Protein AF-0000000083318950 (afdb_homodimer)

Structure (mmCIF, N/CA/C/O backbone):
data_AF-0000000083318950-model_v1
#
loop_
_entity.id
_entity.type
_entity.pdbx_description
1 polymer 'DNA-binding protein'
#
loop_
_atom_site.group_PDB
_atom_site.id
_atom_site.type_symbol
_atom_site.label_atom_id
_atom_site.label_alt_id
_atom_site.label_comp_id
_atom_site.label_asym_id
_atom_site.label_entity_id
_atom_site.label_seq_id
_atom_site.pdbx_PDB_ins_code
_atom_site.Cartn_x
_atom_site.Cartn_y
_atom_site.Cartn_z
_atom_site.occupancy
_atom_site.B_iso_or_equiv
_atom_site.auth_seq_id
_atom_site.auth_comp_id
_atom_site.auth_asym_id
_atom_site.auth_atom_id
_atom_site.pdbx_PDB_model_num
ATOM 1 N N . MET A 1 1 ? -11.609 39.156 -32.312 1 37.75 1 MET A N 1
ATOM 2 C CA . MET A 1 1 ? -12.172 39.562 -31.031 1 37.75 1 MET A CA 1
ATOM 3 C C . MET A 1 1 ? -12.227 38.375 -30.078 1 37.75 1 MET A C 1
ATOM 5 O O . MET A 1 1 ? -12.562 37.25 -30.484 1 37.75 1 MET A O 1
ATOM 9 N N . GLU A 1 2 ? -11.586 38.406 -29.016 1 54.91 2 GLU A N 1
ATOM 10 C CA . GLU A 1 2 ? -11.539 37.312 -28.062 1 54.91 2 GLU A CA 1
ATOM 11 C C . GLU A 1 2 ? -12.945 36.875 -27.641 1 54.91 2 GLU A C 1
ATOM 13 O O . GLU A 1 2 ? -13.797 37.719 -27.344 1 54.91 2 GLU A O 1
ATOM 18 N N . MET A 1 3 ? -13.398 35.75 -28.016 1 68.88 3 MET A N 1
ATOM 19 C CA . MET A 1 3 ? -14.734 35.219 -27.75 1 68.88 3 MET A CA 1
ATOM 20 C C . MET A 1 3 ? -15.102 35.375 -26.281 1 68.88 3 MET A C 1
ATOM 22 O O . MET A 1 3 ? -14.391 34.875 -25.406 1 68.88 3 MET A O 1
ATOM 26 N N . THR A 1 4 ? -15.961 36.375 -26 1 83.81 4 THR A N 1
ATOM 27 C CA . THR A 1 4 ? -16.484 36.531 -24.641 1 83.81 4 THR A CA 1
ATOM 28 C C . THR A 1 4 ? -17.891 35.969 -24.531 1 83.81 4 THR A C 1
ATOM 30 O O . THR A 1 4 ? -18.547 35.719 -25.547 1 83.81 4 THR A O 1
ATOM 33 N N . LEU A 1 5 ? -18.25 35.562 -23.359 1 89.94 5 LEU A N 1
ATOM 34 C CA . LEU A 1 5 ? -19.562 35 -23.062 1 89.94 5 LEU A CA 1
ATOM 35 C C . LEU A 1 5 ? -20.672 35.938 -23.562 1 89.94 5 LEU A C 1
ATOM 37 O O . LEU A 1 5 ? -21.625 35.5 -24.188 1 89.94 5 LEU A O 1
ATOM 41 N N . ARG A 1 6 ? -20.531 37.219 -23.422 1 89.56 6 ARG A N 1
ATOM 42 C CA . ARG A 1 6 ? -21.547 38.188 -23.797 1 89.56 6 ARG A CA 1
ATOM 43 C C . ARG A 1 6 ? -21.656 38.344 -25.312 1 89.56 6 ARG A C 1
ATOM 45 O O . ARG A 1 6 ? -22.75 38.469 -25.844 1 89.56 6 ARG A O 1
ATOM 52 N N . SER A 1 7 ? -20.484 38.25 -25.938 1 88.94 7 SER A N 1
ATOM 53 C CA . SER A 1 7 ? -20.5 38.344 -27.391 1 88.94 7 SER A CA 1
ATOM 54 C C . SER A 1 7 ? -21.219 37.156 -28.016 1 88.94 7 SER A C 1
ATOM 56 O O . SER A 1 7 ? -21.938 37.312 -29 1 88.94 7 SER A O 1
ATOM 58 N N . GLU A 1 8 ? -21.078 36.062 -27.422 1 91.56 8 GLU A N 1
ATOM 59 C CA . GLU A 1 8 ? -21.719 34.844 -27.938 1 91.56 8 GLU A CA 1
ATOM 60 C C . GLU A 1 8 ? -23.219 34.875 -27.703 1 91.56 8 GLU A C 1
ATOM 62 O O . GLU A 1 8 ? -24 34.375 -28.516 1 91.56 8 GLU A O 1
ATOM 67 N N . ILE A 1 9 ? -23.578 35.406 -26.578 1 90.88 9 ILE A N 1
ATOM 68 C CA . ILE A 1 9 ? -25 35.562 -26.266 1 90.88 9 ILE A CA 1
ATOM 69 C C . ILE A 1 9 ? -25.656 36.531 -27.281 1 90.88 9 ILE A C 1
ATOM 71 O O . ILE A 1 9 ? -26.703 36.219 -27.828 1 90.88 9 ILE A O 1
ATOM 75 N N . GLU A 1 10 ? -24.984 37.625 -27.547 1 89.06 10 GLU A N 1
ATOM 76 C CA . GLU A 1 10 ? -25.5 38.625 -28.484 1 89.06 10 GLU A CA 1
ATOM 77 C C . GLU A 1 10 ? -25.609 38.031 -29.906 1 89.06 10 GLU A C 1
ATOM 79 O O . GLU A 1 10 ? -26.609 38.25 -30.594 1 89.06 10 GLU A O 1
ATOM 84 N N . LYS A 1 11 ? -24.594 37.344 -30.25 1 91.19 11 LYS A N 1
ATOM 85 C CA . LYS A 1 11 ? -24.609 36.688 -31.562 1 91.19 11 LYS A CA 1
ATOM 86 C C . LYS A 1 11 ? -25.75 35.688 -31.672 1 91.19 11 LYS A C 1
ATOM 88 O O . LYS A 1 11 ? -26.391 35.594 -32.719 1 91.19 11 LYS A O 1
ATOM 93 N N . GLY A 1 12 ? -25.969 34.969 -30.641 1 91.5 12 GLY A N 1
ATOM 94 C CA . GLY A 1 12 ? -27.062 34 -30.625 1 91.5 12 GLY A CA 1
ATOM 95 C C . GLY A 1 12 ? -28.422 34.625 -30.75 1 91.5 12 GLY A C 1
ATOM 96 O O . GLY A 1 12 ? -29.266 34.156 -31.516 1 91.5 12 GLY A O 1
ATOM 97 N N . ILE A 1 13 ? -28.656 35.656 -30.031 1 89.44 13 ILE A N 1
ATOM 98 C CA . ILE A 1 13 ? -29.922 36.375 -30.062 1 89.44 13 ILE A CA 1
ATOM 99 C C . ILE A 1 13 ? -30.172 36.938 -31.453 1 89.44 13 ILE A C 1
ATOM 101 O O . ILE A 1 13 ? -31.266 36.812 -32 1 89.44 13 ILE A O 1
ATOM 105 N N . ALA A 1 14 ? -29.078 37.5 -31.969 1 90.5 14 ALA A N 1
ATOM 106 C CA . ALA A 1 14 ? -29.172 38.062 -33.312 1 90.5 14 ALA A CA 1
ATOM 107 C C . ALA A 1 14 ? -29.516 36.969 -34.344 1 90.5 14 ALA A C 1
ATOM 109 O O . ALA A 1 14 ? -30.266 37.219 -35.281 1 90.5 14 ALA A O 1
ATOM 110 N N . GLY A 1 15 ? -28.984 35.875 -34.188 1 92.75 15 GLY A N 1
ATOM 111 C CA . GLY A 1 15 ? -29.234 34.75 -35.094 1 92.75 15 GLY A CA 1
ATOM 112 C C . GLY A 1 15 ? -30.656 34.25 -35.031 1 92.75 15 GLY A C 1
ATOM 113 O O . GLY A 1 15 ? -31.172 33.75 -36.031 1 92.75 15 GLY A O 1
ATOM 114 N N . MET A 1 16 ? -31.297 34.438 -33.906 1 92.75 16 MET A N 1
ATOM 115 C CA . MET A 1 16 ? -32.688 34.031 -33.75 1 92.75 16 MET A CA 1
ATOM 116 C C . MET A 1 16 ? -33.656 35.094 -34.281 1 92.75 16 MET A C 1
ATOM 118 O O . MET A 1 16 ? -34.844 34.875 -34.344 1 92.75 16 MET A O 1
ATOM 122 N N . GLY A 1 17 ? -33.156 36.219 -34.531 1 90.5 17 GLY A N 1
ATOM 123 C CA . GLY A 1 17 ? -33.969 37.344 -35 1 90.5 17 GLY A CA 1
ATOM 124 C C . GLY A 1 17 ? -34.781 38 -33.906 1 90.5 17 GLY A C 1
ATOM 125 O O . GLY A 1 17 ? -35.812 38.594 -34.156 1 90.5 17 GLY A O 1
ATOM 126 N N . MET A 1 18 ? -34.375 37.844 -32.719 1 89.12 18 MET A N 1
ATOM 127 C CA . MET A 1 18 ? -35.094 38.375 -31.578 1 89.12 18 MET A CA 1
ATOM 128 C C . MET A 1 18 ? -34.375 39.594 -31.016 1 89.12 18 MET A C 1
ATOM 130 O O . MET A 1 18 ? -33.156 39.75 -31.156 1 89.12 18 MET A O 1
ATOM 134 N N . ASN A 1 19 ? -35.188 40.562 -30.516 1 85.44 19 ASN A N 1
ATOM 135 C CA . ASN A 1 19 ? -34.594 41.625 -29.719 1 85.44 19 ASN A CA 1
ATOM 136 C C . ASN A 1 19 ? -34.438 41.219 -28.25 1 85.44 19 ASN A C 1
ATOM 138 O O . ASN A 1 19 ? -34.844 40.125 -27.859 1 85.44 19 ASN A O 1
ATOM 142 N N . PHE A 1 20 ? -33.812 42.031 -27.422 1 83.38 20 PHE A N 1
ATOM 143 C CA . PHE A 1 20 ? -33.469 41.688 -26.031 1 83.38 20 PHE A CA 1
ATOM 144 C C . PHE A 1 20 ? -34.719 41.469 -25.203 1 83.38 20 PHE A C 1
ATOM 146 O O . PHE A 1 20 ? -34.75 40.562 -24.359 1 83.38 20 PHE A O 1
ATOM 153 N N . SER A 1 21 ? -35.688 42.281 -25.469 1 84.44 21 SER A N 1
ATOM 154 C CA . SER A 1 21 ? -36.938 42.156 -24.734 1 84.44 21 SER A CA 1
ATOM 155 C C . SER A 1 21 ? -37.625 40.844 -25.062 1 84.44 21 SER A C 1
ATOM 157 O O . SER A 1 21 ? -38.125 40.156 -24.172 1 84.44 21 SER A O 1
ATOM 159 N N . GLU A 1 22 ? -37.688 40.531 -26.312 1 88.56 22 GLU A N 1
ATOM 160 C CA . GLU A 1 22 ? -38.281 39.281 -26.766 1 88.56 22 GLU A CA 1
ATOM 161 C C . GLU A 1 22 ? -37.531 38.062 -26.219 1 88.56 22 GLU A C 1
ATOM 163 O O . GLU A 1 22 ? -38.125 37.094 -25.781 1 88.56 22 GLU A O 1
ATOM 168 N N . PHE A 1 23 ? -36.281 38.156 -26.234 1 90.31 23 PHE A N 1
ATOM 169 C CA . PHE A 1 23 ? -35.438 37.031 -25.781 1 90.31 23 PHE A CA 1
ATOM 170 C C . PHE A 1 23 ? -35.562 36.875 -24.266 1 90.31 23 PHE A C 1
ATOM 172 O O . PHE A 1 23 ? -35.531 35.75 -23.766 1 90.31 23 PHE A O 1
ATOM 179 N N . GLY A 1 24 ? -35.562 37.969 -23.531 1 88.25 24 GLY A N 1
ATOM 180 C CA . GLY A 1 24 ? -35.812 37.875 -22.109 1 88.25 24 GLY A CA 1
ATOM 181 C C . GLY A 1 24 ? -37.062 37.094 -21.75 1 88.25 24 GLY A C 1
ATOM 182 O O . GLY A 1 24 ? -37.031 36.25 -20.859 1 88.25 24 GLY A O 1
ATOM 183 N N . GLU A 1 25 ? -38.062 37.406 -22.438 1 87.12 25 GLU A N 1
ATOM 184 C CA . GLU A 1 25 ? -39.312 36.688 -22.25 1 87.12 25 GLU A CA 1
ATOM 185 C C . GLU A 1 25 ? -39.156 35.219 -22.656 1 87.12 25 GLU A C 1
ATOM 187 O O . GLU A 1 25 ? -39.656 34.312 -21.969 1 87.12 25 GLU A O 1
ATOM 192 N N . TRP A 1 26 ? -38.438 35.031 -23.688 1 89.56 26 TRP A N 1
ATOM 193 C CA . TRP A 1 26 ? -38.25 33.688 -24.234 1 89.56 26 TRP A CA 1
ATOM 194 C C . TRP A 1 26 ? -37.406 32.844 -23.281 1 89.56 26 TRP A C 1
ATOM 196 O O . TRP A 1 26 ? -37.656 31.641 -23.094 1 89.56 26 TRP A O 1
ATOM 206 N N . SER A 1 27 ? -36.375 33.344 -22.719 1 91.06 27 SER A N 1
ATOM 207 C CA . SER A 1 27 ? -35.438 32.625 -21.859 1 91.06 27 SER A CA 1
ATOM 208 C C . SER A 1 27 ? -35.969 32.562 -20.422 1 91.06 27 SER A C 1
ATOM 210 O O . SER A 1 27 ? -35.438 31.766 -19.609 1 91.06 27 SER A O 1
ATOM 212 N N . GLY A 1 28 ? -36.938 33.438 -20.109 1 89.75 28 GLY A N 1
ATOM 213 C CA . GLY A 1 28 ? -37.469 33.469 -18.766 1 89.75 28 GLY A CA 1
ATOM 214 C C . GLY A 1 28 ? -36.625 34.312 -17.812 1 89.75 28 GLY A C 1
ATOM 215 O O . GLY A 1 28 ? -36.719 34.156 -16.594 1 89.75 28 GLY A O 1
ATOM 216 N N . ILE A 1 29 ? -35.719 35.094 -18.328 1 89.94 29 ILE A N 1
ATOM 217 C CA . ILE A 1 29 ? -34.906 36 -17.516 1 89.94 29 ILE A CA 1
ATOM 218 C C . ILE A 1 29 ? -35.5 37.406 -17.562 1 89.94 29 ILE A C 1
ATOM 220 O O . ILE A 1 29 ? -35.906 37.875 -18.625 1 89.94 29 ILE A O 1
ATOM 224 N N . ASN A 1 30 ? -35.594 37.938 -16.391 1 87.31 30 ASN A N 1
ATOM 225 C CA . ASN A 1 30 ? -36.156 39.312 -16.312 1 87.31 30 ASN A CA 1
ATOM 226 C C . ASN A 1 30 ? -35.406 40.281 -17.219 1 87.31 30 ASN A C 1
ATOM 228 O O . ASN A 1 30 ? -34.156 40.25 -17.281 1 87.31 30 ASN A O 1
ATOM 232 N N . ARG A 1 31 ? -36.188 41.219 -17.844 1 83.12 31 ARG A N 1
ATOM 233 C CA . ARG A 1 31 ? -35.656 42.156 -18.797 1 83.12 31 ARG A CA 1
ATOM 234 C C . ARG A 1 31 ? -34.594 43.031 -18.156 1 83.12 31 ARG A C 1
ATOM 236 O O . ARG A 1 31 ? -33.562 43.312 -18.766 1 83.12 31 ARG A O 1
ATOM 243 N N . GLY A 1 32 ? -34.812 43.469 -16.969 1 84.31 32 GLY A N 1
ATOM 244 C CA . GLY A 1 32 ? -33.844 44.312 -16.266 1 84.31 32 GLY A CA 1
ATOM 245 C C . GLY A 1 32 ? -32.531 43.625 -16.016 1 84.31 32 GLY A C 1
ATOM 246 O O . GLY A 1 32 ? -31.469 44.188 -16.234 1 84.31 32 GLY A O 1
ATOM 247 N N . ILE A 1 33 ? -32.625 42.406 -15.609 1 87.25 33 ILE A N 1
ATOM 248 C CA . ILE A 1 33 ? -31.453 41.625 -15.312 1 87.25 33 ILE A CA 1
ATOM 249 C C . ILE A 1 33 ? -30.672 41.344 -16.594 1 87.25 33 ILE A C 1
ATOM 251 O O . ILE A 1 33 ? -29.453 41.469 -16.625 1 87.25 33 ILE A O 1
ATOM 255 N N . PHE A 1 34 ? -31.406 41 -17.594 1 85.75 34 PHE A N 1
ATOM 256 C CA . PHE A 1 34 ? -30.797 40.688 -18.875 1 85.75 34 PHE A CA 1
ATOM 257 C C . PHE A 1 34 ? -30.078 41.875 -19.453 1 85.75 34 PHE A C 1
ATOM 259 O O . PHE A 1 34 ? -28.953 41.75 -19.969 1 85.75 34 PHE A O 1
ATOM 266 N N . SER A 1 35 ? -30.672 43.094 -19.375 1 82.81 35 SER A N 1
ATOM 267 C CA . SER A 1 35 ? -30.062 44.312 -19.828 1 82.81 35 SER A CA 1
ATOM 268 C C . SER A 1 35 ? -28.797 44.625 -19.047 1 82.81 35 SER A C 1
ATOM 270 O O . SER A 1 35 ? -27.797 45.094 -19.609 1 82.81 35 SER A O 1
ATOM 272 N N . ALA A 1 36 ? -28.875 44.344 -17.812 1 87.88 36 ALA A N 1
ATOM 273 C CA . ALA A 1 36 ? -27.734 44.594 -16.938 1 87.88 36 ALA A CA 1
ATOM 274 C C . ALA A 1 36 ? -26.547 43.688 -17.297 1 87.88 36 ALA A C 1
ATOM 276 O O . ALA A 1 36 ? -25.391 44.125 -17.25 1 87.88 36 ALA A O 1
ATOM 277 N N . ILE A 1 37 ? -26.797 42.438 -17.609 1 86.81 37 ILE A N 1
ATOM 278 C CA . ILE A 1 37 ? -25.797 41.469 -17.969 1 86.81 37 ILE A CA 1
ATOM 279 C C . ILE A 1 37 ? -25.078 41.906 -19.25 1 86.81 37 ILE A C 1
ATOM 281 O O . ILE A 1 37 ? -23.859 41.75 -19.375 1 86.81 37 ILE A O 1
ATOM 285 N N . LEU A 1 38 ? -25.781 42.469 -20.109 1 83 38 LEU A N 1
ATOM 286 C CA . LEU A 1 38 ? -25.25 42.719 -21.453 1 83 38 LEU A CA 1
ATOM 287 C C . LEU A 1 38 ? -24.75 44.156 -21.578 1 83 38 LEU A C 1
ATOM 289 O O . LEU A 1 38 ? -23.781 44.406 -22.297 1 83 38 LEU A O 1
ATOM 293 N N . ASN A 1 39 ? -25.375 45.125 -20.812 1 82.31 39 ASN A N 1
ATOM 294 C CA . ASN A 1 39 ? -25.125 46.5 -21.172 1 82.31 39 ASN A CA 1
ATOM 295 C C . ASN A 1 39 ? -24.562 47.312 -20 1 82.31 39 ASN A C 1
ATOM 297 O O . ASN A 1 39 ? -24.109 48.438 -20.156 1 82.31 39 ASN A O 1
ATOM 301 N N . SER A 1 40 ? -24.625 46.719 -18.875 1 83.31 40 SER A N 1
ATOM 302 C CA . SER A 1 40 ? -24.109 47.469 -17.75 1 83.31 40 SER A CA 1
ATOM 303 C C . SER A 1 40 ? -22.594 47.625 -17.844 1 83.31 40 SER A C 1
ATOM 305 O O . SER A 1 40 ? -21.922 46.844 -18.547 1 83.31 40 SER A O 1
ATOM 307 N N . ASN A 1 41 ? -22 48.688 -17.141 1 82.94 41 ASN A N 1
ATOM 308 C CA . ASN A 1 41 ? -20.578 48.938 -17.031 1 82.94 41 ASN A CA 1
ATOM 309 C C . ASN A 1 41 ? -20.156 49.156 -15.578 1 82.94 41 ASN A C 1
ATOM 311 O O . ASN A 1 41 ? -20.484 50.188 -14.984 1 82.94 41 ASN A O 1
ATOM 315 N N . PRO A 1 42 ? -19.484 48.281 -14.984 1 82.81 42 PRO A N 1
ATOM 316 C CA . PRO A 1 42 ? -19.078 46.969 -15.531 1 82.81 42 PRO A CA 1
ATOM 317 C C . PRO A 1 42 ? -20.266 46.031 -15.695 1 82.81 42 PRO A C 1
ATOM 319 O O . PRO A 1 42 ? -21.297 46.188 -15.062 1 82.81 42 PRO A O 1
ATOM 322 N N . PRO A 1 43 ? -20.047 45.062 -16.562 1 84.12 43 PRO A N 1
ATOM 323 C CA . PRO A 1 43 ? -21.156 44.156 -16.781 1 84.12 43 PRO A CA 1
ATOM 324 C C . PRO A 1 43 ? -21.484 43.312 -15.539 1 84.12 43 PRO A C 1
ATOM 326 O O . PRO A 1 43 ? -20.578 42.938 -14.797 1 84.12 43 PRO A O 1
ATOM 329 N N . LYS A 1 44 ? -22.812 43.156 -15.367 1 88 44 LYS A N 1
ATOM 330 C CA . LYS A 1 44 ? -23.234 42.312 -14.273 1 88 44 LYS A CA 1
ATOM 331 C C . LYS A 1 44 ? -22.812 40.844 -14.523 1 88 44 LYS A C 1
ATOM 333 O O . LYS A 1 44 ? -23 40.344 -15.625 1 88 44 LYS A O 1
ATOM 338 N N . PRO A 1 45 ? -22.219 40.219 -13.508 1 88.81 45 PRO A N 1
ATOM 339 C CA . PRO A 1 45 ? -21.844 38.812 -13.688 1 88.81 45 PRO A CA 1
ATOM 340 C C . PRO A 1 45 ? -23.047 37.906 -13.883 1 88.81 45 PRO A C 1
ATOM 342 O O . PRO A 1 45 ? -24.109 38.156 -13.297 1 88.81 45 PRO A O 1
ATOM 345 N N . ILE A 1 46 ? -22.797 36.906 -14.633 1 91.12 46 ILE A N 1
ATOM 346 C CA . ILE A 1 46 ? -23.844 35.938 -14.992 1 91.12 46 ILE A CA 1
ATOM 347 C C . ILE A 1 46 ? -23.797 34.75 -14.039 1 91.12 46 ILE A C 1
ATOM 349 O O . ILE A 1 46 ? -22.734 34.188 -13.781 1 91.12 46 ILE A O 1
ATOM 353 N N . SER A 1 47 ? -24.938 34.406 -13.438 1 92.5 47 SER A N 1
ATOM 354 C CA . SER A 1 47 ? -25 33.188 -12.625 1 92.5 47 SER A CA 1
ATOM 355 C C . SER A 1 47 ? -25.078 31.938 -13.492 1 92.5 47 SER A C 1
ATOM 357 O O . SER A 1 47 ? -25.375 32.031 -14.688 1 92.5 47 SER A O 1
ATOM 359 N N . LEU A 1 48 ? -24.812 30.781 -12.875 1 94.88 48 LEU A N 1
ATOM 360 C CA . LEU A 1 48 ? -24.844 29.531 -13.617 1 94.88 48 LEU A CA 1
ATOM 361 C C . LEU A 1 48 ? -26.25 29.25 -14.148 1 94.88 48 LEU A C 1
ATOM 363 O O . LEU A 1 48 ? -26.422 28.812 -15.281 1 94.88 48 LEU A O 1
ATOM 367 N N . ASN A 1 49 ? -27.219 29.5 -13.297 1 93.56 49 ASN A N 1
ATOM 368 C CA . ASN A 1 49 ? -28.609 29.312 -13.711 1 93.56 49 ASN A CA 1
ATOM 369 C C . ASN A 1 49 ? -28.953 30.172 -14.914 1 93.56 49 ASN A C 1
ATOM 371 O O . ASN A 1 49 ? -29.641 29.703 -15.836 1 93.56 49 ASN A O 1
ATOM 375 N N . GLN A 1 50 ? -28.578 31.375 -14.883 1 92.5 50 GLN A N 1
ATOM 376 C CA . GLN A 1 50 ? -28.812 32.281 -16 1 92.5 50 GLN A CA 1
ATOM 377 C C . GLN A 1 50 ? -28.141 31.781 -17.266 1 92.5 50 GLN A C 1
ATOM 379 O O . GLN A 1 50 ? -28.734 31.797 -18.344 1 92.5 50 GLN A O 1
ATOM 384 N N . LEU A 1 51 ? -26.891 31.328 -17.141 1 94.44 51 LEU A N 1
ATOM 385 C CA . LEU A 1 51 ? -26.172 30.812 -18.281 1 94.44 51 LEU A CA 1
ATOM 386 C C . LEU A 1 51 ? -26.906 29.625 -18.906 1 94.44 51 LEU A C 1
ATOM 388 O O . LEU A 1 51 ? -27.047 29.547 -20.125 1 94.44 51 LEU A O 1
ATOM 392 N N . GLU A 1 52 ? -27.375 28.734 -18.078 1 95 52 GLU A N 1
ATOM 393 C CA . GLU A 1 52 ? -28.062 27.531 -18.547 1 95 52 GLU A CA 1
ATOM 394 C C . GLU A 1 52 ? -29.391 27.891 -19.219 1 95 52 GLU A C 1
ATOM 396 O O . GLU A 1 52 ? -29.75 27.281 -20.234 1 95 52 GLU A O 1
ATOM 401 N N . ARG A 1 53 ? -30.109 28.844 -18.656 1 93.19 53 ARG A N 1
ATOM 402 C CA . ARG A 1 53 ? -31.359 29.297 -19.25 1 93.19 53 ARG A CA 1
ATOM 403 C C . ARG A 1 53 ? -31.109 29.938 -20.609 1 93.19 53 ARG A C 1
ATOM 405 O O . ARG A 1 53 ? -31.859 29.688 -21.562 1 93.19 53 ARG A O 1
ATOM 412 N N . ILE A 1 54 ? -30.094 30.766 -20.641 1 93.19 54 ILE A N 1
ATOM 413 C CA . ILE A 1 54 ? -29.719 31.406 -21.906 1 93.19 54 ILE A CA 1
ATOM 414 C C . ILE A 1 54 ? -29.344 30.344 -22.938 1 93.19 54 ILE A C 1
ATOM 416 O O . IL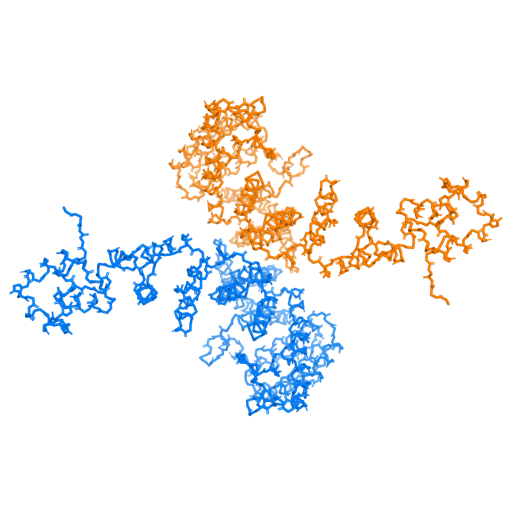E A 1 54 ? -29.812 30.391 -24.078 1 93.19 54 ILE A O 1
ATOM 420 N N . GLY A 1 55 ? -28.516 29.375 -22.531 1 94.12 55 GLY A N 1
ATOM 421 C CA . GLY A 1 55 ? -28.125 28.297 -23.422 1 94.12 55 GLY A CA 1
ATOM 422 C C . GLY A 1 55 ? -29.297 27.5 -23.969 1 94.12 55 GLY A C 1
ATOM 423 O O . GLY A 1 55 ? -29.359 27.234 -25.172 1 94.12 55 GLY A O 1
ATOM 424 N N . ARG A 1 56 ? -30.219 27.188 -23.078 1 94.19 56 ARG A N 1
ATOM 425 C CA . ARG A 1 56 ? -31.406 26.453 -23.484 1 94.19 56 ARG A CA 1
ATOM 426 C C . ARG A 1 56 ? -32.25 27.25 -24.484 1 94.19 56 ARG A C 1
ATOM 428 O O . ARG A 1 56 ? -32.75 26.703 -25.453 1 94.19 56 ARG A O 1
ATOM 435 N N . ALA A 1 57 ? -32.375 28.484 -24.172 1 92.69 57 ALA A N 1
ATOM 436 C CA . ALA A 1 57 ? -33.156 29.359 -25.047 1 92.69 57 ALA A CA 1
ATOM 437 C C . ALA A 1 57 ? -32.5 29.469 -26.438 1 92.69 57 ALA A C 1
ATOM 439 O O . ALA A 1 57 ? -33.219 29.609 -27.438 1 92.69 57 ALA A O 1
ATOM 440 N N . LEU A 1 58 ? -31.266 29.422 -26.484 1 94.31 58 LEU A N 1
ATOM 441 C CA . LEU A 1 58 ? -30.516 29.516 -27.734 1 94.31 58 LEU A CA 1
ATOM 442 C C . LEU A 1 58 ? -30.438 28.156 -28.422 1 94.31 58 LEU A C 1
ATOM 444 O O . LEU A 1 58 ? -29.875 28.047 -29.516 1 94.31 58 LEU A O 1
ATOM 448 N N . GLY A 1 59 ? -30.922 27.047 -27.766 1 93.38 59 GLY A N 1
ATOM 449 C CA . GLY A 1 59 ? -30.922 25.703 -28.328 1 93.38 59 GLY A CA 1
ATOM 450 C C . GLY A 1 59 ? -29.578 25 -28.203 1 93.38 59 GLY A C 1
ATOM 451 O O . GLY A 1 59 ? -29.203 24.188 -29.047 1 93.38 59 GLY A O 1
ATOM 452 N N . ARG A 1 60 ? -28.844 25.406 -27.266 1 94.75 60 ARG A N 1
ATOM 453 C CA . ARG A 1 60 ? -27.516 24.828 -27.047 1 94.75 60 ARG A CA 1
ATOM 454 C C . ARG A 1 60 ? -27.594 23.656 -26.062 1 94.75 60 ARG A C 1
ATOM 456 O O . ARG A 1 60 ? -28.578 23.5 -25.344 1 94.75 60 ARG A O 1
ATOM 463 N N . GLU A 1 61 ? -26.625 22.844 -26.125 1 94.19 61 GLU A N 1
ATOM 464 C CA . GLU A 1 61 ? -26.578 21.688 -25.234 1 94.19 61 GLU A CA 1
ATOM 465 C C . GLU A 1 61 ? -26.094 22.078 -23.844 1 94.19 61 GLU A C 1
ATOM 467 O O . GLU A 1 61 ? -25.531 23.156 -23.656 1 94.19 61 GLU A O 1
ATOM 472 N N . ASP A 1 62 ? -26.297 21.188 -22.953 1 93.38 62 ASP A N 1
ATOM 473 C CA . ASP A 1 62 ? -25.797 21.375 -21.594 1 93.38 62 ASP A CA 1
ATOM 474 C C . ASP A 1 62 ? -24.281 21.547 -21.594 1 93.38 62 ASP A C 1
ATOM 476 O O . ASP A 1 62 ? -23.578 20.859 -22.344 1 93.38 62 ASP A O 1
ATOM 480 N N . GLY A 1 63 ? -23.844 22.453 -20.781 1 93.75 63 GLY A N 1
ATOM 481 C CA . GLY A 1 63 ? -22.406 22.688 -20.688 1 93.75 63 GLY A CA 1
ATOM 482 C C . GLY A 1 63 ? -21.906 23.734 -21.672 1 93.75 63 GLY A C 1
ATOM 483 O O . GLY A 1 63 ? -20.703 23.969 -21.766 1 93.75 63 GLY A O 1
ATOM 484 N N . TRP A 1 64 ? -22.859 24.312 -22.391 1 93.62 64 TRP A N 1
ATOM 485 C CA . TRP A 1 64 ? -22.531 25.344 -23.359 1 93.62 64 TRP A CA 1
ATOM 486 C C . TRP A 1 64 ? -21.781 26.5 -22.703 1 93.62 64 TRP A C 1
ATOM 488 O O . TRP A 1 64 ? -22.203 27.016 -21.656 1 93.62 64 TRP A O 1
ATOM 498 N N . MET A 1 65 ? -20.578 26.906 -23.234 1 94 65 MET A N 1
ATOM 499 C CA . MET A 1 65 ? -19.734 28.047 -22.875 1 94 65 MET A CA 1
ATOM 500 C C . MET A 1 65 ? -19.141 27.875 -21.484 1 94 65 MET A C 1
ATOM 502 O O . MET A 1 65 ? -18.734 28.844 -20.844 1 94 65 MET A O 1
ATOM 506 N N . PHE A 1 66 ? -19.078 26.641 -20.984 1 95.56 66 PHE A N 1
ATOM 507 C CA . PHE A 1 66 ? -18.547 26.375 -19.641 1 95.56 66 PHE A CA 1
ATOM 508 C C . PHE A 1 66 ? -17.094 26.828 -19.547 1 95.56 66 PHE A C 1
ATOM 510 O O . PHE A 1 66 ? -16.688 27.391 -18.516 1 95.56 66 PHE A O 1
ATOM 517 N N . GLU A 1 67 ? -16.328 26.688 -20.578 1 94.31 67 GLU A N 1
ATOM 518 C CA . GLU A 1 67 ? -14.906 27.062 -20.562 1 94.31 67 GLU A CA 1
ATOM 519 C C . GLU A 1 67 ? -14.734 28.562 -20.375 1 94.31 67 GLU A C 1
ATOM 521 O O . GLU A 1 67 ? -13.797 29 -19.703 1 94.31 67 GLU A O 1
ATOM 526 N N . VAL A 1 68 ? -15.617 29.234 -20.953 1 93.38 68 VAL A N 1
ATOM 527 C CA . VAL A 1 68 ? -15.555 30.688 -20.875 1 93.38 68 VAL A CA 1
ATOM 528 C C . VAL A 1 68 ? -16.172 31.172 -19.562 1 93.38 68 VAL A C 1
ATOM 530 O O . VAL A 1 68 ? -15.727 32.156 -18.984 1 93.38 68 VAL A O 1
ATOM 533 N N . TYR A 1 69 ? -17.141 30.469 -19.141 1 94.94 69 TYR A N 1
ATOM 534 C CA . TYR A 1 69 ? -17.859 30.828 -17.922 1 94.94 69 TYR A CA 1
ATOM 535 C C . TYR A 1 69 ? -16.938 30.812 -16.719 1 94.94 69 TYR A C 1
ATOM 537 O O . TYR A 1 69 ? -17.219 31.453 -15.695 1 94.94 69 TYR A O 1
ATOM 545 N N . ILE A 1 70 ? -15.852 30.094 -16.719 1 94.25 70 ILE A N 1
ATOM 546 C CA . ILE A 1 70 ? -14.875 30.016 -15.633 1 94.25 70 ILE A CA 1
ATOM 547 C C . ILE A 1 70 ? -14.445 31.422 -15.234 1 94.25 70 ILE A C 1
ATOM 549 O O . ILE A 1 70 ? -14.273 31.719 -14.047 1 94.25 70 ILE A O 1
ATOM 553 N N . ASN A 1 71 ? -14.375 32.281 -16.172 1 90.88 71 ASN A N 1
ATOM 554 C CA . ASN A 1 71 ? -13.961 33.656 -15.914 1 90.88 71 ASN A CA 1
ATOM 555 C C . ASN A 1 71 ? -14.984 34.406 -15.055 1 90.88 71 ASN A C 1
ATOM 557 O O . ASN A 1 71 ? -14.625 35.281 -14.281 1 90.88 71 ASN A O 1
ATOM 561 N N . GLU A 1 72 ? -16.25 34.062 -15.219 1 91.44 72 GLU A N 1
ATOM 562 C CA . GLU A 1 72 ? -17.312 34.656 -14.414 1 91.44 72 GLU A CA 1
ATOM 563 C C . GLU A 1 72 ? -17.188 34.281 -12.945 1 91.44 72 GLU A C 1
ATOM 565 O O . GLU A 1 72 ? -17.578 35.031 -12.062 1 91.44 72 GLU A O 1
ATOM 570 N N . CYS A 1 73 ? -16.609 33.156 -12.734 1 92.5 73 CYS A N 1
ATOM 571 C CA . CYS A 1 73 ? -16.438 32.656 -11.367 1 92.5 73 CYS A CA 1
ATOM 572 C C . CYS A 1 73 ? -15.352 33.438 -10.641 1 92.5 73 CYS A C 1
ATOM 574 O O . CYS A 1 73 ? -15.32 33.469 -9.406 1 92.5 73 CYS A O 1
ATOM 576 N N . PHE A 1 74 ? -14.492 34 -11.383 1 91.19 74 PHE A N 1
ATOM 577 C CA . PHE A 1 74 ? -13.375 34.75 -10.82 1 91.19 74 PHE A CA 1
ATOM 578 C C . PHE A 1 74 ? -13.406 36.219 -11.289 1 91.19 74 PHE A C 1
ATOM 580 O O . PHE A 1 74 ? -12.367 36.812 -11.578 1 91.19 74 PHE A O 1
ATOM 587 N N . TYR A 1 75 ? -14.531 36.75 -11.391 1 81.88 75 TYR A N 1
ATOM 588 C CA . TYR A 1 75 ? -14.805 38.031 -12.047 1 81.88 75 TYR A CA 1
ATOM 589 C C . TYR A 1 75 ? -13.945 39.125 -11.453 1 81.88 75 TYR A C 1
ATOM 591 O O . TYR A 1 75 ? -13.391 39.969 -12.188 1 81.88 75 TYR A O 1
ATOM 599 N N . ASP A 1 76 ? -13.734 39.312 -10.164 1 80.88 76 ASP A N 1
ATOM 600 C CA . ASP A 1 76 ? -12.938 40.375 -9.547 1 80.88 76 ASP A CA 1
ATOM 601 C C . ASP A 1 76 ? -11.57 39.844 -9.109 1 80.88 76 ASP A C 1
ATOM 603 O O . ASP A 1 76 ? -10.93 40.406 -8.219 1 80.88 76 ASP A O 1
ATOM 607 N N . GLY A 1 77 ? -11.203 38.75 -9.695 1 82.31 77 GLY A N 1
ATOM 608 C CA . GLY A 1 77 ? -9.922 38.188 -9.328 1 82.31 77 GLY A CA 1
ATOM 609 C C . GLY A 1 77 ? -10.008 37.219 -8.172 1 82.31 77 GLY A C 1
ATOM 610 O O . GLY A 1 77 ? -9.047 36.5 -7.879 1 82.31 77 GLY A O 1
ATOM 611 N N . ARG A 1 78 ? -11.086 37.312 -7.551 1 87.19 78 ARG A N 1
ATOM 612 C CA . ARG A 1 78 ? -11.312 36.406 -6.445 1 87.19 78 ARG A CA 1
ATOM 613 C C . ARG A 1 78 ? -12.453 35.438 -6.766 1 87.19 78 ARG A C 1
ATOM 615 O O . ARG A 1 78 ? -13.375 35.781 -7.508 1 87.19 78 ARG A O 1
ATOM 622 N N . PRO A 1 79 ? -12.289 34.25 -6.238 1 90.44 79 PRO A N 1
ATOM 623 C CA . PRO A 1 79 ? -13.367 33.312 -6.488 1 90.44 79 PRO A CA 1
ATOM 624 C C . PRO A 1 79 ? -14.664 33.688 -5.766 1 90.44 79 PRO A C 1
ATOM 626 O O . PRO A 1 79 ? -14.625 34.125 -4.613 1 90.44 79 PRO A O 1
ATOM 629 N N . ASN A 1 80 ? -15.734 33.656 -6.492 1 89.94 80 ASN A N 1
ATOM 630 C CA . ASN A 1 80 ? -17.062 33.812 -5.91 1 89.94 80 ASN A CA 1
ATOM 631 C C . ASN A 1 80 ? -17.703 32.469 -5.586 1 89.94 80 ASN A C 1
ATOM 633 O O . ASN A 1 80 ? -18.094 31.719 -6.492 1 89.94 80 ASN A O 1
ATOM 637 N N . ARG A 1 81 ? -17.891 32.219 -4.324 1 88 81 ARG A N 1
ATOM 638 C CA . ARG A 1 81 ? -18.344 30.906 -3.852 1 88 81 ARG A CA 1
ATOM 639 C C . ARG A 1 81 ? -19.703 30.562 -4.43 1 88 81 ARG A C 1
ATOM 641 O O . ARG A 1 81 ? -19.969 29.406 -4.77 1 88 81 ARG A O 1
ATOM 648 N N . ARG A 1 82 ? -20.547 31.531 -4.578 1 89.38 82 ARG A N 1
ATOM 649 C CA . ARG A 1 82 ? -21.906 31.328 -5.039 1 89.38 82 ARG A CA 1
ATOM 650 C C . ARG A 1 82 ? -21.938 30.906 -6.5 1 89.38 82 ARG A C 1
ATOM 652 O O . ARG A 1 82 ? -22.938 30.344 -6.969 1 89.38 82 ARG A O 1
ATOM 659 N N . ARG A 1 83 ? -20.891 31.156 -7.191 1 92.38 83 ARG A N 1
ATOM 660 C CA . ARG A 1 83 ? -20.797 30.766 -8.594 1 92.38 83 ARG A CA 1
ATOM 661 C C . ARG A 1 83 ? -19.922 29.547 -8.766 1 92.38 83 ARG A C 1
ATOM 663 O O . ARG A 1 83 ? -20.266 28.625 -9.516 1 92.38 83 ARG A O 1
ATOM 670 N N . VAL A 1 84 ? -18.828 29.516 -8 1 92.75 84 VAL A N 1
ATOM 671 C CA . VAL A 1 84 ? -17.828 28.453 -8.133 1 92.75 84 VAL A CA 1
ATOM 672 C C . VAL A 1 84 ? -18.438 27.125 -7.711 1 92.75 84 VAL A C 1
ATOM 674 O O . VAL A 1 84 ? -18.328 26.125 -8.43 1 92.75 84 VAL A O 1
ATOM 677 N N . GLU A 1 85 ? -19.156 27.109 -6.656 1 91.19 85 GLU A N 1
ATOM 678 C CA . GLU A 1 85 ? -19.672 25.859 -6.09 1 91.19 85 GLU A CA 1
ATOM 679 C C . GLU A 1 85 ? -20.719 25.219 -7.016 1 91.19 85 GLU A C 1
ATOM 681 O O . GLU A 1 85 ? -20.562 24.062 -7.426 1 91.19 85 GLU A O 1
ATOM 686 N N . PRO A 1 86 ? -21.703 25.969 -7.426 1 92.94 86 PRO A N 1
ATOM 687 C CA . PRO A 1 86 ? -22.656 25.344 -8.344 1 92.94 86 PRO A CA 1
ATOM 688 C C . PRO A 1 86 ? -22.031 24.969 -9.688 1 92.94 86 PRO A C 1
ATOM 690 O O . PRO A 1 86 ? -22.406 23.969 -10.289 1 92.94 86 PRO A O 1
ATOM 693 N N . PHE A 1 87 ? -21.125 25.734 -10.133 1 95.12 87 PHE A N 1
ATOM 694 C CA . PHE A 1 87 ? -20.469 25.469 -11.406 1 95.12 87 PHE A CA 1
ATOM 695 C C . PHE A 1 87 ? -19.688 24.172 -11.352 1 95.12 87 PHE A C 1
ATOM 697 O O . PHE A 1 87 ? -19.797 23.328 -12.25 1 95.12 87 PHE A O 1
ATOM 704 N N . LEU A 1 88 ? -18.938 23.984 -10.289 1 93.75 88 LEU A N 1
ATOM 705 C CA . LEU A 1 88 ? -18.156 22.766 -10.141 1 93.75 88 LEU A CA 1
ATOM 706 C C . LEU A 1 88 ? -19.047 21.547 -9.992 1 93.75 88 LEU A C 1
ATOM 708 O O . LEU A 1 88 ? -18.766 20.484 -10.555 1 93.75 88 LEU A O 1
ATOM 712 N N . LEU A 1 89 ? -20.109 21.688 -9.273 1 93.19 89 LEU A N 1
ATOM 713 C CA . LEU A 1 89 ? -21.062 20.594 -9.133 1 93.19 89 LEU A CA 1
ATOM 714 C C . LEU A 1 89 ? -21.688 20.234 -10.477 1 93.19 89 LEU A C 1
ATOM 716 O O . LEU A 1 89 ? -21.844 19.062 -10.797 1 93.19 89 LEU A O 1
ATOM 720 N N . ARG A 1 90 ? -21.969 21.25 -11.219 1 93.38 90 ARG A N 1
ATOM 721 C CA . ARG A 1 90 ? -22.562 21.047 -12.531 1 93.38 90 ARG A CA 1
ATOM 722 C C . ARG A 1 90 ? -21.562 20.422 -13.492 1 93.38 90 ARG A C 1
ATOM 724 O O . ARG A 1 90 ? -21.906 19.531 -14.281 1 93.38 90 ARG A O 1
ATOM 731 N N . CYS A 1 91 ? -20.328 20.844 -13.438 1 94.38 91 CYS A N 1
ATOM 732 C CA . CYS A 1 91 ? -19.266 20.266 -14.25 1 94.38 91 CYS A CA 1
ATOM 733 C C . CYS A 1 91 ? -19.094 18.781 -13.93 1 94.38 91 CYS A C 1
ATOM 735 O O . CYS A 1 91 ? -18.922 17.969 -14.836 1 94.38 91 CYS A O 1
ATOM 737 N N . ALA A 1 92 ? -19.125 18.453 -12.664 1 91.06 92 ALA A N 1
ATOM 738 C CA . ALA A 1 92 ? -19 17.062 -12.242 1 91.06 92 ALA A CA 1
ATOM 739 C C . ALA A 1 92 ? -20.141 16.219 -12.781 1 91.06 92 ALA A C 1
ATOM 741 O O . ALA A 1 92 ? -19.938 15.102 -13.266 1 91.06 92 ALA A O 1
ATOM 742 N N . ALA A 1 93 ? -21.328 16.75 -12.766 1 89.62 93 ALA A N 1
ATOM 743 C CA . ALA A 1 93 ? -22.516 16.047 -13.242 1 89.62 93 ALA A CA 1
ATOM 744 C C . ALA A 1 93 ? -22.422 15.781 -14.742 1 89.62 93 ALA A C 1
ATOM 746 O O . ALA A 1 93 ? -22.906 14.75 -15.227 1 89.62 93 ALA A O 1
ATOM 747 N N . LEU A 1 94 ? -21.75 16.703 -15.469 1 93.06 94 LEU A N 1
ATOM 748 C CA . LEU A 1 94 ? -21.703 16.609 -16.922 1 93.06 94 LEU A CA 1
ATOM 749 C C . LEU A 1 94 ? -20.406 15.961 -17.375 1 93.06 94 LEU A C 1
ATOM 751 O O . LEU A 1 94 ? -20.188 15.75 -18.578 1 93.06 94 LEU A O 1
ATOM 755 N N . GLY A 1 95 ? -19.531 15.695 -16.453 1 90.25 95 GLY A N 1
ATOM 756 C CA . GLY A 1 95 ? -18.25 15.062 -16.766 1 90.25 95 GLY A CA 1
ATOM 757 C C . GLY A 1 95 ? -17.281 16 -17.438 1 90.25 95 GLY A C 1
ATOM 758 O O . GLY A 1 95 ? -16.5 15.586 -18.297 1 90.25 95 GLY A O 1
ATOM 759 N N . ARG A 1 96 ? -17.422 17.297 -17.125 1 93.38 96 ARG A N 1
ATOM 760 C CA . ARG A 1 96 ? -16.516 18.297 -17.688 1 93.38 96 ARG A CA 1
ATOM 761 C C . ARG A 1 96 ? -15.266 18.438 -16.812 1 93.38 96 ARG A C 1
ATOM 763 O O . ARG A 1 96 ? -15.047 19.484 -16.188 1 93.38 96 ARG A O 1
ATOM 770 N N . ASN A 1 97 ? -14.383 17.5 -16.891 1 90.44 97 ASN A N 1
ATOM 771 C CA . ASN A 1 97 ? -13.203 17.406 -16.031 1 90.44 97 ASN A CA 1
ATOM 772 C C . ASN A 1 97 ? -12.203 18.516 -16.328 1 90.44 97 ASN A C 1
ATOM 774 O O . ASN A 1 97 ? -11.508 18.984 -15.422 1 90.44 97 ASN A O 1
ATOM 778 N N . GLU A 1 98 ? -12.148 18.859 -17.562 1 92.31 98 GLU A N 1
ATOM 779 C CA . GLU A 1 98 ? -11.219 19.922 -17.922 1 92.31 98 GLU A CA 1
ATOM 780 C C . GLU A 1 98 ? -11.562 21.234 -17.219 1 92.31 98 GLU A C 1
ATOM 782 O O . GLU A 1 98 ? -10.672 21.953 -16.75 1 92.31 98 GLU A O 1
ATOM 787 N N . CYS A 1 99 ? -12.828 21.531 -17.156 1 94.06 99 CYS A N 1
ATOM 788 C CA . CYS A 1 99 ? -13.273 22.734 -16.469 1 94.06 99 CYS A CA 1
ATOM 789 C C . CYS A 1 99 ? -12.984 22.641 -14.969 1 94.06 99 CYS A C 1
ATOM 791 O O . CYS A 1 99 ? -12.547 23.625 -14.359 1 94.06 99 CYS A O 1
ATOM 793 N N . ILE A 1 100 ? -13.227 21.453 -14.453 1 93.12 100 ILE A N 1
ATOM 794 C CA . ILE A 1 100 ? -12.977 21.234 -13.031 1 93.12 100 ILE A CA 1
ATOM 795 C C . ILE A 1 100 ? -11.508 21.484 -12.719 1 93.12 100 ILE A C 1
ATOM 797 O O . ILE A 1 100 ? -11.18 22.234 -11.789 1 93.12 100 ILE A O 1
ATOM 801 N N . GLU A 1 101 ? -10.656 20.953 -13.523 1 90.75 101 GLU A N 1
ATOM 802 C CA . GLU A 1 101 ? -9.219 21.078 -13.305 1 90.75 101 GLU A CA 1
ATOM 803 C C . GLU A 1 101 ? -8.773 22.531 -13.391 1 90.75 101 GLU A C 1
ATOM 805 O O . GLU A 1 101 ? -7.941 22.984 -12.594 1 90.75 101 GLU A O 1
ATOM 810 N N . GLU A 1 102 ? -9.289 23.234 -14.312 1 92.19 102 GLU A N 1
ATOM 811 C CA . GLU A 1 102 ? -8.938 24.641 -14.477 1 92.19 102 GLU A CA 1
ATOM 812 C C . GLU A 1 102 ? -9.383 25.469 -13.273 1 92.19 102 GLU A C 1
ATOM 814 O O . GLU A 1 102 ? -8.617 26.297 -12.773 1 92.19 102 GLU A O 1
ATOM 819 N N . VAL A 1 103 ? -10.578 25.281 -12.883 1 93.38 103 VAL A N 1
ATOM 820 C CA . VAL A 1 103 ? -11.102 26.031 -11.742 1 93.38 103 VAL A CA 1
ATOM 821 C C . VAL A 1 103 ? -10.289 25.688 -10.492 1 93.38 103 VAL A C 1
ATOM 823 O O . VAL A 1 103 ? -9.93 26.594 -9.727 1 93.38 103 VAL A O 1
ATOM 826 N N . LEU A 1 104 ? -10.008 24.406 -10.289 1 91.69 104 LEU A N 1
ATOM 827 C CA . LEU A 1 104 ? -9.242 23.984 -9.125 1 91.69 104 LEU A CA 1
ATOM 828 C C . LEU A 1 104 ? -7.848 24.609 -9.133 1 91.69 104 LEU A C 1
ATOM 830 O O . LEU A 1 104 ? -7.348 25.031 -8.086 1 91.69 104 LEU A O 1
ATOM 834 N N . SER A 1 105 ? -7.223 24.641 -10.273 1 89.88 105 SER A N 1
ATOM 835 C CA . SER A 1 105 ? -5.902 25.234 -10.398 1 89.88 105 SER A CA 1
ATOM 836 C C . SER A 1 105 ? -5.914 26.703 -9.953 1 89.88 105 SER A C 1
ATOM 838 O O . SER A 1 105 ? -4.992 27.156 -9.266 1 89.88 105 SER A O 1
ATOM 840 N N . ARG A 1 106 ? -6.969 27.438 -10.234 1 90.56 106 ARG A N 1
ATOM 841 C CA . ARG A 1 106 ? -7.094 28.844 -9.859 1 90.56 106 ARG A CA 1
ATOM 842 C C . ARG A 1 106 ? -7.41 28.984 -8.375 1 90.56 106 ARG A C 1
ATOM 844 O O . ARG A 1 106 ? -6.883 29.875 -7.707 1 90.56 106 ARG A O 1
ATOM 851 N N . LEU A 1 107 ? -8.266 28.125 -7.93 1 90.38 107 LEU A N 1
ATOM 852 C CA . LEU A 1 107 ? -8.633 28.156 -6.52 1 90.38 107 LEU A CA 1
ATOM 853 C C . LEU A 1 107 ? -7.418 27.906 -5.633 1 90.38 107 LEU A C 1
ATOM 855 O O . LEU A 1 107 ? -7.289 28.516 -4.566 1 90.38 107 LEU A O 1
ATOM 859 N N . LEU A 1 108 ? -6.496 27.109 -6.043 1 89.31 108 LEU A N 1
ATOM 860 C CA . LEU A 1 108 ? -5.371 26.641 -5.234 1 89.31 108 LEU A CA 1
ATOM 861 C C . LEU A 1 108 ? -4.277 27.703 -5.172 1 89.31 108 LEU A C 1
ATOM 863 O O . LEU A 1 108 ? -3.314 27.562 -4.418 1 89.31 108 LEU A O 1
ATOM 867 N N . GLU A 1 109 ? -4.469 28.703 -5.922 1 84 109 GLU A N 1
ATOM 868 C CA . GLU A 1 109 ? -3.547 29.828 -5.789 1 84 109 GLU A CA 1
ATOM 869 C C . GLU A 1 109 ? -3.633 30.453 -4.402 1 84 109 GLU A C 1
ATOM 871 O O . GLU A 1 109 ? -2.668 31.047 -3.92 1 84 109 GLU A O 1
ATOM 876 N N . ASP A 1 110 ? -4.805 30.312 -3.807 1 83.44 110 ASP A N 1
ATOM 877 C CA . ASP A 1 110 ? -5.055 30.719 -2.428 1 83.44 110 ASP A CA 1
ATOM 878 C C . ASP A 1 110 ? -5.523 29.531 -1.584 1 83.44 110 ASP A C 1
ATOM 880 O O . ASP A 1 110 ? -6.68 29.125 -1.675 1 83.44 110 ASP A O 1
ATOM 884 N N . LEU A 1 111 ? -4.633 29.156 -0.668 1 84.25 111 LEU A N 1
ATOM 885 C CA . LEU A 1 111 ? -4.887 27.938 0.092 1 84.25 111 LEU A CA 1
ATOM 886 C C . LEU A 1 111 ? -6.039 28.125 1.069 1 84.25 111 LEU A C 1
ATOM 888 O O . LEU A 1 111 ? -6.57 27.156 1.617 1 84.25 111 LEU A O 1
ATOM 892 N N . ARG A 1 112 ? -6.488 29.328 1.252 1 84.38 112 ARG A N 1
ATOM 893 C CA . ARG A 1 112 ? -7.652 29.594 2.088 1 84.38 112 ARG A CA 1
ATOM 894 C C . ARG A 1 112 ? -8.914 29.016 1.468 1 84.38 112 ARG A C 1
ATOM 896 O O . ARG A 1 112 ? -9.922 28.828 2.156 1 84.38 112 ARG A O 1
ATOM 903 N N . GLN A 1 113 ? -8.797 28.672 0.188 1 89 113 GLN A N 1
ATOM 904 C CA . GLN A 1 113 ? -9.953 28.156 -0.53 1 89 113 GLN A CA 1
ATOM 905 C C . GLN A 1 113 ? -10.109 26.656 -0.33 1 89 113 GLN A C 1
ATOM 907 O O . GLN A 1 113 ? -11.062 26.047 -0.833 1 89 113 GLN A O 1
ATOM 912 N N . LEU A 1 114 ? -9.25 26.031 0.386 1 90.88 114 LEU A N 1
ATOM 913 C CA . LEU A 1 114 ? -9.328 24.594 0.62 1 90.88 114 LEU A CA 1
ATOM 914 C C . LEU A 1 114 ? -10.641 24.234 1.311 1 90.88 114 LEU A C 1
ATOM 916 O O . LEU A 1 114 ? -11.195 23.156 1.069 1 90.88 114 LEU A O 1
ATOM 920 N N . ASP A 1 115 ? -11.141 25.109 2.033 1 90.75 115 ASP A N 1
ATOM 921 C CA . ASP A 1 115 ? -12.414 24.859 2.697 1 90.75 115 ASP A CA 1
ATOM 922 C C . ASP A 1 115 ? -13.547 24.734 1.682 1 90.75 115 ASP A C 1
ATOM 924 O O . ASP A 1 115 ? -14.398 23.859 1.805 1 90.75 115 ASP A O 1
ATOM 928 N N . THR A 1 116 ? -13.484 25.609 0.719 1 88.75 116 THR A N 1
ATOM 929 C CA . THR A 1 116 ? -14.492 25.578 -0.333 1 88.75 116 THR A CA 1
ATOM 930 C C . THR A 1 116 ? -14.406 24.266 -1.124 1 88.75 116 THR A C 1
ATOM 932 O O . THR A 1 116 ? -15.422 23.641 -1.419 1 88.75 116 THR A O 1
ATOM 935 N N . ILE A 1 117 ? -13.25 23.906 -1.489 1 92.94 117 ILE A N 1
ATOM 936 C CA . ILE A 1 117 ? -13.023 22.672 -2.238 1 92.94 117 ILE A CA 1
ATOM 937 C C . ILE A 1 117 ? -13.523 21.484 -1.43 1 92.94 117 ILE A C 1
ATOM 939 O O . ILE A 1 117 ? -14.172 20.578 -1.971 1 92.94 117 ILE A O 1
ATOM 943 N N . PHE A 1 118 ? -13.219 21.484 -0.166 1 95.31 118 PHE A N 1
ATOM 944 C CA . PHE A 1 118 ? -13.641 20.406 0.712 1 95.31 118 PHE A CA 1
ATOM 945 C C . PHE A 1 118 ? -15.156 20.328 0.801 1 95.31 118 PHE A C 1
ATOM 947 O O . PHE A 1 118 ? -15.734 19.234 0.758 1 95.31 118 PHE A O 1
ATOM 954 N N . ASP A 1 119 ? -15.781 21.453 0.924 1 92.88 119 ASP A N 1
ATOM 955 C CA . ASP A 1 119 ? -17.234 21.5 1.009 1 92.88 119 ASP A CA 1
ATOM 956 C C . ASP A 1 119 ? -17.875 20.922 -0.252 1 92.88 119 ASP A C 1
ATOM 958 O O . ASP A 1 119 ? -18.891 20.219 -0.176 1 92.88 119 ASP A O 1
ATOM 962 N N . ILE A 1 120 ? -17.344 21.281 -1.35 1 91.31 120 ILE A N 1
ATOM 963 C CA . ILE A 1 120 ? -17.828 20.766 -2.621 1 91.31 120 ILE A CA 1
ATOM 964 C C . ILE A 1 120 ? -17.672 19.25 -2.67 1 91.31 120 ILE A C 1
ATOM 966 O O . ILE A 1 120 ? -18.578 18.531 -3.094 1 91.31 120 ILE A O 1
ATOM 970 N N . ALA A 1 121 ? -16.484 18.766 -2.256 1 95 121 ALA A N 1
ATOM 971 C CA . ALA A 1 121 ? -16.234 17.328 -2.215 1 95 121 ALA A CA 1
ATOM 972 C C . ALA A 1 121 ? -17.266 16.609 -1.354 1 95 121 ALA A C 1
ATOM 974 O O . ALA A 1 121 ? -17.844 15.602 -1.778 1 95 121 ALA A O 1
ATOM 975 N N . GLU A 1 122 ? -17.5 17.156 -0.196 1 94.88 122 GLU A N 1
ATOM 976 C CA . GLU A 1 122 ? -18.453 16.547 0.728 1 94.88 122 GLU A CA 1
ATOM 977 C C . GLU A 1 122 ? -19.875 16.578 0.158 1 94.88 122 GLU A C 1
ATOM 979 O O . GLU A 1 122 ? -20.625 15.625 0.335 1 94.88 122 GLU A O 1
ATOM 984 N N . ALA A 1 123 ? -20.219 17.641 -0.513 1 91.19 123 ALA A N 1
ATOM 985 C CA . ALA A 1 123 ? -21.531 17.75 -1.132 1 91.19 123 ALA A CA 1
ATOM 986 C C . ALA A 1 123 ? -21.703 16.688 -2.219 1 91.19 123 ALA A C 1
ATOM 988 O O . ALA A 1 123 ? -22.75 16.047 -2.297 1 91.19 123 ALA A O 1
ATOM 989 N N . LEU A 1 124 ? -20.781 16.578 -2.996 1 91.94 124 LEU A N 1
ATOM 990 C CA . LEU A 1 124 ? -20.812 15.562 -4.047 1 91.94 124 LEU A CA 1
ATOM 991 C C . LEU A 1 124 ? -20.906 14.156 -3.451 1 91.94 124 LEU A C 1
ATOM 993 O O . LEU A 1 124 ? -21.734 13.352 -3.881 1 91.94 124 LEU A O 1
ATOM 997 N N . TYR A 1 125 ? -20.125 13.922 -2.473 1 93.5 125 TYR A N 1
ATOM 998 C CA . TYR A 1 125 ? -20.125 12.617 -1.825 1 93.5 125 TYR A CA 1
ATOM 999 C C . TYR A 1 125 ? -21.484 12.312 -1.212 1 93.5 125 TYR A C 1
ATOM 1001 O O . TYR A 1 125 ? -22.016 11.211 -1.385 1 93.5 125 TYR A O 1
ATOM 1009 N N . ALA A 1 126 ? -22.016 13.234 -0.587 1 91.19 126 ALA A N 1
ATOM 1010 C CA . ALA A 1 126 ? -23.312 13.078 0.082 1 91.19 126 ALA A CA 1
ATOM 1011 C C . ALA A 1 126 ? -24.438 12.844 -0.93 1 91.19 126 ALA A C 1
ATOM 1013 O O . ALA A 1 126 ? -25.391 12.133 -0.647 1 91.19 126 ALA A O 1
ATOM 1014 N N . SER A 1 127 ? -24.281 13.383 -2.123 1 90.62 127 SER A N 1
ATOM 1015 C CA . SER A 1 127 ? -25.297 13.242 -3.154 1 90.62 127 SER A CA 1
ATOM 1016 C C . SER A 1 127 ? -25.141 11.922 -3.902 1 90.62 127 SER A C 1
ATOM 1018 O O . SER A 1 127 ? -25.984 11.586 -4.75 1 90.62 127 SER A O 1
ATOM 1020 N N . GLY A 1 128 ? -24.062 11.18 -3.592 1 90.81 128 GLY A N 1
ATOM 1021 C CA . GLY A 1 128 ? -23.859 9.883 -4.223 1 90.81 128 GLY A CA 1
ATOM 1022 C C . GLY A 1 128 ? -22.891 9.938 -5.395 1 90.81 128 GLY A C 1
ATOM 1023 O O . GLY A 1 128 ? -22.578 8.906 -5.996 1 90.81 128 GLY A O 1
ATOM 1024 N N . SER A 1 129 ? -22.484 11.188 -5.762 1 90.5 129 SER A N 1
ATOM 1025 C CA . SER A 1 129 ? -21.516 11.336 -6.832 1 90.5 129 SER A CA 1
ATOM 1026 C C . SER A 1 129 ? -20.094 11.094 -6.328 1 90.5 129 SER A C 1
ATOM 1028 O O . SER A 1 129 ? -19.25 11.992 -6.355 1 90.5 129 SER A O 1
ATOM 1030 N N . ILE A 1 130 ? -19.859 9.875 -5.973 1 92.88 130 ILE A N 1
ATOM 1031 C CA . ILE A 1 130 ? -18.625 9.492 -5.285 1 92.88 130 ILE A CA 1
ATOM 1032 C C . ILE A 1 130 ? -17.438 9.609 -6.238 1 92.88 130 ILE A C 1
ATOM 1034 O O . ILE A 1 130 ? -16.406 10.188 -5.887 1 92.88 130 ILE A O 1
ATOM 1038 N N . LYS A 1 131 ? -17.547 9.148 -7.488 1 90.44 131 LYS A N 1
ATOM 1039 C CA . LYS A 1 131 ? -16.453 9.188 -8.461 1 90.44 131 LYS A CA 1
ATOM 1040 C C . LYS A 1 131 ? -16.047 10.625 -8.758 1 90.44 131 LYS A C 1
ATOM 1042 O O . LYS A 1 131 ? -14.844 10.922 -8.836 1 90.44 131 LYS A O 1
ATOM 1047 N N . GLU A 1 132 ? -17.016 11.469 -8.797 1 89.5 132 GLU A N 1
ATOM 1048 C CA . GLU A 1 132 ? -16.766 12.867 -9.125 1 89.5 132 GLU A CA 1
ATOM 1049 C C . GLU A 1 132 ? -16.125 13.602 -7.953 1 89.5 132 GLU A C 1
ATOM 1051 O O . GLU A 1 132 ? -15.414 14.594 -8.148 1 89.5 132 GLU A O 1
ATOM 1056 N N . SER A 1 133 ? -16.391 13.125 -6.766 1 93.69 133 SER A N 1
ATOM 1057 C CA . SER A 1 133 ? -15.875 13.805 -5.578 1 93.69 133 SER A CA 1
ATOM 1058 C C . SER A 1 133 ? -14.383 13.539 -5.398 1 93.69 133 SER A C 1
ATOM 1060 O O . SER A 1 133 ? -13.703 14.281 -4.695 1 93.69 133 SER A O 1
ATOM 1062 N N . VAL A 1 134 ? -13.859 12.516 -6.008 1 94.5 134 VAL A N 1
ATOM 1063 C CA . VAL A 1 134 ? -12.508 12.008 -5.789 1 94.5 134 VAL A CA 1
ATOM 1064 C C . VAL A 1 134 ? -11.484 13.086 -6.152 1 94.5 134 VAL A C 1
ATOM 1066 O O . VAL A 1 134 ? -10.516 13.297 -5.422 1 94.5 134 VAL A O 1
ATOM 1069 N N . VAL A 1 135 ? -11.703 13.766 -7.254 1 91.88 135 VAL A N 1
ATOM 1070 C CA . VAL A 1 135 ? -10.742 14.75 -7.734 1 91.88 135 VAL A CA 1
ATOM 1071 C C . VAL A 1 135 ? -10.594 15.875 -6.707 1 91.88 135 VAL A C 1
ATOM 1073 O O . VAL A 1 135 ? -9.492 16.375 -6.488 1 91.88 135 VAL A O 1
ATOM 1076 N N . PHE A 1 136 ? -11.656 16.25 -6.027 1 93.5 136 PHE A N 1
ATOM 1077 C CA . PHE A 1 136 ? -11.633 17.328 -5.047 1 93.5 136 PHE A CA 1
ATOM 1078 C C . PHE A 1 136 ? -10.914 16.891 -3.777 1 93.5 136 PHE A C 1
ATOM 1080 O O . PHE A 1 136 ? -10.109 17.641 -3.221 1 93.5 136 PHE A O 1
ATOM 1087 N N . TYR A 1 137 ? -11.211 15.617 -3.33 1 95.06 137 TYR A N 1
ATOM 1088 C CA . TYR A 1 137 ? -10.508 15.102 -2.16 1 95.06 137 TYR A CA 1
ATOM 1089 C C . TYR A 1 137 ? -9.008 15.008 -2.422 1 95.06 137 TYR A C 1
ATOM 1091 O O . TYR A 1 137 ? -8.195 15.297 -1.539 1 95.06 137 TYR A O 1
ATOM 1099 N N . ARG A 1 138 ? -8.633 14.57 -3.615 1 92.12 138 ARG A N 1
ATOM 1100 C CA . ARG A 1 138 ? -7.223 14.469 -3.973 1 92.12 138 ARG A CA 1
ATOM 1101 C C . ARG A 1 138 ? -6.543 15.836 -3.891 1 92.12 138 ARG A C 1
ATOM 1103 O O . ARG A 1 138 ? -5.387 15.938 -3.469 1 92.12 138 ARG A O 1
ATOM 1110 N N . CYS A 1 139 ? -7.234 16.844 -4.234 1 90.44 139 CYS A N 1
ATOM 1111 C CA . CYS A 1 139 ? -6.715 18.203 -4.152 1 90.44 139 CYS A CA 1
ATOM 1112 C C . CYS A 1 139 ? -6.426 18.594 -2.705 1 90.44 139 CYS A C 1
ATOM 1114 O O . CYS A 1 139 ? -5.398 19.203 -2.414 1 90.44 139 CYS A O 1
ATOM 1116 N N . ILE A 1 140 ? -7.328 18.203 -1.838 1 92.81 140 ILE A N 1
ATOM 1117 C CA . ILE A 1 140 ? -7.145 18.5 -0.421 1 92.81 140 ILE A CA 1
ATOM 1118 C C . ILE A 1 140 ? -5.914 17.766 0.104 1 92.81 140 ILE A C 1
ATOM 1120 O O . ILE A 1 140 ? -5.062 18.359 0.768 1 92.81 140 ILE A O 1
ATOM 1124 N N . VAL A 1 141 ? -5.812 16.516 -0.213 1 92.06 141 VAL A N 1
ATOM 1125 C CA . VAL A 1 141 ? -4.723 15.664 0.27 1 92.06 141 VAL A CA 1
ATOM 1126 C C . VAL A 1 141 ? -3.385 16.234 -0.195 1 92.06 141 VAL A C 1
ATOM 1128 O O . VAL A 1 141 ? -2.396 16.203 0.543 1 92.06 141 VAL A O 1
ATOM 1131 N N . GLN A 1 142 ? -3.375 16.812 -1.324 1 86.5 142 GLN A N 1
ATOM 1132 C CA . GLN A 1 142 ? -2.135 17.297 -1.917 1 86.5 142 GLN A CA 1
ATOM 1133 C C . GLN A 1 142 ? -1.754 18.656 -1.345 1 86.5 142 GLN A C 1
ATOM 1135 O O . GLN A 1 142 ? -0.571 19 -1.273 1 86.5 142 GLN A O 1
ATOM 1140 N N . ASN A 1 143 ? -2.785 19.391 -0.823 1 87.44 143 ASN A N 1
ATOM 1141 C CA . ASN A 1 143 ? -2.488 20.812 -0.583 1 87.44 143 ASN A CA 1
ATOM 1142 C C . ASN A 1 143 ? -2.736 21.188 0.873 1 87.44 143 ASN A C 1
ATOM 1144 O O . ASN A 1 143 ? -2.424 22.312 1.287 1 87.44 143 ASN A O 1
ATOM 1148 N N . GLU A 1 144 ? -3.264 20.281 1.684 1 90.44 144 GLU A N 1
ATOM 1149 C CA . GLU A 1 144 ? -3.541 20.594 3.082 1 90.44 144 GLU A CA 1
ATOM 1150 C C . GLU A 1 144 ? -2.264 20.969 3.83 1 90.44 144 GLU A C 1
ATOM 1152 O O . GLU A 1 144 ? -1.222 20.344 3.639 1 90.44 144 GLU A O 1
ATOM 1157 N N . LYS A 1 145 ? -2.389 22 4.656 1 85.75 145 LYS A N 1
ATOM 1158 C CA . LYS A 1 145 ? -1.227 22.547 5.352 1 85.75 145 LYS A CA 1
ATOM 1159 C C . LYS A 1 145 ? -0.885 21.719 6.59 1 85.75 145 LYS A C 1
ATOM 1161 O O . LYS A 1 145 ? 0.286 21.438 6.852 1 85.75 145 LYS A O 1
ATOM 1166 N N . TYR A 1 146 ? -1.874 21.344 7.336 1 86.88 146 TYR A N 1
ATOM 1167 C CA . TYR A 1 146 ? -1.643 20.719 8.641 1 86.88 146 TYR A CA 1
ATOM 1168 C C . TYR A 1 146 ? -1.8 19.203 8.555 1 86.88 146 TYR A C 1
ATOM 1170 O O . TYR A 1 146 ? -2.785 18.703 8.008 1 86.88 146 TYR A O 1
ATOM 1178 N N . HIS A 1 147 ? -0.872 18.562 9.125 1 87 147 HIS A N 1
ATOM 1179 C CA . HIS A 1 147 ? -0.83 17.094 9.102 1 87 147 HIS A CA 1
ATOM 1180 C C . HIS A 1 147 ? -1.911 16.5 10 1 87 147 HIS A C 1
ATOM 1182 O O . HIS A 1 147 ? -2.414 15.406 9.727 1 87 147 HIS A O 1
ATOM 1188 N N . GLN A 1 148 ? -2.273 17.188 11.008 1 85.62 148 GLN A N 1
ATOM 1189 C CA . GLN A 1 148 ? -3.264 16.703 11.953 1 85.62 148 GLN A CA 1
ATOM 1190 C C . GLN A 1 148 ? -4.652 17.234 11.641 1 85.62 148 GLN A C 1
ATOM 1192 O O . GLN A 1 148 ? -5.574 17.109 12.445 1 85.62 148 GLN A O 1
ATOM 1197 N N . SER A 1 149 ? -4.824 17.812 10.398 1 90.56 149 SER A N 1
ATOM 1198 C CA . SER A 1 149 ? -6.094 18.391 9.984 1 90.56 149 SER A CA 1
ATOM 1199 C C . SER A 1 149 ? -7.172 17.328 9.836 1 90.56 149 SER A C 1
ATOM 1201 O O . SER A 1 149 ? -6.941 16.281 9.211 1 90.56 149 SER A O 1
ATOM 1203 N N . GLU A 1 150 ? -8.32 17.594 10.391 1 92.31 150 GLU A N 1
ATOM 1204 C CA . GLU A 1 150 ? -9.453 16.688 10.227 1 92.31 150 GLU A CA 1
ATOM 1205 C C . GLU A 1 150 ? -9.883 16.594 8.766 1 92.31 150 GLU A C 1
ATOM 1207 O O . GLU A 1 150 ? -10.281 15.531 8.289 1 92.31 150 GLU A O 1
ATOM 1212 N N . ARG A 1 151 ? -9.812 17.75 8.125 1 93.44 151 ARG A N 1
ATOM 1213 C CA . ARG A 1 151 ? -10.172 17.797 6.711 1 93.44 151 ARG A CA 1
ATOM 1214 C C . ARG A 1 151 ? -9.289 16.859 5.891 1 93.44 151 ARG A C 1
ATOM 1216 O O . ARG A 1 151 ? -9.773 16.172 4.996 1 93.44 151 ARG A O 1
ATOM 1223 N N . LEU A 1 152 ? -8.016 16.828 6.203 1 94.62 152 LEU A N 1
ATOM 1224 C CA . LEU A 1 152 ? -7.074 15.93 5.543 1 94.62 152 LEU A CA 1
ATOM 1225 C C . LEU A 1 152 ? -7.441 14.477 5.812 1 94.62 152 LEU A C 1
ATOM 1227 O O . LEU A 1 152 ? -7.523 13.664 4.883 1 94.62 152 LEU A O 1
ATOM 1231 N N . ALA A 1 153 ? -7.691 14.156 7.07 1 96 153 ALA A N 1
ATOM 1232 C CA . ALA A 1 153 ? -8.023 12.797 7.473 1 96 153 ALA A CA 1
ATOM 1233 C C . ALA A 1 153 ? -9.32 12.328 6.816 1 96 153 ALA A C 1
ATOM 1235 O O . ALA A 1 153 ? -9.398 11.211 6.305 1 96 153 ALA A O 1
ATOM 1236 N N . ILE A 1 154 ? -10.312 13.211 6.816 1 97.06 154 ILE A N 1
ATOM 1237 C CA . ILE A 1 154 ? -11.602 12.875 6.219 1 97.06 154 ILE A CA 1
ATOM 1238 C C . ILE A 1 154 ? -11.422 12.633 4.723 1 97.06 154 ILE A C 1
ATOM 1240 O O . ILE A 1 154 ? -12.023 11.719 4.16 1 97.06 154 ILE A O 1
ATOM 1244 N N . SER A 1 155 ? -10.633 13.477 4.078 1 96.75 155 SER A N 1
ATOM 1245 C CA . SER A 1 155 ? -10.398 13.32 2.645 1 96.75 155 SER A CA 1
ATOM 1246 C C . SER A 1 155 ? -9.758 11.969 2.336 1 96.75 155 SER A C 1
ATOM 1248 O O . SER A 1 155 ? -10.164 11.281 1.396 1 96.75 155 SER A O 1
ATOM 1250 N N . HIS A 1 156 ? -8.766 11.547 3.135 1 96.44 156 HIS A N 1
ATOM 1251 C CA . HIS A 1 156 ? -8.172 10.227 2.973 1 96.44 156 HIS A CA 1
ATOM 1252 C C . HIS A 1 156 ? -9.195 9.125 3.201 1 96.44 156 HIS A C 1
ATOM 1254 O O . HIS A 1 156 ? -9.203 8.117 2.49 1 96.44 156 HIS A O 1
ATOM 1260 N N . TYR A 1 157 ? -10.031 9.305 4.18 1 97.31 157 TYR A N 1
ATOM 1261 C CA . TYR A 1 157 ? -11.07 8.32 4.48 1 97.31 157 TYR A CA 1
ATOM 1262 C C . TYR A 1 157 ? -12.039 8.18 3.314 1 97.31 157 TYR A C 1
ATOM 1264 O O . TYR A 1 157 ? -12.406 7.066 2.938 1 97.31 157 TYR A O 1
ATOM 1272 N N . ARG A 1 158 ? -12.469 9.367 2.748 1 97.5 158 ARG A N 1
ATOM 1273 C CA . ARG A 1 158 ? -13.383 9.359 1.611 1 97.5 158 ARG A CA 1
ATOM 1274 C C . ARG A 1 158 ? -12.75 8.688 0.4 1 97.5 158 ARG A C 1
ATOM 1276 O O . ARG A 1 158 ? -13.406 7.926 -0.31 1 97.5 158 ARG A O 1
ATOM 1283 N N . LEU A 1 159 ? -11.508 8.938 0.175 1 96.44 159 LEU A N 1
ATOM 1284 C CA . LEU A 1 159 ? -10.789 8.305 -0.924 1 96.44 159 LEU A CA 1
ATOM 1285 C C . LEU A 1 159 ? -10.695 6.797 -0.713 1 96.44 159 LEU A C 1
ATOM 1287 O O . LEU A 1 159 ? -10.867 6.023 -1.657 1 96.44 159 LEU A O 1
ATOM 1291 N N . PHE A 1 160 ? -10.453 6.379 0.503 1 97.31 160 PHE A N 1
ATOM 1292 C CA . PHE A 1 160 ? -10.406 4.965 0.871 1 97.31 160 PHE A CA 1
ATOM 1293 C C . PHE A 1 160 ? -11.742 4.289 0.587 1 97.31 160 PHE A C 1
ATOM 1295 O O . PHE A 1 160 ? -11.789 3.252 -0.075 1 97.31 160 PHE A O 1
ATOM 1302 N N . ARG A 1 161 ? -12.758 4.918 1.006 1 95.31 161 ARG A N 1
ATOM 1303 C CA . ARG A 1 161 ? -14.102 4.375 0.807 1 95.31 161 ARG A CA 1
ATOM 1304 C C . ARG A 1 161 ? -14.445 4.289 -0.677 1 95.31 161 ARG A C 1
ATOM 1306 O O . ARG A 1 161 ? -15.031 3.305 -1.129 1 95.31 161 ARG A O 1
ATOM 1313 N N . ALA A 1 162 ? -14.109 5.309 -1.41 1 93.81 162 ALA A N 1
ATOM 1314 C CA . ALA A 1 162 ? -14.414 5.367 -2.838 1 93.81 162 ALA A CA 1
ATOM 1315 C C . ALA A 1 162 ? -13.656 4.285 -3.604 1 93.81 162 ALA A C 1
ATOM 1317 O O . ALA A 1 162 ? -14.117 3.812 -4.645 1 93.81 162 ALA A O 1
ATOM 1318 N N . ALA A 1 163 ? -12.547 3.83 -3.064 1 93.5 163 ALA A N 1
ATOM 1319 C CA . ALA A 1 163 ? -11.672 2.893 -3.764 1 93.5 163 ALA A CA 1
ATOM 1320 C C . ALA A 1 163 ? -12.078 1.448 -3.479 1 93.5 163 ALA A C 1
ATOM 1322 O O . ALA A 1 163 ? -11.695 0.534 -4.215 1 93.5 163 ALA A O 1
ATOM 1323 N N . LEU A 1 164 ? -12.859 1.219 -2.443 1 92.19 164 LEU A N 1
ATOM 1324 C CA . LEU A 1 164 ? -13.227 -0.14 -2.062 1 92.19 164 LEU A CA 1
ATOM 1325 C C . LEU A 1 164 ? -14.172 -0.756 -3.092 1 92.19 164 LEU A C 1
ATOM 1327 O O . LEU A 1 164 ? -15.086 -0.089 -3.582 1 92.19 164 LEU A O 1
ATOM 1331 N N . GLY A 1 165 ? -13.852 -2.023 -3.52 1 87.69 165 GLY A N 1
ATOM 1332 C CA . GLY A 1 165 ? -14.656 -2.744 -4.492 1 87.69 165 GLY A CA 1
ATOM 1333 C C . GLY A 1 165 ? -14.312 -4.219 -4.578 1 87.69 165 GLY A C 1
ATOM 1334 O O . GLY A 1 165 ? -14.031 -4.855 -3.562 1 87.69 165 GLY A O 1
ATOM 1335 N N . GLU A 1 166 ? -14.391 -4.77 -5.684 1 85.25 166 GLU A N 1
ATOM 1336 C CA . GLU A 1 166 ? -14.227 -6.207 -5.867 1 85.25 166 GLU A CA 1
ATOM 1337 C C . GLU A 1 166 ? -12.766 -6.566 -6.121 1 85.25 166 GLU A C 1
ATOM 1339 O O . GLU A 1 166 ? -12.422 -7.746 -6.254 1 85.25 166 GLU A O 1
ATOM 1344 N N . ASP A 1 167 ? -11.922 -5.621 -6.172 1 85.38 167 ASP A N 1
ATOM 1345 C CA . ASP A 1 167 ? -10.5 -5.844 -6.445 1 85.38 167 ASP A CA 1
ATOM 1346 C C . ASP A 1 167 ? -9.688 -5.816 -5.156 1 85.38 167 ASP A C 1
ATOM 1348 O O . ASP A 1 167 ? -9.438 -4.746 -4.594 1 85.38 167 ASP A O 1
ATOM 1352 N N . ASN A 1 168 ? -9.25 -7.012 -4.785 1 86.81 168 ASN A N 1
ATOM 1353 C CA . ASN A 1 168 ? -8.539 -7.145 -3.52 1 86.81 168 ASN A CA 1
ATOM 1354 C C . ASN A 1 168 ? -7.238 -6.344 -3.523 1 86.81 168 ASN A C 1
ATOM 1356 O O . ASN A 1 168 ? -6.824 -5.82 -2.488 1 86.81 168 ASN A O 1
ATOM 1360 N N . GLU A 1 169 ? -6.555 -6.277 -4.633 1 85.69 169 GLU A N 1
ATOM 1361 C CA . GLU A 1 169 ? -5.312 -5.516 -4.719 1 85.69 169 GLU A CA 1
ATOM 1362 C C . GLU A 1 169 ? -5.566 -4.023 -4.52 1 85.69 169 GLU A C 1
ATOM 1364 O O . GLU A 1 169 ? -4.824 -3.355 -3.797 1 85.69 169 GLU A O 1
ATOM 1369 N N . GLN A 1 170 ? -6.594 -3.545 -5.145 1 89.56 170 GLN A N 1
ATOM 1370 C CA . GLN A 1 170 ? -6.965 -2.141 -4.988 1 89.56 170 GLN A CA 1
ATOM 1371 C C . GLN A 1 170 ? -7.41 -1.845 -3.561 1 89.56 170 GLN A C 1
ATOM 1373 O O . GLN A 1 170 ? -7.102 -0.784 -3.016 1 89.56 170 GLN A O 1
ATOM 1378 N N . ASN A 1 171 ? -8.164 -2.752 -2.994 1 91.88 171 ASN A N 1
ATOM 1379 C CA . ASN A 1 171 ? -8.594 -2.584 -1.61 1 91.88 171 ASN A CA 1
ATOM 1380 C C . ASN A 1 171 ? -7.406 -2.477 -0.66 1 91.88 171 ASN A C 1
ATOM 1382 O O . ASN A 1 171 ? -7.406 -1.65 0.254 1 91.88 171 ASN A O 1
ATOM 1386 N N . LEU A 1 172 ? -6.426 -3.295 -0.901 1 92.19 172 LEU A N 1
ATOM 1387 C CA . LEU A 1 172 ? -5.238 -3.287 -0.056 1 92.19 172 LEU A CA 1
ATOM 1388 C C . LEU A 1 172 ? -4.492 -1.963 -0.182 1 92.19 172 LEU A C 1
ATOM 1390 O O . LEU A 1 172 ? -4.098 -1.371 0.824 1 92.19 172 LEU A O 1
ATOM 1394 N N . ARG A 1 173 ? -4.262 -1.501 -1.396 1 92.81 173 ARG A N 1
ATOM 1395 C CA . ARG A 1 173 ? -3.59 -0.226 -1.621 1 92.81 173 ARG A CA 1
ATOM 1396 C C . ARG A 1 173 ? -4.328 0.913 -0.924 1 92.81 173 ARG A C 1
ATOM 1398 O O . ARG A 1 173 ? -3.707 1.742 -0.256 1 92.81 173 ARG A O 1
ATOM 1405 N N . ALA A 1 174 ? -5.633 0.935 -1.081 1 95.06 174 ALA A N 1
ATOM 1406 C CA . ALA A 1 174 ? -6.453 1.977 -0.468 1 95.06 174 ALA A CA 1
ATOM 1407 C C . ALA A 1 174 ? -6.328 1.949 1.053 1 95.06 174 ALA A C 1
ATOM 1409 O O . ALA A 1 174 ? -6.238 3 1.693 1 95.06 174 ALA A O 1
ATOM 1410 N N . ALA A 1 175 ? -6.297 0.765 1.622 1 96.25 175 ALA A N 1
ATOM 1411 C CA . ALA A 1 175 ? -6.176 0.618 3.07 1 96.25 175 ALA A CA 1
ATOM 1412 C C . ALA A 1 175 ? -4.832 1.151 3.564 1 96.25 175 ALA A C 1
ATOM 1414 O O . ALA A 1 175 ? -4.777 1.887 4.555 1 96.25 175 ALA A O 1
ATOM 1415 N N . ILE A 1 176 ? -3.766 0.837 2.861 1 94.75 176 ILE A N 1
ATOM 1416 C CA . ILE A 1 176 ? -2.418 1.247 3.24 1 94.75 176 ILE A CA 1
ATOM 1417 C C . ILE A 1 176 ? -2.311 2.77 3.201 1 94.75 176 ILE A C 1
ATOM 1419 O O . ILE A 1 176 ? -1.739 3.383 4.105 1 94.75 176 ILE A O 1
ATOM 1423 N N . GLU A 1 177 ? -2.867 3.383 2.236 1 93.5 177 GLU A N 1
ATOM 1424 C CA . GLU A 1 177 ? -2.83 4.832 2.082 1 93.5 177 GLU A CA 1
ATOM 1425 C C . GLU A 1 177 ? -3.637 5.527 3.176 1 93.5 177 GLU A C 1
ATOM 1427 O O . GLU A 1 177 ? -3.307 6.641 3.588 1 93.5 177 GLU A O 1
ATOM 1432 N N . PHE A 1 178 ? -4.664 4.887 3.654 1 96.38 178 PHE A N 1
ATOM 1433 C CA . PHE A 1 178 ? -5.609 5.48 4.594 1 96.38 178 PHE A CA 1
ATOM 1434 C C . PHE A 1 178 ? -5.133 5.293 6.031 1 96.38 178 PHE A C 1
ATOM 1436 O O . PHE A 1 178 ? -5.383 6.141 6.887 1 96.38 178 PHE A O 1
ATOM 1443 N N . GLU A 1 179 ? -4.441 4.281 6.379 1 94.31 179 GLU A N 1
ATOM 1444 C CA . GLU A 1 179 ? -4.109 3.807 7.719 1 94.31 179 GLU A CA 1
ATOM 1445 C C . GLU A 1 179 ? -3.506 4.926 8.562 1 94.31 179 GLU A C 1
ATOM 1447 O O . GLU A 1 179 ? -3.916 5.137 9.711 1 94.31 179 GLU A O 1
ATOM 1452 N N . PRO A 1 180 ? -2.57 5.676 8.008 1 90.06 180 PRO A N 1
ATOM 1453 C CA . PRO A 1 180 ? -1.893 6.668 8.844 1 90.06 180 PRO A CA 1
ATOM 1454 C C . PRO A 1 180 ? -2.822 7.793 9.289 1 90.06 180 PRO A C 1
ATOM 1456 O O . PRO A 1 180 ? -2.504 8.523 10.234 1 90.06 180 PRO A O 1
ATOM 1459 N N . PHE A 1 181 ? -3.977 7.926 8.703 1 93.88 181 PHE A N 1
ATOM 1460 C CA . PHE A 1 181 ? -4.84 9.07 8.961 1 93.88 181 PHE A CA 1
ATOM 1461 C C . PHE A 1 181 ? -6.059 8.664 9.781 1 93.88 181 PHE A C 1
ATOM 1463 O O . PHE A 1 181 ? -6.848 9.508 10.195 1 93.88 181 PHE A O 1
ATOM 1470 N N . CYS A 1 182 ? -6.219 7.387 10.094 1 95.5 182 CYS A N 1
ATOM 1471 C CA . CYS A 1 182 ? -7.414 6.863 10.742 1 95.5 182 CYS A CA 1
ATOM 1472 C C . CYS A 1 182 ? -7.59 7.469 12.133 1 95.5 182 CYS A C 1
ATOM 1474 O O . CYS A 1 182 ? -8.703 7.84 12.516 1 95.5 182 CYS A O 1
ATOM 1476 N N . GLU A 1 183 ? -6.531 7.656 12.844 1 91.75 183 GLU A N 1
ATOM 1477 C CA . GLU A 1 183 ? -6.598 8.133 14.227 1 91.75 183 GLU A CA 1
ATOM 1478 C C . GLU A 1 183 ? -6.914 9.625 14.281 1 91.75 183 GLU A C 1
ATOM 1480 O O . GLU A 1 183 ? -7.281 10.148 15.336 1 91.75 183 GLU A O 1
ATOM 1485 N N . LYS A 1 184 ? -6.793 10.273 13.156 1 92.75 184 LYS A N 1
ATOM 1486 C CA . LYS A 1 184 ? -7 11.719 13.102 1 92.75 184 LYS A CA 1
ATOM 1487 C C . LYS A 1 184 ? -8.445 12.055 12.75 1 92.75 184 LYS A C 1
ATOM 1489 O O . LYS A 1 184 ? -8.828 13.227 12.727 1 92.75 184 LYS A O 1
ATOM 1494 N N . LEU A 1 185 ? -9.195 11.055 12.531 1 94.88 185 LEU A N 1
ATOM 1495 C CA . LEU A 1 185 ? -10.586 11.25 12.148 1 94.88 185 LEU A CA 1
ATOM 1496 C C . LEU A 1 185 ? -11.445 11.625 13.352 1 94.88 185 LEU A C 1
ATOM 1498 O O . LEU A 1 185 ? -11.109 11.273 14.484 1 94.88 185 LEU A O 1
ATOM 1502 N N . PRO A 1 186 ? -12.531 12.445 13.039 1 93.12 186 PRO A N 1
ATOM 1503 C CA . PRO A 1 186 ? -13.531 12.578 14.102 1 93.12 186 PRO A CA 1
ATOM 1504 C C . PRO A 1 186 ? -14.07 11.227 14.586 1 93.12 186 PRO A C 1
ATOM 1506 O O . PRO A 1 186 ? -14.008 10.242 13.852 1 93.12 186 PRO A O 1
ATOM 1509 N N . ASP A 1 187 ? -14.641 11.125 15.734 1 92.38 187 ASP A N 1
ATOM 1510 C CA . ASP A 1 187 ? -14.977 9.891 16.438 1 92.38 187 ASP A CA 1
ATOM 1511 C C . ASP A 1 187 ? -15.82 8.969 15.57 1 92.38 187 ASP A C 1
ATOM 1513 O O . ASP A 1 187 ? -15.5 7.789 15.406 1 92.38 187 ASP A O 1
ATOM 1517 N N . HIS A 1 188 ? -16.891 9.508 15.016 1 91 188 HIS A N 1
ATOM 1518 C CA . HIS A 1 188 ? -17.797 8.648 14.266 1 91 188 HIS A CA 1
ATOM 1519 C C . HIS A 1 188 ? -17.109 8.094 13.016 1 91 188 HIS A C 1
ATOM 1521 O O . HIS A 1 188 ? -17.297 6.926 12.672 1 91 188 HIS A O 1
ATOM 1527 N N . HIS A 1 189 ? -16.328 8.922 12.273 1 94.19 189 HIS A N 1
ATOM 1528 C CA . HIS A 1 189 ? -15.594 8.469 11.102 1 94.19 189 HIS A CA 1
ATOM 1529 C C . HIS A 1 189 ? -14.484 7.504 11.492 1 94.19 189 HIS A C 1
ATOM 1531 O O . HIS A 1 189 ? -14.164 6.582 10.734 1 94.19 189 HIS A O 1
ATOM 1537 N N . ARG A 1 190 ? -13.867 7.762 12.633 1 95.94 190 ARG A N 1
ATOM 1538 C CA . ARG A 1 190 ? -12.789 6.898 13.094 1 95.94 190 ARG A CA 1
ATOM 1539 C C . ARG A 1 190 ? -13.297 5.488 13.383 1 95.94 190 ARG A C 1
ATOM 1541 O O . ARG A 1 190 ? -12.664 4.504 12.992 1 95.94 190 ARG A O 1
ATOM 1548 N N . LEU A 1 191 ? -14.484 5.418 14.023 1 96.19 191 LEU A N 1
ATOM 1549 C CA . LEU A 1 191 ? -15.086 4.117 14.297 1 96.19 191 LEU A CA 1
ATOM 1550 C C . LEU A 1 191 ? -15.391 3.373 13 1 96.19 191 LEU A C 1
ATOM 1552 O O . LEU A 1 191 ? -15.031 2.201 12.859 1 96.19 191 LEU A O 1
ATOM 1556 N N . ASP A 1 192 ? -16 4.051 12.062 1 95.62 192 ASP A N 1
ATOM 1557 C CA . ASP A 1 192 ? -16.297 3.455 10.766 1 95.62 192 ASP A CA 1
ATOM 1558 C C . ASP A 1 192 ? -15.031 3.035 10.039 1 95.62 192 ASP A C 1
ATOM 1560 O O . ASP A 1 192 ? -14.969 1.957 9.445 1 95.62 192 ASP A O 1
ATOM 1564 N N . GLY A 1 193 ? -14.094 3.949 10.062 1 96.56 193 GLY A N 1
ATOM 1565 C CA . GLY A 1 193 ? -12.82 3.676 9.406 1 96.56 193 GLY A CA 1
ATOM 1566 C C . GLY A 1 193 ? -12.117 2.453 9.961 1 96.56 193 GLY A C 1
ATOM 1567 O O . GLY A 1 193 ? -11.633 1.614 9.195 1 96.56 193 GLY A O 1
ATOM 1568 N N . LEU A 1 194 ? -12.031 2.348 11.273 1 97.31 194 LEU A N 1
ATOM 1569 C CA . LEU A 1 194 ? -11.414 1.194 11.914 1 97.31 194 LEU A CA 1
ATOM 1570 C C . LEU A 1 194 ? -12.125 -0.096 11.523 1 97.31 194 LEU A C 1
ATOM 1572 O O . LEU A 1 194 ? -11.469 -1.095 11.203 1 97.31 194 LEU A O 1
ATOM 1576 N N . MET A 1 195 ? -13.43 -0.033 11.539 1 95.94 195 MET A N 1
ATOM 1577 C CA . MET A 1 195 ? -14.227 -1.196 11.156 1 95.94 195 MET A CA 1
ATOM 1578 C C . MET A 1 195 ? -13.898 -1.631 9.734 1 95.94 195 MET A C 1
ATOM 1580 O O . MET A 1 195 ? -13.703 -2.818 9.469 1 95.94 195 MET A O 1
ATOM 1584 N N . LYS A 1 196 ? -13.805 -0.715 8.828 1 95.06 196 LYS A N 1
ATOM 1585 C CA . LYS A 1 196 ? -13.531 -1.019 7.426 1 95.06 196 LYS A CA 1
ATOM 1586 C C . LYS A 1 196 ? -12.102 -1.533 7.246 1 95.06 196 LYS A C 1
ATOM 1588 O O . LYS A 1 196 ? -11.859 -2.428 6.43 1 95.06 196 LYS A O 1
ATOM 1593 N N . LEU A 1 197 ? -11.156 -0.931 7.996 1 96.81 197 LEU A N 1
ATOM 1594 C CA . LEU A 1 197 ? -9.773 -1.408 7.934 1 96.81 197 LEU A CA 1
ATOM 1595 C C . LEU A 1 197 ? -9.688 -2.865 8.367 1 96.81 197 LEU A C 1
ATOM 1597 O O . LEU A 1 197 ? -9.047 -3.68 7.703 1 96.81 197 LEU A O 1
ATOM 1601 N N . VAL A 1 198 ? -10.328 -3.223 9.453 1 96.06 198 VAL A N 1
ATOM 1602 C CA . VAL A 1 198 ? -10.312 -4.598 9.945 1 96.06 198 VAL A CA 1
ATOM 1603 C C . VAL A 1 198 ? -10.867 -5.535 8.875 1 96.06 198 VAL A C 1
ATOM 1605 O O . VAL A 1 198 ? -10.289 -6.594 8.609 1 96.06 198 VAL A O 1
ATOM 1608 N N . ASN A 1 199 ? -11.961 -5.121 8.25 1 93.06 199 ASN A N 1
ATOM 1609 C CA . ASN A 1 199 ? -12.617 -5.953 7.25 1 93.06 199 ASN A CA 1
ATOM 1610 C C . ASN A 1 199 ? -11.719 -6.195 6.043 1 93.06 199 ASN A C 1
ATOM 1612 O O . ASN A 1 199 ? -11.617 -7.32 5.555 1 93.06 199 ASN A O 1
ATOM 1616 N N . VAL A 1 200 ? -11.086 -5.156 5.605 1 93.44 200 VAL A N 1
ATOM 1617 C CA . VAL A 1 200 ? -10.227 -5.281 4.438 1 93.44 200 VAL A CA 1
ATOM 1618 C C . VAL A 1 200 ? -9.055 -6.211 4.754 1 93.44 200 VAL A C 1
ATOM 1620 O O . VAL A 1 200 ? -8.789 -7.16 4.012 1 93.44 200 VAL A O 1
ATOM 1623 N N . TYR A 1 201 ? -8.383 -5.977 5.848 1 93.88 201 TYR A N 1
ATOM 1624 C CA . TYR A 1 201 ? -7.199 -6.758 6.18 1 93.88 201 TYR A CA 1
ATOM 1625 C C . TYR A 1 201 ? -7.574 -8.195 6.512 1 93.88 201 TYR A C 1
ATOM 1627 O O . TYR A 1 201 ? -6.855 -9.133 6.152 1 93.88 201 TYR A O 1
ATOM 1635 N N . PHE A 1 202 ? -8.672 -8.398 7.152 1 90.5 202 PHE A N 1
ATOM 1636 C CA . PHE A 1 202 ? -9.117 -9.75 7.465 1 90.5 202 PHE A CA 1
ATOM 1637 C C . PHE A 1 202 ? -9.438 -10.523 6.195 1 90.5 202 PHE A C 1
ATOM 1639 O O . PHE A 1 202 ? -9.078 -11.695 6.062 1 90.5 202 PHE A O 1
ATOM 1646 N N . SER A 1 203 ? -10.164 -9.859 5.27 1 86.5 203 SER A N 1
ATOM 1647 C CA . SER A 1 203 ? -10.547 -10.5 4.02 1 86.5 203 SER A CA 1
ATOM 1648 C C . SER A 1 203 ? -9.328 -10.914 3.207 1 86.5 203 SER A C 1
ATOM 1650 O O . SER A 1 203 ? -9.398 -11.852 2.41 1 86.5 203 SER A O 1
ATOM 1652 N N . LEU A 1 204 ? -8.227 -10.266 3.502 1 86.69 204 LEU A N 1
ATOM 1653 C CA . LEU A 1 204 ? -7.008 -10.531 2.75 1 86.69 204 LEU A CA 1
ATOM 1654 C C . LEU A 1 204 ? -6.055 -11.414 3.553 1 86.69 204 LEU A C 1
ATOM 1656 O O . LEU A 1 204 ? -4.883 -11.555 3.197 1 86.69 204 LEU A O 1
ATOM 1660 N N . ASP A 1 205 ? -6.512 -11.891 4.641 1 86.69 205 ASP A N 1
ATOM 1661 C CA . ASP A 1 205 ? -5.766 -12.781 5.523 1 86.69 205 ASP A CA 1
ATOM 1662 C C . ASP A 1 205 ? -4.523 -12.086 6.078 1 86.69 205 ASP A C 1
ATOM 1664 O O . ASP A 1 205 ? -3.479 -12.719 6.258 1 86.69 205 ASP A O 1
ATOM 1668 N N . LYS A 1 206 ? -4.578 -10.805 6.098 1 90.69 206 LYS A N 1
ATOM 1669 C CA . LYS A 1 206 ? -3.549 -10.047 6.801 1 90.69 206 LYS A CA 1
ATOM 1670 C C . LYS A 1 206 ? -3.891 -9.891 8.281 1 90.69 206 LYS A C 1
ATOM 1672 O O .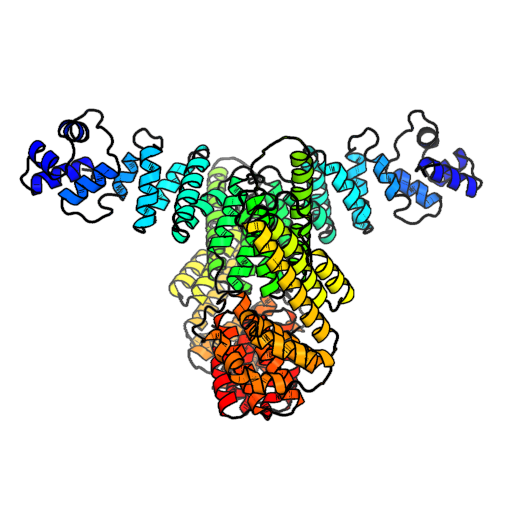 LYS A 1 206 ? -4.27 -8.812 8.727 1 90.69 206 LYS A O 1
ATOM 1677 N N . TYR A 1 207 ? -3.645 -10.898 9.039 1 90.69 207 TYR A N 1
ATOM 1678 C CA . TYR A 1 207 ? -4.207 -11.055 10.375 1 90.69 207 TYR A CA 1
ATOM 1679 C C . TYR A 1 207 ? -3.488 -10.164 11.383 1 90.69 207 TYR A C 1
ATOM 1681 O O . TYR A 1 207 ? -4.098 -9.68 12.344 1 90.69 207 TYR A O 1
ATOM 1689 N N . ALA A 1 208 ? -2.219 -9.945 11.094 1 92.06 208 ALA A N 1
ATOM 1690 C CA . ALA A 1 208 ? -1.503 -9.055 12.008 1 92.06 208 ALA A CA 1
ATOM 1691 C C . ALA A 1 208 ? -2.104 -7.652 11.992 1 92.06 208 ALA A C 1
ATOM 1693 O O . ALA A 1 208 ? -2.367 -7.074 13.047 1 92.06 208 ALA A O 1
ATOM 1694 N N . GLU A 1 209 ? -2.336 -7.137 10.766 1 94.25 209 GLU A N 1
ATOM 1695 C CA . GLU A 1 209 ? -2.955 -5.824 10.625 1 94.25 209 GLU A CA 1
ATOM 1696 C C . GLU A 1 209 ? -4.395 -5.836 11.133 1 94.25 209 GLU A C 1
ATOM 1698 O O . GLU A 1 209 ? -4.828 -4.906 11.812 1 94.25 209 GLU A O 1
ATOM 1703 N N . ALA A 1 210 ? -5.133 -6.891 10.836 1 95.19 210 ALA A N 1
ATOM 1704 C CA . ALA A 1 210 ? -6.512 -7.012 11.297 1 95.19 210 ALA A CA 1
ATOM 1705 C C . ALA A 1 210 ? -6.586 -6.98 12.82 1 95.19 210 ALA A C 1
ATOM 1707 O O . ALA A 1 210 ? -7.484 -6.359 13.391 1 95.19 210 ALA A O 1
ATOM 1708 N N . GLU A 1 211 ? -5.676 -7.648 13.406 1 95.56 211 GLU A N 1
ATOM 1709 C CA . GLU A 1 211 ? -5.629 -7.668 14.867 1 95.56 211 GLU A CA 1
ATOM 1710 C C . GLU A 1 211 ? -5.371 -6.27 15.43 1 95.56 211 GLU A C 1
ATOM 1712 O O . GLU A 1 211 ? -6.059 -5.832 16.359 1 95.56 211 GLU A O 1
ATOM 1717 N N . LYS A 1 212 ? -4.398 -5.652 14.852 1 95.94 212 LYS A N 1
ATOM 1718 C CA . LYS A 1 212 ? -4.043 -4.301 15.273 1 95.94 212 LYS A CA 1
ATOM 1719 C C . LYS A 1 212 ? -5.262 -3.383 15.266 1 95.94 212 LYS A C 1
ATOM 1721 O O . LYS A 1 212 ? -5.539 -2.707 16.266 1 95.94 212 LYS A O 1
ATOM 1726 N N . TYR A 1 213 ? -6.012 -3.408 14.258 1 97.12 213 TYR A N 1
ATOM 1727 C CA . TYR A 1 213 ? -7.109 -2.461 14.102 1 97.12 213 TYR A CA 1
ATOM 1728 C C . TYR A 1 213 ? -8.352 -2.939 14.844 1 97.12 213 TYR A C 1
ATOM 1730 O O . TYR A 1 213 ? -9.203 -2.135 15.227 1 97.12 213 TYR A O 1
ATOM 1738 N N . SER A 1 214 ? -8.5 -4.254 15.055 1 96.88 214 SER A N 1
ATOM 1739 C CA . SER A 1 214 ? -9.578 -4.734 15.898 1 96.88 214 SER A CA 1
ATOM 1740 C C . SER A 1 214 ? -9.398 -4.277 17.344 1 96.88 214 SER A C 1
ATOM 1742 O O . SER A 1 214 ? -10.359 -3.863 18 1 96.88 214 SER A O 1
ATOM 1744 N N . ILE A 1 215 ? -8.188 -4.375 17.781 1 96.25 215 ILE A N 1
ATOM 1745 C CA . ILE A 1 215 ? -7.875 -3.91 19.125 1 96.25 215 ILE A CA 1
ATOM 1746 C C . ILE A 1 215 ? -8.148 -2.412 19.234 1 96.25 215 ILE A C 1
ATOM 1748 O O . ILE A 1 215 ? -8.758 -1.951 20.203 1 96.25 215 ILE A O 1
ATOM 1752 N N . ALA A 1 216 ? -7.68 -1.715 18.234 1 96.88 216 ALA A N 1
ATOM 1753 C CA . ALA A 1 216 ? -7.898 -0.271 18.219 1 96.88 216 ALA A CA 1
ATOM 1754 C C . ALA A 1 216 ? -9.391 0.06 18.234 1 96.88 216 ALA A C 1
ATOM 1756 O O . ALA A 1 216 ? -9.812 0.983 18.938 1 96.88 216 ALA A O 1
ATOM 1757 N N . LEU A 1 217 ? -10.188 -0.641 17.484 1 97.44 217 LEU A N 1
ATOM 1758 C CA . LEU A 1 217 ? -11.625 -0.423 17.422 1 97.44 217 LEU A CA 1
ATOM 1759 C C . LEU A 1 217 ? -12.266 -0.666 18.781 1 97.44 217 LEU A C 1
ATOM 1761 O O . LEU A 1 217 ? -13.086 0.137 19.25 1 97.44 217 LEU A O 1
ATOM 1765 N N . ASN A 1 218 ? -11.922 -1.701 19.391 1 95.88 218 ASN A N 1
ATOM 1766 C CA . ASN A 1 218 ? -12.469 -2.041 20.703 1 95.88 218 ASN A CA 1
ATOM 1767 C C . ASN A 1 218 ? -12.062 -1.021 21.766 1 95.88 218 ASN A C 1
ATOM 1769 O O . ASN A 1 218 ? -12.906 -0.549 22.531 1 95.88 218 ASN A O 1
ATOM 1773 N N . LYS A 1 219 ? -10.805 -0.711 21.828 1 96.25 219 LYS A N 1
ATOM 1774 C CA . LYS A 1 219 ? -10.312 0.265 22.797 1 96.25 219 LYS A CA 1
ATOM 1775 C C . LYS A 1 219 ? -10.984 1.62 22.594 1 96.25 219 LYS A C 1
ATOM 1777 O O . LYS A 1 219 ? -11.43 2.242 23.562 1 96.25 219 LYS A O 1
ATOM 1782 N N . PHE A 1 220 ? -11.07 2.039 21.406 1 96.75 220 PHE A N 1
ATOM 1783 C CA . PHE A 1 220 ? -11.609 3.361 21.109 1 96.75 220 PHE A CA 1
ATOM 1784 C C . PHE A 1 220 ? -13.102 3.42 21.422 1 96.75 220 PHE A C 1
ATOM 1786 O O . PHE A 1 220 ? -13.578 4.391 22.016 1 96.75 220 PHE A O 1
ATOM 1793 N N . SER A 1 221 ? -13.852 2.418 20.984 1 95.38 221 SER A N 1
ATOM 1794 C CA . SER A 1 221 ? -15.273 2.379 21.297 1 95.38 221 SER A CA 1
ATOM 1795 C C . SER A 1 221 ? -15.508 2.344 22.797 1 95.38 221 SER A C 1
ATOM 1797 O O . SER A 1 221 ? -16.469 2.945 23.297 1 95.38 221 SER A O 1
ATOM 1799 N N . SER A 1 222 ? -14.664 1.709 23.531 1 94.81 222 SER A N 1
ATOM 1800 C CA . SER A 1 222 ? -14.758 1.644 24.984 1 94.81 222 SER A CA 1
ATOM 1801 C C . SER A 1 222 ? -14.516 3.01 25.625 1 94.81 222 SER A C 1
ATOM 1803 O O . SER A 1 222 ? -15.195 3.391 26.578 1 94.81 222 SER A O 1
ATOM 1805 N N . ILE A 1 223 ? -13.539 3.637 25.109 1 94.44 223 ILE A N 1
ATOM 1806 C CA . ILE A 1 223 ? -13.219 4.965 25.625 1 94.44 223 ILE A CA 1
ATOM 1807 C C . ILE A 1 223 ? -14.406 5.898 25.406 1 94.44 223 ILE A C 1
ATOM 1809 O O . ILE A 1 223 ? -14.797 6.645 26.297 1 94.44 223 ILE A O 1
ATOM 1813 N N . ILE A 1 224 ? -14.961 5.844 24.219 1 91.81 224 ILE A N 1
ATOM 1814 C CA . ILE A 1 224 ? -16.109 6.691 23.906 1 91.81 224 ILE A CA 1
ATOM 1815 C C . ILE A 1 224 ? -17.266 6.355 24.844 1 91.81 224 ILE A C 1
ATOM 1817 O O . ILE A 1 224 ? -17.953 7.254 25.344 1 91.81 224 ILE A O 1
ATOM 1821 N N . TYR A 1 225 ? -17.484 5.152 25.062 1 91.62 225 TYR A N 1
ATOM 1822 C CA . TYR A 1 225 ? -18.547 4.715 25.938 1 91.62 225 TYR A CA 1
ATOM 1823 C C . TYR A 1 225 ? -18.344 5.242 27.359 1 91.62 225 TYR A C 1
ATOM 1825 O O . TYR A 1 225 ? -19.281 5.75 27.969 1 91.62 225 TYR A O 1
ATOM 1833 N N . LYS A 1 226 ? -17.172 5.09 27.906 1 90.75 226 LYS A N 1
ATOM 1834 C CA . LYS A 1 226 ? -16.859 5.555 29.25 1 90.75 226 LYS A CA 1
ATOM 1835 C C . LYS A 1 226 ? -17.109 7.055 29.391 1 90.75 226 LYS A C 1
ATOM 1837 O O . LYS A 1 226 ? -17.672 7.508 30.391 1 90.75 226 LYS A O 1
ATOM 1842 N N . ASN A 1 227 ? -16.688 7.734 28.391 1 88.06 227 ASN A N 1
ATOM 1843 C CA . ASN A 1 227 ? -16.891 9.18 28.391 1 88.06 227 ASN A CA 1
ATOM 1844 C C . ASN A 1 227 ? -18.375 9.531 28.359 1 88.06 227 ASN A C 1
ATOM 1846 O O . ASN A 1 227 ? -18.812 10.461 29.047 1 88.06 227 ASN A O 1
ATOM 1850 N N . GLN A 1 228 ? -19.094 8.852 27.578 1 83.88 228 GLN A N 1
ATOM 1851 C CA . GLN A 1 228 ? -20.531 9.094 27.469 1 83.88 228 GLN A CA 1
ATOM 1852 C C . GLN A 1 228 ? -21.25 8.703 28.75 1 83.88 228 GLN A C 1
ATOM 1854 O O . GLN A 1 228 ? -22.188 9.391 29.188 1 83.88 228 GLN A O 1
ATOM 1859 N N . ALA A 1 229 ? -20.844 7.66 29.297 1 83.5 229 ALA A N 1
ATOM 1860 C CA . ALA A 1 229 ? -21.453 7.168 30.531 1 83.5 229 ALA A CA 1
ATOM 1861 C C . ALA A 1 229 ? -21.203 8.133 31.688 1 83.5 229 ALA A C 1
ATOM 1863 O O . ALA A 1 229 ? -22.094 8.336 32.531 1 83.5 229 ALA A O 1
ATOM 1864 N N . GLU A 1 230 ? -20.062 8.633 31.734 1 81.75 230 GLU A N 1
ATOM 1865 C CA . GLU A 1 230 ? -19.734 9.602 32.781 1 81.75 230 GLU A CA 1
ATOM 1866 C C . GLU A 1 230 ? -20.562 10.875 32.625 1 81.75 230 GLU A C 1
ATOM 1868 O O . GLU A 1 230 ? -20.984 11.477 33.594 1 81.75 230 GLU A O 1
ATOM 1873 N N . ARG A 1 231 ? -20.859 11.219 31.422 1 75.5 231 ARG A N 1
ATOM 1874 C CA . ARG A 1 231 ? -21.625 12.43 31.141 1 75.5 231 ARG A CA 1
ATOM 1875 C C . ARG A 1 231 ? -23.109 12.211 31.422 1 75.5 231 ARG A C 1
ATOM 1877 O O . ARG A 1 231 ? -23.797 13.117 31.891 1 75.5 231 ARG A O 1
ATOM 1884 N N . LEU A 1 232 ? -23.672 11.148 30.812 1 67.44 232 LEU A N 1
ATOM 1885 C CA . LEU A 1 232 ? -25.078 10.844 31.062 1 67.44 232 LEU A CA 1
ATOM 1886 C C . LEU A 1 232 ? -25.344 10.758 32.562 1 67.44 232 LEU A C 1
ATOM 1888 O O . LEU A 1 232 ? -26.422 11.117 33.031 1 67.44 232 LEU A O 1
ATOM 1892 N N . GLY A 1 233 ? -24.531 10.102 33.25 1 56.03 233 GLY A N 1
ATOM 1893 C CA . GLY A 1 233 ? -24.703 10.219 34.688 1 56.03 233 GLY A CA 1
ATOM 1894 C C . GLY A 1 233 ? -24.75 11.656 35.188 1 56.03 233 GLY A C 1
ATOM 1895 O O . GLY A 1 233 ? -25.391 11.953 36.188 1 56.03 233 GLY A O 1
ATOM 1896 N N . ALA A 1 234 ? -24.047 12.453 34.344 1 51.69 234 ALA A N 1
ATOM 1897 C CA . ALA A 1 234 ? -24.125 13.883 34.625 1 51.69 234 ALA A CA 1
ATOM 1898 C C . ALA A 1 234 ? -25.219 14.547 33.812 1 51.69 234 ALA A C 1
ATOM 1900 O O . ALA A 1 234 ? -25.531 14.102 32.688 1 51.69 234 ALA A O 1
ATOM 1901 N N . ASP A 1 235 ? -26.406 14.945 34.094 1 49.03 235 ASP A N 1
ATOM 1902 C CA . ASP A 1 235 ? -27.641 15.5 33.562 1 49.03 235 ASP A CA 1
ATOM 1903 C C . ASP A 1 235 ? -27.453 15.953 32.125 1 49.03 235 ASP A C 1
ATOM 1905 O O . ASP A 1 235 ? -28.219 16.75 31.594 1 49.03 235 ASP A O 1
ATOM 1909 N N . SER A 1 236 ? -26.344 15.781 31.453 1 48.62 236 SER A N 1
ATOM 1910 C CA . SER A 1 236 ? -26.141 16.531 30.219 1 48.62 236 SER A CA 1
ATOM 1911 C C . SER A 1 236 ? -26.578 15.734 29 1 48.62 236 SER A C 1
ATOM 1913 O O . SER A 1 236 ? -26.266 14.547 28.891 1 48.62 236 SER A O 1
ATOM 1915 N N . ARG A 1 237 ? -27.656 16.141 28.312 1 45.47 237 ARG A N 1
ATOM 1916 C CA . ARG A 1 237 ? -28.359 15.711 27.094 1 45.47 237 ARG A CA 1
ATOM 1917 C C . ARG A 1 237 ? -27.406 15.688 25.906 1 45.47 237 ARG A C 1
ATOM 1919 O O . ARG A 1 237 ? -27.484 16.562 25.031 1 45.47 237 ARG A O 1
ATOM 1926 N N . GLU A 1 238 ? -26.109 15.461 25.969 1 50 238 GLU A N 1
ATOM 1927 C CA . GLU A 1 238 ? -25.328 15.648 24.75 1 50 238 GLU A CA 1
ATOM 1928 C C . GLU A 1 238 ? -25.656 14.578 23.719 1 50 238 GLU A C 1
ATOM 1930 O O . GLU A 1 238 ? -25.938 13.43 24.062 1 50 238 GLU A O 1
ATOM 1935 N N . PRO A 1 239 ? -25.797 15.039 22.422 1 50.56 239 PRO A N 1
ATOM 1936 C CA . PRO A 1 239 ? -26.188 14.234 21.25 1 50.56 239 PRO A CA 1
ATOM 1937 C C . PRO A 1 239 ? -25.312 13 21.062 1 50.56 239 PRO A C 1
ATOM 1939 O O . PRO A 1 239 ? -24.125 13.031 21.391 1 50.56 239 PRO A O 1
ATOM 1942 N N . THR A 1 240 ? -25.922 11.898 20.938 1 54.88 240 THR A N 1
ATOM 1943 C CA . THR A 1 240 ? -25.469 10.547 20.594 1 54.88 240 THR A CA 1
ATOM 1944 C C . THR A 1 240 ? -24.531 10.578 19.391 1 54.88 240 THR A C 1
ATOM 1946 O O . THR A 1 240 ? -24.609 11.492 18.562 1 54.88 240 THR A O 1
ATOM 1949 N N . LEU A 1 241 ? -23.438 9.898 19.438 1 58.69 241 LEU A N 1
ATOM 1950 C CA . LEU A 1 241 ? -22.5 9.664 18.344 1 58.69 241 LEU A CA 1
ATOM 1951 C C . LEU A 1 241 ? -23.234 9.469 17.031 1 58.69 241 LEU A C 1
ATOM 1953 O O . LEU A 1 241 ? -24.109 8.617 16.922 1 58.69 241 LEU A O 1
ATOM 1957 N N . ALA A 1 242 ? -23.328 10.5 16.156 1 61.62 242 ALA A N 1
ATOM 1958 C CA . ALA A 1 242 ? -23.969 10.477 14.844 1 61.62 242 ALA A CA 1
ATOM 1959 C C . ALA A 1 242 ? -23.188 9.586 13.875 1 61.62 242 ALA A C 1
ATOM 1961 O O . ALA A 1 242 ? -22.562 10.086 12.938 1 61.62 242 ALA A O 1
ATOM 1962 N N . GLY A 1 243 ? -22.797 8.422 14.336 1 67 243 GLY A N 1
ATOM 1963 C CA . GLY A 1 243 ? -22.141 7.559 13.367 1 67 243 GLY A CA 1
ATOM 1964 C C . GLY A 1 243 ? -23.109 6.711 12.562 1 67 243 GLY A C 1
ATOM 1965 O O . GLY A 1 243 ? -24.328 6.879 12.672 1 67 243 GLY A O 1
ATOM 1966 N N . ARG A 1 244 ? -22.641 5.973 11.547 1 78 244 ARG A N 1
ATOM 1967 C CA . ARG A 1 244 ? -23.438 5.09 10.703 1 78 244 ARG A CA 1
ATOM 1968 C C . ARG A 1 244 ? -24.203 4.074 11.547 1 78 244 ARG A C 1
ATOM 1970 O O . ARG A 1 244 ? -25.344 3.73 11.234 1 78 244 ARG A O 1
ATOM 1977 N N . TYR A 1 245 ? -23.562 3.643 12.688 1 90.38 245 TYR A N 1
ATOM 1978 C CA . TYR A 1 245 ? -24.141 2.645 13.578 1 90.38 245 TYR A CA 1
ATOM 1979 C C . TYR A 1 245 ? -24.141 3.133 15.023 1 90.38 245 TYR A C 1
ATOM 1981 O O . TYR A 1 245 ? -23.375 4.027 15.383 1 90.38 245 TYR A O 1
ATOM 1989 N N . PRO A 1 246 ? -25.094 2.547 15.852 1 92.25 246 PRO A N 1
ATOM 1990 C CA . PRO A 1 246 ? -25 2.824 17.281 1 92.25 246 PRO A CA 1
ATOM 1991 C C . PRO A 1 246 ? -23.672 2.373 17.891 1 92.25 246 PRO A C 1
ATOM 1993 O O . PRO A 1 246 ? -23.047 1.426 17.391 1 92.25 246 PRO A O 1
ATOM 1996 N N . LEU A 1 247 ? -23.25 3.049 18.922 1 93.31 247 LEU A N 1
ATOM 1997 C CA . LEU A 1 247 ? -21.953 2.795 19.547 1 93.31 247 LEU A CA 1
ATOM 1998 C C . LEU A 1 247 ? -21.812 1.328 19.953 1 93.31 247 LEU A C 1
ATOM 2000 O O . LEU A 1 247 ? -20.719 0.755 19.859 1 93.31 247 LEU A O 1
ATOM 2004 N N . VAL A 1 248 ? -22.922 0.735 20.328 1 95.31 248 VAL A N 1
ATOM 2005 C CA . VAL A 1 248 ? -22.922 -0.645 20.797 1 95.31 248 VAL A CA 1
ATOM 2006 C C . VAL A 1 248 ? -22.469 -1.575 19.672 1 95.31 248 VAL A C 1
ATOM 2008 O O . VAL A 1 248 ? -21.828 -2.6 19.922 1 95.31 248 VAL A O 1
ATOM 2011 N N . VAL A 1 249 ? -22.75 -1.207 18.438 1 96.31 249 VAL A N 1
ATOM 2012 C CA . VAL A 1 249 ? -22.375 -2.018 17.297 1 96.31 249 VAL A CA 1
ATOM 2013 C C . VAL A 1 249 ? -20.859 -2.025 17.141 1 96.31 249 VAL A C 1
ATOM 2015 O O . VAL A 1 249 ? -20.25 -3.082 16.938 1 96.31 249 VAL A O 1
ATOM 2018 N N . TYR A 1 250 ? -20.234 -0.884 17.281 1 95.88 250 TYR A N 1
ATOM 2019 C CA . TYR A 1 250 ? -18.781 -0.794 17.156 1 95.88 250 TYR A CA 1
ATOM 2020 C C . TYR A 1 250 ? -18.094 -1.568 18.266 1 95.88 250 TYR A C 1
ATOM 2022 O O . TYR A 1 250 ? -17.094 -2.244 18.031 1 95.88 250 TYR A O 1
ATOM 2030 N N . TYR A 1 251 ? -18.609 -1.448 19.469 1 96 251 TYR A N 1
ATOM 2031 C CA . TYR A 1 251 ? -18.062 -2.166 20.609 1 96 251 TYR A CA 1
ATOM 2032 C C . TYR A 1 251 ? -18.156 -3.672 20.406 1 96 251 TYR A C 1
ATOM 2034 O O . TYR A 1 251 ? -17.141 -4.383 20.516 1 96 251 TYR A O 1
ATOM 2042 N N . GLY A 1 252 ? -19.344 -4.129 20.141 1 97.19 252 GLY A N 1
ATOM 2043 C CA . GLY A 1 252 ? -19.547 -5.551 19.906 1 97.19 252 GLY A CA 1
ATOM 2044 C C . GLY A 1 252 ? -18.75 -6.082 18.734 1 97.19 252 GLY A C 1
ATOM 2045 O O . GLY A 1 252 ? -18.172 -7.164 18.797 1 97.19 252 GLY A O 1
ATOM 2046 N N . TYR A 1 253 ? -18.766 -5.312 17.625 1 96.5 253 TYR A N 1
ATOM 2047 C CA . TYR A 1 253 ? -18.062 -5.715 16.422 1 96.5 253 TYR A CA 1
ATOM 2048 C C . TYR A 1 253 ? -16.562 -5.84 16.688 1 96.5 253 TYR A C 1
ATOM 2050 O O . TYR A 1 253 ? -15.906 -6.746 16.156 1 96.5 253 TYR A O 1
ATOM 2058 N N . GLY A 1 254 ? -16.016 -4.898 17.453 1 96.44 254 GLY A N 1
ATOM 2059 C CA . GLY A 1 254 ? -14.617 -5.004 17.844 1 96.44 254 GLY A CA 1
ATOM 2060 C C . GLY A 1 254 ? -14.281 -6.316 18.531 1 96.44 254 GLY A C 1
ATOM 2061 O O . GLY A 1 254 ? -13.305 -6.977 18.172 1 96.44 254 GLY A O 1
ATOM 2062 N N . LEU A 1 255 ? -15.094 -6.707 19.422 1 97.31 255 LEU A N 1
ATOM 2063 C CA . LEU A 1 255 ? -14.898 -7.961 20.141 1 97.31 255 LEU A CA 1
ATOM 2064 C C . LEU A 1 255 ? -15.031 -9.156 19.203 1 97.31 255 LEU A C 1
ATOM 2066 O O . LEU A 1 255 ? -14.258 -10.109 19.297 1 97.31 255 LEU A O 1
ATOM 2070 N N . MET A 1 256 ? -16 -9.047 18.359 1 96.88 256 MET A N 1
ATOM 2071 C CA . MET A 1 256 ? -16.234 -10.125 17.406 1 96.88 256 MET A CA 1
ATOM 2072 C C . MET A 1 256 ? -15.016 -10.305 16.484 1 96.88 256 MET A C 1
ATOM 2074 O O . MET A 1 256 ? -14.617 -11.43 16.188 1 96.88 256 MET A O 1
ATOM 2078 N N . CYS A 1 257 ? -14.484 -9.219 16.031 1 96.19 257 CYS A N 1
ATOM 2079 C CA . CYS A 1 257 ? -13.297 -9.281 15.188 1 96.19 257 CYS A CA 1
ATOM 2080 C C . CYS A 1 257 ? -12.117 -9.891 15.945 1 96.19 257 CYS A C 1
ATOM 2082 O O . CYS A 1 257 ? -11.383 -10.711 15.391 1 96.19 257 CYS A O 1
ATOM 2084 N N . MET A 1 258 ? -11.938 -9.492 17.156 1 96.56 258 MET A N 1
ATOM 2085 C CA . MET A 1 258 ? -10.859 -10.055 17.969 1 96.56 258 MET A CA 1
ATOM 2086 C C . MET A 1 258 ? -11.07 -11.555 18.172 1 96.56 258 MET A C 1
ATOM 2088 O O . MET A 1 258 ? -10.109 -12.328 18.141 1 96.56 258 MET A O 1
ATOM 2092 N N . GLN A 1 259 ? -12.328 -11.906 18.375 1 96.88 259 GLN A N 1
ATOM 2093 C CA . GLN A 1 259 ? -12.672 -13.32 18.469 1 96.88 259 GLN A CA 1
ATOM 2094 C C . GLN A 1 259 ? -12.227 -14.078 17.219 1 96.88 259 GLN A C 1
ATOM 2096 O O . GLN A 1 259 ? -11.617 -15.148 17.328 1 96.88 259 GLN A O 1
ATOM 2101 N N . ASN A 1 260 ? -12.539 -13.578 16.062 1 94.12 260 ASN A N 1
ATOM 2102 C CA . ASN A 1 260 ? -12.188 -14.219 14.805 1 94.12 260 ASN A CA 1
ATOM 2103 C C . ASN A 1 260 ? -10.68 -14.344 14.641 1 94.12 260 ASN A C 1
ATOM 2105 O O . ASN A 1 260 ? -10.188 -15.344 14.109 1 94.12 260 ASN A O 1
ATOM 2109 N N . ILE A 1 261 ? -9.984 -13.336 15.07 1 94.69 261 ILE A N 1
ATOM 2110 C CA . ILE A 1 261 ? -8.531 -13.352 14.984 1 94.69 261 ILE A CA 1
ATOM 2111 C C . ILE A 1 261 ? -7.973 -14.453 15.875 1 94.69 261 ILE A C 1
ATOM 2113 O O . ILE A 1 261 ? -7.055 -15.18 15.484 1 94.69 261 ILE A O 1
ATOM 2117 N N . ARG A 1 262 ? -8.477 -14.594 17.062 1 95.38 262 ARG A N 1
ATOM 2118 C CA . ARG A 1 262 ? -8.016 -15.633 17.984 1 95.38 262 ARG A CA 1
ATOM 2119 C C . ARG A 1 262 ? -8.305 -17.016 17.422 1 95.38 262 ARG A C 1
ATOM 2121 O O . ARG A 1 262 ? -7.512 -17.938 17.609 1 95.38 262 ARG A O 1
ATOM 2128 N N . ILE A 1 263 ? -9.438 -17.156 16.797 1 93.06 263 ILE A N 1
ATOM 2129 C CA . ILE A 1 263 ? -9.781 -18.422 16.172 1 93.06 263 ILE A CA 1
ATOM 2130 C C . ILE A 1 263 ? -8.727 -18.781 15.117 1 93.06 263 ILE A C 1
ATOM 2132 O O . ILE A 1 263 ? -8.258 -19.922 15.07 1 93.06 263 ILE A O 1
ATOM 2136 N N . GLN A 1 264 ? -8.352 -17.797 14.32 1 89.19 264 GLN A N 1
ATOM 2137 C CA . GLN A 1 264 ? -7.328 -18.031 13.305 1 89.19 264 GLN A CA 1
ATOM 2138 C C . GLN A 1 264 ? -5.996 -18.406 13.938 1 89.19 264 GLN A C 1
ATOM 2140 O O . GLN A 1 264 ? -5.207 -19.156 13.344 1 89.19 264 GLN A O 1
ATOM 2145 N N . GLN A 1 265 ? -5.785 -18 15.18 1 90.69 265 GLN A N 1
ATOM 2146 C CA . GLN A 1 265 ? -4.551 -18.297 15.906 1 90.69 265 GLN A CA 1
ATOM 2147 C C . GLN A 1 265 ? -4.684 -19.562 16.734 1 90.69 265 GLN A C 1
ATOM 2149 O O . GLN A 1 265 ? -3.791 -19.906 17.516 1 90.69 265 GLN A O 1
ATOM 2154 N N . ASN A 1 266 ? -5.75 -20.234 16.641 1 89.38 266 ASN A N 1
ATOM 2155 C CA . ASN A 1 266 ? -6.074 -21.469 17.344 1 89.38 266 ASN A CA 1
ATOM 2156 C C . ASN A 1 266 ? -6.074 -21.25 18.859 1 89.38 266 ASN A C 1
ATOM 2158 O O . ASN A 1 266 ? -5.676 -22.125 19.625 1 89.38 266 ASN A O 1
ATOM 2162 N N . ASP A 1 267 ? -6.258 -20.047 19.234 1 94.75 267 ASP A N 1
ATOM 2163 C CA . ASP A 1 267 ? -6.465 -19.719 20.641 1 94.75 267 ASP A CA 1
ATOM 2164 C C . ASP A 1 267 ? -7.953 -19.703 20.984 1 94.75 267 ASP A C 1
ATOM 2166 O O . ASP A 1 267 ? -8.539 -18.641 21.172 1 94.75 267 ASP A O 1
ATOM 2170 N N . PHE A 1 268 ? -8.547 -20.828 21.219 1 94.44 268 PHE A N 1
ATOM 2171 C CA . PHE A 1 268 ? -9.992 -21 21.344 1 94.44 268 PHE A CA 1
ATOM 2172 C C . PHE A 1 268 ? -10.477 -20.531 22.703 1 94.44 268 PHE A C 1
ATOM 2174 O O . PHE A 1 268 ? -11.609 -20.062 22.844 1 94.44 268 PHE A O 1
ATOM 2181 N N . GLU A 1 269 ? -9.586 -20.625 23.625 1 95.12 269 GLU A N 1
ATOM 2182 C CA . GLU A 1 269 ? -9.953 -20.156 24.969 1 95.12 269 GLU A CA 1
ATOM 2183 C C . GLU A 1 269 ? -10.227 -18.656 24.969 1 95.12 269 GLU A C 1
ATOM 2185 O O . GLU A 1 269 ? -11.266 -18.219 25.469 1 95.12 269 GLU A O 1
ATOM 2190 N N . GLU A 1 270 ? -9.32 -17.969 24.406 1 96.19 270 GLU A N 1
ATOM 2191 C CA . GLU A 1 270 ? -9.492 -16.516 24.328 1 96.19 270 GLU A CA 1
ATOM 2192 C C . GLU A 1 270 ? -10.664 -16.141 23.422 1 96.19 270 GLU A C 1
ATOM 2194 O O . GLU A 1 270 ? -11.352 -15.148 23.672 1 96.19 270 GLU A O 1
ATOM 2199 N N . ALA A 1 271 ? -10.875 -16.875 22.359 1 97.44 271 ALA A N 1
ATOM 2200 C CA . ALA A 1 271 ? -12.023 -16.641 21.484 1 97.44 271 ALA A CA 1
ATOM 2201 C C . ALA A 1 271 ? -13.336 -16.734 22.25 1 97.44 271 ALA A C 1
ATOM 2203 O O . ALA A 1 271 ? -14.219 -15.891 22.094 1 97.44 271 ALA A O 1
ATOM 2204 N N . GLU A 1 272 ? -13.414 -17.703 23.125 1 97.31 272 GLU A N 1
ATOM 2205 C CA . GLU A 1 272 ? -14.617 -17.859 23.938 1 97.31 272 GLU A CA 1
ATOM 2206 C C . GLU A 1 272 ? -14.812 -16.688 24.891 1 97.31 272 GLU A C 1
ATOM 2208 O O . GLU A 1 272 ? -15.938 -16.25 25.125 1 97.31 272 GLU A O 1
ATOM 2213 N N . ARG A 1 273 ? -13.727 -16.234 25.422 1 97.5 273 ARG A N 1
ATOM 2214 C CA . ARG A 1 273 ? -13.805 -15.07 26.312 1 97.5 273 ARG A CA 1
ATOM 2215 C C . ARG A 1 273 ? -14.375 -13.859 25.578 1 97.5 273 ARG A C 1
ATOM 2217 O O . ARG A 1 273 ? -15.172 -13.109 26.141 1 97.5 273 ARG A O 1
ATOM 2224 N N . TYR A 1 274 ? -13.984 -13.68 24.375 1 97.88 274 TYR A N 1
ATOM 2225 C CA . TYR A 1 274 ? -14.5 -12.555 23.594 1 97.88 274 TYR A CA 1
ATOM 2226 C C . TYR A 1 274 ? -15.977 -12.75 23.281 1 97.88 274 TYR A C 1
ATOM 2228 O O . TYR A 1 274 ? -16.734 -11.781 23.25 1 97.88 274 TYR A O 1
ATOM 2236 N N . ILE A 1 275 ? -16.391 -13.953 22.969 1 98 275 ILE A N 1
ATOM 2237 C CA . ILE A 1 275 ? -17.797 -14.227 22.734 1 98 275 ILE A CA 1
ATOM 2238 C C . ILE A 1 275 ? -18.609 -13.828 23.969 1 98 275 ILE A C 1
ATOM 2240 O O . ILE A 1 275 ? -19.656 -13.172 23.844 1 98 275 ILE A O 1
ATOM 2244 N N . GLN A 1 276 ? -18.078 -14.172 25.125 1 97.62 276 GLN A N 1
ATOM 2245 C CA . GLN A 1 276 ? -18.734 -13.812 26.375 1 97.62 276 GLN A CA 1
ATOM 2246 C C . GLN A 1 276 ? -18.828 -12.297 26.531 1 97.62 276 GLN A C 1
ATOM 2248 O O . GLN A 1 276 ? -19.766 -11.789 27.141 1 97.62 276 GLN A O 1
ATOM 2253 N N . GLY A 1 277 ? -17.875 -11.68 25.984 1 97 277 GLY A N 1
ATOM 2254 C CA . GLY A 1 277 ? -17.812 -10.234 26.094 1 97 277 GLY A CA 1
ATOM 2255 C C . GLY A 1 277 ? -18.922 -9.523 25.359 1 97 277 GLY A C 1
ATOM 2256 O O . GLY A 1 277 ? -19.328 -8.422 25.734 1 97 277 GLY A O 1
ATOM 2257 N N . TYR A 1 278 ? -19.438 -10.133 24.219 1 97.25 278 TYR A N 1
ATOM 2258 C CA . TYR A 1 278 ? -20.453 -9.398 23.453 1 97.25 278 TYR A CA 1
ATOM 2259 C C . TYR A 1 278 ? -21.781 -10.148 23.453 1 97.25 278 TYR A C 1
ATOM 2261 O O . TYR A 1 278 ? -22.734 -9.711 22.812 1 97.25 278 TYR A O 1
ATOM 2269 N N . GLU A 1 279 ? -21.922 -11.242 24.125 1 97.69 279 GLU A N 1
ATOM 2270 C CA . GLU A 1 279 ? -23.125 -12.062 24.141 1 97.69 279 GLU A CA 1
ATOM 2271 C C . GLU A 1 279 ? -24.281 -11.312 24.797 1 97.69 279 GLU A C 1
ATOM 2273 O O . GLU A 1 279 ? -25.453 -11.531 24.453 1 97.69 279 GLU A O 1
ATOM 2278 N N . ASP A 1 280 ? -23.969 -10.516 25.766 1 97.62 280 ASP A N 1
ATOM 2279 C CA . ASP A 1 280 ? -24.984 -9.68 26.406 1 97.62 280 ASP A CA 1
ATOM 2280 C C . ASP A 1 280 ? -24.484 -8.242 26.562 1 97.62 280 ASP A C 1
ATOM 2282 O O . ASP A 1 280 ? -23.75 -7.934 27.5 1 97.62 280 ASP A O 1
ATOM 2286 N N . LEU A 1 281 ? -25.016 -7.398 25.672 1 97.12 281 LEU A N 1
ATOM 2287 C CA . LEU A 1 281 ? -24.609 -5.996 25.703 1 97.12 281 LEU A CA 1
ATOM 2288 C C . LEU A 1 281 ? -25.766 -5.105 26.172 1 97.12 281 LEU A C 1
ATOM 2290 O O . LEU A 1 281 ? -25.781 -3.908 25.875 1 97.12 281 LEU A O 1
ATOM 2294 N N . SER A 1 282 ? -26.719 -5.668 26.938 1 95.25 282 SER A N 1
ATOM 2295 C CA . SER A 1 282 ? -27.906 -4.945 27.375 1 95.25 282 SER A CA 1
ATOM 2296 C C . SER A 1 282 ? -27.562 -3.918 28.453 1 95.25 282 SER A C 1
ATOM 2298 O O . SER A 1 282 ? -28.359 -3.023 28.734 1 95.25 282 SER A O 1
ATOM 2300 N N . TRP A 1 283 ? -26.422 -4.051 29 1 93.38 283 TRP A N 1
ATOM 2301 C CA . TRP A 1 283 ? -25.984 -3.146 30.062 1 93.38 283 TRP A CA 1
ATOM 2302 C C . TRP A 1 283 ? -25.562 -1.798 29.484 1 93.38 283 TRP A C 1
ATOM 2304 O O . TRP A 1 283 ? -25.391 -0.828 30.234 1 93.38 283 TRP A O 1
ATOM 2314 N N . PHE A 1 284 ? -25.312 -1.711 28.094 1 91 284 PHE A N 1
ATOM 2315 C CA . PHE A 1 284 ? -24.906 -0.462 27.453 1 91 284 PHE A CA 1
ATOM 2316 C C . PHE A 1 284 ? -25.891 0.654 27.797 1 91 284 PHE A C 1
ATOM 2318 O O . PHE A 1 284 ? -27.094 0.5 27.609 1 91 284 PHE A O 1
ATOM 2325 N N . ILE A 1 285 ? -25.344 1.713 28.234 1 87.12 285 ILE A N 1
ATOM 2326 C CA . ILE A 1 285 ? -26.203 2.824 28.641 1 87.12 285 ILE A CA 1
ATOM 2327 C C . ILE A 1 285 ? -26.656 3.604 27.406 1 87.12 285 ILE A C 1
ATOM 2329 O O . ILE A 1 285 ? -25.875 3.824 26.484 1 87.12 285 ILE A O 1
ATOM 2333 N N . GLY A 1 286 ? -27.938 4.031 27.422 1 81 286 GLY A N 1
ATOM 2334 C CA . GLY A 1 286 ? -28.453 4.914 26.375 1 81 286 GLY A CA 1
ATOM 2335 C C . GLY A 1 286 ? -28.906 4.168 25.141 1 81 286 GLY A C 1
ATOM 2336 O O . GLY A 1 286 ? -28.906 4.727 24.031 1 81 286 GLY A O 1
ATOM 2337 N N . LEU A 1 287 ? -29.203 2.977 25.266 1 89.31 287 LEU A N 1
ATOM 2338 C CA . LEU A 1 287 ? -29.656 2.186 24.125 1 89.31 287 LEU A CA 1
ATOM 2339 C C . LEU A 1 287 ? -31.047 2.645 23.656 1 89.31 287 LEU A C 1
ATOM 2341 O O . LEU A 1 287 ? -32 2.654 24.438 1 89.31 287 LEU A O 1
ATOM 2345 N N . ASP A 1 288 ? -31.172 3.062 22.438 1 88.56 288 ASP A N 1
ATOM 2346 C CA . ASP A 1 288 ? -32.469 3.332 21.828 1 88.56 288 ASP A CA 1
ATOM 2347 C C . ASP A 1 288 ? -33.031 2.082 21.156 1 88.56 288 ASP A C 1
ATOM 2349 O O . ASP A 1 288 ? -32.531 0.979 21.344 1 88.56 288 ASP A O 1
ATOM 2353 N N . GLU A 1 289 ? -34.125 2.211 20.438 1 92.19 289 GLU A N 1
ATOM 2354 C CA . GLU A 1 289 ? -34.75 1.067 19.797 1 92.19 289 GLU A CA 1
ATOM 2355 C C . GLU A 1 289 ? -33.812 0.359 18.844 1 92.19 289 GLU A C 1
ATOM 2357 O O . GLU A 1 289 ? -33.75 -0.872 18.828 1 92.19 289 GLU A O 1
ATOM 2362 N N . GLU A 1 290 ? -33.125 1.107 18.078 1 91.94 290 GLU A N 1
ATOM 2363 C CA . GLU A 1 290 ? -32.156 0.54 17.172 1 91.94 290 GLU A CA 1
ATOM 2364 C C . GLU A 1 290 ? -31.047 -0.17 17.922 1 91.94 290 GLU A C 1
ATOM 2366 O O . GLU A 1 290 ? -30.594 -1.248 17.516 1 91.94 290 GLU A O 1
ATOM 2371 N N . GLY A 1 291 ? -30.578 0.485 19 1 93.5 291 GLY A N 1
ATOM 2372 C CA . GLY A 1 291 ? -29.547 -0.121 19.828 1 93.5 291 GLY A CA 1
ATOM 2373 C C . GLY A 1 291 ? -29.953 -1.458 20.406 1 93.5 291 GLY A C 1
ATOM 2374 O O . GLY A 1 291 ? -29.172 -2.4 20.453 1 93.5 291 GLY A O 1
ATOM 2375 N N . LEU A 1 292 ? -31.203 -1.492 20.797 1 94.88 292 LEU A N 1
ATOM 2376 C CA . LEU A 1 292 ? -31.703 -2.725 21.375 1 94.88 292 LEU A CA 1
ATOM 2377 C C . LEU A 1 292 ? -31.781 -3.834 20.344 1 94.88 292 LEU A C 1
ATOM 2379 O O . LEU A 1 292 ? -31.516 -4.996 20.641 1 94.88 292 LEU A O 1
ATOM 2383 N N . LYS A 1 293 ? -32.188 -3.451 19.203 1 96.5 293 LYS A N 1
ATOM 2384 C CA . LYS A 1 293 ? -32.188 -4.426 18.109 1 96.5 293 LYS A CA 1
ATOM 2385 C C . LYS A 1 293 ? -30.797 -4.977 17.844 1 96.5 293 LYS A C 1
ATOM 2387 O O . LYS A 1 293 ? -30.641 -6.172 17.594 1 96.5 293 LYS A O 1
ATOM 2392 N N . GLU A 1 294 ? -29.844 -4.098 17.875 1 96.38 294 GLU A N 1
ATOM 2393 C CA . GLU A 1 294 ? -28.469 -4.512 17.625 1 96.38 294 GLU A CA 1
ATOM 2394 C C . GLU A 1 294 ? -27.969 -5.426 18.75 1 96.38 294 GLU A C 1
ATOM 2396 O O . GLU A 1 294 ? -27.203 -6.355 18.5 1 96.38 294 GLU A O 1
ATOM 2401 N N . VAL A 1 295 ? -28.359 -5.109 19.938 1 97.31 295 VAL A N 1
ATOM 2402 C CA . VAL A 1 295 ? -28 -5.953 21.062 1 97.31 295 VAL A CA 1
ATOM 2403 C C . VAL A 1 295 ? -28.516 -7.375 20.844 1 97.31 295 VAL A C 1
ATOM 2405 O O . VAL A 1 295 ? -27.797 -8.344 21.109 1 97.31 295 VAL A O 1
ATOM 2408 N N . GLU A 1 296 ? -29.703 -7.484 20.328 1 97.19 296 GLU A N 1
ATOM 2409 C CA . GLU A 1 296 ? -30.266 -8.797 20.031 1 97.19 296 GLU A CA 1
ATOM 2410 C C . GLU A 1 296 ? -29.5 -9.5 18.922 1 97.19 296 GLU A C 1
ATOM 2412 O O . GLU A 1 296 ? -29.344 -10.719 18.938 1 97.19 296 GLU A O 1
ATOM 2417 N N . LYS A 1 297 ? -29.094 -8.781 17.984 1 96.56 297 LYS A N 1
ATOM 2418 C CA . LYS A 1 297 ? -28.281 -9.352 16.906 1 96.56 297 LYS A CA 1
ATOM 2419 C C . LYS A 1 297 ? -26.984 -9.938 17.453 1 96.56 297 LYS A C 1
ATOM 2421 O O . LYS A 1 297 ? -26.578 -11.023 17.031 1 96.56 297 LYS A O 1
ATOM 2426 N N . PHE A 1 298 ? -26.359 -9.211 18.359 1 97.81 298 PHE A N 1
ATOM 2427 C CA . PHE A 1 298 ? -25.094 -9.695 18.906 1 97.81 298 PHE A CA 1
ATOM 2428 C C . PHE A 1 298 ? -25.312 -10.945 19.75 1 97.81 298 PHE A C 1
ATOM 2430 O O . PHE A 1 298 ? -24.453 -11.828 19.797 1 97.81 298 PHE A O 1
ATOM 2437 N N . LYS A 1 299 ? -26.453 -10.977 20.422 1 97.56 299 LYS A N 1
ATOM 2438 C CA . LYS A 1 299 ? -26.812 -12.203 21.125 1 97.56 299 LYS A CA 1
ATOM 2439 C C . LYS A 1 299 ? -26.875 -13.391 20.172 1 97.56 299 LYS A C 1
ATOM 2441 O O . LYS A 1 299 ? -26.391 -14.477 20.484 1 97.56 299 LYS A O 1
ATOM 2446 N N . PHE A 1 300 ? -27.484 -13.102 19.094 1 97.25 300 PHE A N 1
ATOM 2447 C CA . PHE A 1 300 ? -27.578 -14.125 18.062 1 97.25 300 PHE A CA 1
ATOM 2448 C C . PHE A 1 300 ? -26.203 -14.5 17.547 1 97.25 300 PHE A C 1
ATOM 2450 O O . PHE A 1 300 ? -25.875 -15.688 17.391 1 97.25 300 PHE A O 1
ATOM 2457 N N . TYR A 1 301 ? -25.406 -13.516 17.203 1 96.81 301 TYR A N 1
ATOM 2458 C CA . TYR A 1 301 ? -24.047 -13.773 16.734 1 96.81 301 TYR A CA 1
ATOM 2459 C C . TYR A 1 301 ? -23.266 -14.617 17.734 1 96.81 301 TYR A C 1
ATOM 2461 O O . TYR A 1 301 ? -22.5 -15.5 17.344 1 96.81 301 TYR A O 1
ATOM 2469 N N . ALA A 1 302 ? -23.422 -14.25 18.969 1 97.88 302 ALA A N 1
ATOM 2470 C CA . ALA A 1 302 ? -22.719 -14.984 20.016 1 97.88 302 ALA A CA 1
ATOM 2471 C C . ALA A 1 302 ? -23.109 -16.453 20 1 97.88 302 ALA A C 1
ATOM 2473 O O . ALA A 1 302 ? -22.25 -17.328 20.141 1 97.88 302 ALA A O 1
ATOM 2474 N N . LEU A 1 303 ? -24.406 -16.688 19.906 1 96.75 303 LEU A N 1
ATOM 2475 C CA . LEU A 1 303 ? -24.891 -18.062 19.828 1 96.75 303 LEU A CA 1
ATOM 2476 C C . LEU A 1 303 ? -24.297 -18.797 18.641 1 96.75 303 LEU A C 1
ATOM 2478 O O . LEU A 1 303 ? -23.766 -19.906 18.781 1 96.75 303 LEU A O 1
ATOM 2482 N N . ALA A 1 304 ? -24.359 -18.203 17.5 1 96.56 304 ALA A N 1
ATOM 2483 C CA . ALA A 1 304 ? -23.844 -18.797 16.281 1 96.56 304 ALA A CA 1
ATOM 2484 C C . ALA A 1 304 ? -22.328 -19.031 16.391 1 96.56 304 ALA A C 1
ATOM 2486 O O . ALA A 1 304 ? -21.844 -20.094 16.016 1 96.56 304 ALA A O 1
ATOM 2487 N N . ASN A 1 305 ? -21.594 -18.047 16.891 1 96.5 305 ASN A N 1
ATOM 2488 C CA . ASN A 1 305 ? -20.141 -18.141 16.953 1 96.5 305 ASN A CA 1
ATOM 2489 C C . ASN A 1 305 ? -19.703 -19.156 18 1 96.5 305 ASN A C 1
ATOM 2491 O O . ASN A 1 305 ? -18.641 -19.766 17.859 1 96.5 305 ASN A O 1
ATOM 2495 N N . ARG A 1 306 ? -20.5 -19.312 19.016 1 96.25 306 ARG A N 1
ATOM 2496 C CA . ARG A 1 306 ? -20.203 -20.359 19.984 1 96.25 306 ARG A CA 1
ATOM 2497 C C . ARG A 1 306 ? -20.312 -21.75 19.359 1 96.25 306 ARG A C 1
ATOM 2499 O O . ARG A 1 306 ? -19.484 -22.625 19.609 1 96.25 306 ARG A O 1
ATOM 2506 N N . LEU A 1 307 ? -21.375 -21.938 18.562 1 96.31 307 LEU A N 1
ATOM 2507 C CA . LEU A 1 307 ? -21.516 -23.188 17.828 1 96.31 307 LEU A CA 1
ATOM 2508 C C . LEU A 1 307 ? -20.328 -23.406 16.891 1 96.31 307 LEU A C 1
ATOM 2510 O O . LEU A 1 307 ? -19.781 -24.5 16.844 1 96.31 307 LEU A O 1
ATOM 2514 N N . ASN A 1 308 ? -19.969 -22.375 16.266 1 95.31 308 ASN A N 1
ATOM 2515 C CA . ASN A 1 308 ? -18.812 -22.438 15.383 1 95.31 308 ASN A CA 1
ATOM 2516 C C . ASN A 1 308 ? -17.547 -22.812 16.141 1 95.31 308 ASN A C 1
ATOM 2518 O O . ASN A 1 308 ? -16.734 -23.594 15.656 1 95.31 308 ASN A O 1
ATOM 2522 N N . LEU A 1 309 ? -17.359 -22.156 17.203 1 95.88 309 LEU A N 1
ATOM 2523 C CA . LEU A 1 309 ? -16.188 -22.422 18.031 1 95.88 309 LEU A CA 1
ATOM 2524 C C . LEU A 1 309 ? -16.141 -23.875 18.469 1 95.88 309 LEU A C 1
ATOM 2526 O O . LEU A 1 309 ? -15.086 -24.5 18.438 1 95.88 309 LEU A O 1
ATOM 2530 N N . GLU A 1 310 ? -17.297 -24.422 18.844 1 95.5 310 GLU A N 1
ATOM 2531 C CA . GLU A 1 310 ? -17.375 -25.828 19.234 1 95.5 310 GLU A CA 1
ATOM 2532 C C . GLU A 1 310 ? -16.969 -26.75 18.094 1 95.5 310 GLU A C 1
ATOM 2534 O O . GLU A 1 310 ? -16.281 -27.766 18.328 1 95.5 310 GLU A O 1
ATOM 2539 N N . LEU A 1 311 ? -17.391 -26.406 16.953 1 94.88 311 LEU A N 1
ATOM 2540 C CA . LEU A 1 311 ? -16.969 -27.172 15.789 1 94.88 311 LEU A CA 1
ATOM 2541 C C . LEU A 1 311 ? -15.453 -27.141 15.633 1 94.88 311 LEU A C 1
ATOM 2543 O O . LEU A 1 311 ? -14.82 -28.188 15.453 1 94.88 311 LEU A O 1
ATOM 2547 N N . LEU A 1 312 ? -14.891 -26 15.758 1 93.88 312 LEU A N 1
ATOM 2548 C CA . LEU A 1 312 ? -13.484 -25.781 15.43 1 93.88 312 LEU A CA 1
ATOM 2549 C C . LEU A 1 312 ? -12.578 -26.406 16.484 1 93.88 312 LEU A C 1
ATOM 2551 O O . LEU A 1 312 ? -11.414 -26.703 16.219 1 93.88 312 LEU A O 1
ATOM 2555 N N . ILE A 1 313 ? -13.141 -26.594 17.688 1 93.31 313 ILE A N 1
ATOM 2556 C CA . ILE A 1 313 ? -12.383 -27.266 18.734 1 93.31 313 ILE A CA 1
ATOM 2557 C C . ILE A 1 313 ? -12.422 -28.781 18.516 1 93.31 313 ILE A C 1
ATOM 2559 O O . ILE A 1 313 ? -11.617 -29.516 19.094 1 93.31 313 ILE A O 1
ATOM 2563 N N . GLY A 1 314 ? -13.352 -29.297 17.625 1 91.62 314 GLY A N 1
ATOM 2564 C CA . GLY A 1 314 ? -13.352 -30.703 17.25 1 91.62 314 GLY A CA 1
ATOM 2565 C C . GLY A 1 314 ? -14.523 -31.469 17.844 1 91.62 314 GLY A C 1
ATOM 2566 O O . GLY A 1 314 ? -14.508 -32.719 17.891 1 91.62 314 GLY A O 1
ATOM 2567 N N . ASN A 1 315 ? -15.477 -30.75 18.375 1 93.69 315 ASN A N 1
ATOM 2568 C CA . ASN A 1 315 ? -16.656 -31.406 18.938 1 93.69 315 ASN A CA 1
ATOM 2569 C C . ASN A 1 315 ? -17.594 -31.875 17.828 1 93.69 315 ASN A C 1
ATOM 2571 O O . ASN A 1 315 ? -18.547 -31.188 17.469 1 93.69 315 ASN A O 1
ATOM 2575 N N . GLU A 1 316 ? -17.516 -33.062 17.422 1 92.12 316 GLU A N 1
ATOM 2576 C CA . GLU A 1 316 ? -18.281 -33.625 16.328 1 92.12 316 GLU A CA 1
ATOM 2577 C C . GLU A 1 316 ? -19.75 -33.812 16.703 1 92.12 316 GLU A C 1
ATOM 2579 O O . GLU A 1 316 ? -20.609 -33.875 15.82 1 92.12 316 GLU A O 1
ATOM 2584 N N . ASN A 1 317 ? -20 -33.844 17.969 1 93.31 317 ASN A N 1
ATOM 2585 C CA . ASN A 1 317 ? -21.359 -34.125 18.453 1 93.31 317 ASN A CA 1
ATOM 2586 C C . ASN A 1 317 ? -22.312 -32.969 18.141 1 93.31 317 ASN A C 1
ATOM 2588 O O . ASN A 1 317 ? -23.531 -33.156 18.156 1 93.31 317 ASN A O 1
ATOM 2592 N N . ILE A 1 318 ? -21.75 -31.875 17.844 1 95.5 318 ILE A N 1
ATOM 2593 C CA . ILE A 1 318 ? -22.609 -30.719 17.656 1 95.5 318 ILE A CA 1
ATOM 2594 C C . ILE A 1 318 ? -22.984 -30.578 16.172 1 95.5 318 ILE A C 1
ATOM 2596 O O . ILE A 1 318 ? -23.797 -29.719 15.812 1 95.5 318 ILE A O 1
ATOM 2600 N N . LEU A 1 319 ? -22.469 -31.375 15.344 1 96.31 319 LEU A N 1
ATOM 2601 C CA . LEU A 1 319 ? -22.688 -31.297 13.906 1 96.31 319 LEU A CA 1
ATOM 2602 C C . LEU A 1 319 ? -24.172 -31.281 13.578 1 96.31 319 LEU A C 1
ATOM 2604 O O . LEU A 1 319 ? -24.641 -30.438 12.805 1 96.31 319 LEU A O 1
ATOM 2608 N N . ALA A 1 320 ? -24.938 -32.188 14.203 1 95 320 ALA A N 1
ATOM 2609 C CA . ALA A 1 320 ? -26.375 -32.25 13.945 1 95 320 ALA A CA 1
ATOM 2610 C C . ALA A 1 320 ? -27.078 -30.969 14.344 1 95 320 ALA A C 1
ATOM 2612 O O . ALA A 1 320 ? -27.969 -30.484 13.633 1 95 320 ALA A O 1
ATOM 2613 N N . THR A 1 321 ? -26.688 -30.5 15.461 1 96.56 321 THR A N 1
ATOM 2614 C CA . THR A 1 321 ? -27.234 -29.234 15.945 1 96.56 321 THR A CA 1
ATOM 2615 C C . THR A 1 321 ? -26.938 -28.109 14.977 1 96.56 321 THR A C 1
ATOM 2617 O O . THR A 1 321 ? -27.797 -27.266 14.703 1 96.56 321 THR A O 1
ATOM 2620 N N . CYS A 1 322 ? -25.734 -28.062 14.469 1 96.81 322 CYS A N 1
ATOM 2621 C CA . CYS A 1 322 ? -25.312 -27.031 13.523 1 96.81 322 CYS A CA 1
ATOM 2622 C C . CYS A 1 322 ? -26.094 -27.125 12.227 1 96.81 322 CYS A C 1
ATOM 2624 O O . CYS A 1 322 ? -26.5 -26.109 11.656 1 96.81 322 CYS A O 1
ATOM 2626 N N . ILE A 1 323 ? -26.375 -28.297 11.742 1 96.56 323 ILE A N 1
ATOM 2627 C CA . ILE A 1 323 ? -27.141 -28.516 10.516 1 96.56 323 ILE A CA 1
ATOM 2628 C C . ILE A 1 323 ? -28.562 -27.969 10.695 1 96.56 323 ILE A C 1
ATOM 2630 O O . ILE A 1 323 ? -29.078 -27.281 9.82 1 96.56 323 ILE A O 1
ATOM 2634 N N . SER A 1 324 ? -29.141 -28.312 11.82 1 96.38 324 SER A N 1
ATOM 2635 C CA . SER A 1 324 ? -30.484 -27.797 12.117 1 96.38 324 SER A CA 1
ATOM 2636 C C . SER A 1 324 ? -30.484 -26.281 12.211 1 96.38 324 SER A C 1
ATOM 2638 O O . SER A 1 324 ? -31.422 -25.625 11.742 1 96.38 324 SER A O 1
ATOM 2640 N N . PHE A 1 325 ? -29.516 -25.75 12.828 1 96.62 325 PHE A N 1
ATOM 2641 C CA . PHE A 1 325 ? -29.391 -24.312 12.961 1 96.62 325 PHE A CA 1
ATOM 2642 C C . PHE A 1 325 ? -29.297 -23.641 11.594 1 96.62 325 PHE A C 1
ATOM 2644 O O . PHE A 1 325 ? -29.922 -22.594 11.375 1 96.62 325 PHE A O 1
ATOM 2651 N N . MET A 1 326 ? -28.547 -24.188 10.664 1 94.75 326 MET A N 1
ATOM 2652 C CA . MET A 1 326 ? -28.391 -23.672 9.312 1 94.75 326 MET A CA 1
ATOM 2653 C C . MET A 1 326 ? -29.719 -23.688 8.555 1 94.75 326 MET A C 1
ATOM 2655 O O . MET A 1 326 ? -29.984 -22.781 7.762 1 94.75 326 MET A O 1
ATOM 2659 N N . LYS A 1 327 ? -30.516 -24.656 8.773 1 94.69 327 LYS A N 1
ATOM 2660 C CA . LYS A 1 327 ? -31.828 -24.734 8.133 1 94.69 327 LYS A CA 1
ATOM 2661 C C . LYS A 1 327 ? -32.719 -23.578 8.586 1 94.69 327 LYS A C 1
ATOM 2663 O O . LYS A 1 327 ? -33.438 -23 7.777 1 94.69 327 LYS A O 1
ATOM 2668 N N . ASP A 1 328 ? -32.594 -23.266 9.828 1 95.06 328 ASP A N 1
ATOM 2669 C CA . ASP A 1 328 ? -33.406 -22.219 10.414 1 95.06 328 ASP A CA 1
ATOM 2670 C C . ASP A 1 328 ? -32.844 -20.828 10.086 1 95.06 328 ASP A C 1
ATOM 2672 O O . ASP A 1 328 ? -33.531 -19.828 10.148 1 95.06 328 ASP A O 1
ATOM 2676 N N . ASN A 1 329 ? -31.578 -20.781 9.812 1 94.19 329 ASN A N 1
ATOM 2677 C CA . ASN A 1 329 ? -30.906 -19.516 9.539 1 94.19 329 ASN A CA 1
ATOM 2678 C C . ASN A 1 329 ? -30.078 -19.594 8.258 1 94.19 329 ASN A C 1
ATOM 2680 O O . ASN A 1 329 ? -28.844 -19.641 8.312 1 94.19 329 ASN A O 1
ATOM 2684 N N . PRO A 1 330 ? -30.641 -19.406 7.105 1 88.56 330 PRO A N 1
ATOM 2685 C CA . PRO A 1 330 ? -29.969 -19.609 5.82 1 88.56 330 PRO A CA 1
ATOM 2686 C C . PRO A 1 330 ? -28.844 -18.609 5.586 1 88.56 330 PRO A C 1
ATOM 2688 O O . PRO A 1 330 ? -27.891 -18.891 4.844 1 88.56 330 PRO A O 1
ATOM 2691 N N . ASN A 1 331 ? -28.859 -17.516 6.266 1 87.31 331 ASN A N 1
ATOM 2692 C CA . ASN A 1 331 ? -27.828 -16.5 6.098 1 87.31 331 ASN A CA 1
ATOM 2693 C C . ASN A 1 331 ? -26.5 -16.953 6.691 1 87.31 331 ASN A C 1
ATOM 2695 O O . ASN A 1 331 ? -25.438 -16.391 6.371 1 87.31 331 ASN A O 1
ATOM 2699 N N . GLU A 1 332 ? -26.516 -18 7.488 1 91.81 332 GLU A N 1
ATOM 2700 C CA . GLU A 1 332 ? -25.312 -18.5 8.148 1 91.81 332 GLU A CA 1
ATOM 2701 C C . GLU A 1 332 ? -24.719 -19.688 7.395 1 91.81 332 GLU A C 1
ATOM 2703 O O . GLU A 1 332 ? -23.688 -20.234 7.793 1 91.81 332 GLU A O 1
ATOM 2708 N N . LEU A 1 333 ? -25.312 -19.984 6.301 1 91.75 333 LEU A N 1
ATOM 2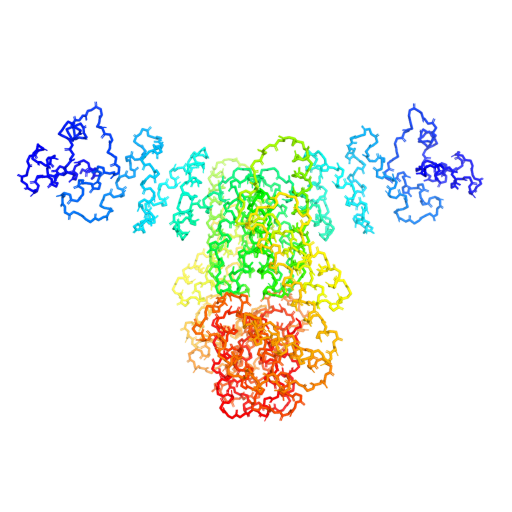709 C CA . LEU A 1 333 ? -24.984 -21.219 5.574 1 91.75 333 LEU A CA 1
ATOM 2710 C C . LEU A 1 333 ? -23.5 -21.25 5.227 1 91.75 333 LEU A C 1
ATOM 2712 O O . LEU A 1 333 ? -22.797 -22.219 5.543 1 91.75 333 LEU A O 1
ATOM 2716 N N . LEU A 1 334 ? -23.047 -20.203 4.637 1 91.38 334 LEU A N 1
ATOM 2717 C CA . LEU A 1 334 ? -21.688 -20.203 4.129 1 91.38 334 LEU A CA 1
ATOM 2718 C C . LEU A 1 334 ? -20.672 -20.281 5.273 1 91.38 334 LEU A C 1
ATOM 2720 O O . LEU A 1 334 ? -19.734 -21.062 5.223 1 91.38 334 LEU A O 1
ATOM 2724 N N . GLN A 1 335 ? -20.875 -19.547 6.293 1 92.25 335 GLN A N 1
ATOM 2725 C CA . GLN A 1 335 ? -19.969 -19.516 7.434 1 92.25 335 GLN A CA 1
ATOM 2726 C C . GLN A 1 335 ? -19.906 -20.875 8.117 1 92.25 335 GLN A C 1
ATOM 2728 O O . GLN A 1 335 ? -18.812 -21.359 8.445 1 92.25 335 GLN A O 1
ATOM 2733 N N . PHE A 1 336 ? -21 -21.469 8.336 1 95 336 PHE A N 1
ATOM 2734 C CA . PHE A 1 336 ? -21.031 -22.766 9.008 1 95 336 PHE A CA 1
ATOM 2735 C C . PHE A 1 336 ? -20.484 -23.859 8.102 1 95 336 PHE A C 1
ATOM 2737 O O . PHE A 1 336 ? -19.844 -24.812 8.578 1 95 336 PHE A O 1
ATOM 2744 N N . THR A 1 337 ? -20.797 -23.734 6.805 1 95.81 337 THR A N 1
ATOM 2745 C CA . THR A 1 337 ? -20.219 -24.703 5.879 1 95.81 337 THR A CA 1
ATOM 2746 C C . THR A 1 337 ? -18.688 -24.688 5.969 1 95.81 337 THR A C 1
ATOM 2748 O O . THR A 1 337 ? -18.062 -25.734 6.07 1 95.81 337 THR A O 1
ATOM 2751 N N . PHE A 1 338 ? -18.156 -23.531 5.965 1 95.31 338 PHE A N 1
ATOM 2752 C CA . PHE A 1 338 ? -16.719 -23.375 6.074 1 95.31 338 PHE A CA 1
ATOM 2753 C C . PHE A 1 338 ? -16.203 -24 7.367 1 95.31 338 PHE A C 1
ATOM 2755 O O . PHE A 1 338 ? -15.258 -24.797 7.344 1 95.31 338 PHE A O 1
ATOM 2762 N N . SER A 1 339 ? -16.812 -23.703 8.469 1 95.12 339 SER A N 1
ATOM 2763 C CA . SER A 1 339 ? -16.359 -24.156 9.773 1 95.12 339 SER A CA 1
ATOM 2764 C C . SER A 1 339 ? -16.5 -25.672 9.914 1 95.12 339 SER A C 1
ATOM 2766 O O . SER A 1 339 ? -15.625 -26.328 10.477 1 95.12 339 SER A O 1
ATOM 2768 N N . ILE A 1 340 ? -17.578 -26.203 9.398 1 96.56 340 ILE A N 1
ATOM 2769 C CA . ILE A 1 340 ? -17.828 -27.641 9.469 1 96.56 340 ILE A CA 1
ATOM 2770 C C . ILE A 1 340 ? -16.75 -28.391 8.68 1 96.56 340 ILE A C 1
ATOM 2772 O O . ILE A 1 340 ? -16.141 -29.344 9.18 1 96.56 340 ILE A O 1
ATOM 2776 N N . LEU A 1 341 ? -16.531 -27.906 7.52 1 96.5 341 LEU A N 1
ATOM 2777 C CA . LEU A 1 341 ? -15.547 -28.578 6.66 1 96.5 341 LEU A CA 1
ATOM 2778 C C . LEU A 1 341 ? -14.148 -28.453 7.246 1 96.5 341 LEU A C 1
ATOM 2780 O O . LEU A 1 341 ? -13.391 -29.422 7.258 1 96.5 341 LEU A O 1
ATOM 2784 N N . LYS A 1 342 ? -13.797 -27.266 7.703 1 94.94 342 LYS A N 1
ATOM 2785 C CA . LYS A 1 342 ? -12.5 -27.078 8.336 1 94.94 342 LYS A CA 1
ATOM 2786 C C . LYS A 1 342 ? -12.328 -28.016 9.531 1 94.94 342 LYS A C 1
ATOM 2788 O O . LYS A 1 342 ? -11.281 -28.641 9.695 1 94.94 342 LYS A O 1
ATOM 2793 N N . SER A 1 343 ? -13.336 -28.109 10.312 1 94.62 343 SER A N 1
ATOM 2794 C CA . SER A 1 343 ? -13.32 -28.984 11.477 1 94.62 343 SER A CA 1
ATOM 2795 C C . SER A 1 343 ? -13.195 -30.453 11.07 1 94.62 343 SER A C 1
ATOM 2797 O O . SER A 1 343 ? -12.367 -31.188 11.609 1 94.62 343 SER A O 1
ATOM 2799 N N . ALA A 1 344 ? -14.047 -30.844 10.156 1 95.5 344 ALA A N 1
ATOM 2800 C CA . ALA A 1 344 ? -14.023 -32.219 9.68 1 95.5 344 ALA A CA 1
ATOM 2801 C C . ALA A 1 344 ? -12.656 -32.594 9.125 1 95.5 344 ALA A C 1
ATOM 2803 O O . ALA A 1 344 ? -12.164 -33.719 9.344 1 95.5 344 ALA A O 1
ATOM 2804 N N . ASN A 1 345 ? -12.094 -31.703 8.438 1 94.12 345 ASN A N 1
ATOM 2805 C CA . ASN A 1 345 ? -10.773 -31.938 7.867 1 94.12 345 ASN A CA 1
ATOM 2806 C C . ASN A 1 345 ? -9.703 -32.031 8.945 1 94.12 345 ASN A C 1
ATOM 2808 O O . ASN A 1 345 ? -8.781 -32.844 8.836 1 94.12 345 ASN A O 1
ATOM 2812 N N . THR A 1 346 ? -9.797 -31.234 9.914 1 92.44 346 THR A N 1
ATOM 2813 C CA . THR A 1 346 ? -8.805 -31.172 10.984 1 92.44 346 THR A CA 1
ATOM 2814 C C . THR A 1 346 ? -8.906 -32.375 11.891 1 92.44 346 THR A C 1
ATOM 2816 O O . THR A 1 346 ? -7.891 -33 12.227 1 92.44 346 THR A O 1
ATOM 2819 N N . TYR A 1 347 ? -10.078 -32.812 12.172 1 92.25 347 TYR A N 1
ATOM 2820 C CA . TYR A 1 347 ? -10.273 -33.844 13.172 1 92.25 347 TYR A CA 1
ATOM 2821 C C . TYR A 1 347 ? -10.711 -35.156 12.523 1 92.25 347 TYR A C 1
ATOM 2823 O O . TYR A 1 347 ? -11.008 -36.125 13.219 1 92.25 347 TYR A O 1
ATOM 2831 N N . LYS A 1 348 ? -10.852 -35.219 11.297 1 90.94 348 LYS A N 1
ATOM 2832 C CA . LYS A 1 348 ? -11.023 -36.406 10.469 1 90.94 348 LYS A CA 1
ATOM 2833 C C . LYS A 1 348 ? -12.328 -37.125 10.789 1 90.94 348 LYS A C 1
ATOM 2835 O O . LYS A 1 348 ? -12.344 -38.344 11.016 1 90.94 348 LYS A O 1
ATOM 2840 N N . TYR A 1 349 ? -13.383 -36.406 10.82 1 92.06 349 TYR A N 1
ATOM 2841 C CA . TYR A 1 349 ? -14.68 -37.031 11 1 92.06 349 TYR A CA 1
ATOM 2842 C C . TYR A 1 349 ? -15.57 -36.812 9.789 1 92.06 349 TYR A C 1
ATOM 2844 O O . TYR A 1 349 ? -15.25 -36 8.914 1 92.06 349 TYR A O 1
ATOM 2852 N N . ASP A 1 350 ? -16.656 -37.562 9.703 1 93.88 350 ASP A N 1
ATOM 2853 C CA . ASP A 1 350 ? -17.562 -37.562 8.555 1 93.88 350 ASP A CA 1
ATOM 2854 C C . ASP A 1 350 ? -18.594 -36.438 8.664 1 93.88 350 ASP A C 1
ATOM 2856 O O . ASP A 1 350 ? -19.328 -36.344 9.656 1 93.88 350 ASP A O 1
ATOM 2860 N N . ALA A 1 351 ? -18.578 -35.594 7.695 1 95.81 351 ALA A N 1
ATOM 2861 C CA . ALA A 1 351 ? -19.562 -34.5 7.633 1 95.81 351 ALA A CA 1
ATOM 2862 C C . ALA A 1 351 ? -20.406 -34.594 6.363 1 95.81 351 ALA A C 1
ATOM 2864 O O . ALA A 1 351 ? -20.828 -33.562 5.82 1 95.81 351 ALA A O 1
ATOM 2865 N N . ASP A 1 352 ? -20.703 -35.719 5.809 1 95.06 352 ASP A N 1
ATOM 2866 C CA . ASP A 1 352 ? -21.438 -35.938 4.574 1 95.06 352 ASP A CA 1
ATOM 2867 C C . ASP A 1 352 ? -22.859 -35.375 4.668 1 95.06 352 ASP A C 1
ATOM 2869 O O . ASP A 1 352 ? -23.422 -34.938 3.662 1 95.06 352 ASP A O 1
ATOM 2873 N N . ILE A 1 353 ? -23.312 -35.406 5.848 1 95.25 353 ILE A N 1
ATOM 2874 C CA . ILE A 1 353 ? -24.656 -34.906 6.078 1 95.25 353 ILE A CA 1
ATOM 2875 C C . ILE A 1 353 ? -24.781 -33.469 5.57 1 95.25 353 ILE A C 1
ATOM 2877 O O . ILE A 1 353 ? -25.844 -33.062 5.109 1 95.25 353 ILE A O 1
ATOM 2881 N N . LEU A 1 354 ? -23.703 -32.688 5.664 1 96.5 354 LEU A N 1
ATOM 2882 C CA . LEU A 1 354 ? -23.656 -31.328 5.18 1 96.5 354 LEU A CA 1
ATOM 2883 C C . LEU A 1 354 ? -24.031 -31.25 3.703 1 96.5 354 LEU A C 1
ATOM 2885 O O . LEU A 1 354 ? -24.828 -30.406 3.301 1 96.5 354 LEU A O 1
ATOM 2889 N N . PHE A 1 355 ? -23.531 -32.156 2.906 1 94.75 355 PHE A N 1
ATOM 2890 C CA . PHE A 1 355 ? -23.75 -32.156 1.464 1 94.75 355 PHE A CA 1
ATOM 2891 C C . PHE A 1 355 ? -25.062 -32.812 1.109 1 94.75 355 PHE A C 1
ATOM 2893 O O . PHE A 1 355 ? -25.672 -32.5 0.078 1 94.75 355 PHE A O 1
ATOM 2900 N N . GLU A 1 356 ? -25.484 -33.719 1.947 1 94.19 356 GLU A N 1
ATOM 2901 C CA . GLU A 1 356 ? -26.797 -34.312 1.748 1 94.19 356 GLU A CA 1
ATOM 2902 C C . GLU A 1 356 ? -27.906 -33.281 1.889 1 94.19 356 GLU A C 1
ATOM 2904 O O . GLU A 1 356 ? -28.875 -33.312 1.135 1 94.19 356 GLU A O 1
ATOM 2909 N N . GLU A 1 357 ? -27.703 -32.406 2.77 1 94.44 357 GLU A N 1
ATOM 2910 C CA . GLU A 1 357 ? -28.75 -31.438 3.094 1 94.44 357 GLU A CA 1
ATOM 2911 C C . GLU A 1 357 ? -28.609 -30.156 2.268 1 94.44 357 GLU A C 1
ATOM 2913 O O . GLU A 1 357 ? -29.594 -29.5 1.946 1 94.44 357 GLU A O 1
ATOM 2918 N N . PHE A 1 358 ? -27.328 -29.781 1.948 1 94.38 358 PHE A N 1
ATOM 2919 C CA . PHE A 1 358 ? -27.156 -28.422 1.448 1 94.38 358 PHE A CA 1
ATOM 2920 C C . PHE A 1 358 ? -26.328 -28.422 0.167 1 94.38 358 PHE A C 1
ATOM 2922 O O . PHE A 1 358 ? -25.797 -27.375 -0.232 1 94.38 358 PHE A O 1
ATOM 2929 N N . SER A 1 359 ? -26.094 -29.484 -0.549 1 89.88 359 SER A N 1
ATOM 2930 C CA . SER A 1 359 ? -25.188 -29.562 -1.693 1 89.88 359 SER A CA 1
ATOM 2931 C C . SER A 1 359 ? -25.516 -28.5 -2.732 1 89.88 359 SER A C 1
ATOM 2933 O O . SER A 1 359 ? -24.641 -27.766 -3.18 1 89.88 359 SER A O 1
ATOM 2935 N N . GLY A 1 360 ? -26.812 -28.312 -3.07 1 86.69 360 GLY A N 1
ATOM 2936 C CA . GLY A 1 360 ? -27.234 -27.328 -4.051 1 86.69 360 GLY A CA 1
ATOM 2937 C C . GLY A 1 360 ? -27.016 -25.906 -3.588 1 86.69 360 GLY A C 1
ATOM 2938 O O . GLY A 1 360 ? -26.531 -25.062 -4.352 1 86.69 360 GLY A O 1
ATOM 2939 N N . SER A 1 361 ? -27.297 -25.641 -2.34 1 88.12 361 SER A N 1
ATOM 2940 C CA . SER A 1 361 ? -27.172 -24.297 -1.786 1 88.12 361 SER A CA 1
ATOM 2941 C C . SER A 1 361 ? -25.719 -23.859 -1.711 1 88.12 361 SER A C 1
ATOM 2943 O O . SER A 1 361 ? -25.406 -22.688 -1.911 1 88.12 361 SER A O 1
ATOM 2945 N N . ILE A 1 362 ? -24.875 -24.812 -1.451 1 88.44 362 ILE A N 1
ATOM 2946 C CA . ILE A 1 362 ? -23.453 -24.516 -1.332 1 88.44 362 ILE A CA 1
ATOM 2947 C C . ILE A 1 362 ? -22.875 -24.234 -2.713 1 88.44 362 ILE A C 1
ATOM 2949 O O . ILE A 1 362 ? -22.172 -23.234 -2.912 1 88.44 362 ILE A O 1
ATOM 2953 N N . ALA A 1 363 ? -23.172 -25.047 -3.691 1 83.69 363 ALA A N 1
ATOM 2954 C CA . ALA A 1 363 ? -22.594 -24.953 -5.031 1 83.69 363 ALA A CA 1
ATOM 2955 C C . ALA A 1 363 ? -23.078 -23.688 -5.742 1 83.69 363 ALA A C 1
ATOM 2957 O O . ALA A 1 363 ? -22.312 -23.062 -6.484 1 83.69 363 ALA A O 1
ATOM 2958 N N . ASN A 1 364 ? -24.266 -23.25 -5.395 1 80.5 364 ASN A N 1
ATOM 2959 C CA . ASN A 1 364 ? -24.859 -22.109 -6.109 1 80.5 364 ASN A CA 1
ATOM 2960 C C . ASN A 1 364 ? -24.984 -20.891 -5.215 1 80.5 364 ASN A C 1
ATOM 2962 O O . ASN A 1 364 ? -25.844 -20.031 -5.434 1 80.5 364 ASN A O 1
ATOM 2966 N N . TYR A 1 365 ? -24.172 -20.875 -4.293 1 84.06 365 TYR A N 1
ATOM 2967 C CA . TYR A 1 365 ? -24.297 -19.812 -3.299 1 84.06 365 TYR A CA 1
ATOM 2968 C C . TYR A 1 365 ? -24.203 -18.438 -3.955 1 84.06 365 TYR A C 1
ATOM 2970 O O . TYR A 1 365 ? -24.984 -17.547 -3.641 1 84.06 365 TYR A O 1
ATOM 2978 N N . LEU A 1 366 ? -23.297 -18.234 -4.906 1 78.88 366 LEU A N 1
ATOM 2979 C CA . LEU A 1 366 ? -23.062 -16.906 -5.473 1 78.88 366 LEU A CA 1
ATOM 2980 C C . LEU A 1 366 ? -24.078 -16.578 -6.559 1 78.88 366 LEU A C 1
ATOM 2982 O O . LEU A 1 366 ? -24.25 -15.422 -6.926 1 78.88 366 LEU A O 1
ATOM 2986 N N . THR A 1 367 ? -24.688 -17.5 -7.109 1 73.81 367 THR A N 1
ATOM 2987 C CA . THR A 1 367 ? -25.625 -17.266 -8.195 1 73.81 367 THR A CA 1
ATOM 2988 C C . THR A 1 367 ? -27.062 -17.203 -7.656 1 73.81 367 THR A C 1
ATOM 2990 O O . THR A 1 367 ? -27.984 -16.828 -8.383 1 73.81 367 THR A O 1
ATOM 2993 N N . GLN A 1 368 ? -27.188 -17.641 -6.547 1 67.62 368 GLN A N 1
ATOM 2994 C CA . GLN A 1 368 ? -28.531 -17.625 -5.996 1 67.62 368 GLN A CA 1
ATOM 2995 C C . GLN A 1 368 ? -29.016 -16.203 -5.758 1 67.62 368 GLN A C 1
ATOM 2997 O O . GLN A 1 368 ? -28.219 -15.312 -5.418 1 67.62 368 GLN A O 1
ATOM 3002 N N . GLN A 1 369 ? -30.062 -15.867 -6.551 1 53.44 369 GLN A N 1
ATOM 3003 C CA . GLN A 1 369 ? -30.703 -14.562 -6.555 1 53.44 369 GLN A CA 1
ATOM 3004 C C . GLN A 1 369 ? -30.812 -14.008 -5.137 1 53.44 369 GLN A C 1
ATOM 3006 O O . GLN A 1 369 ? -30.922 -12.789 -4.953 1 53.44 369 GLN A O 1
ATOM 3011 N N . PHE A 1 370 ? -30.969 -14.914 -4.297 1 49.97 370 PHE A N 1
ATOM 3012 C CA . PHE A 1 370 ? -31.219 -14.266 -3.016 1 49.97 370 PHE A CA 1
ATOM 3013 C C . PHE A 1 370 ? -30.016 -13.453 -2.576 1 49.97 370 PHE A C 1
ATOM 3015 O O . PHE A 1 370 ? -28.875 -13.773 -2.943 1 49.97 370 PHE A O 1
ATOM 3022 N N . HIS A 1 371 ? -30.25 -12.273 -1.961 1 53.25 371 HIS A N 1
ATOM 3023 C CA . HIS A 1 371 ? -29.578 -11.125 -1.368 1 53.25 371 HIS A CA 1
ATOM 3024 C C . HIS A 1 371 ? -28.234 -11.516 -0.759 1 53.25 371 HIS A C 1
ATOM 3026 O O . HIS A 1 371 ? -27.719 -10.805 0.106 1 53.25 371 HIS A O 1
ATOM 3032 N N . HIS A 1 372 ? -27.781 -12.656 -1.423 1 57.28 372 HIS A N 1
ATOM 3033 C CA . HIS A 1 372 ? -26.625 -12.906 -0.583 1 57.28 372 HIS A CA 1
ATOM 3034 C C . HIS A 1 372 ? -25.562 -11.82 -0.774 1 57.28 372 HIS A C 1
ATOM 3036 O O . HIS A 1 372 ? -25.531 -11.164 -1.814 1 57.28 372 HIS A O 1
ATOM 3042 N N . ASP A 1 373 ? -25.016 -11.422 0.39 1 64.12 373 ASP A N 1
ATOM 3043 C CA . ASP A 1 373 ? -23.953 -10.43 0.525 1 64.12 373 ASP A CA 1
ATOM 3044 C C . ASP A 1 373 ? -22.859 -10.656 -0.512 1 64.12 373 ASP A C 1
ATOM 3046 O O . ASP A 1 373 ? -22.156 -11.672 -0.471 1 64.12 373 ASP A O 1
ATOM 3050 N N . LYS A 1 374 ? -23.078 -9.992 -1.663 1 70.25 374 LYS A N 1
ATOM 3051 C CA . LYS A 1 374 ? -22.062 -10.086 -2.711 1 70.25 374 LYS A CA 1
ATOM 3052 C C . LYS A 1 374 ? -20.906 -9.141 -2.43 1 70.25 374 LYS A C 1
ATOM 3054 O O . LYS A 1 374 ? -20.391 -8.492 -3.342 1 70.25 374 LYS A O 1
ATOM 3059 N N . SER A 1 375 ? -20.672 -9.203 -1.179 1 79.62 375 SER A N 1
ATOM 3060 C CA . SER A 1 375 ? -19.531 -8.398 -0.774 1 79.62 375 SER A CA 1
ATOM 3061 C C . SER A 1 375 ? -18.219 -9.164 -0.974 1 79.62 375 SER A C 1
ATOM 3063 O O . SER A 1 375 ? -18.234 -10.383 -1.162 1 79.62 375 SER A O 1
ATOM 3065 N N . ILE A 1 376 ? -17.219 -8.523 -1.044 1 82.38 376 ILE A N 1
ATOM 3066 C CA . ILE A 1 376 ? -15.883 -9.094 -1.193 1 82.38 376 ILE A CA 1
ATOM 3067 C C . ILE A 1 376 ? -15.625 -10.094 -0.07 1 82.38 376 ILE A C 1
ATOM 3069 O O . ILE A 1 376 ? -14.945 -11.109 -0.274 1 82.38 376 ILE A O 1
ATOM 3073 N N . ILE A 1 377 ? -16.219 -9.836 1.038 1 82.62 377 ILE A N 1
ATOM 3074 C CA . ILE A 1 377 ? -16.047 -10.719 2.189 1 82.62 377 ILE A CA 1
ATOM 3075 C C . ILE A 1 377 ? -16.688 -12.07 1.903 1 82.62 377 ILE A C 1
ATOM 3077 O O . ILE A 1 377 ? -16.094 -13.117 2.166 1 82.62 377 ILE A O 1
ATOM 3081 N N . SER A 1 378 ? -17.828 -12 1.32 1 85.69 378 SER A N 1
ATOM 3082 C CA . SER A 1 378 ? -18.547 -13.227 0.981 1 85.69 378 SER A CA 1
ATOM 3083 C C . SER A 1 378 ? -17.828 -14 -0.109 1 85.69 378 SER A C 1
ATOM 3085 O O . SER A 1 378 ? -17.75 -15.234 -0.062 1 85.69 378 SER A O 1
ATOM 3087 N N . TYR A 1 379 ? -17.297 -13.266 -1.036 1 88.19 379 TYR A N 1
ATOM 3088 C CA . TYR A 1 379 ? -16.562 -13.922 -2.105 1 88.19 379 TYR A CA 1
ATOM 3089 C C . TYR A 1 379 ? -15.32 -14.625 -1.558 1 88.19 379 TYR A C 1
ATOM 3091 O O . TYR A 1 379 ? -15.055 -15.781 -1.907 1 88.19 379 TYR A O 1
ATOM 3099 N N . ASN A 1 380 ? -14.672 -14.008 -0.702 1 88.44 380 ASN A N 1
ATOM 3100 C CA . ASN A 1 380 ? -13.484 -14.609 -0.102 1 88.44 380 ASN A CA 1
ATOM 3101 C C . ASN A 1 380 ? -13.836 -15.828 0.74 1 88.44 380 ASN A C 1
ATOM 3103 O O . ASN A 1 380 ? -13.156 -16.844 0.678 1 88.44 380 ASN A O 1
ATOM 3107 N N . LEU A 1 381 ? -14.859 -15.672 1.483 1 90.31 381 LEU A N 1
ATOM 3108 C CA . LEU A 1 381 ? -15.297 -16.781 2.314 1 90.31 381 LEU A CA 1
ATOM 3109 C C . LEU A 1 381 ? -15.711 -17.969 1.455 1 90.31 381 LEU A C 1
ATOM 3111 O O . LEU A 1 381 ? -15.438 -19.125 1.807 1 90.31 381 LEU A O 1
ATOM 3115 N N . TYR A 1 382 ? -16.375 -17.672 0.397 1 92.5 382 TYR A N 1
ATOM 3116 C CA . TYR A 1 382 ? -16.797 -18.734 -0.502 1 92.5 382 TYR A CA 1
ATOM 3117 C C . TYR A 1 382 ? -15.586 -19.469 -1.082 1 92.5 382 TYR A C 1
ATOM 3119 O O . TYR A 1 382 ? -15.57 -20.688 -1.161 1 92.5 382 TYR A O 1
ATOM 3127 N N . CYS A 1 383 ? -14.602 -18.734 -1.438 1 92.69 383 CYS A N 1
ATOM 3128 C CA . CYS A 1 383 ? -13.375 -19.344 -1.947 1 92.69 383 CYS A CA 1
ATOM 3129 C C . CYS A 1 383 ? -12.75 -20.266 -0.904 1 92.69 383 CYS A C 1
ATOM 3131 O O . CYS A 1 383 ? -12.336 -21.375 -1.218 1 92.69 383 CYS A O 1
ATOM 3133 N N . GLY A 1 384 ? -12.727 -19.75 0.286 1 93 384 GLY A N 1
ATOM 3134 C CA . GLY A 1 384 ? -12.195 -20.562 1.371 1 93 384 GLY A CA 1
ATOM 3135 C C . GLY A 1 384 ? -13 -21.828 1.613 1 93 384 GLY A C 1
ATOM 3136 O O . GLY A 1 384 ? -12.43 -22.891 1.88 1 93 384 GLY A O 1
ATOM 3137 N N . THR A 1 385 ? -14.266 -21.672 1.47 1 95.12 385 THR A N 1
ATOM 3138 C CA . THR A 1 385 ? -15.164 -22.812 1.654 1 95.12 385 THR A CA 1
ATOM 3139 C C . THR A 1 385 ? -14.93 -23.859 0.575 1 95.12 385 THR A C 1
ATOM 3141 O O . THR A 1 385 ? -14.875 -25.062 0.869 1 95.12 385 THR A O 1
ATOM 3144 N N . CYS A 1 386 ? -14.789 -23.406 -0.605 1 96 386 CYS A N 1
ATOM 3145 C CA . CYS A 1 386 ? -14.508 -24.328 -1.706 1 96 386 CYS A CA 1
ATOM 3146 C C . CYS A 1 386 ? -13.195 -25.062 -1.483 1 96 386 CYS A C 1
ATOM 3148 O O . CYS A 1 386 ? -13.094 -26.266 -1.751 1 96 386 CYS A O 1
ATOM 3150 N N . TYR A 1 387 ? -12.25 -24.391 -0.98 1 95.31 387 TYR A N 1
ATOM 3151 C CA . TYR A 1 387 ? -10.953 -25 -0.701 1 95.31 387 TYR A CA 1
ATOM 3152 C C . TYR A 1 387 ? -11.078 -26.078 0.368 1 95.31 387 TYR A C 1
ATOM 3154 O O . TYR A 1 387 ? -10.547 -27.172 0.213 1 95.31 387 TYR A O 1
ATOM 3162 N N . GLN A 1 388 ? -11.805 -25.766 1.417 1 95.62 388 GLN A N 1
ATOM 3163 C CA . GLN A 1 388 ? -12.008 -26.75 2.477 1 95.62 388 GLN A CA 1
ATOM 3164 C C . GLN A 1 388 ? -12.812 -27.938 1.97 1 95.62 388 GLN A C 1
ATOM 3166 O O . GLN A 1 388 ? -12.562 -29.078 2.377 1 95.62 388 GLN A O 1
ATOM 3171 N N . ALA A 1 389 ? -13.812 -27.656 1.147 1 96.62 389 ALA A N 1
ATOM 3172 C CA . ALA A 1 389 ? -14.57 -28.75 0.543 1 96.62 389 ALA A CA 1
ATOM 3173 C C . ALA A 1 389 ? -13.664 -29.641 -0.287 1 96.62 389 ALA A C 1
ATOM 3175 O O . ALA A 1 389 ? -13.773 -30.875 -0.226 1 96.62 389 ALA A O 1
ATOM 3176 N N . ALA A 1 390 ? -12.797 -29.047 -1.023 1 96.75 390 ALA A N 1
ATOM 3177 C CA . ALA A 1 390 ? -11.844 -29.828 -1.815 1 96.75 390 ALA A CA 1
ATOM 3178 C C . ALA A 1 390 ? -10.992 -30.734 -0.924 1 96.75 390 ALA A C 1
ATOM 3180 O O . ALA A 1 390 ? -10.812 -31.906 -1.219 1 96.75 390 ALA A O 1
ATOM 3181 N N . LEU A 1 391 ? -10.523 -30.219 0.147 1 95.31 391 LEU A N 1
ATOM 3182 C CA . LEU A 1 391 ? -9.727 -31 1.082 1 95.31 391 LEU A CA 1
ATOM 3183 C C . LEU A 1 391 ? -10.547 -32.156 1.68 1 95.31 391 LEU A C 1
ATOM 3185 O O . LEU A 1 391 ? -10.031 -33.25 1.876 1 95.31 391 LEU A O 1
ATOM 3189 N N . TYR A 1 392 ? -11.734 -31.844 1.977 1 96 392 TYR A N 1
ATOM 3190 C CA . TYR A 1 392 ? -12.625 -32.844 2.551 1 96 392 TYR A CA 1
ATOM 3191 C C . TYR A 1 392 ? -12.797 -34.031 1.61 1 96 392 TYR A C 1
ATOM 3193 O O . TYR A 1 392 ? -12.688 -35.188 2.031 1 96 392 TYR A O 1
ATOM 3201 N N . PHE A 1 393 ? -13.047 -33.844 0.41 1 96 393 PHE A N 1
ATOM 3202 C CA . PHE A 1 393 ? -13.258 -34.906 -0.568 1 96 393 PHE A CA 1
ATOM 3203 C C . PHE A 1 393 ? -11.945 -35.562 -0.932 1 96 393 PHE A C 1
ATOM 3205 O O . PHE A 1 393 ? -11.922 -36.75 -1.271 1 96 393 PHE A O 1
ATOM 3212 N N . LEU A 1 394 ? -10.898 -34.812 -0.818 1 93.75 394 LEU A N 1
ATOM 3213 C CA . LEU A 1 394 ? -9.578 -35.406 -0.999 1 93.75 394 LEU A CA 1
ATOM 3214 C C . LEU A 1 394 ? -9.344 -36.531 0.028 1 93.75 394 LEU A C 1
ATOM 3216 O O . LEU A 1 394 ? -8.891 -37.594 -0.322 1 93.75 394 LEU A O 1
ATOM 3220 N N . GLU A 1 395 ? -9.641 -36.25 1.234 1 91.25 395 GLU A N 1
ATOM 3221 C CA . GLU A 1 395 ? -9.469 -37.219 2.311 1 91.25 395 GLU A CA 1
ATOM 3222 C C . GLU A 1 395 ? -10.32 -38.469 2.08 1 91.25 395 GLU A C 1
ATOM 3224 O O . GLU A 1 395 ? -9.953 -39.562 2.506 1 91.25 395 GLU A O 1
ATOM 3229 N N . ARG A 1 396 ? -11.312 -38.344 1.342 1 90.94 396 ARG A N 1
ATOM 3230 C CA . ARG A 1 396 ? -12.234 -39.438 1.062 1 90.94 396 ARG A CA 1
ATOM 3231 C C . ARG A 1 396 ? -11.945 -40.062 -0.3 1 90.94 396 ARG A C 1
ATOM 3233 O O . ARG A 1 396 ? -12.703 -40.938 -0.77 1 90.94 396 ARG A O 1
ATOM 3240 N N . MET A 1 397 ? -10.961 -39.594 -0.956 1 90.5 397 MET A N 1
ATOM 3241 C CA . MET A 1 397 ? -10.469 -40.062 -2.246 1 90.5 397 MET A CA 1
ATOM 3242 C C . MET A 1 397 ? -11.531 -39.906 -3.326 1 90.5 397 MET A C 1
ATOM 3244 O O . MET A 1 397 ? -11.641 -40.75 -4.23 1 90.5 397 MET A O 1
ATOM 3248 N N . ASP A 1 398 ? -12.367 -39.031 -3.041 1 94.62 398 ASP A N 1
ATOM 3249 C CA . ASP A 1 398 ? -13.297 -38.625 -4.082 1 94.62 398 ASP A CA 1
ATOM 3250 C C . ASP A 1 398 ? -12.719 -37.469 -4.902 1 94.62 398 ASP A C 1
ATOM 3252 O O . ASP A 1 398 ? -13.094 -36.312 -4.711 1 94.62 398 ASP A O 1
ATOM 3256 N N . TYR A 1 399 ? -12 -37.75 -5.906 1 95.12 399 TYR A N 1
ATOM 3257 C CA . TYR A 1 399 ? -11.219 -36.781 -6.648 1 95.12 399 TYR A CA 1
ATOM 3258 C C . TYR A 1 399 ? -12.109 -35.938 -7.57 1 95.12 399 TYR A C 1
ATOM 3260 O O . TYR A 1 399 ? -11.836 -34.75 -7.812 1 95.12 399 TYR A O 1
ATOM 3268 N N . GLU A 1 400 ? -13.086 -36.5 -8.031 1 95.25 400 GLU A N 1
ATOM 3269 C CA . GLU A 1 400 ? -13.992 -35.75 -8.914 1 95.25 400 GLU A CA 1
ATOM 3270 C C . GLU A 1 400 ? -14.578 -34.531 -8.211 1 95.25 400 GLU A C 1
ATOM 3272 O O . GLU A 1 400 ? -14.484 -33.438 -8.719 1 95.25 400 GLU A O 1
ATOM 3277 N N . LYS A 1 401 ? -15.133 -34.75 -7.059 1 94.62 401 LYS A N 1
ATOM 3278 C CA . LYS A 1 401 ? -15.703 -33.656 -6.293 1 94.62 401 LYS A CA 1
ATOM 3279 C C . LYS A 1 401 ? -14.609 -32.688 -5.801 1 94.62 401 LYS A C 1
ATOM 3281 O O . LYS A 1 401 ? -14.828 -31.484 -5.719 1 94.62 401 LYS A O 1
ATOM 3286 N N . MET A 1 402 ? -13.508 -33.25 -5.43 1 96.5 402 MET A N 1
ATOM 3287 C CA . MET A 1 402 ? -12.383 -32.438 -4.996 1 96.5 402 MET A CA 1
ATOM 3288 C C . MET A 1 402 ? -12.039 -31.391 -6.047 1 96.5 402 MET A C 1
ATOM 3290 O O . MET A 1 402 ? -11.969 -30.203 -5.742 1 96.5 402 MET A O 1
ATOM 3294 N N . PHE A 1 403 ? -11.945 -31.844 -7.301 1 96.81 403 PHE A N 1
ATOM 3295 C CA . PHE A 1 403 ? -11.539 -30.938 -8.367 1 96.81 403 PHE A CA 1
ATOM 3296 C C . PHE A 1 403 ? -12.68 -30 -8.742 1 96.81 403 PHE A C 1
ATOM 3298 O O . PHE A 1 403 ? -12.445 -28.844 -9.109 1 96.81 403 PHE A O 1
ATOM 3305 N N . ASP A 1 404 ? -13.891 -30.484 -8.641 1 95.5 404 ASP A N 1
ATOM 3306 C CA . ASP A 1 404 ? -15.031 -29.594 -8.891 1 95.5 404 ASP A CA 1
ATOM 3307 C C . ASP A 1 404 ? -15.008 -28.391 -7.969 1 95.5 404 ASP A C 1
ATOM 3309 O O . ASP A 1 404 ? -15.195 -27.25 -8.414 1 95.5 404 ASP A O 1
ATOM 3313 N N . TYR A 1 405 ? -14.688 -28.609 -6.742 1 95.69 405 TYR A N 1
ATOM 3314 C CA . TYR A 1 405 ? -14.695 -27.531 -5.762 1 95.69 405 TYR A CA 1
ATOM 3315 C C . TYR A 1 405 ? -13.469 -26.641 -5.914 1 95.69 405 TYR A C 1
ATOM 3317 O O . TYR A 1 405 ? -13.539 -25.438 -5.734 1 95.69 405 TYR A O 1
ATOM 3325 N N . ILE A 1 406 ? -12.344 -27.219 -6.227 1 95.56 406 ILE A N 1
ATOM 3326 C CA . ILE A 1 406 ? -11.156 -26.422 -6.473 1 95.56 406 ILE A CA 1
ATOM 3327 C C . ILE A 1 406 ? -11.422 -25.422 -7.602 1 95.56 406 ILE A C 1
ATOM 3329 O O . ILE A 1 406 ? -11.141 -24.234 -7.473 1 95.56 406 ILE A O 1
ATOM 3333 N N . LEU A 1 407 ? -12.008 -25.953 -8.656 1 95.62 407 LEU A N 1
ATOM 3334 C CA . LEU A 1 407 ? -12.227 -25.141 -9.844 1 95.62 407 LEU A CA 1
ATOM 3335 C C . LEU A 1 407 ? -13.312 -24.094 -9.586 1 95.62 407 LEU A C 1
ATOM 3337 O O . LEU A 1 407 ? -13.211 -22.969 -10.07 1 95.62 407 LEU A O 1
ATOM 3341 N N . LYS A 1 408 ? -14.305 -24.453 -8.859 1 94 408 LYS A N 1
ATOM 3342 C CA . LYS A 1 408 ? -15.328 -23.5 -8.477 1 94 408 LYS A CA 1
ATOM 3343 C C . LYS A 1 408 ? -14.734 -22.344 -7.672 1 94 408 LYS A C 1
ATOM 3345 O O . LYS A 1 408 ? -15.055 -21.172 -7.914 1 94 408 LYS A O 1
ATOM 3350 N N . GLY A 1 409 ? -13.938 -22.656 -6.703 1 94.19 409 GLY A N 1
ATOM 3351 C CA . GLY A 1 409 ? -13.242 -21.641 -5.934 1 94.19 409 GLY A CA 1
ATOM 3352 C C . GLY A 1 409 ? -12.328 -20.781 -6.777 1 94.19 409 GLY A C 1
ATOM 3353 O O . GLY A 1 409 ? -12.281 -19.547 -6.613 1 94.19 409 GLY A O 1
ATOM 3354 N N . MET A 1 410 ? -11.594 -21.406 -7.707 1 93.44 410 MET A N 1
ATOM 3355 C CA . MET A 1 410 ? -10.641 -20.688 -8.555 1 93.44 410 MET A CA 1
ATOM 3356 C C . MET A 1 410 ? -11.352 -19.688 -9.453 1 93.44 410 MET A C 1
ATOM 3358 O O . MET A 1 410 ? -10.82 -18.609 -9.734 1 93.44 410 MET A O 1
ATOM 3362 N N . GLU A 1 411 ? -12.523 -20 -9.945 1 92.69 411 GLU A N 1
ATOM 3363 C CA . GLU A 1 411 ? -13.297 -19.078 -10.758 1 92.69 411 GLU A CA 1
ATOM 3364 C C . GLU A 1 411 ? -13.523 -17.766 -10.016 1 92.69 411 GLU A C 1
ATOM 3366 O O . GLU A 1 411 ? -13.383 -16.672 -10.594 1 92.69 411 GLU A O 1
ATOM 3371 N N . VAL A 1 412 ? -13.852 -17.938 -8.773 1 91.31 412 VAL A N 1
ATOM 3372 C CA . VAL A 1 412 ? -14.141 -16.75 -7.961 1 91.31 412 VAL A CA 1
ATOM 3373 C C . VAL A 1 412 ? -12.836 -16.031 -7.613 1 91.31 412 VAL A C 1
ATOM 3375 O O . VAL A 1 412 ? -12.773 -14.805 -7.652 1 91.31 412 VAL A O 1
ATOM 3378 N N . VAL A 1 413 ? -11.82 -16.812 -7.316 1 90.5 413 VAL A N 1
ATOM 3379 C CA . VAL A 1 413 ? -10.523 -16.266 -6.934 1 90.5 413 VAL A CA 1
ATOM 3380 C C . VAL A 1 413 ? -9.977 -15.391 -8.062 1 90.5 413 VAL A C 1
ATOM 3382 O O . VAL A 1 413 ? -9.398 -14.328 -7.812 1 90.5 413 VAL A O 1
ATOM 3385 N N . VAL A 1 414 ? -10.109 -15.797 -9.281 1 89.12 414 VAL A N 1
ATOM 3386 C CA . VAL A 1 414 ? -9.648 -15.047 -10.445 1 89.12 414 VAL A CA 1
ATOM 3387 C C . VAL A 1 414 ? -10.461 -13.766 -10.586 1 89.12 414 VAL A C 1
ATOM 3389 O O . VAL A 1 414 ? -9.906 -12.688 -10.844 1 89.12 414 VAL A O 1
ATOM 3392 N N . LYS A 1 415 ? -11.711 -13.852 -10.352 1 86.38 415 LYS A N 1
ATOM 3393 C CA . LYS A 1 415 ? -12.609 -12.703 -10.477 1 86.38 415 LYS A CA 1
ATOM 3394 C C . LYS A 1 415 ? -12.266 -11.617 -9.461 1 86.38 415 LYS A C 1
ATOM 3396 O O . LYS A 1 415 ? -12.234 -10.43 -9.797 1 86.38 415 LYS A O 1
ATOM 3401 N N . ILE A 1 416 ? -11.969 -12.039 -8.266 1 88.19 416 ILE A N 1
ATOM 3402 C CA . ILE A 1 416 ? -11.781 -11.062 -7.195 1 88.19 416 ILE A CA 1
ATOM 3403 C C . ILE A 1 416 ? -10.289 -10.758 -7.031 1 88.19 416 ILE A C 1
ATOM 3405 O O . ILE A 1 416 ? -9.906 -9.992 -6.148 1 88.19 416 ILE A O 1
ATOM 3409 N N . VAL A 1 417 ? -9.438 -11.367 -7.848 1 86.12 417 VAL A N 1
ATOM 3410 C CA . VAL A 1 417 ? -8.008 -11.102 -7.926 1 86.12 417 VAL A CA 1
ATOM 3411 C C . VAL A 1 417 ? -7.363 -11.336 -6.562 1 86.12 417 VAL A C 1
ATOM 3413 O O . VAL A 1 417 ? -6.684 -10.453 -6.031 1 86.12 417 VAL A O 1
ATOM 3416 N N . ASN A 1 418 ? -7.629 -12.43 -5.973 1 86.75 418 ASN A N 1
ATOM 3417 C CA . ASN A 1 418 ? -6.949 -12.859 -4.754 1 86.75 418 ASN A CA 1
ATOM 3418 C C . ASN A 1 418 ? -5.793 -13.805 -5.059 1 86.75 418 ASN A C 1
ATOM 3420 O O . ASN A 1 418 ? -5.984 -15.023 -5.129 1 86.75 418 ASN A O 1
ATOM 3424 N N . LYS A 1 419 ? -4.629 -13.273 -5.164 1 83.25 419 LYS A N 1
ATOM 3425 C CA . LYS A 1 419 ? -3.461 -14.008 -5.645 1 83.25 419 LYS A CA 1
ATOM 3426 C C . LYS A 1 419 ? -3.023 -15.07 -4.637 1 83.25 419 LYS A C 1
ATOM 3428 O O . LYS A 1 419 ? -2.537 -16.141 -5.02 1 83.25 419 LYS A O 1
ATOM 3433 N N . GLU A 1 420 ? -3.182 -14.766 -3.348 1 83.81 420 GLU A N 1
ATOM 3434 C CA . GLU A 1 420 ? -2.82 -15.727 -2.314 1 83.81 420 GLU A CA 1
ATOM 3435 C C . GLU A 1 420 ? -3.662 -17 -2.424 1 83.81 420 GLU A C 1
ATOM 3437 O O . GLU A 1 420 ? -3.125 -18.109 -2.436 1 83.81 420 GLU A O 1
ATOM 3442 N N . MET A 1 421 ? -4.934 -16.828 -2.496 1 87.38 421 MET A N 1
ATOM 3443 C CA . MET A 1 421 ? -5.836 -17.969 -2.594 1 87.38 421 MET A CA 1
ATOM 3444 C C . MET A 1 421 ? -5.652 -18.688 -3.926 1 87.38 421 MET A C 1
ATOM 3446 O O . MET A 1 421 ? -5.789 -19.906 -3.998 1 87.38 421 MET A O 1
ATOM 3450 N N . PHE A 1 422 ? -5.316 -17.906 -4.941 1 88.44 422 PHE A N 1
ATOM 3451 C CA . PHE A 1 422 ? -5.043 -18.5 -6.246 1 88.44 422 PHE A CA 1
ATOM 3452 C C . PHE A 1 422 ? -3.887 -19.484 -6.156 1 88.44 422 PHE A C 1
ATOM 3454 O O . PHE A 1 422 ? -3.988 -20.609 -6.637 1 88.44 422 PHE A O 1
ATOM 3461 N N . MET A 1 423 ? -2.855 -19.094 -5.473 1 86.06 423 MET A N 1
ATOM 3462 C CA . MET A 1 423 ? -1.662 -19.938 -5.371 1 86.06 423 MET A CA 1
ATOM 3463 C C . MET A 1 423 ? -1.947 -21.188 -4.559 1 86.06 423 MET A C 1
ATOM 3465 O O . MET A 1 423 ? -1.451 -22.281 -4.887 1 86.06 423 MET A O 1
ATOM 3469 N N . ASN A 1 424 ? -2.744 -21.078 -3.52 1 86.88 424 ASN A N 1
ATOM 3470 C CA . ASN A 1 424 ? -3.113 -22.234 -2.717 1 86.88 424 ASN A CA 1
ATOM 3471 C C . ASN A 1 424 ? -3.895 -23.266 -3.537 1 86.88 424 ASN A C 1
ATOM 3473 O O . ASN A 1 424 ? -3.646 -24.453 -3.434 1 86.88 424 ASN A O 1
ATOM 3477 N N . ASN A 1 425 ? -4.84 -22.75 -4.305 1 90.69 425 ASN A N 1
ATOM 3478 C CA . ASN A 1 425 ? -5.645 -23.641 -5.141 1 90.69 425 ASN A CA 1
ATOM 3479 C C . ASN A 1 425 ? -4.797 -24.312 -6.215 1 90.69 425 ASN A C 1
ATOM 3481 O O . ASN A 1 425 ? -4.965 -25.516 -6.488 1 90.69 425 ASN A O 1
ATOM 3485 N N . VAL A 1 426 ? -3.877 -23.578 -6.742 1 88.12 426 VAL A N 1
ATOM 3486 C CA . VAL A 1 426 ? -2.979 -24.125 -7.754 1 88.12 426 VAL A CA 1
ATOM 3487 C C . VAL A 1 426 ? -2.113 -25.219 -7.141 1 88.12 426 VAL A C 1
ATOM 3489 O O . VAL A 1 426 ? -1.943 -26.281 -7.73 1 88.12 426 VAL A O 1
ATOM 3492 N N . SER A 1 427 ? -1.605 -24.938 -5.961 1 85.06 427 SER A N 1
ATOM 3493 C CA . SER A 1 427 ? -0.758 -25.906 -5.277 1 85.06 427 SER A CA 1
ATOM 3494 C C . SER A 1 427 ? -1.503 -27.219 -5.031 1 85.06 427 SER A C 1
ATOM 3496 O O . SER A 1 427 ? -0.979 -28.297 -5.312 1 85.06 427 SER A O 1
ATOM 3498 N N . LEU A 1 428 ? -2.68 -27.109 -4.578 1 89.31 428 LEU A N 1
ATOM 3499 C CA . LEU A 1 428 ? -3.471 -28.297 -4.281 1 89.31 428 LEU A CA 1
ATOM 3500 C C . LEU A 1 428 ? -3.822 -29.047 -5.559 1 89.31 428 LEU A C 1
ATOM 3502 O O . LEU A 1 428 ? -3.748 -30.281 -5.598 1 89.31 428 LEU A O 1
ATOM 3506 N N . PHE A 1 429 ? -4.238 -28.359 -6.578 1 92.69 429 PHE A N 1
ATOM 3507 C CA . PHE A 1 429 ? -4.559 -29 -7.848 1 92.69 429 PHE A CA 1
ATOM 3508 C C . PHE A 1 429 ? -3.357 -29.766 -8.383 1 92.69 429 PHE A C 1
ATOM 3510 O O . PHE A 1 429 ? -3.484 -30.922 -8.789 1 92.69 429 PHE A O 1
ATOM 3517 N N . GLU A 1 430 ? -2.213 -29.172 -8.211 1 84.56 430 GLU A N 1
ATOM 3518 C CA . GLU A 1 430 ? -1 -29.75 -8.781 1 84.56 430 GLU A CA 1
ATOM 3519 C C . GLU A 1 430 ? -0.555 -30.969 -7.988 1 84.56 430 GLU A C 1
ATOM 3521 O O . GLU A 1 430 ? -0.041 -31.938 -8.562 1 84.56 430 GLU A O 1
ATOM 3526 N N . GLU A 1 431 ? -0.719 -30.875 -6.758 1 83.19 431 GLU A N 1
ATOM 3527 C CA . GLU A 1 431 ? -0.327 -31.984 -5.906 1 83.19 431 GLU A CA 1
ATOM 3528 C C . GLU A 1 431 ? -1.075 -33.25 -6.289 1 83.19 431 GLU A C 1
ATOM 3530 O O . GLU A 1 431 ? -0.507 -34.344 -6.254 1 83.19 431 GLU A O 1
ATOM 3535 N N . TYR A 1 432 ? -2.309 -33.219 -6.832 1 88 432 TYR A N 1
ATOM 3536 C CA . TYR A 1 432 ? -3.123 -34.406 -7.105 1 88 432 TYR A CA 1
ATOM 3537 C C . TYR A 1 432 ? -3.584 -34.406 -8.555 1 88 432 TYR A C 1
ATOM 3539 O O . TYR A 1 432 ? -4.586 -35.062 -8.891 1 88 432 TYR A O 1
ATOM 3547 N N . ARG A 1 433 ? -2.908 -33.75 -9.352 1 89.75 433 ARG A N 1
ATOM 3548 C CA . ARG A 1 433 ? -3.275 -33.562 -10.75 1 89.75 433 ARG A CA 1
ATOM 3549 C C . ARG A 1 433 ? -3.471 -34.906 -11.453 1 89.75 433 ARG A C 1
ATOM 3551 O O . ARG A 1 433 ? -4.328 -35.031 -12.328 1 89.75 433 ARG A O 1
ATOM 3558 N N . SER A 1 434 ? -2.672 -35.875 -11.016 1 87.44 434 SER A N 1
ATOM 3559 C CA . SER A 1 434 ? -2.721 -37.188 -11.664 1 87.44 434 SER A CA 1
ATOM 3560 C C . SER A 1 434 ? -4.102 -37.812 -11.539 1 87.44 434 SER A C 1
ATOM 3562 O O . SER A 1 434 ? -4.488 -38.656 -12.359 1 87.44 434 SER A O 1
ATOM 3564 N N . GLN A 1 435 ? -4.945 -37.406 -10.609 1 90.56 435 GLN A N 1
ATOM 3565 C CA . GLN A 1 435 ? -6.262 -38 -10.352 1 90.56 435 GLN A CA 1
ATOM 3566 C C . GLN A 1 435 ? -7.359 -37.156 -11.016 1 90.56 435 GLN A C 1
ATOM 3568 O O . GLN A 1 435 ? -8.531 -37.531 -10.992 1 90.56 435 GLN A O 1
ATOM 3573 N N . ALA A 1 436 ? -6.973 -36.094 -11.672 1 93.12 436 ALA A N 1
ATOM 3574 C CA . ALA A 1 436 ? -7.945 -35.188 -12.273 1 93.12 436 ALA A CA 1
ATOM 3575 C C . ALA A 1 436 ? -8.43 -35.688 -13.625 1 93.12 436 ALA A C 1
ATOM 3577 O O . ALA A 1 436 ? -7.648 -36.281 -14.375 1 93.12 436 ALA A O 1
ATOM 3578 N N . SER A 1 437 ? -9.711 -35.5 -13.867 1 94.75 437 SER A N 1
ATOM 3579 C CA . SER A 1 437 ? -10.25 -35.844 -15.18 1 94.75 437 SER A CA 1
ATOM 3580 C C . SER A 1 437 ? -9.766 -34.875 -16.25 1 94.75 437 SER A C 1
ATOM 3582 O O . SER A 1 437 ? -9.203 -33.812 -15.93 1 94.75 437 SER A O 1
ATOM 3584 N N . GLU A 1 438 ? -9.977 -35.188 -17.516 1 93.62 438 GLU A N 1
ATOM 3585 C CA . GLU A 1 438 ? -9.578 -34.281 -18.594 1 93.62 438 GLU A CA 1
ATOM 3586 C C . GLU A 1 438 ? -10.391 -33 -18.578 1 93.62 438 GLU A C 1
ATOM 3588 O O . GLU A 1 438 ? -9.867 -31.922 -18.891 1 93.62 438 GLU A O 1
ATOM 3593 N N . ALA A 1 439 ? -11.586 -33.156 -18.266 1 94.25 439 ALA A N 1
ATOM 3594 C CA . ALA A 1 439 ? -12.438 -31.984 -18.172 1 94.25 439 ALA A CA 1
ATOM 3595 C C . ALA A 1 439 ? -11.93 -31.031 -17.094 1 94.25 439 ALA A C 1
ATOM 3597 O O . ALA A 1 439 ? -11.922 -29.812 -17.297 1 94.25 439 ALA A O 1
ATOM 3598 N N . HIS A 1 440 ? -11.492 -31.578 -16.016 1 95.44 440 HIS A N 1
ATOM 3599 C CA . HIS A 1 440 ? -10.914 -30.781 -14.953 1 95.44 440 HIS A CA 1
ATOM 3600 C C . HIS A 1 440 ? -9.664 -30.047 -15.43 1 95.44 440 HIS A C 1
ATOM 3602 O O . HIS A 1 440 ? -9.5 -28.859 -15.156 1 95.44 440 HIS A O 1
ATOM 3608 N N . LYS A 1 441 ? -8.844 -30.766 -16.078 1 92.38 441 LYS A N 1
ATOM 3609 C CA . LYS A 1 441 ? -7.57 -30.219 -16.547 1 92.38 441 LYS A CA 1
ATOM 3610 C C . LYS A 1 441 ? -7.785 -29.094 -17.547 1 92.38 441 LYS A C 1
ATOM 3612 O O . LYS A 1 441 ? -7.082 -28.078 -17.5 1 92.38 441 LYS A O 1
ATOM 3617 N N . ILE A 1 442 ? -8.781 -29.203 -18.375 1 91.5 442 ILE A N 1
ATOM 3618 C CA . ILE A 1 442 ? -9.086 -28.172 -19.375 1 91.5 442 ILE A CA 1
ATOM 3619 C C . ILE A 1 442 ? -9.594 -26.922 -18.672 1 91.5 442 ILE A C 1
ATOM 3621 O O . ILE A 1 442 ? -9.148 -25.812 -18.969 1 91.5 442 ILE A O 1
ATOM 3625 N N . HIS A 1 443 ? -10.477 -27.125 -17.797 1 93.44 443 HIS A N 1
ATOM 3626 C CA . HIS A 1 443 ? -11.031 -26.016 -17.047 1 93.44 443 HIS A CA 1
ATOM 3627 C C . HIS A 1 443 ? -9.945 -25.297 -16.234 1 93.44 443 HIS A C 1
ATOM 3629 O O . HIS A 1 443 ? -9.906 -24.062 -16.203 1 93.44 443 HIS A O 1
ATOM 3635 N N . TYR A 1 444 ? -9.125 -26.094 -15.617 1 92.5 444 TYR A N 1
ATOM 3636 C CA . TYR A 1 444 ? -8.008 -25.578 -14.836 1 92.5 444 TYR A CA 1
ATOM 3637 C C . TYR A 1 444 ? -7.09 -24.719 -15.703 1 92.5 444 TYR A C 1
ATOM 3639 O O . TYR A 1 444 ? -6.688 -23.625 -15.305 1 92.5 444 TYR A O 1
ATOM 3647 N N . LYS A 1 445 ? -6.777 -25.156 -16.828 1 86.31 445 LYS A N 1
ATOM 3648 C CA . LYS A 1 445 ? -5.91 -24.438 -17.766 1 86.31 445 LYS A CA 1
ATOM 3649 C C . LYS A 1 445 ? -6.508 -23.078 -18.141 1 86.31 445 LYS A C 1
ATOM 3651 O O . LYS A 1 445 ? -5.793 -22.078 -18.188 1 86.31 445 LYS A O 1
ATOM 3656 N N . LYS A 1 446 ? -7.727 -22.984 -18.297 1 87.12 446 LYS A N 1
ATOM 3657 C CA . LYS A 1 446 ? -8.414 -21.734 -18.641 1 87.12 446 LYS A CA 1
ATOM 3658 C C . LYS A 1 446 ? -8.336 -20.734 -17.484 1 87.12 446 LYS A C 1
ATOM 3660 O O . LYS A 1 446 ? -8.109 -19.547 -17.703 1 87.12 446 LYS A O 1
ATOM 3665 N N . LEU A 1 447 ? -8.453 -21.25 -16.312 1 89.5 447 LEU A N 1
ATOM 3666 C CA . LEU A 1 447 ? -8.484 -20.391 -15.133 1 89.5 447 LEU A CA 1
ATOM 3667 C C . LEU A 1 447 ? -7.094 -19.859 -14.805 1 89.5 447 LEU A C 1
ATOM 3669 O O . LEU A 1 447 ? -6.941 -18.719 -14.391 1 89.5 447 LEU A O 1
ATOM 3673 N N . VAL A 1 448 ? -6.098 -20.734 -14.898 1 85.12 448 VAL A N 1
ATOM 3674 C CA . VAL A 1 448 ? -4.727 -20.344 -14.578 1 85.12 448 VAL A CA 1
ATOM 3675 C C . VAL A 1 448 ? -4.27 -19.25 -15.523 1 85.12 448 VAL A C 1
ATOM 3677 O O . VAL A 1 448 ? -3.521 -18.344 -15.125 1 85.12 448 VAL A O 1
ATOM 3680 N N . GLY A 1 449 ? -4.785 -19.188 -16.703 1 77.88 449 GLY A N 1
ATOM 3681 C CA . GLY A 1 449 ? -4.453 -18.156 -17.656 1 77.88 449 GLY A CA 1
ATOM 3682 C C . GLY A 1 449 ? -5.172 -16.844 -17.406 1 77.88 449 GLY A C 1
ATOM 3683 O O . GLY A 1 449 ? -4.754 -15.789 -17.891 1 77.88 449 GLY A O 1
ATOM 3684 N N . GLY A 1 450 ? -6.121 -16.875 -16.625 1 68.31 450 GLY A N 1
ATOM 3685 C CA . GLY A 1 450 ? -6.965 -15.703 -16.406 1 68.31 450 GLY A CA 1
ATOM 3686 C C . GLY A 1 450 ? -6.336 -14.672 -15.492 1 68.31 450 GLY A C 1
ATOM 3687 O O . GLY A 1 450 ? -6.645 -13.484 -15.586 1 68.31 450 GLY A O 1
ATOM 3688 N N . LEU A 1 451 ? -5.586 -15.07 -14.516 1 65.62 451 LEU A N 1
ATOM 3689 C CA . LEU A 1 451 ? -4.996 -14.078 -13.625 1 65.62 451 LEU A CA 1
ATOM 3690 C C . LEU A 1 451 ? -3.654 -13.594 -14.164 1 65.62 451 LEU A C 1
ATOM 3692 O O . LEU A 1 451 ? -3.109 -12.594 -13.68 1 65.62 451 LEU A O 1
ATOM 3696 N N . SER A 1 452 ? -2.959 -14.32 -15.117 1 59.59 452 SER A N 1
ATOM 3697 C CA . SER A 1 452 ? -1.657 -13.969 -15.672 1 59.59 452 SER A CA 1
ATOM 3698 C C . SER A 1 452 ? -1.778 -12.82 -16.672 1 59.59 452 SER A C 1
ATOM 3700 O O . SER A 1 452 ? -0.791 -12.148 -16.969 1 59.59 452 SER A O 1
ATOM 3702 N N . LYS A 1 453 ? -2.496 -11.789 -16.422 1 49.78 453 LYS A N 1
ATOM 3703 C CA . LYS A 1 453 ? -2.426 -10.766 -17.453 1 49.78 453 LYS A CA 1
ATOM 3704 C C . LYS A 1 453 ? -1.512 -9.617 -17.031 1 49.78 453 LYS A C 1
ATOM 3706 O O . LYS A 1 453 ? -1.384 -9.328 -15.852 1 49.78 453 LYS A O 1
ATOM 3711 N N . MET B 1 1 ? 12.688 1.358 50.469 1 38.31 1 MET B N 1
ATOM 3712 C CA . MET B 1 1 ? 13.273 2.574 49.906 1 38.31 1 MET B CA 1
ATOM 3713 C C . MET B 1 1 ? 13.281 2.512 48.375 1 38.31 1 MET B C 1
ATOM 3715 O O . MET B 1 1 ? 13.586 1.467 47.812 1 38.31 1 MET B O 1
ATOM 3719 N N . GLU B 1 2 ? 12.641 3.352 47.719 1 55.12 2 GLU B N 1
ATOM 3720 C CA . GLU B 1 2 ? 12.57 3.344 46.281 1 55.12 2 GLU B CA 1
ATOM 3721 C C . GLU B 1 2 ? 13.961 3.348 45.656 1 55.12 2 GLU B C 1
ATOM 3723 O O . GLU B 1 2 ? 14.836 4.105 46.062 1 55.12 2 GLU B O 1
ATOM 3728 N N . MET B 1 3 ? 14.383 2.314 45.031 1 68.88 3 MET B N 1
ATOM 3729 C CA . MET B 1 3 ? 15.703 2.129 44.438 1 68.88 3 MET B CA 1
ATOM 3730 C C . MET B 1 3 ? 16.078 3.326 43.562 1 68.88 3 MET B C 1
ATOM 3732 O O . MET B 1 3 ? 15.367 3.664 42.625 1 68.88 3 MET B O 1
ATOM 3736 N N . THR B 1 4 ? 16.969 4.195 44.125 1 83.81 4 THR B N 1
ATOM 3737 C CA . THR B 1 4 ? 17.5 5.305 43.344 1 83.81 4 THR B CA 1
ATOM 3738 C C . THR B 1 4 ? 18.891 4.977 42.812 1 83.81 4 THR B C 1
ATOM 3740 O O . THR B 1 4 ? 19.531 4.043 43.281 1 83.81 4 THR B O 1
ATOM 3743 N N . LEU B 1 5 ? 19.266 5.582 41.75 1 90.06 5 LEU B N 1
ATOM 3744 C CA . LEU B 1 5 ? 20.562 5.406 41.094 1 90.06 5 LEU B CA 1
ATOM 3745 C C . LEU B 1 5 ? 21.688 5.621 42.125 1 90.06 5 LEU B C 1
ATOM 3747 O O . LEU B 1 5 ? 22.625 4.82 42.188 1 90.06 5 LEU B O 1
ATOM 3751 N N . ARG B 1 6 ? 21.594 6.57 42.969 1 89.69 6 ARG B N 1
ATOM 3752 C CA . ARG B 1 6 ? 22.625 6.93 43.938 1 89.69 6 ARG B CA 1
ATOM 3753 C C . ARG B 1 6 ? 22.719 5.887 45.062 1 89.69 6 ARG B C 1
ATOM 3755 O O . ARG B 1 6 ? 23.812 5.531 45.5 1 89.69 6 ARG B O 1
ATOM 3762 N N . SER B 1 7 ? 21.562 5.383 45.406 1 89.06 7 SER B N 1
ATOM 3763 C CA . SER B 1 7 ? 21.547 4.352 46.438 1 89.06 7 SER B CA 1
ATOM 3764 C C . SER B 1 7 ? 22.234 3.078 45.969 1 89.06 7 SER B C 1
ATOM 3766 O O . SER B 1 7 ? 22.953 2.42 46.719 1 89.06 7 SER B O 1
ATOM 3768 N N . GLU B 1 8 ? 22.062 2.797 44.75 1 91.69 8 GLU B N 1
ATOM 3769 C CA . GLU B 1 8 ? 22.672 1.599 44.188 1 91.69 8 GLU B CA 1
ATOM 3770 C C . GLU B 1 8 ? 24.172 1.762 44.031 1 91.69 8 GLU B C 1
ATOM 3772 O O . GLU B 1 8 ? 24.922 0.799 44.188 1 91.69 8 GLU B O 1
ATOM 3777 N N . ILE B 1 9 ? 24.562 2.953 43.688 1 91.06 9 ILE B N 1
ATOM 3778 C CA . ILE B 1 9 ? 25.984 3.242 43.562 1 91.06 9 ILE B CA 1
ATOM 3779 C C . ILE B 1 9 ? 26.656 3.107 44.938 1 91.06 9 ILE B C 1
ATOM 3781 O O . ILE B 1 9 ? 27.688 2.453 45.062 1 91.06 9 ILE B O 1
ATOM 3785 N N . GLU B 1 10 ? 26.016 3.643 45.969 1 89.25 10 GLU B N 1
ATOM 3786 C CA . GLU B 1 10 ? 26.547 3.588 47.312 1 89.25 10 GLU B CA 1
ATOM 3787 C C . GLU B 1 10 ? 26.625 2.148 47.812 1 89.25 10 GLU B C 1
ATOM 3789 O O . GLU B 1 10 ? 27.625 1.756 48.438 1 89.25 10 GLU B O 1
ATOM 3794 N N . LYS B 1 11 ? 25.594 1.452 47.531 1 91.31 11 LYS B N 1
ATOM 3795 C CA . LYS B 1 11 ? 25.578 0.045 47.938 1 91.31 11 LYS B CA 1
ATOM 3796 C C . LYS B 1 11 ? 26.688 -0.729 47.25 1 91.31 11 LYS B C 1
ATOM 3798 O O . LYS B 1 11 ? 27.312 -1.597 47.875 1 91.31 11 LYS B O 1
ATOM 3803 N N . GLY B 1 12 ? 26.922 -0.446 46.031 1 91.62 12 GLY B N 1
ATOM 3804 C CA . GLY B 1 12 ? 27.969 -1.103 45.281 1 91.62 12 GLY B CA 1
ATOM 3805 C C . GLY B 1 12 ? 29.359 -0.809 45.812 1 91.62 12 GLY B C 1
ATOM 3806 O O . GLY B 1 12 ? 30.188 -1.716 45.969 1 91.62 12 GLY B O 1
ATOM 3807 N N . ILE B 1 13 ? 29.609 0.417 46.094 1 89.62 13 ILE B N 1
ATOM 3808 C CA . ILE B 1 13 ? 30.891 0.837 46.625 1 89.62 13 ILE B CA 1
ATOM 3809 C C . ILE B 1 13 ? 31.141 0.163 47.969 1 89.62 13 ILE B C 1
ATOM 3811 O O . ILE B 1 13 ? 32.219 -0.353 48.25 1 89.62 13 ILE B O 1
ATOM 3815 N N . ALA B 1 14 ? 30.078 0.162 48.781 1 90.75 14 ALA B N 1
ATOM 3816 C CA . ALA B 1 14 ? 30.156 -0.485 50.062 1 90.75 14 ALA B CA 1
ATOM 3817 C C . ALA B 1 14 ? 30.469 -1.975 49.938 1 90.75 14 ALA B C 1
ATOM 3819 O O . ALA B 1 14 ? 31.219 -2.541 50.719 1 90.75 14 ALA B O 1
ATOM 3820 N N . GLY B 1 15 ? 29.906 -2.561 49.031 1 92.81 15 GLY B N 1
ATOM 3821 C CA . GLY B 1 15 ? 30.109 -3.977 48.781 1 92.81 15 GLY B CA 1
ATOM 3822 C C . GLY B 1 15 ? 31.531 -4.312 48.375 1 92.81 15 GLY B C 1
ATOM 3823 O O . GLY B 1 15 ? 32.031 -5.414 48.625 1 92.81 15 GLY B O 1
ATOM 3824 N N . MET B 1 16 ? 32.188 -3.355 47.75 1 92.75 16 MET B N 1
ATOM 3825 C CA . MET B 1 16 ? 33.562 -3.553 47.312 1 92.75 16 MET B CA 1
ATOM 3826 C C . MET B 1 16 ? 34.562 -3.24 48.438 1 92.75 16 MET B C 1
ATOM 3828 O O . MET B 1 16 ? 35.75 -3.473 48.281 1 92.75 16 MET B O 1
ATOM 3832 N N . GLY B 1 17 ? 34.062 -2.684 49.469 1 90.56 17 GLY B N 1
ATOM 3833 C CA . GLY B 1 17 ? 34.906 -2.32 50.594 1 90.56 17 GLY B CA 1
ATOM 3834 C C . GLY B 1 17 ? 35.75 -1.081 50.344 1 90.56 17 GLY B C 1
ATOM 3835 O O . GLY B 1 17 ? 36.812 -0.911 50.938 1 90.56 17 GLY B O 1
ATOM 3836 N N . MET B 1 18 ? 35.312 -0.291 49.438 1 89.25 18 MET B N 1
ATOM 3837 C CA . MET B 1 18 ? 36.062 0.911 49.094 1 89.25 18 MET B CA 1
ATOM 3838 C C . MET B 1 18 ? 35.406 2.16 49.656 1 89.25 18 MET B C 1
ATOM 3840 O O . MET B 1 18 ? 34.188 2.168 49.844 1 89.25 18 MET B O 1
ATOM 3844 N N . ASN B 1 19 ? 36.25 3.156 50 1 85.69 19 ASN B N 1
ATOM 3845 C CA . ASN B 1 19 ? 35.656 4.469 50.281 1 85.69 19 ASN B CA 1
ATOM 3846 C C . ASN B 1 19 ? 35.531 5.301 49 1 85.69 19 ASN B C 1
ATOM 3848 O O . ASN B 1 19 ? 35.875 4.855 47.906 1 85.69 19 ASN B O 1
ATOM 3852 N N . PHE B 1 20 ? 34.906 6.488 49.062 1 83.75 20 PHE B N 1
ATOM 3853 C CA . PHE B 1 20 ? 34.562 7.305 47.906 1 83.75 20 PHE B CA 1
ATOM 3854 C C . PHE B 1 20 ? 35.812 7.746 47.156 1 83.75 20 PHE B C 1
ATOM 3856 O O . PHE B 1 20 ? 35.844 7.777 45.938 1 83.75 20 PHE B O 1
ATOM 3863 N N . SER B 1 21 ? 36.812 8.062 47.969 1 84.62 21 SER B N 1
ATOM 3864 C CA . SER B 1 21 ? 38.062 8.5 47.344 1 84.62 21 SER B CA 1
ATOM 3865 C C . SER B 1 21 ? 38.719 7.367 46.562 1 84.62 21 SER B C 1
ATOM 3867 O O . SER B 1 21 ? 39.188 7.566 45.438 1 84.62 21 SER B O 1
ATOM 3869 N N . GLU B 1 22 ? 38.75 6.227 47.156 1 88.62 22 GLU B N 1
ATOM 3870 C CA . GLU B 1 22 ? 39.312 5.047 46.5 1 88.62 22 GLU B CA 1
ATOM 3871 C C . GLU B 1 22 ? 38.562 4.676 45.25 1 88.62 22 GLU B C 1
ATOM 3873 O O . GLU B 1 22 ? 39.125 4.348 44.219 1 88.62 22 GLU B O 1
ATOM 3878 N N . PHE B 1 23 ? 37.281 4.746 45.344 1 90.31 23 PHE B N 1
ATOM 3879 C CA . PHE B 1 23 ? 36.469 4.367 44.219 1 90.31 23 PHE B CA 1
ATOM 3880 C C . PHE B 1 23 ? 36.562 5.379 43.094 1 90.31 23 PHE B C 1
ATOM 3882 O O . PHE B 1 23 ? 36.531 5.016 41.906 1 90.31 23 PHE B O 1
ATOM 3889 N N . GLY B 1 24 ? 36.594 6.66 43.438 1 88.31 24 GLY B N 1
ATOM 3890 C CA . GLY B 1 24 ? 36.844 7.676 42.406 1 88.31 24 GLY B CA 1
ATOM 3891 C C . GLY B 1 24 ? 38.094 7.391 41.594 1 88.31 24 GLY B C 1
ATOM 3892 O O . GLY B 1 24 ? 38.062 7.504 40.344 1 88.31 24 GLY B O 1
ATOM 3893 N N . GLU B 1 25 ? 39.094 7.062 42.25 1 87.25 25 GLU B N 1
ATOM 3894 C CA . GLU B 1 25 ? 40.344 6.699 41.562 1 87.25 25 GLU B CA 1
ATOM 3895 C C . GLU B 1 25 ? 40.156 5.43 40.75 1 87.25 25 GLU B C 1
ATOM 3897 O O . GLU B 1 25 ? 40.625 5.336 39.625 1 87.25 25 GLU B O 1
ATOM 3902 N N . TRP B 1 26 ? 39.406 4.531 41.281 1 89.56 26 TRP B N 1
ATOM 3903 C CA . TRP B 1 26 ? 39.188 3.246 40.625 1 89.56 26 TRP B CA 1
ATOM 3904 C C . TRP B 1 26 ? 38.312 3.416 39.375 1 89.56 26 TRP B C 1
ATOM 3906 O O . TRP B 1 26 ? 38.562 2.766 38.375 1 89.56 26 TRP B O 1
ATOM 3916 N N . SER B 1 27 ? 37.312 4.207 39.406 1 91.19 27 SER B N 1
ATOM 3917 C CA . SER B 1 27 ? 36.375 4.398 38.312 1 91.19 27 SER B CA 1
ATOM 3918 C C . SER B 1 27 ? 36.906 5.41 37.312 1 91.19 27 SER B C 1
ATOM 3920 O O . SER B 1 27 ? 36.375 5.516 36.188 1 91.19 27 SER B O 1
ATOM 3922 N N . GLY B 1 28 ? 37.906 6.184 37.75 1 89.88 28 GLY B N 1
ATOM 3923 C CA . GLY B 1 28 ? 38.469 7.215 36.875 1 89.88 28 GLY B CA 1
ATOM 3924 C C . GLY B 1 28 ? 37.656 8.5 36.906 1 89.88 28 GLY B C 1
ATOM 3925 O O . GLY B 1 28 ? 37.75 9.312 35.969 1 89.88 28 GLY B O 1
ATOM 3926 N N . ILE B 1 29 ? 36.75 8.664 37.844 1 90.12 29 ILE B N 1
ATOM 3927 C CA . ILE B 1 29 ? 35.969 9.883 38 1 90.12 29 ILE B CA 1
ATOM 3928 C C . ILE B 1 29 ? 36.594 10.773 39.062 1 90.12 29 ILE B C 1
ATOM 3930 O O . ILE B 1 29 ? 37 10.289 40.125 1 90.12 29 ILE B O 1
ATOM 3934 N N . ASN B 1 30 ? 36.719 11.984 38.688 1 87.5 30 ASN B N 1
ATOM 3935 C CA . ASN B 1 30 ? 37.312 12.93 39.625 1 87.5 30 ASN B CA 1
ATOM 3936 C C . ASN B 1 30 ? 36.562 12.922 40.969 1 87.5 30 ASN B C 1
ATOM 3938 O O . ASN B 1 30 ? 35.344 12.883 41 1 87.5 30 ASN B O 1
ATOM 3942 N N . ARG B 1 31 ? 37.375 13.039 42.062 1 83.5 31 ARG B N 1
ATOM 3943 C CA . ARG B 1 31 ? 36.844 12.961 43.406 1 83.5 31 ARG B CA 1
ATOM 3944 C C . ARG B 1 31 ? 35.812 14.047 43.656 1 83.5 31 ARG B C 1
ATOM 3946 O O . ARG B 1 31 ? 34.781 13.797 44.281 1 83.5 31 ARG B O 1
ATOM 3953 N N . GLY B 1 32 ? 36.031 15.227 43.188 1 84.69 32 GLY B N 1
ATOM 3954 C CA . GLY B 1 32 ? 35.125 16.328 43.375 1 84.69 32 GLY B CA 1
ATOM 3955 C C . GLY B 1 32 ? 33.781 16.094 42.719 1 84.69 32 GLY B C 1
ATOM 3956 O O . GLY B 1 32 ? 32.719 16.328 43.312 1 84.69 32 GLY B O 1
ATOM 3957 N N . ILE B 1 33 ? 33.875 15.594 41.531 1 87.56 33 ILE B N 1
ATOM 3958 C CA . ILE B 1 33 ? 32.656 15.32 40.75 1 87.56 33 ILE B CA 1
ATOM 3959 C C . ILE B 1 33 ? 31.875 14.188 41.406 1 87.56 33 ILE B C 1
ATOM 3961 O O . ILE B 1 33 ? 30.656 14.266 41.531 1 87.56 33 ILE B O 1
ATOM 3965 N N . PHE B 1 34 ? 32.594 13.203 41.812 1 86 34 PHE B N 1
ATOM 3966 C CA . PHE B 1 34 ? 31.984 12.031 42.406 1 86 34 PHE B CA 1
ATOM 3967 C C . PHE B 1 34 ? 31.281 12.406 43.719 1 86 34 PHE B C 1
ATOM 3969 O O . PHE B 1 34 ? 30.156 11.969 43.969 1 86 34 PHE B O 1
ATOM 3976 N N . SER B 1 35 ? 31.906 13.234 44.562 1 83.06 35 SER B N 1
ATOM 3977 C CA . SER B 1 35 ? 31.328 13.719 45.812 1 83.06 35 SER B CA 1
ATOM 3978 C C . SER B 1 35 ? 30.078 14.555 45.531 1 83.06 35 SER B C 1
ATOM 3980 O O . SER B 1 35 ? 29.078 14.445 46.25 1 83.06 35 SER B O 1
ATOM 3982 N N . ALA B 1 36 ? 30.156 15.297 44.469 1 88.06 36 ALA B N 1
ATOM 3983 C CA . ALA B 1 36 ? 29.016 16.141 44.125 1 88.06 36 ALA B CA 1
ATOM 3984 C C . ALA B 1 36 ? 27.812 15.305 43.688 1 88.06 36 ALA B C 1
ATOM 3986 O O . ALA B 1 36 ? 26.672 15.641 44.031 1 88.06 36 ALA B O 1
ATOM 3987 N N . ILE B 1 37 ? 28.031 14.242 42.969 1 87.19 37 ILE B N 1
ATOM 3988 C CA . ILE B 1 37 ? 27 13.344 42.469 1 87.19 37 ILE B CA 1
ATOM 3989 C C . ILE B 1 37 ? 26.297 12.672 43.656 1 87.19 37 ILE B C 1
ATOM 3991 O O . ILE B 1 37 ? 25.062 12.516 43.656 1 87.19 37 ILE B O 1
ATOM 3995 N N . LEU B 1 38 ? 27 12.406 44.656 1 83.12 38 LEU B N 1
ATOM 3996 C CA . LEU B 1 38 ? 26.469 11.57 45.719 1 83.12 38 LEU B CA 1
ATOM 3997 C C . LEU B 1 38 ? 26 12.43 46.906 1 83.12 38 LEU B C 1
ATOM 3999 O O . LEU B 1 38 ? 25.031 12.078 47.562 1 83.12 38 LEU B O 1
ATOM 4003 N N . ASN B 1 39 ? 26.641 13.641 47.094 1 82.75 39 ASN B N 1
ATOM 4004 C CA . ASN B 1 39 ? 26.422 14.297 48.375 1 82.75 39 ASN B CA 1
ATOM 4005 C C . ASN B 1 39 ? 25.875 15.711 48.188 1 82.75 39 ASN B C 1
ATOM 4007 O O . ASN B 1 39 ? 25.453 16.344 49.156 1 82.75 39 ASN B O 1
ATOM 4011 N N . SER B 1 40 ? 25.953 16.156 47 1 83.94 40 SER B N 1
ATOM 4012 C CA . SER B 1 40 ? 25.453 17.516 46.844 1 83.94 40 SER B CA 1
ATOM 4013 C C . SER B 1 40 ? 23.938 17.578 47.031 1 83.94 40 SER B C 1
ATOM 4015 O O . SER B 1 40 ? 23.25 16.562 46.938 1 83.94 40 SER B O 1
ATOM 4017 N N . ASN B 1 41 ? 23.375 18.797 47.375 1 83.19 41 ASN B N 1
ATOM 4018 C CA . ASN B 1 41 ? 21.953 19.078 47.5 1 83.19 41 ASN B CA 1
ATOM 4019 C C . ASN B 1 41 ? 21.547 20.312 46.719 1 83.19 41 ASN B C 1
ATOM 4021 O O . ASN B 1 41 ? 21.906 21.438 47.094 1 83.19 41 ASN B O 1
ATOM 4025 N N . PRO B 1 42 ? 20.891 20.219 45.688 1 83.19 42 PRO B N 1
ATOM 4026 C CA . PRO B 1 42 ? 20.453 18.953 45.062 1 83.19 42 PRO B CA 1
ATOM 4027 C C . PRO B 1 42 ? 21.609 18.172 44.438 1 83.19 42 PRO B C 1
ATOM 4029 O O . PRO B 1 42 ? 22.656 18.75 44.125 1 83.19 42 PRO B O 1
ATOM 4032 N N . PRO B 1 43 ? 21.359 16.906 44.312 1 84.44 43 PRO B N 1
ATOM 4033 C CA . PRO B 1 43 ? 22.469 16.109 43.75 1 84.44 43 PRO B CA 1
ATOM 4034 C C . PRO B 1 43 ? 22.781 16.484 42.312 1 84.44 43 PRO B C 1
ATOM 4036 O O . PRO B 1 43 ? 21.875 16.797 41.531 1 84.44 43 PRO B O 1
ATOM 4039 N N . LYS B 1 44 ? 24.094 16.469 42.094 1 88.19 44 LYS B N 1
ATOM 4040 C CA . LYS B 1 44 ?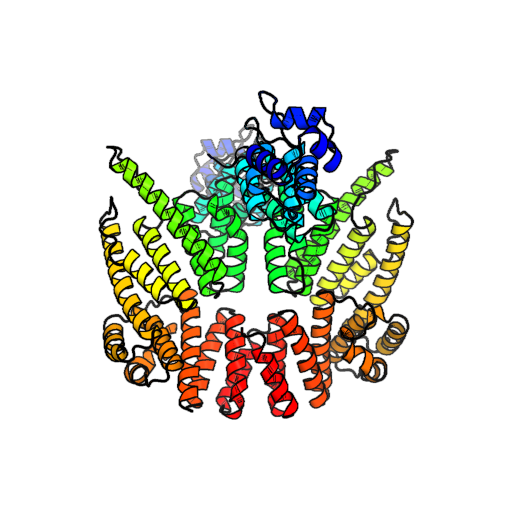 24.5 16.719 40.688 1 88.19 44 LYS B CA 1
ATOM 4041 C C . LYS B 1 44 ? 24.047 15.578 39.781 1 88.19 44 LYS B C 1
ATOM 4043 O O . LYS B 1 44 ? 24.203 14.406 40.125 1 88.19 44 LYS B O 1
ATOM 4048 N N . PRO B 1 45 ? 23.438 15.945 38.656 1 89 45 PRO B N 1
ATOM 4049 C CA . PRO B 1 45 ? 23.016 14.891 37.719 1 89 45 PRO B CA 1
ATOM 4050 C C . PRO B 1 45 ? 24.203 14.109 37.156 1 89 45 PRO B C 1
ATOM 4052 O O . PRO B 1 45 ? 25.281 14.68 36.938 1 89 45 PRO B O 1
ATOM 4055 N N . ILE B 1 46 ? 23.938 12.883 36.906 1 91.25 46 ILE B N 1
ATOM 4056 C CA . ILE B 1 46 ? 24.938 11.961 36.406 1 91.25 46 ILE B CA 1
ATOM 4057 C C . ILE B 1 46 ? 24.875 11.891 34.875 1 91.25 46 ILE B C 1
ATOM 4059 O O . ILE B 1 46 ? 23.797 11.734 34.312 1 91.25 46 ILE B O 1
ATOM 4063 N N . SER B 1 47 ? 26 12.07 34.219 1 92.56 47 SER B N 1
ATOM 4064 C CA . SER B 1 47 ? 26.047 11.883 32.75 1 92.56 47 SER B CA 1
ATOM 4065 C C . SER B 1 47 ? 26.094 10.406 32.406 1 92.56 47 SER B C 1
ATOM 4067 O O . SER B 1 47 ? 26.375 9.562 33.25 1 92.56 47 SER B O 1
ATOM 4069 N N . LEU B 1 48 ? 25.797 10.117 31.125 1 94.94 48 LEU B N 1
ATOM 4070 C CA . LEU B 1 48 ? 25.797 8.727 30.688 1 94.94 48 LEU B CA 1
ATOM 4071 C C . LEU B 1 48 ? 27.188 8.117 30.812 1 94.94 48 LEU B C 1
ATOM 4073 O O . LEU B 1 48 ? 27.328 6.969 31.219 1 94.94 48 LEU B O 1
ATOM 4077 N N . ASN B 1 49 ? 28.172 8.898 30.422 1 93.62 49 ASN B N 1
ATOM 4078 C CA . ASN B 1 49 ? 29.547 8.422 30.531 1 93.62 49 ASN B CA 1
ATOM 4079 C C . ASN B 1 49 ? 29.906 8.078 31.969 1 93.62 49 ASN B C 1
ATOM 4081 O O . ASN B 1 49 ? 30.562 7.07 32.219 1 93.62 49 ASN B O 1
ATOM 4085 N N . GLN B 1 50 ? 29.562 8.922 32.844 1 92.56 50 GLN B N 1
ATOM 4086 C CA . GLN B 1 50 ? 29.812 8.672 34.281 1 92.56 50 GLN B CA 1
ATOM 4087 C C . GLN B 1 50 ? 29.109 7.402 34.75 1 92.56 50 GLN B C 1
ATOM 4089 O O . GLN B 1 50 ? 29.703 6.594 35.469 1 92.56 50 GLN B O 1
ATOM 4094 N N . LEU B 1 51 ? 27.844 7.242 34.344 1 94.5 51 LEU B N 1
ATOM 4095 C CA . LEU B 1 51 ? 27.094 6.047 34.719 1 94.5 51 LEU B CA 1
ATOM 4096 C C . LEU B 1 51 ? 27.797 4.785 34.219 1 94.5 51 LEU B C 1
ATOM 4098 O O . LEU B 1 51 ? 27.922 3.812 34.969 1 94.5 51 LEU B O 1
ATOM 4102 N N . GLU B 1 52 ? 28.25 4.801 33 1 95.06 52 GLU B N 1
ATOM 4103 C CA . GLU B 1 52 ? 28.906 3.639 32.406 1 95.06 52 GLU B CA 1
ATOM 4104 C C . GLU B 1 52 ? 30.234 3.34 33.094 1 95.06 52 GLU B C 1
ATOM 4106 O O . GLU B 1 52 ? 30.578 2.176 33.312 1 95.06 52 GLU B O 1
ATOM 4111 N N . ARG B 1 53 ? 30.984 4.383 33.438 1 93.38 53 ARG B N 1
ATOM 4112 C CA . ARG B 1 53 ? 32.25 4.211 34.156 1 93.38 53 ARG B CA 1
ATOM 4113 C C . ARG B 1 53 ? 32 3.617 35.531 1 93.38 53 ARG B C 1
ATOM 4115 O O . ARG B 1 53 ? 32.719 2.729 35.969 1 93.38 53 ARG B O 1
ATOM 4122 N N . ILE B 1 54 ? 31 4.168 36.188 1 93.25 54 ILE B N 1
ATOM 4123 C CA . ILE B 1 54 ? 30.641 3.658 37.5 1 93.25 54 ILE B CA 1
ATOM 4124 C C . ILE B 1 54 ? 30.234 2.191 37.406 1 93.25 54 ILE B C 1
ATOM 4126 O O . ILE B 1 54 ? 30.688 1.354 38.188 1 93.25 54 ILE B O 1
ATOM 4130 N N . GLY B 1 55 ? 29.375 1.87 36.406 1 94.19 55 GLY B N 1
ATOM 4131 C CA . GLY B 1 55 ? 28.953 0.499 36.188 1 94.19 55 GLY B CA 1
ATOM 4132 C C . GLY B 1 55 ? 30.094 -0.458 35.969 1 94.19 55 GLY B C 1
ATOM 4133 O O . GLY B 1 55 ? 30.156 -1.539 36.562 1 94.19 55 GLY B O 1
ATOM 4134 N N . ARG B 1 56 ? 31.016 -0.025 35.125 1 94.19 56 ARG B N 1
ATOM 4135 C CA . ARG B 1 56 ? 32.188 -0.845 34.812 1 94.19 56 ARG B CA 1
ATOM 4136 C C . ARG B 1 56 ? 33.031 -1.074 36.062 1 94.19 56 ARG B C 1
ATOM 4138 O O . ARG B 1 56 ? 33.531 -2.184 36.312 1 94.19 56 ARG B O 1
ATOM 4145 N N . ALA B 1 57 ? 33.219 -0.035 36.812 1 92.75 57 ALA B N 1
ATOM 4146 C CA . ALA B 1 57 ? 34 -0.134 38.031 1 92.75 57 ALA B CA 1
ATOM 4147 C C . ALA B 1 57 ? 33.344 -1.083 39.031 1 92.75 57 ALA B C 1
ATOM 4149 O O . ALA B 1 57 ? 34.031 -1.76 39.781 1 92.75 57 ALA B O 1
ATOM 4150 N N . LEU B 1 58 ? 32.094 -1.126 39.031 1 94.31 58 LEU B N 1
ATOM 4151 C CA . LEU B 1 58 ? 31.344 -1.983 39.938 1 94.31 58 LEU B CA 1
ATOM 4152 C C . LEU B 1 58 ? 31.219 -3.395 39.375 1 94.31 58 LEU B C 1
ATOM 4154 O O . LEU B 1 58 ? 30.641 -4.273 40.031 1 94.31 58 LEU B O 1
ATOM 4158 N N . GLY B 1 59 ? 31.688 -3.656 38.125 1 93.44 59 GLY B N 1
ATOM 4159 C CA . GLY B 1 59 ? 31.641 -4.961 37.469 1 93.44 59 GLY B CA 1
ATOM 4160 C C . GLY B 1 59 ? 30.281 -5.289 36.875 1 93.44 59 GLY B C 1
ATOM 4161 O O . GLY B 1 59 ? 29.891 -6.453 36.844 1 93.44 59 GLY B O 1
ATOM 4162 N N . ARG B 1 60 ? 29.562 -4.297 36.562 1 94.75 60 ARG B N 1
ATOM 4163 C CA . ARG B 1 60 ? 28.234 -4.488 36 1 94.75 60 ARG B CA 1
ATOM 4164 C C . ARG B 1 60 ? 28.281 -4.523 34.5 1 94.75 60 ARG B C 1
ATOM 4166 O O . ARG B 1 60 ? 29.297 -4.133 33.875 1 94.75 60 ARG B O 1
ATOM 4173 N N . GLU B 1 61 ? 27.312 -5.09 33.938 1 94.12 61 GLU B N 1
ATOM 4174 C CA . GLU B 1 61 ? 27.234 -5.195 32.469 1 94.12 61 GLU B CA 1
ATOM 4175 C C . GLU B 1 61 ? 26.766 -3.883 31.844 1 94.12 61 GLU B C 1
ATOM 4177 O O . GLU B 1 61 ? 26.234 -3.014 32.531 1 94.12 61 GLU B O 1
ATOM 4182 N N . ASP B 1 62 ? 26.969 -3.789 30.594 1 93.31 62 ASP B N 1
ATOM 4183 C CA . ASP B 1 62 ? 26.469 -2.639 29.844 1 93.31 62 ASP B CA 1
ATOM 4184 C C . ASP B 1 62 ? 24.969 -2.498 29.984 1 93.31 62 ASP B C 1
ATOM 4186 O O . ASP B 1 62 ? 24.234 -3.494 29.969 1 93.31 62 ASP B O 1
ATOM 4190 N N . GLY B 1 63 ? 24.547 -1.28 30.141 1 93.69 63 GLY B N 1
ATOM 4191 C CA . GLY B 1 63 ? 23.125 -1.024 30.266 1 93.69 63 GLY B CA 1
ATOM 4192 C C . GLY B 1 63 ? 22.625 -1.064 31.703 1 93.69 63 GLY B C 1
ATOM 4193 O O . GLY B 1 63 ? 21.438 -0.959 31.953 1 93.69 63 GLY B O 1
ATOM 4194 N N . TRP B 1 64 ? 23.609 -1.222 32.594 1 93.56 64 TRP B N 1
ATOM 4195 C CA . TRP B 1 64 ? 23.281 -1.262 34.031 1 93.56 64 TRP B CA 1
ATOM 4196 C C . TRP B 1 64 ? 22.562 0.009 34.469 1 93.56 64 TRP B C 1
ATOM 4198 O O . TRP B 1 64 ? 23 1.118 34.156 1 93.56 64 TRP B O 1
ATOM 4208 N N . MET B 1 65 ? 21.359 -0.111 35.125 1 93.94 65 MET B N 1
ATOM 4209 C CA . MET B 1 65 ? 20.547 0.926 35.75 1 93.94 65 MET B CA 1
ATOM 4210 C C . MET B 1 65 ? 19.969 1.871 34.719 1 93.94 65 MET B C 1
ATOM 4212 O O . MET B 1 65 ? 19.594 3.002 35.031 1 93.94 65 MET B O 1
ATOM 4216 N N . PHE B 1 66 ? 19.875 1.436 33.438 1 95.56 66 PHE B N 1
ATOM 4217 C CA . PHE B 1 66 ? 19.359 2.271 32.375 1 95.56 66 PHE B CA 1
ATOM 4218 C C . PHE B 1 66 ? 17.922 2.693 32.656 1 95.56 66 PHE B C 1
ATOM 4220 O O . PHE B 1 66 ? 17.547 3.84 32.438 1 95.56 66 PHE B O 1
ATOM 4227 N N . GLU B 1 67 ? 17.125 1.845 33.25 1 94.38 67 GLU B N 1
ATOM 4228 C CA . GLU B 1 67 ? 15.727 2.135 33.531 1 94.38 67 GLU B CA 1
ATOM 4229 C C . GLU B 1 67 ? 15.594 3.275 34.562 1 94.38 67 GLU B C 1
ATOM 4231 O O . GLU B 1 67 ? 14.68 4.098 34.438 1 94.38 67 GLU B O 1
ATOM 4236 N N . VAL B 1 68 ? 16.5 3.262 35.438 1 93.38 68 VAL B N 1
ATOM 4237 C CA . VAL B 1 68 ? 16.469 4.285 36.469 1 93.38 68 VAL B CA 1
ATOM 4238 C C . VAL B 1 68 ? 17.109 5.566 35.938 1 93.38 68 VAL B C 1
ATOM 4240 O O . VAL B 1 68 ? 16.703 6.672 36.312 1 93.38 68 VAL B O 1
ATOM 4243 N N . TYR B 1 69 ? 18.078 5.395 35.125 1 94.94 69 TYR B N 1
ATOM 4244 C CA . TYR B 1 69 ? 18.812 6.527 34.594 1 94.94 69 TYR B CA 1
ATOM 4245 C C . TYR B 1 69 ? 17.891 7.441 33.781 1 94.94 69 TYR B C 1
ATOM 4247 O O . TYR B 1 69 ? 18.203 8.625 33.594 1 94.94 69 TYR B O 1
ATOM 4255 N N . ILE B 1 70 ? 16.797 6.988 33.25 1 94.31 70 ILE B N 1
ATOM 4256 C CA . ILE B 1 70 ? 15.828 7.785 32.5 1 94.31 70 ILE B CA 1
ATOM 4257 C C . ILE B 1 70 ? 15.438 9.023 33.312 1 94.31 70 ILE B C 1
ATOM 4259 O O . ILE B 1 70 ? 15.281 10.109 32.75 1 94.31 70 ILE B O 1
ATOM 4263 N N . ASN B 1 71 ? 15.391 8.875 34.562 1 90.88 71 ASN B N 1
ATOM 4264 C CA . ASN B 1 71 ? 15.016 9.992 35.438 1 90.88 71 ASN B CA 1
ATOM 4265 C C . ASN B 1 71 ? 16.062 11.094 35.406 1 90.88 71 ASN B C 1
ATOM 4267 O O . ASN B 1 71 ? 15.742 12.273 35.562 1 90.88 71 ASN B O 1
ATOM 4271 N N . GLU B 1 72 ? 17.328 10.711 35.25 1 91.5 72 GLU B N 1
ATOM 4272 C CA . GLU B 1 72 ? 18.406 11.688 35.156 1 91.5 72 GLU B CA 1
ATOM 4273 C C . GLU B 1 72 ? 18.281 12.539 33.906 1 91.5 72 GLU B C 1
ATOM 4275 O O . GLU B 1 72 ? 18.703 13.695 33.875 1 91.5 72 GLU B O 1
ATOM 4280 N N . CYS B 1 73 ? 17.672 11.961 32.938 1 92.62 73 CYS B N 1
ATOM 4281 C CA . CYS B 1 73 ? 17.5 12.664 31.656 1 92.62 73 CYS B CA 1
ATOM 4282 C C . CYS B 1 73 ? 16.438 13.75 31.766 1 92.62 73 CYS B C 1
ATOM 4284 O O . CYS B 1 73 ? 16.438 14.695 30.984 1 92.62 73 CYS B O 1
ATOM 4286 N N . PHE B 1 74 ? 15.594 13.586 32.688 1 91.31 74 PHE B N 1
ATOM 4287 C CA . PHE B 1 74 ? 14.508 14.531 32.906 1 91.31 74 PHE B CA 1
ATOM 4288 C C . PHE B 1 74 ? 14.578 15.141 34.281 1 91.31 74 PHE B C 1
ATOM 4290 O O . PHE B 1 74 ? 13.547 15.344 34.938 1 91.31 74 PHE B O 1
ATOM 4297 N N . TYR B 1 75 ? 15.719 15.398 34.75 1 81.94 75 TYR B N 1
ATOM 4298 C CA . TYR B 1 75 ? 16.016 15.742 36.125 1 81.94 75 TYR B CA 1
ATOM 4299 C C . TYR B 1 75 ? 15.195 16.953 36.594 1 81.94 75 TYR B C 1
ATOM 4301 O O . TYR B 1 75 ? 14.641 16.953 37.688 1 81.94 75 TYR B O 1
ATOM 4309 N N . ASP B 1 76 ? 15 18.031 35.875 1 81 76 ASP B N 1
ATOM 4310 C CA . ASP B 1 76 ? 14.234 19.219 36.25 1 81 76 ASP B CA 1
ATOM 4311 C C . ASP B 1 76 ? 12.859 19.219 35.594 1 81 76 ASP B C 1
ATOM 4313 O O . ASP B 1 76 ? 12.25 20.281 35.438 1 81 76 ASP B O 1
ATOM 4317 N N . GLY B 1 77 ? 12.453 18.078 35.188 1 82.38 77 GLY B N 1
ATOM 4318 C CA . GLY B 1 77 ? 11.156 18 34.531 1 82.38 77 GLY B CA 1
ATOM 4319 C C . GLY B 1 77 ? 11.227 18.219 33.031 1 82.38 77 GLY B C 1
ATOM 4320 O O . GLY B 1 77 ? 10.25 18 32.312 1 82.38 77 GLY B O 1
ATOM 4321 N N . ARG B 1 78 ? 12.32 18.734 32.688 1 87.25 78 ARG B N 1
ATOM 4322 C CA . ARG B 1 78 ? 12.531 18.953 31.266 1 87.25 78 ARG B CA 1
ATOM 4323 C C . ARG B 1 78 ? 13.641 18.047 30.734 1 87.25 78 ARG B C 1
ATOM 4325 O O . ARG B 1 78 ? 14.57 17.688 31.469 1 87.25 78 ARG B O 1
ATOM 4332 N N . PRO B 1 79 ? 13.453 17.672 29.516 1 90.44 79 PRO B N 1
ATOM 4333 C CA . PRO B 1 79 ? 14.508 16.828 28.953 1 90.44 79 PRO B CA 1
ATOM 4334 C C . PRO B 1 79 ? 15.82 17.578 28.734 1 90.44 79 PRO B C 1
ATOM 4336 O O . PRO B 1 79 ? 15.805 18.734 28.297 1 90.44 79 PRO B O 1
ATOM 4339 N N . ASN B 1 80 ? 16.891 17 29.188 1 90 80 ASN B N 1
ATOM 4340 C CA . ASN B 1 80 ? 18.234 17.516 28.891 1 90 80 ASN B CA 1
ATOM 4341 C C . ASN B 1 80 ? 18.828 16.844 27.672 1 90 80 ASN B C 1
ATOM 4343 O O . ASN B 1 80 ? 19.188 15.672 27.703 1 90 80 ASN B O 1
ATOM 4347 N N . ARG B 1 81 ? 19.016 17.625 26.641 1 88 81 ARG B N 1
ATOM 4348 C CA . ARG B 1 81 ? 19.453 17.109 25.344 1 88 81 ARG B CA 1
ATOM 4349 C C . ARG B 1 81 ? 20.797 16.406 25.453 1 88 81 ARG B C 1
ATOM 4351 O O . ARG B 1 81 ? 21.031 15.383 24.812 1 88 81 ARG B O 1
ATOM 4358 N N . ARG B 1 82 ? 21.656 16.906 26.266 1 89.31 82 ARG B N 1
ATOM 4359 C CA . ARG B 1 82 ? 23.016 16.406 26.406 1 89.31 82 ARG B CA 1
ATOM 4360 C C . ARG B 1 82 ? 23.016 15.016 27.047 1 89.31 82 ARG B C 1
ATOM 4362 O O . ARG B 1 82 ? 23.984 14.273 26.922 1 89.31 82 ARG B O 1
ATOM 4369 N N . ARG B 1 83 ? 21.969 14.711 27.703 1 92.5 83 ARG B N 1
ATOM 4370 C CA . ARG B 1 83 ? 21.844 13.398 28.344 1 92.5 83 ARG B CA 1
ATOM 4371 C C . ARG B 1 83 ? 20.938 12.477 27.531 1 92.5 83 ARG B C 1
ATOM 4373 O O . ARG B 1 83 ? 21.25 11.305 27.344 1 92.5 83 ARG B O 1
ATOM 4380 N N . VAL B 1 84 ? 19.844 13.062 27.031 1 92.69 84 VAL B N 1
ATOM 4381 C CA . VAL B 1 84 ? 18.828 12.289 26.344 1 92.69 84 VAL B CA 1
ATOM 4382 C C . VAL B 1 84 ? 19.406 11.711 25.047 1 92.69 84 VAL B C 1
ATOM 4384 O O . VAL B 1 84 ? 19.266 10.516 24.781 1 92.69 84 VAL B O 1
ATOM 4387 N N . GLU B 1 85 ? 20.125 12.469 24.328 1 91.06 85 GLU B N 1
ATOM 4388 C CA . GLU B 1 85 ? 20.625 12.062 23.016 1 91.06 85 GLU B CA 1
ATOM 4389 C C . GLU B 1 85 ? 21.625 10.922 23.141 1 91.06 85 GLU B C 1
ATOM 4391 O O . GLU B 1 85 ? 21.438 9.852 22.547 1 91.06 85 GLU B O 1
ATOM 4396 N N . PRO B 1 86 ? 22.625 11.086 23.953 1 92.81 86 PRO B N 1
ATOM 4397 C CA . PRO B 1 86 ? 23.562 9.961 24.078 1 92.81 86 PRO B CA 1
ATOM 4398 C C . PRO B 1 86 ? 22.906 8.719 24.703 1 92.81 86 PRO B C 1
ATOM 4400 O O . PRO B 1 86 ? 23.266 7.594 24.344 1 92.81 86 PRO B O 1
ATOM 4403 N N . PHE B 1 87 ? 22.031 8.914 25.578 1 95.06 87 PHE B N 1
ATOM 4404 C CA . PHE B 1 87 ? 21.344 7.793 26.234 1 95.06 87 PHE B CA 1
ATOM 4405 C C . PHE B 1 87 ? 20.531 6.992 25.219 1 95.06 87 PHE B C 1
ATOM 4407 O O . PHE B 1 87 ? 20.625 5.762 25.188 1 95.06 87 PHE B O 1
ATOM 4414 N N . LEU B 1 88 ? 19.797 7.684 24.391 1 93.69 88 LEU B N 1
ATOM 4415 C CA . LEU B 1 88 ? 18.969 7.012 23.391 1 93.69 88 LEU B CA 1
ATOM 4416 C C . LEU B 1 88 ? 19.844 6.297 22.359 1 93.69 88 LEU B C 1
ATOM 4418 O O . LEU B 1 88 ? 19.531 5.18 21.938 1 93.69 88 LEU B O 1
ATOM 4422 N N . LEU B 1 89 ? 20.922 6.91 21.984 1 93 89 LEU B N 1
ATOM 4423 C CA . LEU B 1 89 ? 21.844 6.27 21.047 1 93 89 LEU B CA 1
ATOM 4424 C C . LEU B 1 89 ? 22.438 5.008 21.672 1 93 89 LEU B C 1
ATOM 4426 O O . LEU B 1 89 ? 22.562 3.984 21 1 93 89 LEU B O 1
ATOM 4430 N N . ARG B 1 90 ? 22.734 5.121 22.922 1 93.25 90 ARG B N 1
ATOM 4431 C CA . ARG B 1 90 ? 23.312 3.98 23.625 1 93.25 90 ARG B CA 1
ATOM 4432 C C . ARG B 1 90 ? 22.281 2.869 23.797 1 93.25 90 ARG B C 1
ATOM 4434 O O . ARG B 1 90 ? 22.609 1.688 23.656 1 93.25 90 ARG B O 1
ATOM 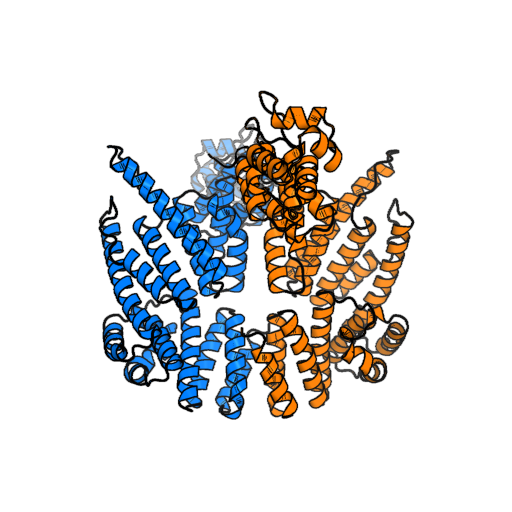4441 N N . CYS B 1 91 ? 21.062 3.23 24.109 1 94.31 91 CYS B N 1
ATOM 4442 C CA . CYS B 1 91 ? 19.984 2.262 24.219 1 94.31 91 CYS B CA 1
ATOM 4443 C C . CYS B 1 91 ? 19.781 1.522 22.906 1 94.31 91 CYS B C 1
ATOM 4445 O O . CYS B 1 91 ? 19.578 0.307 22.891 1 94.31 91 CYS B O 1
ATOM 4447 N N . ALA B 1 92 ? 19.797 2.252 21.812 1 90.94 92 ALA B N 1
ATOM 4448 C CA . ALA B 1 92 ? 19.641 1.651 20.5 1 90.94 92 ALA B CA 1
ATOM 4449 C C . ALA B 1 92 ? 20.766 0.659 20.203 1 90.94 92 ALA B C 1
ATOM 4451 O O . ALA B 1 92 ? 20.516 -0.433 19.688 1 90.94 92 ALA B O 1
ATOM 4452 N N . ALA B 1 93 ? 21.984 0.998 20.594 1 89.31 93 ALA B N 1
ATOM 4453 C CA . ALA B 1 93 ? 23.141 0.141 20.359 1 89.31 93 ALA B CA 1
ATOM 4454 C C . ALA B 1 93 ? 23.031 -1.155 21.156 1 89.31 93 ALA B C 1
ATOM 4456 O O . ALA B 1 93 ? 23.484 -2.211 20.688 1 89.31 93 ALA B O 1
ATOM 4457 N N . LEU B 1 94 ? 22.375 -1.064 22.328 1 92.94 94 LEU B N 1
ATOM 4458 C CA . LEU B 1 94 ? 22.297 -2.215 23.219 1 92.94 94 LEU B CA 1
ATOM 4459 C C . LEU B 1 94 ? 20.984 -2.957 23.047 1 92.94 94 LEU B C 1
ATOM 4461 O O . LEU B 1 94 ? 20.75 -3.99 23.688 1 92.94 94 LEU B O 1
ATOM 4465 N N . GLY B 1 95 ? 20.109 -2.416 22.25 1 90 95 GLY B N 1
ATOM 4466 C CA . GLY B 1 95 ? 18.828 -3.041 22 1 90 95 GLY B CA 1
ATOM 4467 C C . GLY B 1 95 ? 17.859 -2.9 23.156 1 90 95 GLY B C 1
ATOM 4468 O O . GLY B 1 95 ? 17.047 -3.799 23.422 1 90 95 GLY B O 1
ATOM 4469 N N . ARG B 1 96 ? 18.031 -1.814 23.922 1 93.25 96 ARG B N 1
ATOM 4470 C CA . ARG B 1 96 ? 17.141 -1.549 25.047 1 93.25 96 ARG B CA 1
ATOM 4471 C C . ARG B 1 96 ? 15.906 -0.775 24.594 1 93.25 96 ARG B C 1
ATOM 4473 O O . ARG B 1 96 ? 15.727 0.388 24.969 1 93.25 96 ARG B O 1
ATOM 4480 N N . ASN B 1 97 ? 15.016 -1.432 23.953 1 90.38 97 ASN B N 1
ATOM 4481 C CA . ASN B 1 97 ? 13.852 -0.819 23.312 1 90.38 97 ASN B CA 1
ATOM 4482 C C . ASN B 1 97 ? 12.867 -0.286 24.359 1 90.38 97 ASN B C 1
ATOM 4484 O O . ASN B 1 97 ? 12.188 0.716 24.125 1 90.38 97 ASN B O 1
ATOM 4488 N N . GLU B 1 98 ? 12.812 -0.975 25.422 1 92.19 98 GLU B N 1
ATOM 4489 C CA . GLU B 1 98 ? 11.898 -0.527 26.469 1 92.19 98 GLU B CA 1
ATOM 4490 C C . GLU B 1 98 ? 12.281 0.858 26.984 1 92.19 98 GLU B C 1
ATOM 4492 O O . GLU B 1 98 ? 11.414 1.699 27.219 1 92.19 98 GLU B O 1
ATOM 4497 N N . CYS B 1 99 ? 13.555 1.064 27.156 1 93.94 99 CYS B N 1
ATOM 4498 C CA . CYS B 1 99 ? 14.039 2.367 27.609 1 93.94 99 CYS B CA 1
ATOM 4499 C C . CYS B 1 99 ? 13.758 3.438 26.562 1 93.94 99 CYS B C 1
ATOM 4501 O O . CYS B 1 99 ? 13.352 4.551 26.891 1 93.94 99 CYS B O 1
ATOM 4503 N N . ILE B 1 100 ? 13.977 3.037 25.312 1 93 100 ILE B N 1
ATOM 4504 C CA . ILE B 1 100 ? 13.742 3.967 24.219 1 93 100 ILE B CA 1
ATOM 4505 C C . ILE B 1 100 ? 12.281 4.402 24.219 1 93 100 ILE B C 1
ATOM 4507 O O . ILE B 1 100 ? 11.984 5.598 24.172 1 93 100 ILE B O 1
ATOM 4511 N N . GLU B 1 101 ? 11.406 3.461 24.344 1 90.62 101 GLU B N 1
ATOM 4512 C CA . GLU B 1 101 ? 9.977 3.744 24.312 1 90.62 101 GLU B CA 1
ATOM 4513 C C . GLU B 1 101 ? 9.57 4.652 25.469 1 90.62 101 GLU B C 1
ATOM 4515 O O . GLU B 1 101 ? 8.758 5.562 25.297 1 90.62 101 GLU B O 1
ATOM 4520 N N . GLU B 1 102 ? 10.102 4.406 26.594 1 92.12 102 GLU B N 1
ATOM 4521 C CA . GLU B 1 102 ? 9.773 5.215 27.766 1 92.12 102 GLU B CA 1
ATOM 4522 C C . GLU B 1 102 ? 10.25 6.656 27.578 1 92.12 102 GLU B C 1
ATOM 4524 O O . GLU B 1 102 ? 9.516 7.598 27.875 1 92.12 102 GLU B O 1
ATOM 4529 N N . VAL B 1 103 ? 11.445 6.797 27.188 1 93.31 103 VAL B N 1
ATOM 4530 C CA . VAL B 1 103 ? 12 8.133 26.984 1 93.31 103 VAL B CA 1
ATOM 4531 C C . VAL B 1 103 ? 11.188 8.867 25.922 1 93.31 103 VAL B C 1
ATOM 4533 O O . VAL B 1 103 ? 10.852 10.047 26.078 1 93.31 103 VAL B O 1
ATOM 4536 N N . LEU B 1 104 ? 10.883 8.18 24.828 1 91.56 104 LEU B N 1
ATOM 4537 C CA . LEU B 1 104 ? 10.117 8.789 23.75 1 91.56 104 LEU B CA 1
ATOM 4538 C C . LEU B 1 104 ? 8.742 9.227 24.234 1 91.56 104 LEU B C 1
ATOM 4540 O O . LEU B 1 104 ? 8.258 10.297 23.875 1 91.56 104 LEU B O 1
ATOM 4544 N N . SER B 1 105 ? 8.109 8.406 25.016 1 89.81 105 SER B N 1
ATOM 4545 C CA . SER B 1 105 ? 6.797 8.742 25.562 1 89.81 105 SER B CA 1
ATOM 4546 C C . SER B 1 105 ? 6.848 10.039 26.359 1 89.81 105 SER B C 1
ATOM 4548 O O . SER B 1 105 ? 5.945 10.875 26.266 1 89.81 105 SER B O 1
ATOM 4550 N N . ARG B 1 106 ? 7.918 10.297 27.078 1 90.5 106 ARG B N 1
ATOM 4551 C CA . ARG B 1 106 ? 8.078 11.508 27.891 1 90.5 106 ARG B CA 1
ATOM 4552 C C . ARG B 1 106 ? 8.406 12.711 27.016 1 90.5 106 ARG B C 1
ATOM 4554 O O . ARG B 1 106 ? 7.902 13.812 27.234 1 90.5 106 ARG B O 1
ATOM 4561 N N . LEU B 1 107 ? 9.25 12.445 26.062 1 90.19 107 LEU B N 1
ATOM 4562 C CA . LEU B 1 107 ? 9.633 13.523 25.156 1 90.19 107 LEU B CA 1
ATOM 4563 C C . LEU B 1 107 ? 8.422 14.047 24.406 1 90.19 107 LEU B C 1
ATOM 4565 O O . LEU B 1 107 ? 8.312 15.25 24.141 1 90.19 107 LEU B O 1
ATOM 4569 N N . LEU B 1 108 ? 7.48 13.234 24.078 1 89.25 108 LEU B N 1
ATOM 4570 C CA . LEU B 1 108 ? 6.352 13.562 23.203 1 89.25 108 LEU B CA 1
ATOM 4571 C C . LEU B 1 108 ? 5.285 14.336 23.969 1 89.25 108 LEU B C 1
ATOM 4573 O O . LEU B 1 108 ? 4.328 14.836 23.375 1 89.25 108 LEU B O 1
ATOM 4577 N N . GLU B 1 109 ? 5.484 14.43 25.203 1 83.88 109 GLU B N 1
ATOM 4578 C CA . GLU B 1 109 ? 4.594 15.289 25.969 1 83.88 109 GLU B CA 1
ATOM 4579 C C . GLU B 1 109 ? 4.715 16.75 25.531 1 83.88 109 GLU B C 1
ATOM 4581 O O . GLU B 1 109 ? 3.771 17.531 25.672 1 83.88 109 GLU B O 1
ATOM 4586 N N . ASP B 1 110 ? 5.887 17.078 25.031 1 83.31 110 ASP B N 1
ATOM 4587 C CA . ASP B 1 110 ? 6.164 18.375 24.422 1 83.31 110 ASP B CA 1
ATOM 4588 C C . ASP B 1 110 ? 6.613 18.219 22.969 1 83.31 110 ASP B C 1
ATOM 4590 O O . ASP B 1 110 ? 7.758 17.859 22.703 1 83.31 110 ASP B O 1
ATOM 4594 N N . LEU B 1 111 ? 5.719 18.672 22.094 1 84.12 111 LEU B N 1
ATOM 4595 C CA . LEU B 1 111 ? 5.949 18.438 20.672 1 84.12 111 LEU B CA 1
ATOM 4596 C C . LEU B 1 111 ? 7.121 19.281 20.156 1 84.12 111 LEU B C 1
ATOM 4598 O O . LEU B 1 111 ? 7.633 19.031 19.062 1 84.12 111 LEU B O 1
ATOM 4602 N N . ARG B 1 112 ? 7.602 20.188 20.938 1 84.25 112 ARG B N 1
ATOM 4603 C CA . ARG B 1 112 ? 8.781 20.969 20.562 1 84.25 112 ARG B CA 1
ATOM 4604 C C . ARG B 1 112 ? 10.023 20.094 20.516 1 84.25 112 ARG B C 1
ATOM 4606 O O . ARG B 1 112 ? 11.031 20.453 19.906 1 84.25 112 ARG B O 1
ATOM 4613 N N . GLN B 1 113 ? 9.883 18.906 21.109 1 88.69 113 GLN B N 1
ATOM 4614 C CA . GLN B 1 113 ? 11.023 18 21.188 1 88.69 113 GLN B CA 1
ATOM 4615 C C . GLN B 1 113 ? 11.141 17.156 19.922 1 88.69 113 GLN B C 1
ATOM 4617 O O . GLN B 1 113 ? 12.07 16.359 19.797 1 88.69 113 GLN B O 1
ATOM 4622 N N . LEU B 1 114 ? 10.273 17.297 19 1 90.75 114 LEU B N 1
ATOM 4623 C CA . LEU B 1 114 ? 10.312 16.516 17.766 1 90.75 114 LEU B CA 1
ATOM 4624 C C . LEU B 1 114 ? 11.617 16.766 17.016 1 90.75 114 LEU B C 1
ATOM 4626 O O . LEU B 1 114 ? 12.141 15.859 16.359 1 90.75 114 LEU B O 1
ATOM 4630 N N . ASP B 1 115 ? 12.156 17.875 17.188 1 90.69 115 ASP B N 1
ATOM 4631 C CA . ASP B 1 115 ? 13.43 18.188 16.547 1 90.69 115 ASP B CA 1
ATOM 4632 C C . ASP B 1 115 ? 14.547 17.312 17.109 1 90.69 115 ASP B C 1
ATOM 4634 O O . ASP B 1 115 ? 15.375 16.797 16.359 1 90.69 115 ASP B O 1
ATOM 4638 N N . THR B 1 116 ? 14.5 17.172 18.391 1 88.62 116 THR B N 1
ATOM 4639 C CA . THR B 1 116 ? 15.5 16.328 19.047 1 88.62 116 THR B CA 1
ATOM 4640 C C . THR B 1 116 ? 15.367 14.875 18.609 1 88.62 116 THR B C 1
ATOM 4642 O O . THR B 1 116 ? 16.359 14.219 18.312 1 88.62 116 THR B O 1
ATOM 4645 N N . ILE B 1 117 ? 14.188 14.391 18.594 1 92.81 117 ILE B N 1
ATOM 4646 C CA . ILE B 1 117 ? 13.922 13.023 18.172 1 92.81 117 ILE B CA 1
ATOM 4647 C C . ILE B 1 117 ? 14.398 12.82 16.734 1 92.81 117 ILE B C 1
ATOM 4649 O O . ILE B 1 117 ? 15.023 11.812 16.406 1 92.81 117 ILE B O 1
ATOM 4653 N N . PHE B 1 118 ? 14.125 13.789 15.906 1 95.25 118 PHE B N 1
ATOM 4654 C CA . PHE B 1 118 ? 14.516 13.711 14.508 1 95.25 118 PHE B CA 1
ATOM 4655 C C . PHE B 1 118 ? 16.031 13.695 14.375 1 95.25 118 PHE B C 1
ATOM 4657 O O . PHE B 1 118 ? 16.578 12.93 13.578 1 95.25 118 PHE B O 1
ATOM 4664 N N . ASP B 1 119 ? 16.688 14.508 15.117 1 92.81 119 ASP B N 1
ATOM 4665 C CA . ASP B 1 119 ? 18.141 14.562 15.078 1 92.81 119 ASP B CA 1
ATOM 4666 C C . ASP B 1 119 ? 18.766 13.227 15.484 1 92.81 119 ASP B C 1
ATOM 4668 O O . ASP B 1 119 ? 19.75 12.789 14.883 1 92.81 119 ASP B O 1
ATOM 4672 N N . ILE B 1 120 ? 18.219 12.648 16.484 1 91.06 120 ILE B N 1
ATOM 4673 C CA . ILE B 1 120 ? 18.688 11.344 16.922 1 91.06 120 ILE B CA 1
ATOM 4674 C C . ILE B 1 120 ? 18.484 10.312 15.828 1 91.06 120 ILE B C 1
ATOM 4676 O O . ILE B 1 120 ? 19.359 9.492 15.562 1 91.06 120 ILE B O 1
ATOM 4680 N N . ALA B 1 121 ? 17.297 10.336 15.211 1 94.94 121 ALA B N 1
ATOM 4681 C CA . ALA B 1 121 ? 17 9.422 14.109 1 94.94 121 ALA B CA 1
ATOM 4682 C C . ALA B 1 121 ? 18.016 9.562 12.984 1 94.94 121 ALA B C 1
ATOM 4684 O O . ALA B 1 121 ? 18.562 8.57 12.508 1 94.94 121 ALA B O 1
ATOM 4685 N N . GLU B 1 122 ? 18.281 10.781 12.625 1 94.81 122 GLU B N 1
ATOM 4686 C CA . GLU B 1 122 ? 19.234 11.047 11.547 1 94.81 122 GLU B CA 1
ATOM 4687 C C . GLU B 1 122 ? 20.641 10.594 11.922 1 94.81 122 GLU B C 1
ATOM 4689 O O . GLU B 1 122 ? 21.375 10.078 11.086 1 94.81 122 GLU B O 1
ATOM 4694 N N . ALA B 1 123 ? 21 10.797 13.164 1 91.06 123 ALA B N 1
ATOM 4695 C CA . ALA B 1 123 ? 22.312 10.359 13.633 1 91.06 123 ALA B CA 1
ATOM 4696 C C . ALA B 1 123 ? 22.453 8.844 13.562 1 91.06 123 ALA B C 1
ATOM 4698 O O . ALA B 1 123 ? 23.484 8.328 13.117 1 91.06 123 ALA B O 1
ATOM 4699 N N . LEU B 1 124 ? 21.5 8.211 14 1 91.81 124 LEU B N 1
ATOM 4700 C CA . LEU B 1 124 ? 21.5 6.754 13.938 1 91.81 124 LEU B CA 1
ATOM 4701 C C . LEU B 1 124 ? 21.562 6.27 12.492 1 91.81 124 LEU B C 1
ATOM 4703 O O . LEU B 1 124 ? 22.359 5.391 12.164 1 91.81 124 LEU B O 1
ATOM 4707 N N . TYR B 1 125 ? 20.797 6.867 11.68 1 93.5 125 TYR B N 1
ATOM 4708 C CA . TYR B 1 125 ? 20.766 6.488 10.266 1 93.5 125 TYR B CA 1
ATOM 4709 C C . TYR B 1 125 ? 22.125 6.711 9.617 1 93.5 125 TYR B C 1
ATOM 4711 O O . TYR B 1 125 ? 22.625 5.836 8.906 1 93.5 125 TYR B O 1
ATOM 4719 N N . ALA B 1 126 ? 22.688 7.773 9.891 1 91.12 126 ALA B N 1
ATOM 4720 C CA . ALA B 1 126 ? 23.984 8.133 9.305 1 91.12 126 ALA B CA 1
ATOM 4721 C C . ALA B 1 126 ? 25.094 7.191 9.797 1 91.12 126 ALA B C 1
ATOM 4723 O O . ALA B 1 126 ? 26.031 6.906 9.062 1 91.12 126 ALA B O 1
ATOM 4724 N N . SER B 1 127 ? 24.938 6.664 10.992 1 90.5 127 SER B N 1
ATOM 4725 C CA . SER B 1 127 ? 25.938 5.773 11.562 1 90.5 127 SER B CA 1
ATOM 4726 C C . SER B 1 127 ? 25.75 4.34 11.078 1 90.5 127 SER B C 1
ATOM 4728 O O . SER B 1 127 ? 26.547 3.463 11.383 1 90.5 127 SER B O 1
ATOM 4730 N N . GLY B 1 128 ? 24.641 4.105 10.328 1 90.75 128 GLY B N 1
ATOM 4731 C CA . GLY B 1 128 ? 24.391 2.781 9.781 1 90.75 128 GLY B CA 1
ATOM 4732 C C . GLY B 1 128 ? 23.422 1.966 10.609 1 90.75 128 GLY B C 1
ATOM 4733 O O . GLY B 1 128 ? 23.062 0.842 10.242 1 90.75 128 GLY B O 1
ATOM 4734 N N . SER B 1 129 ? 23.047 2.525 11.789 1 90.38 129 SER B N 1
ATOM 4735 C CA . SER B 1 129 ? 22.062 1.854 12.625 1 90.38 129 SER B CA 1
ATOM 4736 C C . SER B 1 129 ? 20.641 2.104 12.117 1 90.38 129 SER B C 1
ATOM 4738 O O . SER B 1 129 ? 19.828 2.705 12.82 1 90.38 129 SER B O 1
ATOM 4740 N N . ILE B 1 130 ? 20.359 1.567 10.977 1 92.88 130 ILE B N 1
ATOM 4741 C CA . ILE B 1 130 ? 19.141 1.862 10.242 1 92.88 130 ILE B CA 1
ATOM 4742 C C . ILE B 1 130 ? 17.938 1.26 10.977 1 92.88 130 ILE B C 1
ATOM 4744 O O . ILE B 1 130 ? 16.938 1.934 11.188 1 92.88 130 ILE B O 1
ATOM 4748 N N . LYS B 1 131 ? 18.031 0.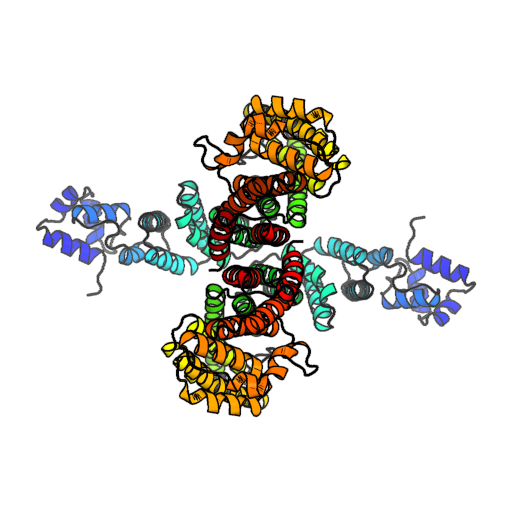024 11.469 1 90.25 131 LYS B N 1
ATOM 4749 C CA . LYS B 1 131 ? 16.922 -0.648 12.156 1 90.25 131 LYS B CA 1
ATOM 4750 C C . LYS B 1 131 ? 16.547 0.091 13.43 1 90.25 131 LYS B C 1
ATOM 4752 O O . LYS B 1 131 ? 15.352 0.26 13.719 1 90.25 131 LYS B O 1
ATOM 4757 N N . GLU B 1 132 ? 17.531 0.583 14.062 1 89.06 132 GLU B N 1
ATOM 4758 C CA . GLU B 1 132 ? 17.312 1.271 15.336 1 89.06 132 GLU B CA 1
ATOM 4759 C C . GLU B 1 132 ? 16.703 2.652 15.117 1 89.06 132 GLU B C 1
ATOM 4761 O O . GLU B 1 132 ? 16.016 3.178 16 1 89.06 132 GLU B O 1
ATOM 4766 N N . SER B 1 133 ? 16.984 3.223 13.969 1 93.69 133 SER B N 1
ATOM 4767 C CA . SER B 1 133 ? 16.5 4.57 13.695 1 93.69 133 SER B CA 1
ATOM 4768 C C . SER B 1 133 ? 15.008 4.574 13.398 1 93.69 133 SER B C 1
ATOM 4770 O O . SER B 1 133 ? 14.352 5.613 13.492 1 93.69 133 SER B O 1
ATOM 4772 N N . VAL B 1 134 ? 14.453 3.449 13.031 1 94.44 134 VAL B N 1
ATOM 4773 C CA . VAL B 1 134 ? 13.094 3.314 12.516 1 94.44 134 VAL B CA 1
ATOM 4774 C C . VAL B 1 134 ? 12.094 3.781 13.57 1 94.44 134 VAL B C 1
ATOM 4776 O O . VAL B 1 134 ? 11.141 4.5 13.258 1 94.44 134 VAL B O 1
ATOM 4779 N N . VAL B 1 135 ? 12.32 3.4 14.82 1 91.75 135 VAL B N 1
ATOM 4780 C CA . VAL B 1 135 ? 11.375 3.721 15.883 1 91.75 135 VAL B CA 1
ATOM 4781 C C . VAL B 1 135 ? 11.273 5.234 16.047 1 91.75 135 VAL B C 1
ATOM 4783 O O . VAL B 1 135 ? 10.188 5.766 16.297 1 91.75 135 VAL B O 1
ATOM 4786 N N . PHE B 1 136 ? 12.352 5.969 15.875 1 93.44 136 PHE B N 1
ATOM 4787 C CA . PHE B 1 136 ? 12.367 7.418 16.031 1 93.44 136 PHE B CA 1
ATOM 4788 C C . PHE B 1 136 ? 11.656 8.102 14.875 1 93.44 136 PHE B C 1
ATOM 4790 O O . PHE B 1 136 ? 10.875 9.031 15.078 1 93.44 136 PHE B O 1
ATOM 4797 N N . TYR B 1 137 ? 11.922 7.586 13.609 1 95.06 137 TYR B N 1
ATOM 4798 C CA . TYR B 1 137 ? 11.219 8.141 12.461 1 95.06 137 TYR B CA 1
ATOM 4799 C C . TYR B 1 137 ? 9.719 7.922 12.578 1 95.06 137 TYR B C 1
ATOM 4801 O O . TYR B 1 137 ? 8.922 8.797 12.219 1 95.06 137 TYR B O 1
ATOM 4809 N N . ARG B 1 138 ? 9.32 6.746 13.047 1 92.06 138 ARG B N 1
ATOM 4810 C CA . ARG B 1 138 ? 7.898 6.453 13.227 1 92.06 138 ARG B CA 1
ATOM 4811 C C . ARG B 1 138 ? 7.258 7.434 14.203 1 92.06 138 ARG B C 1
ATOM 4813 O O . ARG B 1 138 ? 6.113 7.848 14.008 1 92.06 138 ARG B O 1
ATOM 4820 N N . CYS B 1 139 ? 7.969 7.828 15.18 1 90.31 139 CYS B N 1
ATOM 4821 C CA . CYS B 1 139 ? 7.484 8.805 16.156 1 90.31 139 CYS B CA 1
ATOM 4822 C C . CYS B 1 139 ? 7.223 10.148 15.484 1 90.31 139 CYS B C 1
ATOM 4824 O O . CYS B 1 139 ? 6.215 10.805 15.766 1 90.31 139 CYS B O 1
ATOM 4826 N N . ILE B 1 140 ? 8.125 10.523 14.609 1 92.75 140 ILE B N 1
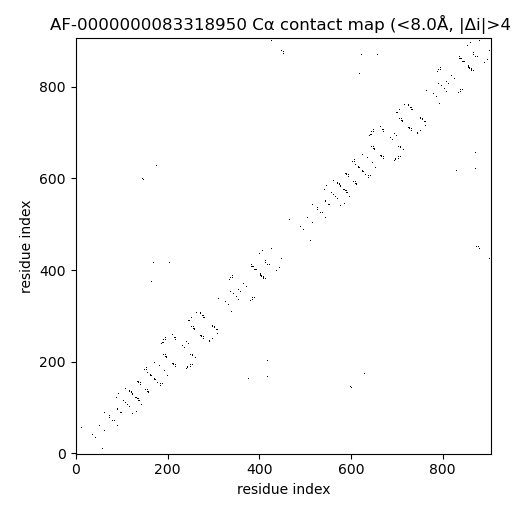ATOM 4827 C CA . ILE B 1 140 ? 7.965 11.781 13.891 1 92.75 140 ILE B CA 1
ATOM 4828 C C . ILE B 1 140 ? 6.723 11.719 13.008 1 92.75 140 ILE B C 1
ATOM 4830 O O . ILE B 1 140 ? 5.895 12.633 13.023 1 92.75 140 ILE B O 1
ATOM 4834 N N . VAL B 1 141 ? 6.586 10.648 12.281 1 91.94 141 VAL B N 1
ATOM 4835 C CA . VAL B 1 141 ? 5.48 10.484 11.344 1 91.94 141 VAL B CA 1
ATOM 4836 C C . VAL B 1 141 ? 4.152 10.547 12.086 1 91.94 141 VAL B C 1
ATOM 4838 O O . VAL B 1 141 ? 3.174 11.102 11.586 1 91.94 141 VAL B O 1
ATOM 4841 N N . GLN B 1 142 ? 4.148 10.07 13.266 1 86.38 142 GLN B N 1
ATOM 4842 C CA . GLN B 1 142 ? 2.916 9.984 14.039 1 86.38 142 GLN B CA 1
ATOM 4843 C C . GLN B 1 142 ? 2.578 11.328 14.688 1 86.38 142 GLN B C 1
ATOM 4845 O O . GLN B 1 142 ? 1.405 11.633 14.914 1 86.38 142 GLN B O 1
ATOM 4850 N N . ASN B 1 143 ? 3.635 12.18 14.883 1 87.25 143 ASN B N 1
ATOM 4851 C CA . ASN B 1 143 ? 3.377 13.297 15.789 1 87.25 143 ASN B CA 1
ATOM 4852 C C . ASN B 1 143 ? 3.652 14.641 15.109 1 87.25 143 ASN B C 1
ATOM 4854 O O . ASN B 1 143 ? 3.373 15.695 15.68 1 87.25 143 ASN B O 1
ATOM 4858 N N . GLU B 1 144 ? 4.168 14.633 13.891 1 90.25 144 GLU B N 1
ATOM 4859 C CA . GLU B 1 144 ? 4.473 15.883 13.195 1 90.25 144 GLU B CA 1
ATOM 4860 C C . GLU B 1 144 ? 3.217 16.719 13 1 90.25 144 GLU B C 1
ATOM 4862 O O . GLU B 1 144 ? 2.156 16.188 12.656 1 90.25 144 GLU B O 1
ATOM 4867 N N . LYS B 1 145 ? 3.375 18.016 13.211 1 85.62 145 LYS B N 1
ATOM 4868 C CA . LYS B 1 145 ? 2.236 18.938 13.18 1 85.62 145 LYS B CA 1
ATOM 4869 C C . LYS B 1 145 ? 1.892 19.328 11.75 1 85.62 145 LYS B C 1
ATOM 4871 O O . LYS B 1 145 ? 0.717 19.375 11.375 1 85.62 145 LYS B O 1
ATOM 4876 N N . TYR B 1 146 ? 2.885 19.625 10.969 1 86.81 146 TYR B N 1
ATOM 4877 C CA . TYR B 1 146 ? 2.654 20.203 9.648 1 86.81 146 TYR B CA 1
ATOM 4878 C C . TYR B 1 146 ? 2.762 19.141 8.562 1 86.81 146 TYR B C 1
ATOM 4880 O O . TYR B 1 146 ? 3.729 18.375 8.531 1 86.81 146 TYR B O 1
ATOM 4888 N N . HIS B 1 147 ? 1.816 19.156 7.723 1 87.06 147 HIS B N 1
ATOM 4889 C CA . HIS B 1 147 ? 1.729 18.172 6.641 1 87.06 147 HIS B CA 1
ATOM 4890 C C . HIS B 1 147 ? 2.803 18.422 5.586 1 87.06 147 HIS B C 1
ATOM 4892 O O . HIS B 1 147 ? 3.27 17.484 4.938 1 87.06 147 HIS B O 1
ATOM 4898 N N . GLN B 1 148 ? 3.199 19.625 5.426 1 85.31 148 GLN B N 1
ATOM 4899 C CA . GLN B 1 148 ? 4.188 19.984 4.41 1 85.31 148 GLN B CA 1
ATOM 4900 C C . GLN B 1 148 ? 5.586 20.062 5.012 1 85.31 148 GLN B C 1
ATOM 4902 O O . GLN B 1 148 ? 6.516 20.547 4.367 1 85.31 148 GLN B O 1
ATOM 4907 N N . SER B 1 149 ? 5.762 19.5 6.254 1 90.5 149 SER B N 1
ATOM 4908 C CA . SER B 1 149 ? 7.043 19.547 6.949 1 90.5 149 SER B CA 1
ATOM 4909 C C . SER B 1 149 ? 8.086 18.703 6.234 1 90.5 149 SER B C 1
ATOM 4911 O O . SER B 1 149 ? 7.82 17.547 5.863 1 90.5 149 SER B O 1
ATOM 4913 N N . GLU B 1 150 ? 9.25 19.25 6.059 1 92.19 150 GLU B N 1
ATOM 4914 C CA . GLU B 1 150 ? 10.359 18.5 5.473 1 92.19 150 GLU B CA 1
ATOM 4915 C C . GLU B 1 150 ? 10.773 17.344 6.367 1 92.19 150 GLU B C 1
ATOM 4917 O O . GLU B 1 150 ? 11.133 16.266 5.875 1 92.19 150 GLU B O 1
ATOM 4922 N N . ARG B 1 151 ? 10.711 17.625 7.664 1 93.44 151 ARG B N 1
ATOM 4923 C CA . ARG B 1 151 ? 11.055 16.578 8.625 1 93.44 151 ARG B CA 1
ATOM 4924 C C . ARG B 1 151 ? 10.141 15.375 8.469 1 93.44 151 ARG B C 1
ATOM 4926 O O . ARG B 1 151 ? 10.602 14.227 8.531 1 93.44 151 ARG B O 1
ATOM 4933 N N . LEU B 1 152 ? 8.875 15.617 8.258 1 94.62 152 LEU B N 1
ATOM 4934 C CA . LEU B 1 152 ? 7.902 14.547 8.023 1 94.62 152 LEU B CA 1
ATOM 4935 C C . LEU B 1 152 ? 8.234 13.781 6.75 1 94.62 152 LEU B C 1
ATOM 4937 O O . LEU B 1 152 ? 8.281 12.547 6.758 1 94.62 152 LEU B O 1
ATOM 4941 N N . ALA B 1 153 ? 8.484 14.508 5.684 1 96 153 ALA B N 1
ATOM 4942 C CA . ALA B 1 153 ? 8.789 13.906 4.391 1 96 153 ALA B CA 1
ATOM 4943 C C . ALA B 1 153 ? 10.062 13.07 4.461 1 96 153 ALA B C 1
ATOM 4945 O O . ALA B 1 153 ? 10.102 11.945 3.959 1 96 153 ALA B O 1
ATOM 4946 N N . ILE B 1 154 ? 11.086 13.633 5.113 1 97.12 154 ILE B N 1
ATOM 4947 C CA . ILE B 1 154 ? 12.359 12.93 5.238 1 97.12 154 ILE B CA 1
ATOM 4948 C C . ILE B 1 154 ? 12.156 11.648 6.051 1 97.12 154 ILE B C 1
ATOM 4950 O O . ILE B 1 154 ? 12.734 10.602 5.73 1 97.12 154 ILE B O 1
ATOM 4954 N N . SER B 1 155 ? 11.367 11.742 7.121 1 96.75 155 SER B N 1
ATOM 4955 C CA . SER B 1 155 ? 11.109 10.562 7.949 1 96.75 155 SER B CA 1
ATOM 4956 C C . SER B 1 155 ? 10.438 9.461 7.145 1 96.75 155 SER B C 1
ATOM 4958 O O . SER B 1 155 ? 10.812 8.289 7.25 1 96.75 155 SER B O 1
ATOM 4960 N N . HIS B 1 156 ? 9.445 9.812 6.32 1 96.44 156 HIS B N 1
ATOM 4961 C CA . HIS B 1 156 ? 8.82 8.836 5.441 1 96.44 156 HIS B CA 1
ATOM 4962 C C . HIS B 1 156 ? 9.82 8.25 4.453 1 96.44 156 HIS B C 1
ATOM 4964 O O . HIS B 1 156 ? 9.797 7.051 4.172 1 96.44 156 HIS B O 1
ATOM 4970 N N . TYR B 1 157 ? 10.672 9.078 3.934 1 97.31 157 TYR B N 1
ATOM 4971 C CA . TYR B 1 157 ? 11.688 8.633 2.988 1 97.31 157 TYR B CA 1
ATOM 4972 C C . TYR B 1 157 ? 12.641 7.637 3.643 1 97.31 157 TYR B C 1
ATOM 4974 O O . TYR B 1 157 ? 12.977 6.609 3.053 1 97.31 157 TYR B O 1
ATOM 4982 N N . ARG B 1 158 ? 13.094 7.984 4.902 1 97.5 158 ARG B N 1
ATOM 4983 C CA . ARG B 1 158 ? 13.992 7.102 5.637 1 97.5 158 ARG B CA 1
ATOM 4984 C C . ARG B 1 158 ? 13.32 5.766 5.938 1 97.5 158 ARG B C 1
ATOM 4986 O O . ARG B 1 158 ? 13.953 4.711 5.828 1 97.5 158 ARG B O 1
ATOM 4993 N N . LEU B 1 159 ? 12.086 5.793 6.289 1 96.44 159 LEU B N 1
ATOM 4994 C CA . LEU B 1 159 ? 11.336 4.566 6.543 1 96.44 159 LEU B CA 1
ATOM 4995 C C . LEU B 1 159 ? 11.203 3.734 5.273 1 96.44 159 LEU B C 1
ATOM 4997 O O . LEU B 1 159 ? 11.344 2.51 5.312 1 96.44 159 LEU B O 1
ATOM 5001 N N . PHE B 1 160 ? 10.961 4.375 4.168 1 97.38 160 PHE B N 1
ATOM 5002 C CA . PHE B 1 160 ? 10.883 3.723 2.865 1 97.38 160 PHE B CA 1
ATOM 5003 C C . PHE B 1 160 ? 12.195 3.027 2.531 1 97.38 160 PHE B C 1
ATOM 5005 O O . PHE B 1 160 ? 12.211 1.843 2.189 1 97.38 160 PHE B O 1
ATOM 5012 N N . ARG B 1 161 ? 13.25 3.734 2.703 1 95.31 161 ARG B N 1
ATOM 5013 C CA . ARG B 1 161 ? 14.57 3.188 2.41 1 95.31 161 ARG B CA 1
ATOM 5014 C C . ARG B 1 161 ? 14.891 2.01 3.324 1 95.31 161 ARG B C 1
ATOM 5016 O O . ARG B 1 161 ? 15.445 1.006 2.879 1 95.31 161 ARG B O 1
ATOM 5023 N N . ALA B 1 162 ? 14.57 2.152 4.586 1 93.81 162 ALA B N 1
ATOM 5024 C CA . ALA B 1 162 ? 14.859 1.113 5.57 1 93.81 162 ALA B CA 1
ATOM 5025 C C . ALA B 1 162 ? 14.07 -0.157 5.277 1 93.81 162 ALA B C 1
ATOM 5027 O O . ALA B 1 162 ? 14.508 -1.261 5.605 1 93.81 162 ALA B O 1
ATOM 5028 N N . ALA B 1 163 ? 12.953 -0.024 4.594 1 93.56 163 ALA B N 1
ATOM 5029 C CA . ALA B 1 163 ? 12.047 -1.147 4.363 1 93.56 163 ALA B CA 1
ATOM 5030 C C . ALA B 1 163 ? 12.414 -1.898 3.088 1 93.56 163 ALA B C 1
ATOM 5032 O O . ALA B 1 163 ? 12.008 -3.045 2.893 1 93.56 163 ALA B O 1
ATOM 5033 N N . LEU B 1 164 ? 13.211 -1.304 2.225 1 92.25 164 LEU B N 1
ATOM 5034 C CA . LEU B 1 164 ? 13.547 -1.927 0.952 1 92.25 164 LEU B CA 1
ATOM 5035 C C . LEU B 1 164 ? 14.461 -3.131 1.163 1 92.25 164 LEU B C 1
ATOM 5037 O O . LEU B 1 164 ? 15.383 -3.08 1.979 1 92.25 164 LEU B O 1
ATOM 5041 N N . GLY B 1 165 ? 14.117 -4.281 0.484 1 87.81 165 GLY B N 1
ATOM 5042 C CA . GLY B 1 165 ? 14.891 -5.508 0.579 1 87.81 165 GLY B CA 1
ATOM 5043 C C . GLY B 1 165 ? 14.508 -6.539 -0.464 1 87.81 165 GLY B C 1
ATOM 5044 O O . GLY B 1 165 ? 14.219 -6.191 -1.612 1 87.81 165 GLY B O 1
ATOM 5045 N N . GLU B 1 166 ? 14.555 -7.73 -0.135 1 85.5 166 GLU B N 1
ATOM 5046 C CA . GLU B 1 166 ? 14.352 -8.812 -1.09 1 85.5 166 GLU B CA 1
ATOM 5047 C C . GLU B 1 166 ? 12.883 -9.211 -1.172 1 85.5 166 GLU B C 1
ATOM 5049 O O . GLU B 1 166 ? 12.516 -10.094 -1.948 1 85.5 166 GLU B O 1
ATOM 5054 N N . ASP B 1 167 ? 12.062 -8.602 -0.418 1 85.56 167 ASP B N 1
ATOM 5055 C CA . ASP B 1 167 ? 10.641 -8.922 -0.385 1 85.56 167 ASP B CA 1
ATOM 5056 C C . ASP B 1 167 ? 9.828 -7.922 -1.21 1 85.56 167 ASP B C 1
ATOM 5058 O O . ASP B 1 167 ? 9.617 -6.785 -0.781 1 85.56 167 ASP B O 1
ATOM 5062 N N . ASN B 1 168 ? 9.375 -8.43 -2.348 1 87.06 168 ASN B N 1
ATOM 5063 C CA . ASN B 1 168 ? 8.672 -7.551 -3.275 1 87.06 168 ASN B CA 1
ATOM 5064 C C . ASN B 1 168 ? 7.391 -6.992 -2.66 1 87.06 168 ASN B C 1
ATOM 5066 O O . ASN B 1 168 ? 7.008 -5.855 -2.943 1 87.06 168 ASN B O 1
ATOM 5070 N N . GLU B 1 169 ? 6.688 -7.758 -1.878 1 85.69 169 GLU B N 1
ATOM 5071 C CA . GLU B 1 169 ? 5.461 -7.285 -1.236 1 85.69 169 GLU B CA 1
ATOM 5072 C C . GLU B 1 169 ? 5.758 -6.156 -0.253 1 85.69 169 GLU B C 1
ATOM 5074 O O . GLU B 1 169 ? 5.043 -5.152 -0.222 1 85.69 169 GLU B O 1
ATOM 5079 N N . GLN B 1 170 ? 6.785 -6.324 0.51 1 89.5 170 GLN B N 1
ATOM 5080 C CA . GLN B 1 170 ? 7.191 -5.293 1.456 1 89.5 170 GLN B CA 1
ATOM 5081 C C . GLN B 1 170 ? 7.664 -4.035 0.729 1 89.5 170 GLN B C 1
ATOM 5083 O O . GLN B 1 170 ? 7.383 -2.918 1.168 1 89.5 170 GLN B O 1
ATOM 5088 N N . ASN B 1 171 ? 8.406 -4.23 -0.341 1 92 171 ASN B N 1
ATOM 5089 C CA . ASN B 1 171 ? 8.859 -3.092 -1.133 1 92 171 ASN B CA 1
ATOM 5090 C C . ASN B 1 171 ? 7.684 -2.275 -1.668 1 92 171 ASN B C 1
ATOM 5092 O O . ASN B 1 171 ? 7.723 -1.045 -1.654 1 92 171 ASN B O 1
ATOM 5096 N N . LEU B 1 172 ? 6.684 -2.975 -2.107 1 92.25 172 LEU B N 1
ATOM 5097 C CA . LEU B 1 172 ? 5.504 -2.303 -2.645 1 92.25 172 LEU B CA 1
ATOM 5098 C C . LEU B 1 172 ? 4.793 -1.503 -1.56 1 92.25 172 LEU B C 1
ATOM 5100 O O . LEU B 1 172 ? 4.426 -0.346 -1.775 1 92.25 172 LEU B O 1
ATOM 5104 N N . ARG B 1 173 ? 4.562 -2.104 -0.412 1 92.75 173 ARG B N 1
ATOM 5105 C CA . ARG B 1 173 ? 3.92 -1.414 0.703 1 92.75 173 ARG B CA 1
ATOM 5106 C C . ARG B 1 173 ? 4.695 -0.159 1.088 1 92.75 173 ARG B C 1
ATOM 5108 O O . ARG B 1 173 ? 4.105 0.907 1.278 1 92.75 173 ARG B O 1
ATOM 5115 N N . ALA B 1 174 ? 6 -0.3 1.188 1 95.06 174 ALA B N 1
ATOM 5116 C CA . ALA B 1 174 ? 6.852 0.828 1.553 1 95.06 174 ALA B CA 1
ATOM 5117 C C . ALA B 1 174 ? 6.742 1.954 0.53 1 95.06 174 ALA B C 1
ATOM 5119 O O . ALA B 1 174 ? 6.688 3.131 0.896 1 95.06 174 ALA B O 1
ATOM 5120 N N . ALA B 1 175 ? 6.68 1.606 -0.731 1 96.25 175 ALA B N 1
ATOM 5121 C CA . ALA B 1 175 ? 6.566 2.6 -1.797 1 96.25 175 ALA B CA 1
ATOM 5122 C C . ALA B 1 175 ? 5.246 3.359 -1.705 1 96.25 175 ALA B C 1
ATOM 5124 O O . ALA B 1 175 ? 5.223 4.586 -1.808 1 96.25 175 ALA B O 1
ATOM 5125 N N . ILE B 1 176 ? 4.16 2.648 -1.462 1 94.81 176 ILE B N 1
ATOM 5126 C CA . ILE B 1 176 ? 2.83 3.24 -1.386 1 94.81 176 ILE B CA 1
ATOM 5127 C C . ILE B 1 176 ? 2.766 4.223 -0.217 1 94.81 176 ILE B C 1
ATOM 5129 O O . ILE B 1 176 ? 2.221 5.32 -0.35 1 94.81 176 ILE B O 1
ATOM 5133 N N . GLU B 1 177 ? 3.334 3.889 0.865 1 93.5 177 GLU B N 1
ATOM 5134 C CA . GLU B 1 177 ? 3.334 4.734 2.055 1 93.5 177 GLU B CA 1
ATOM 5135 C C . GLU B 1 177 ? 4.172 5.992 1.839 1 93.5 177 GLU B C 1
ATOM 5137 O O . GLU B 1 177 ? 3.873 7.047 2.404 1 93.5 177 GLU B O 1
ATOM 5142 N N . PHE B 1 178 ? 5.184 5.898 1.037 1 96.38 178 PHE B N 1
ATOM 5143 C CA . PHE B 1 178 ? 6.156 6.973 0.848 1 96.38 178 PHE B CA 1
ATOM 5144 C C . PHE B 1 178 ? 5.691 7.934 -0.238 1 96.38 178 PHE B C 1
ATOM 5146 O O . PHE B 1 178 ? 5.969 9.133 -0.169 1 96.38 178 PHE B O 1
ATOM 5153 N N . GLU B 1 179 ? 4.98 7.543 -1.219 1 94.25 179 GLU B N 1
ATOM 5154 C CA . GLU B 1 179 ? 4.652 8.242 -2.457 1 94.25 179 GLU B CA 1
ATOM 5155 C C . GLU B 1 179 ? 4.086 9.633 -2.174 1 94.25 179 GLU B C 1
ATOM 5157 O O . GLU B 1 179 ? 4.512 10.617 -2.781 1 94.25 179 GLU B O 1
ATOM 5162 N N . PRO B 1 180 ? 3.156 9.734 -1.231 1 90.12 180 PRO B N 1
ATOM 5163 C CA . PRO B 1 180 ? 2.516 11.039 -1.034 1 90.12 180 PRO B CA 1
ATOM 5164 C C . PRO B 1 180 ? 3.479 12.094 -0.502 1 90.12 180 PRO B C 1
ATOM 5166 O O . PRO B 1 180 ? 3.188 13.289 -0.575 1 90.12 180 PRO B O 1
ATOM 5169 N N . PHE B 1 181 ? 4.629 11.711 -0.026 1 93.88 181 PHE B N 1
ATOM 5170 C CA . PHE B 1 181 ? 5.527 12.641 0.652 1 93.88 181 PHE B CA 1
ATOM 5171 C C . PHE B 1 181 ? 6.746 12.945 -0.211 1 93.88 181 PHE B C 1
ATOM 5173 O O . PHE B 1 181 ? 7.562 13.797 0.14 1 93.88 181 PHE B O 1
ATOM 5180 N N . CYS B 1 182 ? 6.875 12.336 -1.382 1 95.5 182 CYS B N 1
ATOM 5181 C CA . CYS B 1 182 ? 8.07 12.445 -2.215 1 95.5 182 CYS B CA 1
ATOM 5182 C C . CYS B 1 182 ? 8.281 13.875 -2.684 1 95.5 182 CYS B C 1
ATOM 5184 O O . CYS B 1 182 ? 9.406 14.375 -2.672 1 95.5 182 CYS B O 1
ATOM 5186 N N . GLU B 1 183 ? 7.234 14.562 -3.006 1 91.69 183 GLU B N 1
ATOM 5187 C CA . GLU B 1 183 ? 7.336 15.906 -3.568 1 91.69 183 GLU B CA 1
ATOM 5188 C C . GLU B 1 183 ? 7.691 16.938 -2.494 1 91.69 183 GLU B C 1
ATOM 5190 O O . GLU B 1 183 ? 8.094 18.062 -2.807 1 91.69 183 GLU B O 1
ATOM 5195 N N . LYS B 1 184 ? 7.574 16.516 -1.256 1 92.69 184 LYS B N 1
ATOM 5196 C CA . LYS B 1 184 ? 7.816 17.438 -0.145 1 92.69 184 LYS B CA 1
ATOM 5197 C C . LYS B 1 184 ? 9.266 17.359 0.327 1 92.69 184 LYS B C 1
ATOM 5199 O O . LYS B 1 184 ? 9.68 18.109 1.215 1 92.69 184 LYS B O 1
ATOM 5204 N N . LEU B 1 185 ? 9.984 16.516 -0.286 1 94.88 185 LEU B N 1
ATOM 5205 C CA . LEU B 1 185 ? 11.375 16.312 0.101 1 94.88 185 LEU B CA 1
ATOM 5206 C C . LEU B 1 185 ? 12.258 17.453 -0.423 1 94.88 185 LEU B C 1
ATOM 5208 O O . LEU B 1 185 ? 11.938 18.062 -1.438 1 94.88 185 LEU B O 1
ATOM 5212 N N . PRO B 1 186 ? 13.359 17.734 0.377 1 93.06 186 PRO B N 1
ATOM 5213 C CA . PRO B 1 186 ? 14.383 18.578 -0.236 1 93.06 186 PRO B CA 1
ATOM 5214 C C . PRO B 1 186 ? 14.891 18.031 -1.569 1 93.06 186 PRO B C 1
ATOM 5216 O O . PRO B 1 186 ? 14.789 16.828 -1.823 1 93.06 186 PRO B O 1
ATOM 5219 N N . ASP B 1 187 ? 15.477 18.812 -2.418 1 92.25 187 ASP B N 1
ATOM 5220 C CA . ASP B 1 187 ? 15.781 18.516 -3.814 1 92.25 187 ASP B CA 1
ATOM 5221 C C . ASP B 1 187 ? 16.594 17.234 -3.939 1 92.25 187 ASP B C 1
ATOM 5223 O O . ASP B 1 187 ? 16.234 16.328 -4.703 1 92.25 187 ASP B O 1
ATOM 5227 N N . HIS B 1 188 ? 17.656 17.141 -3.184 1 90.94 188 HIS B N 1
ATOM 5228 C CA . HIS B 1 188 ? 18.531 15.992 -3.34 1 90.94 188 HIS B CA 1
ATOM 5229 C C . HIS B 1 188 ? 17.828 14.703 -2.916 1 90.94 188 HIS B C 1
ATOM 5231 O O . HIS B 1 188 ? 17.969 13.672 -3.568 1 90.94 188 HIS B O 1
ATOM 5237 N N . HIS B 1 189 ? 17.062 14.727 -1.797 1 94.19 189 HIS B N 1
ATOM 5238 C CA . HIS B 1 189 ? 16.312 13.562 -1.35 1 94.19 189 HIS B CA 1
ATOM 5239 C C . HIS B 1 189 ? 15.172 13.25 -2.318 1 94.19 189 HIS B C 1
ATOM 5241 O O . HIS B 1 189 ? 14.82 12.078 -2.506 1 94.19 189 HIS B O 1
ATOM 5247 N N . ARG B 1 190 ? 14.57 14.289 -2.867 1 95.94 190 ARG B N 1
ATOM 5248 C CA . ARG B 1 190 ? 13.477 14.094 -3.811 1 95.94 190 ARG B CA 1
ATOM 5249 C C . ARG B 1 190 ? 13.953 13.359 -5.059 1 95.94 190 ARG B C 1
ATOM 5251 O O . ARG B 1 190 ? 13.289 12.438 -5.535 1 95.94 190 ARG B O 1
ATOM 5258 N N . LEU B 1 191 ? 15.148 13.766 -5.562 1 96.19 191 LEU B N 1
ATOM 5259 C CA . LEU B 1 191 ? 15.719 13.086 -6.723 1 96.19 191 LEU B CA 1
ATOM 5260 C C . LEU B 1 191 ? 15.977 11.617 -6.426 1 96.19 191 LEU B C 1
ATOM 5262 O O . LEU B 1 191 ? 15.586 10.742 -7.207 1 96.19 191 LEU B O 1
ATOM 5266 N N . ASP B 1 192 ? 16.594 11.352 -5.309 1 95.62 192 ASP B N 1
ATOM 5267 C CA . ASP B 1 192 ? 16.875 9.977 -4.902 1 95.62 192 ASP B CA 1
ATOM 5268 C C . ASP B 1 192 ? 15.578 9.188 -4.719 1 95.62 192 ASP B C 1
ATOM 5270 O O . ASP B 1 192 ? 15.484 8.031 -5.129 1 95.62 192 ASP B O 1
ATOM 5274 N N . GLY B 1 193 ? 14.664 9.836 -4.035 1 96.62 193 GLY B N 1
ATOM 5275 C CA . GLY B 1 193 ? 13.383 9.195 -3.789 1 96.62 193 GLY B CA 1
ATOM 5276 C C . GLY B 1 193 ? 12.648 8.82 -5.062 1 96.62 193 GLY B C 1
ATOM 5277 O O . GLY B 1 193 ? 12.133 7.707 -5.18 1 96.62 193 GLY B O 1
ATOM 5278 N N . LEU B 1 194 ? 12.57 9.734 -6.004 1 97.31 194 LEU B N 1
ATOM 5279 C CA . LEU B 1 194 ? 11.93 9.477 -7.285 1 97.31 194 LEU B CA 1
ATOM 5280 C C . LEU B 1 194 ? 12.594 8.305 -8 1 97.31 194 LEU B C 1
ATOM 5282 O O . LEU B 1 194 ? 11.914 7.422 -8.523 1 97.31 194 LEU B O 1
ATOM 5286 N N . MET B 1 195 ? 13.914 8.32 -7.977 1 96 195 MET B N 1
ATOM 5287 C CA . MET B 1 195 ? 14.672 7.242 -8.602 1 96 195 MET B CA 1
ATOM 5288 C C . MET B 1 195 ? 14.312 5.895 -7.984 1 96 195 MET B C 1
ATOM 5290 O O . MET B 1 195 ? 14.078 4.918 -8.695 1 96 195 MET B O 1
ATOM 5294 N N . LYS B 1 196 ? 14.227 5.82 -6.699 1 95.12 196 LYS B N 1
ATOM 5295 C CA . LYS B 1 196 ? 13.93 4.574 -5.996 1 95.12 196 LYS B CA 1
ATOM 5296 C C . LYS B 1 196 ? 12.492 4.137 -6.238 1 95.12 196 LYS B C 1
ATOM 5298 O O . LYS B 1 196 ? 12.211 2.943 -6.363 1 95.12 196 LYS B O 1
ATOM 5303 N N . LEU B 1 197 ? 11.562 5.125 -6.273 1 96.88 197 LEU B N 1
ATOM 5304 C CA . LEU B 1 197 ? 10.18 4.797 -6.574 1 96.88 197 LEU B CA 1
ATOM 5305 C C . LEU B 1 197 ? 10.047 4.164 -7.953 1 96.88 197 LEU B C 1
ATOM 5307 O O . LEU B 1 197 ? 9.383 3.141 -8.117 1 96.88 197 LEU B O 1
ATOM 5311 N N . VAL B 1 198 ? 10.695 4.727 -8.945 1 96.12 198 VAL B N 1
ATOM 5312 C CA . VAL B 1 198 ? 10.648 4.188 -10.297 1 96.12 198 VAL B CA 1
ATOM 5313 C C . VAL B 1 198 ? 11.164 2.75 -10.297 1 96.12 198 VAL B C 1
ATOM 5315 O O . VAL B 1 198 ? 10.555 1.868 -10.914 1 96.12 198 VAL B O 1
ATOM 5318 N N . ASN B 1 199 ? 12.258 2.521 -9.594 1 93.19 199 ASN B N 1
ATOM 5319 C CA . ASN B 1 199 ? 12.883 1.201 -9.562 1 93.19 199 ASN B CA 1
ATOM 5320 C C . ASN B 1 199 ? 11.953 0.162 -8.93 1 93.19 199 ASN B C 1
ATOM 5322 O O . ASN B 1 199 ? 11.82 -0.947 -9.453 1 93.19 199 ASN B O 1
ATOM 5326 N N . VAL B 1 200 ? 11.352 0.539 -7.859 1 93.56 200 VAL B N 1
ATOM 5327 C CA . VAL B 1 200 ? 10.469 -0.396 -7.168 1 93.56 200 VAL B CA 1
ATOM 5328 C C . VAL B 1 200 ? 9.281 -0.742 -8.062 1 93.56 200 VAL B C 1
ATOM 5330 O O . VAL B 1 200 ? 8.984 -1.919 -8.281 1 93.56 200 VAL B O 1
ATOM 5333 N N . TYR B 1 201 ? 8.641 0.252 -8.594 1 94 201 TYR B N 1
ATOM 5334 C CA . TYR B 1 201 ? 7.438 0.017 -9.391 1 94 201 TYR B CA 1
ATOM 5335 C C . TYR B 1 201 ? 7.773 -0.695 -10.695 1 94 201 TYR B C 1
ATOM 5337 O O . TYR B 1 201 ? 7.027 -1.564 -11.148 1 94 201 TYR B O 1
ATOM 5345 N N . PHE B 1 202 ? 8.875 -0.381 -11.289 1 90.62 202 PHE B N 1
ATOM 5346 C CA . PHE B 1 202 ? 9.281 -1.051 -12.516 1 90.62 202 PHE B CA 1
ATOM 5347 C C . PHE B 1 202 ? 9.57 -2.525 -12.258 1 90.62 202 PHE B C 1
ATOM 5349 O O . PHE B 1 202 ? 9.188 -3.387 -13.047 1 90.62 202 PHE B O 1
ATOM 5356 N N . SER B 1 203 ? 10.297 -2.789 -11.148 1 86.69 203 SER B N 1
ATOM 5357 C CA . SER B 1 203 ? 10.656 -4.16 -10.812 1 86.69 203 SER B CA 1
ATOM 5358 C C . SER B 1 203 ? 9.414 -5.012 -10.57 1 86.69 203 SER B C 1
ATOM 5360 O O . SER B 1 203 ? 9.445 -6.23 -10.75 1 86.69 203 SER B O 1
ATOM 5362 N N . LEU B 1 204 ? 8.328 -4.348 -10.273 1 87 204 LEU B N 1
ATOM 5363 C CA . LEU B 1 204 ? 7.094 -5.055 -9.961 1 87 204 LEU B CA 1
ATOM 5364 C C . LEU B 1 204 ? 6.125 -5 -11.133 1 87 204 LEU B C 1
ATOM 5366 O O . LEU B 1 204 ? 4.945 -5.32 -10.984 1 87 204 LEU B O 1
ATOM 5370 N N . ASP B 1 205 ? 6.59 -4.512 -12.211 1 87 205 ASP B N 1
ATOM 5371 C CA . ASP B 1 205 ? 5.824 -4.414 -13.453 1 87 205 ASP B CA 1
ATOM 5372 C C . ASP B 1 205 ? 4.609 -3.508 -13.281 1 87 205 ASP B C 1
ATOM 5374 O O . ASP B 1 205 ? 3.553 -3.764 -13.859 1 87 205 ASP B O 1
ATOM 5378 N N . LYS B 1 206 ? 4.699 -2.645 -12.336 1 90.88 206 LYS B N 1
ATOM 5379 C CA . LYS B 1 206 ? 3.699 -1.587 -12.219 1 90.88 206 LYS B CA 1
ATOM 5380 C C . LYS B 1 206 ? 4.059 -0.389 -13.094 1 90.88 206 LYS B C 1
ATOM 5382 O O . LYS B 1 206 ? 4.48 0.653 -12.586 1 90.88 206 LYS B O 1
ATOM 5387 N N . TYR B 1 207 ? 3.793 -0.478 -14.344 1 90.81 207 TYR B N 1
ATOM 5388 C CA . TYR B 1 207 ? 4.371 0.402 -15.352 1 90.81 207 TYR B CA 1
ATOM 5389 C C . TYR B 1 207 ? 3.691 1.766 -15.344 1 90.81 207 TYR B C 1
ATOM 5391 O O . TYR B 1 207 ? 4.324 2.785 -15.625 1 90.81 207 TYR B O 1
ATOM 5399 N N . ALA B 1 208 ? 2.42 1.728 -14.969 1 92.12 208 ALA B N 1
ATOM 5400 C CA . ALA B 1 208 ? 1.74 3.02 -14.906 1 92.12 208 ALA B CA 1
ATOM 5401 C C . ALA B 1 208 ? 2.379 3.92 -13.852 1 92.12 208 ALA B C 1
ATOM 5403 O O . ALA B 1 208 ? 2.668 5.09 -14.117 1 92.12 208 ALA B O 1
ATOM 5404 N N . GLU B 1 209 ? 2.613 3.332 -12.656 1 94.31 209 GLU B N 1
ATOM 5405 C CA . GLU B 1 209 ? 3.266 4.086 -11.586 1 94.31 209 GLU B CA 1
ATOM 5406 C C . GLU B 1 209 ? 4.711 4.414 -11.953 1 94.31 209 GLU B C 1
ATOM 5408 O O . GLU B 1 209 ? 5.18 5.531 -11.711 1 94.31 209 GLU B O 1
ATOM 5413 N N . ALA B 1 210 ? 5.414 3.475 -12.555 1 95.25 210 ALA B N 1
ATOM 5414 C CA . ALA B 1 210 ? 6.797 3.703 -12.961 1 95.25 210 ALA B CA 1
ATOM 5415 C C . ALA B 1 210 ? 6.891 4.863 -13.953 1 95.25 210 ALA B C 1
ATOM 5417 O O . ALA B 1 210 ? 7.816 5.676 -13.875 1 95.25 210 ALA B O 1
ATOM 5418 N N . GLU B 1 211 ? 5.973 4.887 -14.828 1 95.56 211 GLU B N 1
ATOM 5419 C CA . GLU B 1 211 ? 5.945 5.973 -15.805 1 95.56 211 GLU B CA 1
ATOM 5420 C C . GLU B 1 211 ? 5.734 7.32 -15.125 1 95.56 211 GLU B C 1
ATOM 5422 O O . GLU B 1 211 ? 6.441 8.289 -15.422 1 95.56 211 GLU B O 1
ATOM 5427 N N . LYS B 1 212 ? 4.77 7.332 -14.281 1 95.94 212 LYS B N 1
ATOM 5428 C CA . LYS B 1 212 ? 4.453 8.547 -13.539 1 95.94 212 LYS B CA 1
ATOM 5429 C C . LYS B 1 212 ? 5.699 9.117 -12.859 1 95.94 212 LYS B C 1
ATOM 5431 O O . LYS B 1 212 ? 6.012 10.297 -13.016 1 95.94 212 LYS B O 1
ATOM 5436 N N . TYR B 1 213 ? 6.438 8.328 -12.219 1 97.12 213 TYR B N 1
ATOM 5437 C CA . TYR B 1 213 ? 7.562 8.805 -11.422 1 97.12 213 TYR B CA 1
ATOM 5438 C C . TYR B 1 213 ? 8.797 9.008 -12.289 1 97.12 213 TYR B C 1
ATOM 5440 O O . TYR B 1 213 ? 9.672 9.812 -11.953 1 97.12 213 TYR B O 1
ATOM 5448 N N . SER B 1 214 ? 8.906 8.297 -13.414 1 96.81 214 SER B N 1
ATOM 5449 C CA . SER B 1 214 ? 9.984 8.578 -14.352 1 96.81 214 SER B CA 1
ATOM 5450 C C . SER B 1 214 ? 9.836 9.969 -14.961 1 96.81 214 SER B C 1
ATOM 5452 O O . SER B 1 214 ? 10.82 10.703 -15.094 1 96.81 214 SER B O 1
ATOM 5454 N N . ILE B 1 215 ? 8.633 10.266 -15.305 1 96.19 215 ILE B N 1
ATOM 5455 C CA . ILE B 1 215 ? 8.344 11.594 -15.844 1 96.19 215 ILE B CA 1
ATOM 5456 C C . ILE B 1 215 ? 8.664 12.656 -14.797 1 96.19 215 ILE B C 1
ATOM 5458 O O . ILE B 1 215 ? 9.289 13.672 -15.102 1 96.19 215 ILE B O 1
ATOM 5462 N N . ALA B 1 216 ? 8.203 12.375 -13.609 1 96.88 216 ALA B N 1
ATOM 5463 C CA . ALA B 1 216 ? 8.461 13.312 -12.516 1 96.88 216 ALA B CA 1
ATOM 5464 C C . ALA B 1 216 ? 9.961 13.508 -12.305 1 96.88 216 ALA B C 1
ATOM 5466 O O . ALA B 1 216 ? 10.414 14.625 -12.07 1 96.88 216 ALA B O 1
ATOM 5467 N N . LEU B 1 217 ? 10.727 12.453 -12.336 1 97.44 217 LEU B N 1
ATOM 5468 C CA . LEU B 1 217 ? 12.172 12.516 -12.148 1 97.44 217 LEU B CA 1
ATOM 5469 C C . LEU B 1 217 ? 12.82 13.359 -13.242 1 97.44 217 LEU B C 1
ATOM 5471 O O . LEU B 1 217 ? 13.672 14.211 -12.961 1 97.44 217 LEU B O 1
ATOM 5475 N N . ASN B 1 218 ? 12.461 13.141 -14.414 1 95.88 218 ASN B N 1
ATOM 5476 C CA . ASN B 1 218 ? 13.016 13.875 -15.539 1 95.88 218 ASN B CA 1
ATOM 5477 C C . ASN B 1 218 ? 12.648 15.359 -15.477 1 95.88 218 ASN B C 1
ATOM 5479 O O . ASN B 1 218 ? 13.516 16.219 -15.648 1 95.88 218 ASN B O 1
ATOM 5483 N N . LYS B 1 219 ? 11.406 15.648 -15.273 1 96.25 219 LYS B N 1
ATOM 5484 C CA . LYS B 1 219 ? 10.945 17.031 -15.18 1 96.25 219 LYS B CA 1
ATOM 5485 C C . LYS B 1 219 ? 11.656 17.766 -14.047 1 96.25 219 LYS B C 1
ATOM 5487 O O . LYS B 1 219 ? 12.125 18.891 -14.227 1 96.25 219 LYS B O 1
ATOM 5492 N N . PHE B 1 220 ? 11.734 17.141 -12.93 1 96.69 220 PHE B N 1
ATOM 5493 C CA . PHE B 1 220 ? 12.305 17.781 -11.75 1 96.69 220 PHE B CA 1
ATOM 5494 C C . PHE B 1 220 ? 13.805 18.016 -11.938 1 96.69 220 PHE B C 1
ATOM 5496 O O . PHE B 1 220 ? 14.312 19.094 -11.602 1 96.69 220 PHE B O 1
ATOM 5503 N N . SER B 1 221 ? 14.523 17 -12.398 1 95.31 221 SER B N 1
ATOM 5504 C CA . SER B 1 221 ? 15.953 17.172 -12.648 1 95.31 221 SER B CA 1
ATOM 5505 C C . SER B 1 221 ? 16.203 18.266 -13.68 1 95.31 221 SER B C 1
ATOM 5507 O O . SER B 1 221 ? 17.172 19.016 -13.57 1 95.31 221 SER B O 1
ATOM 5509 N N . SER B 1 222 ? 15.344 18.422 -14.625 1 94.75 222 SER B N 1
ATOM 5510 C CA . SER B 1 222 ? 15.461 19.453 -15.641 1 94.75 222 SER B CA 1
ATOM 5511 C C . SER B 1 222 ? 15.258 20.844 -15.039 1 94.75 222 SER B C 1
ATOM 5513 O O . SER B 1 222 ? 15.969 21.781 -15.391 1 94.75 222 SER B O 1
ATOM 5515 N N . ILE B 1 223 ? 14.297 20.906 -14.227 1 94.44 223 ILE B N 1
ATOM 5516 C CA . ILE B 1 223 ? 14.023 22.172 -13.562 1 94.44 223 ILE B CA 1
ATOM 5517 C C . ILE B 1 223 ? 15.227 22.609 -12.734 1 94.44 223 ILE B C 1
ATOM 5519 O O . ILE B 1 223 ? 15.648 23.766 -12.773 1 94.44 223 ILE B O 1
ATOM 5523 N N . ILE B 1 224 ? 15.773 21.656 -12 1 91.81 224 ILE B N 1
ATOM 5524 C CA . ILE B 1 224 ? 16.938 21.953 -11.172 1 91.81 224 ILE B CA 1
ATOM 5525 C C . ILE B 1 224 ? 18.094 22.406 -12.055 1 91.81 224 ILE B C 1
ATOM 5527 O O . ILE B 1 224 ? 18.812 23.359 -11.727 1 91.81 224 ILE B O 1
ATOM 5531 N N . TYR B 1 225 ? 18.281 21.766 -13.094 1 91.56 225 TYR B N 1
ATOM 5532 C CA . TYR B 1 225 ? 19.359 22.094 -14.023 1 91.56 225 TYR B CA 1
ATOM 5533 C C . TYR B 1 225 ? 19.188 23.516 -14.562 1 91.56 225 TYR B C 1
ATOM 5535 O O . TYR B 1 225 ? 20.141 24.281 -14.609 1 91.56 225 TYR B O 1
ATOM 5543 N N . LYS B 1 226 ? 18.016 23.859 -15.031 1 90.81 226 LYS B N 1
ATOM 5544 C CA . LYS B 1 226 ? 17.734 25.172 -15.578 1 90.81 226 LYS B CA 1
ATOM 5545 C C . LYS B 1 226 ? 18.031 26.266 -14.555 1 90.81 226 LYS B C 1
ATOM 5547 O O . LYS B 1 226 ? 18.609 27.297 -14.883 1 90.81 226 LYS B O 1
ATOM 5552 N N . ASN B 1 227 ? 17.609 25.984 -13.383 1 87.94 227 ASN B N 1
ATOM 5553 C CA . ASN B 1 227 ? 17.859 26.938 -12.305 1 87.94 227 ASN B CA 1
ATOM 5554 C C . ASN B 1 227 ? 19.344 27.109 -12.031 1 87.94 227 ASN B C 1
ATOM 5556 O O . ASN B 1 227 ? 19.812 28.219 -11.789 1 87.94 227 ASN B O 1
ATOM 5560 N N . GLN B 1 228 ? 20.031 26.047 -12.023 1 83.81 228 GLN B N 1
ATOM 5561 C CA . GLN B 1 228 ? 21.469 26.094 -11.789 1 83.81 228 GLN B CA 1
ATOM 5562 C C . GLN B 1 228 ? 22.203 26.766 -12.945 1 83.81 228 GLN B C 1
ATOM 5564 O O . GLN B 1 228 ? 23.156 27.516 -12.734 1 83.81 228 GLN B O 1
ATOM 5569 N N . ALA B 1 229 ? 21.781 26.5 -14.07 1 83.38 229 ALA B N 1
ATOM 5570 C CA . ALA B 1 229 ? 22.391 27.078 -15.258 1 83.38 229 ALA B CA 1
ATOM 5571 C C . ALA B 1 229 ? 22.188 28.578 -15.312 1 83.38 229 ALA B C 1
ATOM 5573 O O . ALA B 1 229 ? 23.078 29.328 -15.719 1 83.38 229 ALA B O 1
ATOM 5574 N N . GLU B 1 230 ? 21.062 28.984 -14.953 1 81.56 230 GLU B N 1
ATOM 5575 C CA . GLU B 1 230 ? 20.781 30.406 -14.914 1 81.56 230 GLU B CA 1
ATOM 5576 C C . GLU B 1 230 ? 21.641 31.109 -13.867 1 81.56 230 GLU B C 1
ATOM 5578 O O . GLU B 1 230 ? 22.094 32.25 -14.078 1 81.56 230 GLU B O 1
ATOM 5583 N N . ARG B 1 231 ? 21.922 30.438 -12.82 1 75.5 231 ARG B N 1
ATOM 5584 C CA . ARG B 1 231 ? 22.719 31 -11.742 1 75.5 231 ARG B CA 1
ATOM 5585 C C . ARG B 1 231 ? 24.203 31.031 -12.117 1 75.5 231 ARG B C 1
ATOM 5587 O O . ARG B 1 231 ? 24.922 31.969 -11.758 1 75.5 231 ARG B O 1
ATOM 5594 N N . LEU B 1 232 ? 24.734 29.859 -12.516 1 67.12 232 LEU B N 1
ATOM 5595 C CA . LEU B 1 232 ? 26.125 29.797 -12.93 1 67.12 232 LEU B CA 1
ATOM 5596 C C . LEU B 1 232 ? 26.422 30.844 -14.008 1 67.12 232 LEU B C 1
ATOM 5598 O O . LEU B 1 232 ? 27.516 31.406 -14.062 1 67.12 232 LEU B O 1
ATOM 5602 N N . GLY B 1 233 ? 25.609 30.938 -14.961 1 55.41 233 GLY B N 1
ATOM 5603 C CA . GLY B 1 233 ? 25.797 32.062 -15.836 1 55.41 233 GLY B CA 1
ATOM 5604 C C . GLY B 1 233 ? 25.906 33.375 -15.086 1 55.41 233 GLY B C 1
ATOM 5605 O O . GLY B 1 233 ? 26.547 34.344 -15.562 1 55.41 233 GLY B O 1
ATOM 5606 N N . ALA B 1 234 ? 25.25 33.312 -13.938 1 51.72 234 ALA B N 1
ATOM 5607 C CA . ALA B 1 234 ? 25.391 34.469 -13.055 1 51.72 234 ALA B CA 1
ATOM 5608 C C . ALA B 1 234 ? 26.531 34.25 -12.047 1 51.72 234 ALA B C 1
ATOM 5610 O O . ALA B 1 234 ? 26.875 33.125 -11.734 1 51.72 234 ALA B O 1
ATOM 5611 N N . ASP B 1 235 ? 27.672 34.844 -11.883 1 48.22 235 ASP B N 1
ATOM 5612 C CA . ASP B 1 235 ? 28.922 34.75 -11.117 1 48.22 235 ASP B CA 1
ATOM 5613 C C . ASP B 1 235 ? 28.719 33.938 -9.836 1 48.22 235 ASP B C 1
ATOM 5615 O O . ASP B 1 235 ? 29.516 34.062 -8.898 1 48.22 235 ASP B O 1
ATOM 5619 N N . SER B 1 236 ? 27.578 33.375 -9.531 1 48.38 236 SER B N 1
ATOM 5620 C CA . SER B 1 236 ? 27.391 32.938 -8.141 1 48.38 236 SER B CA 1
ATOM 5621 C C . SER B 1 236 ? 27.781 31.484 -7.949 1 48.38 236 SER B C 1
ATOM 5623 O O . SER B 1 236 ? 27.391 30.625 -8.742 1 48.38 236 SER B O 1
ATOM 5625 N N . ARG B 1 237 ? 28.891 31.172 -7.227 1 44.75 237 ARG B N 1
ATOM 5626 C CA . ARG B 1 237 ? 29.547 29.953 -6.77 1 44.75 237 ARG B CA 1
ATOM 5627 C C . ARG B 1 237 ? 28.578 29.078 -5.973 1 44.75 237 ARG B C 1
ATOM 5629 O O . ARG B 1 237 ? 28.625 29.062 -4.738 1 44.75 237 ARG B O 1
ATOM 5636 N N . GLU B 1 238 ? 27.266 29.031 -6.164 1 49.47 238 GLU B N 1
ATOM 5637 C CA . GLU B 1 238 ? 26.484 28.281 -5.188 1 49.47 238 GLU B CA 1
ATOM 5638 C C . GLU B 1 238 ? 26.766 26.781 -5.293 1 49.47 238 GLU B C 1
ATOM 5640 O O . GLU B 1 238 ? 27.016 26.266 -6.387 1 49.47 238 GLU B O 1
ATOM 5645 N N . PRO B 1 239 ? 26.891 26.109 -4.09 1 50.22 239 PRO B N 1
ATOM 5646 C CA . PRO B 1 239 ? 27.234 24.688 -3.898 1 50.22 239 PRO B CA 1
ATOM 5647 C C . PRO B 1 239 ? 26.312 23.75 -4.676 1 50.22 239 PRO B C 1
ATOM 5649 O O . PRO B 1 239 ? 25.141 24.062 -4.867 1 50.22 239 PRO B O 1
ATOM 5652 N N . THR B 1 240 ? 26.891 22.891 -5.418 1 54.53 240 THR B N 1
ATOM 5653 C CA . THR B 1 240 ? 26.406 21.75 -6.184 1 54.53 240 THR B CA 1
ATOM 5654 C C . THR B 1 240 ? 25.438 20.906 -5.344 1 54.53 240 THR B C 1
ATOM 5656 O O . THR B 1 240 ? 25.531 20.891 -4.117 1 54.53 240 THR B O 1
ATOM 5659 N N . LEU B 1 241 ? 24.328 20.547 -5.867 1 58.28 241 LEU B N 1
ATOM 5660 C CA . LEU B 1 241 ? 23.359 19.609 -5.309 1 58.28 241 LEU B CA 1
ATOM 5661 C C . LEU B 1 241 ? 24.047 18.453 -4.602 1 58.28 241 LEU B C 1
ATOM 5663 O O . LEU B 1 241 ? 24.891 17.781 -5.195 1 58.28 241 LEU B O 1
ATOM 5667 N N . ALA B 1 242 ? 24.188 18.484 -3.256 1 61.62 242 ALA B N 1
ATOM 5668 C CA . ALA B 1 242 ? 24.812 17.453 -2.428 1 61.62 242 ALA B CA 1
ATOM 5669 C C . ALA B 1 242 ? 23.984 16.172 -2.436 1 61.62 242 ALA B C 1
ATOM 5671 O O . ALA B 1 242 ? 23.344 15.836 -1.439 1 61.62 242 ALA B O 1
ATOM 5672 N N . GLY B 1 243 ? 23.562 15.734 -3.607 1 67.12 243 GLY B N 1
ATOM 5673 C CA . GLY B 1 243 ? 22.859 14.461 -3.607 1 67.12 243 GLY B CA 1
ATOM 5674 C C . GLY B 1 243 ? 23.797 13.273 -3.719 1 67.12 243 GLY B C 1
ATOM 5675 O O . GLY B 1 243 ? 25.016 13.422 -3.676 1 67.12 243 GLY B O 1
ATOM 5676 N N . ARG B 1 244 ? 23.281 12.039 -3.592 1 78.25 244 ARG B N 1
ATOM 5677 C CA . ARG B 1 244 ? 24.047 10.805 -3.701 1 78.25 244 ARG B CA 1
ATOM 5678 C C . ARG B 1 244 ? 24.781 10.734 -5.031 1 78.25 244 ARG B C 1
ATOM 5680 O O . ARG B 1 244 ? 25.906 10.234 -5.09 1 78.25 244 ARG B O 1
ATOM 5687 N N . TYR B 1 245 ? 24.156 11.32 -6.105 1 90.44 245 TYR B N 1
ATOM 5688 C CA . TYR B 1 245 ? 24.719 11.312 -7.449 1 90.44 245 TYR B CA 1
ATOM 5689 C C . TYR B 1 245 ? 24.766 12.719 -8.039 1 90.44 245 TYR B C 1
ATOM 5691 O O . TYR B 1 245 ? 24.016 13.594 -7.602 1 90.44 245 TYR B O 1
ATOM 5699 N N . PRO B 1 246 ? 25.703 12.93 -9.039 1 92.31 246 PRO B N 1
ATOM 5700 C CA . PRO B 1 246 ? 25.625 14.188 -9.773 1 92.31 246 PRO B CA 1
ATOM 5701 C C . PRO B 1 246 ? 24.297 14.383 -10.5 1 92.31 246 PRO B C 1
ATOM 5703 O O . PRO B 1 246 ? 23.656 13.398 -10.875 1 92.31 246 PRO B O 1
ATOM 5706 N N . LEU B 1 247 ? 23.906 15.625 -10.672 1 93.31 247 LEU B N 1
ATOM 5707 C CA . LEU B 1 247 ? 22.625 15.953 -11.266 1 93.31 247 LEU B CA 1
ATOM 5708 C C . LEU B 1 247 ? 22.453 15.281 -12.625 1 93.31 247 LEU B C 1
ATOM 5710 O O . LEU B 1 247 ? 21.344 14.875 -12.984 1 93.31 247 LEU B O 1
ATOM 5714 N N . VAL B 1 248 ? 23.547 15.148 -13.328 1 95.31 248 VAL B N 1
ATOM 5715 C CA . VAL B 1 248 ? 23.516 14.594 -14.68 1 95.31 248 VAL B CA 1
ATOM 5716 C C . VAL B 1 248 ? 23.016 13.148 -14.625 1 95.31 248 VAL B C 1
ATOM 5718 O O . VAL B 1 248 ? 22.359 12.68 -15.555 1 95.31 248 VAL B O 1
ATOM 5721 N N . VAL B 1 249 ? 23.297 12.461 -13.539 1 96.31 249 VAL B N 1
ATOM 5722 C CA . VAL B 1 249 ? 22.891 11.07 -13.375 1 96.31 249 VAL B CA 1
ATOM 5723 C C . VAL B 1 249 ? 21.359 10.992 -13.266 1 96.31 249 VAL B C 1
ATOM 5725 O O . VAL B 1 249 ? 20.734 10.156 -13.906 1 96.31 249 VAL B O 1
ATOM 5728 N N . TYR B 1 250 ? 20.781 11.875 -12.492 1 95.88 250 TYR B N 1
ATOM 5729 C CA . TYR B 1 250 ? 19.328 11.875 -12.328 1 95.88 250 TYR B CA 1
ATOM 5730 C C . TYR B 1 250 ? 18.641 12.219 -13.633 1 95.88 250 TYR B C 1
ATOM 5732 O O . TYR B 1 250 ? 17.609 11.625 -13.977 1 95.88 250 TYR B O 1
ATOM 5740 N N . TYR B 1 251 ? 19.172 13.18 -14.344 1 95.94 251 TYR B N 1
ATOM 5741 C CA . TYR B 1 251 ? 18.609 13.578 -15.633 1 95.94 251 TYR B CA 1
ATOM 5742 C C . TYR B 1 251 ? 18.656 12.422 -16.625 1 95.94 251 TYR B C 1
ATOM 5744 O O . TYR B 1 251 ? 17.641 12.07 -17.234 1 95.94 251 TYR B O 1
ATOM 5752 N N . GLY B 1 252 ? 19.828 11.891 -16.812 1 97.12 252 GLY B N 1
ATOM 5753 C CA . GLY B 1 252 ? 19.984 10.773 -17.719 1 97.12 252 GLY B CA 1
ATOM 5754 C C . GLY B 1 252 ? 19.172 9.562 -17.328 1 97.12 252 GLY B C 1
ATOM 5755 O O . GLY B 1 252 ? 18.562 8.914 -18.188 1 97.12 252 GLY B O 1
ATOM 5756 N N . TYR B 1 253 ? 19.188 9.234 -16.016 1 96.44 253 TYR B N 1
ATOM 5757 C CA . TYR B 1 253 ? 18.453 8.086 -15.516 1 96.44 253 TYR B CA 1
ATOM 5758 C C . TYR B 1 253 ? 16.953 8.234 -15.766 1 96.44 253 TYR B C 1
ATOM 5760 O O . TYR B 1 253 ? 16.281 7.266 -16.094 1 96.44 253 TYR B O 1
ATOM 5768 N N . GLY B 1 254 ? 16.453 9.461 -15.562 1 96.38 254 GLY B N 1
ATOM 5769 C CA . GLY B 1 254 ? 15.055 9.719 -15.875 1 96.38 254 GLY B CA 1
ATOM 5770 C C . GLY B 1 254 ? 14.688 9.375 -17.312 1 96.38 254 GLY B C 1
ATOM 5771 O O . GLY B 1 254 ? 13.688 8.695 -17.562 1 96.38 254 GLY B O 1
ATOM 5772 N N . LEU B 1 255 ? 15.492 9.773 -18.219 1 97.31 255 LEU B N 1
ATOM 5773 C CA . LEU B 1 255 ? 15.273 9.492 -19.625 1 97.31 255 LEU B CA 1
ATOM 5774 C C . LEU B 1 255 ? 15.359 7.992 -19.906 1 97.31 255 LEU B C 1
ATOM 5776 O O . LEU B 1 255 ? 14.57 7.453 -20.672 1 97.31 255 LEU B O 1
ATOM 5780 N N . MET B 1 256 ? 16.328 7.398 -19.281 1 96.88 256 MET B N 1
ATOM 5781 C CA . MET B 1 256 ? 16.516 5.961 -19.453 1 96.88 256 MET B CA 1
ATOM 5782 C C . MET B 1 256 ? 15.289 5.195 -18.969 1 96.88 256 MET B C 1
ATOM 5784 O O . MET B 1 256 ? 14.859 4.234 -19.609 1 96.88 256 MET B O 1
ATOM 5788 N N . CYS B 1 257 ? 14.773 5.582 -17.844 1 96.12 257 CYS B N 1
ATOM 5789 C CA . CYS B 1 257 ? 13.578 4.941 -17.312 1 96.12 257 CYS B CA 1
ATOM 5790 C C . CYS B 1 257 ? 12.391 5.133 -18.266 1 96.12 257 CYS B C 1
ATOM 5792 O O . CYS B 1 257 ? 11.625 4.195 -18.5 1 96.12 257 CYS B O 1
ATOM 5794 N N . MET B 1 258 ? 12.234 6.312 -18.766 1 96.5 258 MET B N 1
ATOM 5795 C CA . MET B 1 258 ? 11.164 6.574 -19.719 1 96.5 258 MET B CA 1
ATOM 5796 C C . MET B 1 258 ? 11.328 5.727 -20.969 1 96.5 258 MET B C 1
ATOM 5798 O O . MET B 1 258 ? 10.344 5.234 -21.516 1 96.5 258 MET B O 1
ATOM 5802 N N . GLN B 1 259 ? 12.586 5.617 -21.375 1 96.81 259 GLN B N 1
ATOM 5803 C CA . GLN B 1 259 ? 12.891 4.742 -22.516 1 96.81 259 GLN B CA 1
ATOM 5804 C C . GLN B 1 259 ? 12.406 3.318 -22.25 1 96.81 259 GLN B C 1
ATOM 5806 O O . GLN B 1 259 ? 11.766 2.707 -23.109 1 96.81 259 GLN B O 1
ATOM 5811 N N . ASN B 1 260 ? 12.719 2.766 -21.109 1 94.12 260 ASN B N 1
ATOM 5812 C CA . ASN B 1 260 ? 12.336 1.407 -20.75 1 94.12 260 ASN B CA 1
ATOM 5813 C C . ASN B 1 260 ? 10.82 1.242 -20.719 1 94.12 260 ASN B C 1
ATOM 5815 O O . ASN B 1 260 ? 10.297 0.194 -21.094 1 94.12 260 ASN B O 1
ATOM 5819 N N . ILE B 1 261 ? 10.148 2.256 -20.234 1 94.75 261 ILE B N 1
ATOM 5820 C CA . ILE B 1 261 ? 8.695 2.221 -20.188 1 94.75 261 ILE B CA 1
ATOM 5821 C C . ILE B 1 261 ? 8.125 2.172 -21.594 1 94.75 261 ILE B C 1
ATOM 5823 O O . ILE B 1 261 ? 7.184 1.424 -21.875 1 94.75 261 ILE B O 1
ATOM 5827 N N . ARG B 1 262 ? 8.648 2.957 -22.484 1 95.5 262 ARG B N 1
ATOM 5828 C CA . ARG B 1 262 ? 8.172 2.971 -23.859 1 95.5 262 ARG B CA 1
ATOM 5829 C C . ARG B 1 262 ? 8.414 1.627 -24.547 1 95.5 262 ARG B C 1
ATOM 5831 O O . ARG B 1 262 ? 7.602 1.172 -25.344 1 95.5 262 ARG B O 1
ATOM 5838 N N . ILE B 1 263 ? 9.531 1.036 -24.25 1 93.12 263 ILE B N 1
ATOM 5839 C CA . ILE B 1 263 ? 9.836 -0.289 -24.781 1 93.12 263 ILE B CA 1
ATOM 5840 C C . ILE B 1 263 ? 8.75 -1.277 -24.344 1 93.12 263 ILE B C 1
ATOM 5842 O O . ILE B 1 263 ? 8.25 -2.059 -25.156 1 93.12 263 ILE B O 1
ATOM 5846 N N . GLN B 1 264 ? 8.398 -1.222 -23.062 1 89.31 264 GLN B N 1
ATOM 5847 C CA . GLN B 1 264 ? 7.355 -2.104 -22.547 1 89.31 264 GLN B CA 1
ATOM 5848 C C . GLN B 1 264 ? 6.02 -1.848 -23.25 1 89.31 264 GLN B C 1
ATOM 5850 O O . GLN B 1 264 ? 5.207 -2.762 -23.391 1 89.31 264 GLN B O 1
ATOM 5855 N N . GLN B 1 265 ? 5.836 -0.64 -23.75 1 90.81 265 GLN B N 1
ATOM 5856 C CA . GLN B 1 265 ? 4.602 -0.258 -24.438 1 90.81 265 GLN B CA 1
ATOM 5857 C C . GLN B 1 265 ? 4.711 -0.488 -25.938 1 90.81 265 GLN B C 1
ATOM 5859 O O . GLN B 1 265 ? 3.82 -0.096 -26.703 1 90.81 265 GLN B O 1
ATOM 5864 N N . ASN B 1 266 ? 5.766 -1.031 -26.391 1 89.56 266 ASN B N 1
ATOM 5865 C CA . ASN B 1 266 ? 6.062 -1.315 -27.781 1 89.56 266 ASN B CA 1
ATOM 5866 C C . ASN B 1 266 ? 6.09 -0.04 -28.625 1 89.56 266 ASN B C 1
ATOM 5868 O O . ASN B 1 266 ? 5.676 -0.047 -29.781 1 89.56 266 ASN B O 1
ATOM 5872 N N . ASP B 1 267 ? 6.309 1.03 -27.969 1 94.81 267 ASP B N 1
ATOM 5873 C CA . ASP B 1 267 ? 6.547 2.299 -28.656 1 94.81 267 ASP B CA 1
ATOM 5874 C C . ASP B 1 267 ? 8.039 2.523 -28.891 1 94.81 267 ASP B C 1
ATOM 5876 O O . ASP B 1 267 ? 8.656 3.365 -28.234 1 94.81 267 ASP B O 1
ATOM 5880 N N . PHE B 1 268 ? 8.602 1.927 -29.906 1 94.5 268 PHE B N 1
ATOM 5881 C CA . PHE B 1 268 ? 10.047 1.861 -30.125 1 94.5 268 PHE B CA 1
ATOM 5882 C C . PHE B 1 268 ? 10.562 3.178 -30.688 1 94.5 268 PHE B C 1
ATOM 5884 O O . PHE B 1 268 ? 11.711 3.557 -30.438 1 94.5 268 PHE B O 1
ATOM 5891 N N . GLU B 1 269 ? 9.688 3.836 -31.359 1 95.19 269 GLU B N 1
ATOM 5892 C CA . GLU B 1 269 ? 10.086 5.133 -31.906 1 95.19 269 GLU B CA 1
ATOM 5893 C C . GLU B 1 269 ? 10.406 6.121 -30.781 1 95.19 269 GLU B C 1
ATOM 5895 O O . GLU B 1 269 ? 11.453 6.766 -30.797 1 95.19 269 GLU B O 1
ATOM 5900 N N . GLU B 1 270 ? 9.5 6.18 -29.875 1 96.25 270 GLU B N 1
ATOM 5901 C CA . GLU B 1 270 ? 9.703 7.086 -28.75 1 96.25 270 GLU B CA 1
ATOM 5902 C C . GLU B 1 270 ? 10.875 6.625 -27.891 1 96.25 270 GLU B C 1
ATOM 5904 O O . GLU B 1 270 ? 11.586 7.449 -27.312 1 96.25 270 GLU B O 1
ATOM 5909 N N . ALA B 1 271 ? 11.055 5.332 -27.734 1 97.5 271 ALA B N 1
ATOM 5910 C CA . ALA B 1 271 ? 12.188 4.805 -26.984 1 97.5 271 ALA B CA 1
ATOM 5911 C C . ALA B 1 271 ? 13.508 5.289 -27.578 1 97.5 271 ALA B C 1
ATOM 5913 O O . ALA B 1 271 ? 14.414 5.691 -26.844 1 97.5 271 ALA B O 1
ATOM 5914 N N . GLU B 1 272 ? 13.57 5.301 -28.891 1 97.31 272 GLU B N 1
ATOM 5915 C CA . GLU B 1 272 ? 14.781 5.762 -29.562 1 97.31 272 GLU B CA 1
ATOM 5916 C C . GLU B 1 272 ? 15.016 7.246 -29.312 1 97.31 272 GLU B C 1
ATOM 5918 O O . GLU B 1 272 ? 16.156 7.68 -29.156 1 97.31 272 GLU B O 1
ATOM 5923 N N . ARG B 1 273 ? 13.953 7.977 -29.312 1 97.5 273 ARG B N 1
ATOM 5924 C CA . ARG B 1 273 ? 14.078 9.406 -29.031 1 97.5 273 ARG B CA 1
ATOM 5925 C C . ARG B 1 273 ? 14.664 9.648 -27.641 1 97.5 273 ARG B C 1
ATOM 5927 O O . ARG B 1 273 ? 15.492 10.547 -27.469 1 97.5 273 ARG B O 1
ATOM 5934 N N . TYR B 1 274 ? 14.266 8.875 -26.703 1 97.88 274 TYR B N 1
ATOM 5935 C CA . TYR B 1 274 ? 14.797 9.023 -25.359 1 97.88 274 TYR B CA 1
ATOM 5936 C C . TYR B 1 274 ? 16.266 8.625 -25.312 1 97.88 274 TYR B C 1
ATOM 5938 O O . TYR B 1 274 ? 17.062 9.219 -24.578 1 97.88 274 TYR B O 1
ATOM 5946 N N . ILE B 1 275 ? 16.641 7.574 -26 1 98.06 275 ILE B N 1
ATOM 5947 C CA . ILE B 1 275 ? 18.047 7.184 -26.078 1 98.06 275 ILE B CA 1
ATOM 5948 C C . ILE B 1 275 ? 18.875 8.344 -26.594 1 98.06 275 ILE B C 1
ATOM 5950 O O . ILE B 1 275 ? 19.938 8.656 -26.047 1 98.06 275 ILE B O 1
ATOM 5954 N N . GLN B 1 276 ? 18.359 9 -27.625 1 97.62 276 GLN B N 1
ATOM 5955 C CA . GLN B 1 276 ? 19.047 10.164 -28.188 1 97.62 276 GLN B CA 1
ATOM 5956 C C . GLN B 1 276 ? 19.172 11.281 -27.156 1 97.62 276 GLN B C 1
ATOM 5958 O O . GLN B 1 276 ? 20.141 12.047 -27.188 1 97.62 276 GLN B O 1
ATOM 5963 N N . GLY B 1 277 ? 18.234 11.289 -26.328 1 97 277 GLY B N 1
ATOM 5964 C CA . GLY B 1 277 ? 18.203 12.336 -25.312 1 97 277 GLY B CA 1
ATOM 5965 C C . GLY B 1 277 ? 19.328 12.219 -24.297 1 97 277 GLY B C 1
ATOM 5966 O O . GLY B 1 277 ? 19.766 13.227 -23.734 1 97 277 GLY B O 1
ATOM 5967 N N . TYR B 1 278 ? 19.828 10.961 -24 1 97.25 278 TYR B N 1
ATOM 5968 C CA . TYR B 1 278 ? 20.844 10.852 -22.969 1 97.25 278 TYR B CA 1
ATOM 5969 C C . TYR B 1 278 ? 22.141 10.312 -23.531 1 97.25 278 TYR B C 1
ATOM 5971 O O . TYR B 1 278 ? 23.109 10.094 -22.797 1 97.25 278 TYR B O 1
ATOM 5979 N N . GLU B 1 279 ? 22.266 10.078 -24.812 1 97.69 279 GLU B N 1
ATOM 5980 C CA . GLU B 1 279 ? 23.453 9.516 -25.438 1 97.69 279 GLU B CA 1
ATOM 5981 C C . GLU B 1 279 ? 24.641 10.469 -25.328 1 97.69 279 GLU B C 1
ATOM 5983 O O . GLU B 1 279 ? 25.797 10.023 -25.266 1 97.69 279 GLU B O 1
ATOM 5988 N N . ASP B 1 280 ? 24.359 11.734 -25.375 1 97.62 280 ASP B N 1
ATOM 5989 C CA . ASP B 1 280 ? 25.406 12.742 -25.172 1 97.62 280 ASP B CA 1
ATOM 5990 C C . ASP B 1 280 ? 24.953 13.82 -24.203 1 97.62 280 ASP B C 1
ATOM 5992 O O . ASP B 1 280 ? 24.234 14.75 -24.578 1 97.62 280 ASP B O 1
ATOM 5996 N N . LEU B 1 281 ? 25.484 13.703 -22.984 1 97.12 281 LEU B N 1
ATOM 5997 C CA . LEU B 1 281 ? 25.125 14.664 -21.953 1 97.12 281 LEU B CA 1
ATOM 5998 C C . LEU B 1 281 ? 26.297 15.57 -21.609 1 97.12 281 LEU B C 1
ATOM 6000 O O . LEU B 1 281 ? 26.344 16.156 -20.516 1 97.12 281 LEU B O 1
ATOM 6004 N N . SER B 1 282 ? 27.25 15.75 -22.547 1 95.25 282 SER B N 1
ATOM 6005 C CA . SER B 1 282 ? 28.453 16.531 -22.312 1 95.25 282 SER B CA 1
ATOM 6006 C C . SER B 1 282 ? 28.156 18.016 -22.25 1 95.25 282 SER B C 1
ATOM 6008 O O . SER B 1 282 ? 28.984 18.812 -21.781 1 95.25 282 SER B O 1
ATOM 6010 N N . TRP B 1 283 ? 27.016 18.359 -22.688 1 93.38 283 TRP B N 1
ATOM 6011 C CA . TRP B 1 283 ? 26.625 19.766 -22.719 1 93.38 283 TRP B CA 1
ATOM 6012 C C . TRP B 1 283 ? 26.219 20.234 -21.328 1 93.38 283 TRP B C 1
ATOM 6014 O O . TRP B 1 283 ? 26.078 21.438 -21.094 1 93.38 283 TRP B O 1
ATOM 6024 N N . PHE B 1 284 ? 25.953 19.266 -20.344 1 90.94 284 PHE B N 1
ATOM 6025 C CA . PHE B 1 284 ? 25.578 19.625 -18.984 1 90.94 284 PHE B CA 1
ATOM 6026 C C . PHE B 1 284 ? 26.594 20.594 -18.375 1 90.94 284 PHE B C 1
ATOM 6028 O O . PHE B 1 284 ? 27.781 20.312 -18.359 1 90.94 284 PHE B O 1
ATOM 6035 N N . ILE B 1 285 ? 26.078 21.641 -17.875 1 87.12 285 ILE B N 1
ATOM 6036 C CA . ILE B 1 285 ? 26.953 22.656 -17.312 1 87.12 285 ILE B CA 1
ATOM 6037 C C . ILE B 1 285 ? 27.406 22.25 -15.922 1 87.12 285 ILE B C 1
ATOM 6039 O O . ILE B 1 285 ? 26.625 21.719 -15.133 1 87.12 285 ILE B O 1
ATOM 6043 N N . GLY B 1 286 ? 28.703 22.5 -15.609 1 81.19 286 GLY B N 1
ATOM 6044 C CA . GLY B 1 286 ? 29.219 22.297 -14.266 1 81.19 286 GLY B CA 1
ATOM 6045 C C . GLY B 1 286 ? 29.641 20.859 -14.008 1 81.19 286 GLY B C 1
ATOM 6046 O O . GLY B 1 286 ? 29.656 20.406 -12.859 1 81.19 286 GLY B O 1
ATOM 6047 N N . LEU B 1 287 ? 29.922 20.156 -14.984 1 89.31 287 LEU B N 1
ATOM 6048 C CA . LEU B 1 287 ? 30.344 18.766 -14.828 1 89.31 287 LEU B CA 1
ATOM 6049 C C . LEU B 1 287 ? 31.734 18.688 -14.195 1 89.31 287 LEU B C 1
ATOM 6051 O O . LEU B 1 287 ? 32.688 19.266 -14.719 1 89.31 287 LEU B O 1
ATOM 6055 N N . ASP B 1 288 ? 31.875 18.047 -13.078 1 88.62 288 ASP B N 1
ATOM 6056 C CA . ASP B 1 288 ? 33.156 17.734 -12.492 1 88.62 288 ASP B CA 1
ATOM 6057 C C . ASP B 1 288 ? 33.688 16.391 -12.984 1 88.62 288 ASP B C 1
ATOM 6059 O O . ASP B 1 288 ? 33.156 15.82 -13.93 1 88.62 288 ASP B O 1
ATOM 6063 N N . GLU B 1 289 ? 34.75 15.914 -12.422 1 92.12 289 GLU B N 1
ATOM 6064 C CA . GLU B 1 289 ? 35.375 14.664 -12.859 1 92.12 289 GLU B CA 1
ATOM 6065 C C . GLU B 1 289 ? 34.375 13.5 -12.742 1 92.12 289 GLU B C 1
ATOM 6067 O O . GLU B 1 289 ? 34.281 12.664 -13.648 1 92.12 289 GLU B O 1
ATOM 6072 N N . GLU B 1 290 ? 33.719 13.438 -11.68 1 92.06 290 GLU B N 1
ATOM 6073 C CA . GLU B 1 290 ? 32.719 12.398 -11.484 1 92.06 290 GLU B CA 1
ATOM 6074 C C . GLU B 1 290 ? 31.594 12.523 -12.508 1 92.06 290 GLU B C 1
ATOM 6076 O O . GLU B 1 290 ? 31.109 11.516 -13.047 1 92.06 290 GLU B O 1
ATOM 6081 N N . GLY B 1 291 ? 31.156 13.766 -12.727 1 93.56 291 GLY B N 1
ATOM 6082 C CA . GLY B 1 291 ? 30.125 14.016 -13.719 1 93.56 291 GLY B CA 1
ATOM 6083 C C . GLY B 1 291 ? 30.516 13.562 -15.109 1 93.56 291 GLY B C 1
ATOM 6084 O O . GLY B 1 291 ? 29.703 12.984 -15.836 1 93.56 291 GLY B O 1
ATOM 6085 N N . LEU B 1 292 ? 31.75 13.789 -15.406 1 94.81 292 LEU B N 1
ATOM 6086 C CA . LEU B 1 292 ? 32.25 13.406 -16.719 1 94.81 292 LEU B CA 1
ATOM 6087 C C . LEU B 1 292 ? 32.281 11.891 -16.859 1 94.81 292 LEU B C 1
ATOM 6089 O O . LEU B 1 292 ? 31.984 11.352 -17.938 1 94.81 292 LEU B O 1
ATOM 6093 N N . LYS B 1 293 ? 32.656 11.281 -15.828 1 96.5 293 LYS B N 1
ATOM 6094 C CA . LYS B 1 293 ? 32.625 9.82 -15.836 1 96.5 293 LYS B CA 1
ATOM 6095 C C . LYS B 1 293 ? 31.219 9.289 -16.047 1 96.5 293 LYS B C 1
ATOM 6097 O O . LYS B 1 293 ? 31.031 8.312 -16.781 1 96.5 293 LYS B O 1
ATOM 6102 N N . GLU B 1 294 ? 30.297 9.914 -15.414 1 96.38 294 GLU B N 1
ATOM 6103 C CA . GLU B 1 294 ? 28.906 9.508 -15.547 1 96.38 294 GLU B CA 1
ATOM 6104 C C . GLU B 1 294 ? 28.406 9.75 -16.969 1 96.38 294 GLU B C 1
ATOM 6106 O O . GLU B 1 294 ? 27.609 8.961 -17.484 1 96.38 294 GLU B O 1
ATOM 6111 N N . VAL B 1 295 ? 28.812 10.828 -17.516 1 97.25 295 VAL B N 1
ATOM 6112 C CA . VAL B 1 295 ? 28.438 11.133 -18.891 1 97.25 295 VAL B CA 1
ATOM 6113 C C . VAL B 1 295 ? 28.906 10.008 -19.812 1 97.25 295 VAL B C 1
ATOM 6115 O O . VAL B 1 295 ? 28.188 9.586 -20.703 1 97.25 295 VAL B O 1
ATOM 6118 N N . GLU B 1 296 ? 30.094 9.523 -19.562 1 97.19 296 GLU B N 1
ATOM 6119 C CA . GLU B 1 296 ? 30.625 8.422 -20.359 1 97.19 296 GLU B CA 1
ATOM 6120 C C . GLU B 1 296 ? 29.828 7.145 -20.125 1 97.19 296 GLU B C 1
ATOM 6122 O O . GLU B 1 296 ? 29.641 6.355 -21.062 1 97.19 296 GLU B O 1
ATOM 6127 N N . LYS B 1 297 ? 29.422 6.922 -18.969 1 96.62 297 LYS B N 1
ATOM 6128 C CA . LYS B 1 297 ? 28.594 5.762 -18.688 1 96.62 297 LYS B CA 1
ATOM 6129 C C . LYS B 1 297 ? 27.281 5.812 -19.469 1 96.62 297 LYS B C 1
ATOM 6131 O O . LYS B 1 297 ? 26.828 4.797 -20 1 96.62 297 LYS B O 1
ATOM 6136 N N . PHE B 1 298 ? 26.672 6.996 -19.516 1 97.81 298 PHE B N 1
ATOM 6137 C CA . PHE B 1 298 ? 25.406 7.125 -20.234 1 97.81 298 PHE B CA 1
ATOM 6138 C C . PHE B 1 298 ? 25.609 6.926 -21.719 1 97.81 298 PHE B C 1
ATOM 6140 O O . PHE B 1 298 ? 24.734 6.398 -22.406 1 97.81 298 PHE B O 1
ATOM 6147 N N . LYS B 1 299 ? 26.766 7.383 -22.219 1 97.56 299 LYS B N 1
ATOM 6148 C CA . LYS B 1 299 ? 27.094 7.09 -23.609 1 97.56 299 LYS B CA 1
ATOM 6149 C C . LYS B 1 299 ? 27.125 5.586 -23.859 1 97.56 299 LYS B C 1
ATOM 6151 O O . LYS B 1 299 ? 26.609 5.109 -24.875 1 97.56 299 LYS B O 1
ATOM 6156 N N . PHE B 1 300 ? 27.719 4.945 -22.938 1 97.31 300 PHE B N 1
ATOM 6157 C CA . PHE B 1 300 ? 27.766 3.49 -23.031 1 97.31 300 PHE B CA 1
ATOM 6158 C C . PHE B 1 300 ? 26.375 2.891 -22.953 1 97.31 300 PHE B C 1
ATOM 6160 O O . PHE B 1 300 ? 26.016 2.008 -23.734 1 97.31 300 PHE B O 1
ATOM 6167 N N . TYR B 1 301 ? 25.609 3.312 -21.984 1 96.81 301 TYR B N 1
ATOM 6168 C CA . TYR B 1 301 ? 24.234 2.824 -21.844 1 96.81 301 TYR B CA 1
ATOM 6169 C C . TYR B 1 301 ? 23.453 3.037 -23.125 1 96.81 301 TYR B C 1
ATOM 6171 O O . TYR B 1 301 ? 22.656 2.182 -23.531 1 96.81 301 TYR B O 1
ATOM 6179 N N . ALA B 1 302 ? 23.625 4.199 -23.656 1 97.94 302 ALA B N 1
ATOM 6180 C CA . ALA B 1 302 ? 22.906 4.516 -24.891 1 97.94 302 ALA B CA 1
ATOM 6181 C C . ALA B 1 302 ? 23.266 3.523 -26 1 97.94 302 ALA B C 1
ATOM 6183 O O . ALA B 1 302 ? 22.391 3.068 -26.734 1 97.94 302 ALA B O 1
ATOM 6184 N N . LEU B 1 303 ? 24.562 3.26 -26.125 1 96.75 303 LEU B N 1
ATOM 6185 C CA . LEU B 1 303 ? 25.016 2.283 -27.109 1 96.75 303 LEU B CA 1
ATOM 6186 C C . LEU B 1 303 ? 24.375 0.921 -26.859 1 96.75 303 LEU B C 1
ATOM 6188 O O . LEU B 1 303 ? 23.828 0.307 -27.766 1 96.75 303 LEU B O 1
ATOM 6192 N N . ALA B 1 304 ? 24.438 0.45 -25.672 1 96.56 304 ALA B N 1
ATOM 6193 C CA . ALA B 1 304 ? 23.875 -0.843 -25.281 1 96.56 304 ALA B CA 1
ATOM 6194 C C . ALA B 1 304 ? 22.375 -0.877 -25.516 1 96.56 304 ALA B C 1
ATOM 6196 O O . ALA B 1 304 ? 21.844 -1.85 -26.062 1 96.56 304 ALA B O 1
ATOM 6197 N N . ASN B 1 305 ? 21.672 0.171 -25.109 1 96.5 305 ASN B N 1
ATOM 6198 C CA . ASN B 1 305 ? 20.219 0.208 -25.203 1 96.5 305 ASN B CA 1
ATOM 6199 C C . ASN B 1 305 ? 19.766 0.324 -26.656 1 96.5 305 ASN B C 1
ATOM 6201 O O . ASN B 1 305 ? 18.688 -0.159 -27 1 96.5 305 ASN B O 1
ATOM 6205 N N . ARG B 1 306 ? 20.578 0.962 -27.453 1 96.25 306 ARG B N 1
ATOM 6206 C CA . ARG B 1 306 ? 20.25 1.003 -28.875 1 96.25 306 ARG B CA 1
ATOM 6207 C C . ARG B 1 306 ? 20.328 -0.389 -29.5 1 96.25 306 ARG B C 1
ATOM 6209 O O . ARG B 1 306 ? 19.469 -0.76 -30.312 1 96.25 306 ARG B O 1
ATOM 6216 N N . LEU B 1 307 ? 21.375 -1.134 -29.141 1 96.25 307 LEU B N 1
ATOM 6217 C CA . LEU B 1 307 ? 21.469 -2.518 -29.594 1 96.25 307 LEU B CA 1
ATOM 6218 C C . LEU B 1 307 ? 20.266 -3.33 -29.125 1 96.25 307 LEU B C 1
ATOM 6220 O O . LEU B 1 307 ? 19.672 -4.082 -29.906 1 96.25 307 LEU B O 1
ATOM 6224 N N . ASN B 1 308 ? 19.938 -3.115 -27.922 1 95.31 308 ASN B N 1
ATOM 6225 C CA . ASN B 1 308 ? 18.766 -3.785 -27.359 1 95.31 308 ASN B CA 1
ATOM 6226 C C . ASN B 1 308 ? 17.484 -3.432 -28.141 1 95.31 308 ASN B C 1
ATOM 6228 O O . ASN B 1 308 ? 16.656 -4.297 -28.391 1 95.31 308 ASN B O 1
ATOM 6232 N N . LEU B 1 309 ? 17.328 -2.188 -28.344 1 95.88 309 LEU B N 1
ATOM 6233 C CA . LEU B 1 309 ? 16.156 -1.712 -29.062 1 95.88 309 LEU B CA 1
ATOM 6234 C C . LEU B 1 309 ? 16.078 -2.35 -30.453 1 95.88 309 LEU B C 1
ATOM 6236 O O . LEU B 1 309 ? 15 -2.75 -30.891 1 95.88 309 LEU B O 1
ATOM 6240 N N . GLU B 1 310 ? 17.219 -2.467 -31.125 1 95.5 310 GLU B N 1
ATOM 6241 C CA . GLU B 1 310 ? 17.281 -3.092 -32.438 1 95.5 310 GLU B CA 1
ATOM 6242 C C . GLU B 1 310 ? 16.828 -4.547 -32.375 1 95.5 310 GLU B C 1
ATOM 6244 O O . GLU B 1 310 ? 16.125 -5.023 -33.281 1 95.5 310 GLU B O 1
ATOM 6249 N N . LEU B 1 311 ? 17.234 -5.195 -31.375 1 94.88 311 LEU B N 1
ATOM 6250 C CA . LEU B 1 311 ? 16.781 -6.57 -31.172 1 94.88 311 LEU B CA 1
ATOM 6251 C C . LEU B 1 311 ? 15.266 -6.625 -31.031 1 94.88 311 LEU B C 1
ATOM 6253 O O . LEU B 1 311 ? 14.602 -7.434 -31.688 1 94.88 311 LEU B O 1
ATOM 6257 N N . LEU B 1 312 ? 14.734 -5.754 -30.234 1 93.94 312 LEU B N 1
ATOM 6258 C CA . LEU B 1 312 ? 13.336 -5.824 -29.844 1 93.94 312 LEU B CA 1
ATOM 6259 C C . LEU B 1 312 ? 12.422 -5.41 -30.984 1 93.94 312 LEU B C 1
ATOM 6261 O O . LEU B 1 312 ? 11.25 -5.785 -31.031 1 93.94 312 LEU B O 1
ATOM 6265 N N . ILE B 1 313 ? 13 -4.656 -31.938 1 93.38 313 ILE B N 1
ATOM 6266 C CA . ILE B 1 313 ? 12.242 -4.285 -33.125 1 93.38 313 ILE B CA 1
ATOM 6267 C C . ILE B 1 313 ? 12.234 -5.445 -34.125 1 93.38 313 ILE B C 1
ATOM 6269 O O . ILE B 1 313 ? 11.422 -5.477 -35.062 1 93.38 313 ILE B O 1
ATOM 6273 N N . GLY B 1 314 ? 13.125 -6.5 -33.938 1 91.62 314 GLY B N 1
ATOM 6274 C CA . GLY B 1 314 ? 13.086 -7.703 -34.75 1 91.62 314 GLY B CA 1
ATOM 6275 C C . GLY B 1 314 ? 14.242 -7.797 -35.719 1 91.62 314 GLY B C 1
ATOM 6276 O O . GLY B 1 314 ? 14.195 -8.586 -36.688 1 91.62 314 GLY B O 1
ATOM 6277 N N . ASN B 1 315 ? 15.227 -6.945 -35.531 1 93.69 315 ASN B N 1
ATOM 6278 C CA . ASN B 1 315 ? 16.391 -7 -36.406 1 93.69 315 ASN B CA 1
ATOM 6279 C C . ASN B 1 315 ? 17.312 -8.164 -36.062 1 93.69 315 ASN B C 1
ATOM 6281 O O . ASN B 1 315 ? 18.281 -7.996 -35.312 1 93.69 315 ASN B O 1
ATOM 6285 N N . GLU B 1 316 ? 17.188 -9.25 -36.656 1 92.19 316 GLU B N 1
ATOM 6286 C CA . GLU B 1 316 ? 17.922 -10.477 -36.375 1 92.19 316 GLU B CA 1
ATOM 6287 C C . GLU B 1 316 ? 19.391 -10.344 -36.75 1 92.19 316 GLU B C 1
ATOM 6289 O O . GLU B 1 316 ? 20.234 -11.062 -36.219 1 92.19 316 GLU B O 1
ATOM 6294 N N . ASN B 1 317 ? 19.641 -9.438 -37.656 1 93.38 317 ASN B N 1
ATOM 6295 C CA . ASN B 1 317 ? 21 -9.305 -38.188 1 93.38 317 ASN B CA 1
ATOM 6296 C C . ASN B 1 317 ? 21.969 -8.797 -37.125 1 93.38 317 ASN B C 1
ATOM 6298 O O . ASN B 1 317 ? 23.188 -8.938 -37.281 1 93.38 317 ASN B O 1
ATOM 6302 N N . ILE B 1 318 ? 21.453 -8.281 -36.094 1 95.56 318 ILE B N 1
ATOM 6303 C CA . ILE B 1 318 ? 22.344 -7.668 -35.125 1 95.56 318 ILE B CA 1
ATOM 6304 C C . ILE B 1 318 ? 22.703 -8.695 -34.031 1 95.56 318 ILE B C 1
ATOM 6306 O O . ILE B 1 318 ? 23.531 -8.422 -33.188 1 95.56 318 ILE B O 1
ATOM 6310 N N . LEU B 1 319 ? 22.156 -9.836 -34.094 1 96.38 319 LEU B N 1
ATOM 6311 C CA . LEU B 1 319 ? 22.359 -10.859 -33.062 1 96.38 319 LEU B CA 1
ATOM 6312 C C . LEU B 1 319 ? 23.844 -11.141 -32.844 1 96.38 319 LEU B C 1
ATOM 6314 O O . LEU B 1 319 ? 24.312 -11.18 -31.719 1 96.38 319 LEU B O 1
ATOM 6318 N N . ALA B 1 320 ? 24.578 -11.289 -33.969 1 95.06 320 ALA B N 1
ATOM 6319 C CA . ALA B 1 320 ? 26 -11.578 -33.875 1 95.06 320 ALA B CA 1
ATOM 6320 C C . ALA B 1 320 ? 26.75 -10.438 -33.188 1 95.06 320 ALA B C 1
ATOM 6322 O O . ALA B 1 320 ? 27.641 -10.688 -32.344 1 95.06 320 ALA B O 1
ATOM 6323 N N . THR B 1 321 ? 26.391 -9.281 -33.562 1 96.56 321 THR B N 1
ATOM 6324 C CA . THR B 1 321 ? 26.984 -8.102 -32.938 1 96.56 321 THR B CA 1
ATOM 6325 C C . THR B 1 321 ? 26.688 -8.07 -31.438 1 96.56 321 THR B C 1
ATOM 6327 O O . THR B 1 321 ? 27.578 -7.742 -30.641 1 96.56 321 THR B O 1
ATOM 6330 N N . CYS B 1 322 ? 25.484 -8.383 -31.062 1 96.88 322 CYS B N 1
ATOM 6331 C CA . CYS B 1 322 ? 25.078 -8.391 -29.656 1 96.88 322 CYS B CA 1
ATOM 6332 C C . CYS B 1 322 ? 25.844 -9.461 -28.875 1 96.88 322 CYS B C 1
ATOM 6334 O O . CYS B 1 322 ? 26.266 -9.227 -27.734 1 96.88 322 CYS B O 1
ATOM 6336 N N . ILE B 1 323 ? 26.078 -10.602 -29.438 1 96.56 323 ILE B N 1
ATOM 6337 C CA . ILE B 1 323 ? 26.828 -11.68 -28.797 1 96.56 323 ILE B CA 1
ATOM 6338 C C . ILE B 1 323 ? 28.25 -11.227 -28.531 1 96.56 323 ILE B C 1
ATOM 6340 O O . ILE B 1 323 ? 28.781 -11.445 -27.438 1 96.56 323 ILE B O 1
ATOM 6344 N N . SER B 1 324 ? 28.859 -10.625 -29.531 1 96.44 324 SER B N 1
ATOM 6345 C CA . SER B 1 324 ? 30.219 -10.102 -29.375 1 96.44 324 SER B CA 1
ATOM 6346 C C . SER B 1 324 ? 30.266 -9.031 -28.297 1 96.44 324 SER B C 1
ATOM 6348 O O . SER B 1 324 ? 31.219 -8.969 -27.516 1 96.44 324 SER B O 1
ATOM 6350 N N . PHE B 1 325 ? 29.312 -8.188 -28.281 1 96.62 325 PHE B N 1
ATOM 6351 C CA . PHE B 1 325 ? 29.219 -7.129 -27.297 1 96.62 325 PHE B CA 1
ATOM 6352 C C . PHE B 1 325 ? 29.141 -7.707 -25.891 1 96.62 325 PHE B C 1
ATOM 6354 O O . PHE B 1 325 ? 29.797 -7.203 -24.969 1 96.62 325 PHE B O 1
ATOM 6361 N N . MET B 1 326 ? 28.359 -8.75 -25.672 1 94.81 326 MET B N 1
ATOM 6362 C CA . MET B 1 326 ? 28.203 -9.414 -24.375 1 94.81 326 MET B CA 1
ATOM 6363 C C . MET B 1 326 ? 29.516 -10.016 -23.906 1 94.81 326 MET B C 1
ATOM 6365 O O . MET B 1 326 ? 29.797 -10.031 -22.703 1 94.81 326 MET B O 1
ATOM 6369 N N . LYS B 1 327 ? 30.297 -10.523 -24.781 1 94.69 327 LYS B N 1
ATOM 6370 C CA . LYS B 1 327 ? 31.594 -11.086 -24.438 1 94.69 327 LYS B CA 1
ATOM 6371 C C . LYS B 1 327 ? 32.531 -10.016 -23.891 1 94.69 327 LYS B C 1
ATOM 6373 O O . LYS B 1 327 ? 33.25 -10.25 -22.922 1 94.69 327 LYS B O 1
ATOM 6378 N N . ASP B 1 328 ? 32.406 -8.875 -24.469 1 95.06 328 ASP B N 1
ATOM 6379 C CA . ASP B 1 328 ? 33.25 -7.758 -24.078 1 95.06 328 ASP B CA 1
ATOM 6380 C C . ASP B 1 328 ? 32.719 -7.074 -22.812 1 95.06 328 ASP B C 1
ATOM 6382 O O . ASP B 1 328 ? 33.469 -6.379 -22.109 1 95.06 328 ASP B O 1
ATOM 6386 N N . ASN B 1 329 ? 31.469 -7.211 -22.578 1 94.19 329 ASN B N 1
ATOM 6387 C CA . ASN B 1 329 ? 30.828 -6.562 -21.453 1 94.19 329 ASN B CA 1
ATOM 6388 C C . ASN B 1 329 ? 29.969 -7.547 -20.656 1 94.19 329 ASN B C 1
ATOM 6390 O O . ASN B 1 329 ? 28.75 -7.496 -20.703 1 94.19 329 ASN B O 1
ATOM 6394 N N . PRO B 1 330 ? 30.531 -8.305 -19.75 1 88.62 330 PRO B N 1
ATOM 6395 C CA . PRO B 1 330 ? 29.844 -9.383 -19.047 1 88.62 330 PRO B CA 1
ATOM 6396 C C . PRO B 1 330 ? 28.734 -8.867 -18.125 1 88.62 330 PRO B C 1
ATOM 6398 O O . PRO B 1 330 ? 27.766 -9.586 -17.844 1 88.62 330 PRO B O 1
ATOM 6401 N N . ASN B 1 331 ? 28.797 -7.637 -17.75 1 87.31 331 ASN B N 1
ATOM 6402 C CA . ASN B 1 331 ? 27.781 -7.062 -16.875 1 87.31 331 ASN B CA 1
ATOM 6403 C C . ASN B 1 331 ? 26.438 -6.879 -17.594 1 87.31 331 ASN B C 1
ATOM 6405 O O . ASN B 1 331 ? 25.406 -6.723 -16.953 1 87.31 331 ASN B O 1
ATOM 6409 N N . GLU B 1 332 ? 26.453 -6.977 -18.906 1 91.88 332 GLU B N 1
ATOM 6410 C CA . GLU B 1 332 ? 25.25 -6.773 -19.703 1 91.88 332 GLU B CA 1
ATOM 6411 C C . GLU B 1 332 ? 24.609 -8.109 -20.094 1 91.88 332 GLU B C 1
ATOM 6413 O O . GLU B 1 332 ? 23.562 -8.141 -20.75 1 91.88 332 GLU B O 1
ATOM 6418 N N . LEU B 1 333 ? 25.188 -9.141 -19.609 1 91.81 333 LEU B N 1
ATOM 6419 C CA . LEU B 1 333 ? 24.797 -10.484 -20.031 1 91.81 333 LEU B CA 1
ATOM 6420 C C . LEU B 1 333 ? 23.312 -10.727 -19.812 1 91.81 333 LEU B C 1
ATOM 6422 O O . LEU B 1 333 ? 22.594 -11.117 -20.75 1 91.81 333 LEU B O 1
ATOM 6426 N N . LEU B 1 334 ? 22.891 -10.461 -18.641 1 91.44 334 LEU B N 1
ATOM 6427 C CA . LEU B 1 334 ? 21.516 -10.805 -18.281 1 91.44 334 LEU B CA 1
ATOM 6428 C C . LEU B 1 334 ? 20.531 -9.969 -19.078 1 91.44 334 LEU B C 1
ATOM 6430 O O . LEU B 1 334 ? 19.547 -10.5 -19.625 1 91.44 334 LEU B O 1
ATOM 6434 N N . GLN B 1 335 ? 20.75 -8.719 -19.203 1 92.31 335 GLN B N 1
ATOM 6435 C CA . GLN B 1 335 ? 19.859 -7.82 -19.938 1 92.31 335 GLN B CA 1
ATOM 6436 C C . GLN B 1 335 ? 19.766 -8.211 -21.406 1 92.31 335 GLN B C 1
ATOM 6438 O O . GLN B 1 335 ? 18.672 -8.25 -21.969 1 92.31 335 GLN B O 1
ATOM 6443 N N . PHE B 1 336 ? 20.859 -8.477 -22.016 1 95.06 336 PHE B N 1
ATOM 6444 C CA . PHE B 1 336 ? 20.859 -8.836 -23.438 1 95.06 336 PHE B CA 1
ATOM 6445 C C . PHE B 1 336 ? 20.266 -10.219 -23.641 1 95.06 336 PHE B C 1
ATOM 6447 O O . PHE B 1 336 ? 19.609 -10.469 -24.656 1 95.06 336 PHE B O 1
ATOM 6454 N N . THR B 1 337 ? 20.578 -11.125 -22.703 1 95.88 337 THR B N 1
ATOM 6455 C CA . THR B 1 337 ? 19.953 -12.445 -22.797 1 95.88 337 THR B CA 1
ATOM 6456 C C . THR B 1 337 ? 18.422 -12.32 -22.828 1 95.88 337 THR B C 1
ATOM 6458 O O . THR B 1 337 ? 17.766 -12.93 -23.672 1 95.88 337 THR B O 1
ATOM 6461 N N . PHE B 1 338 ? 17.922 -11.539 -21.953 1 95.38 338 PHE B N 1
ATOM 6462 C CA . PHE B 1 338 ? 16.484 -11.32 -21.891 1 95.38 338 PHE B CA 1
ATOM 6463 C C . PHE B 1 338 ? 15.977 -10.758 -23.219 1 95.38 338 PHE B C 1
ATOM 6465 O O . PHE B 1 338 ? 15.008 -11.266 -23.781 1 95.38 338 PHE B O 1
ATOM 6472 N N . SER B 1 339 ? 16.609 -9.742 -23.719 1 95.19 339 SER B N 1
ATOM 6473 C CA . SER B 1 339 ? 16.172 -9.047 -24.922 1 95.19 339 SER B CA 1
ATOM 6474 C C . SER B 1 339 ? 16.266 -9.953 -26.156 1 95.19 339 SER B C 1
ATOM 6476 O O . SER B 1 339 ? 15.375 -9.945 -27.016 1 95.19 339 SER B O 1
ATOM 6478 N N . ILE B 1 340 ? 17.328 -10.727 -26.219 1 96.56 340 ILE B N 1
ATOM 6479 C CA . ILE B 1 340 ? 17.516 -11.633 -27.344 1 96.56 340 ILE B CA 1
ATOM 6480 C C . ILE B 1 340 ? 16.422 -12.688 -27.375 1 96.56 340 ILE B C 1
ATOM 6482 O O . ILE B 1 340 ? 15.797 -12.922 -28.406 1 96.56 340 ILE B O 1
ATOM 6486 N N . LEU B 1 341 ? 16.203 -13.234 -26.234 1 96.56 341 LEU B N 1
ATOM 6487 C CA . LEU B 1 341 ? 15.195 -14.281 -26.156 1 96.56 341 LEU B CA 1
ATOM 6488 C C . LEU B 1 341 ? 13.805 -13.719 -26.438 1 96.56 341 LEU B C 1
ATOM 6490 O O . LEU B 1 341 ? 13.016 -14.336 -27.156 1 96.56 341 LEU B O 1
ATOM 6494 N N . LYS B 1 342 ? 13.492 -12.586 -25.844 1 94.94 342 LYS B N 1
ATOM 6495 C CA . LYS B 1 342 ? 12.203 -11.953 -26.109 1 94.94 342 LYS B CA 1
ATOM 6496 C C . LYS B 1 342 ? 12.023 -11.664 -27.609 1 94.94 342 LYS B C 1
ATOM 6498 O O . LYS B 1 342 ? 10.953 -11.93 -28.172 1 94.94 342 LYS B O 1
ATOM 6503 N N . SER B 1 343 ? 13.031 -11.172 -28.203 1 94.62 343 SER B N 1
ATOM 6504 C CA . SER B 1 343 ? 13.008 -10.875 -29.641 1 94.62 343 SER B CA 1
ATOM 6505 C C . SER B 1 343 ? 12.844 -12.148 -30.453 1 94.62 343 SER B C 1
ATOM 6507 O O . SER B 1 343 ? 12 -12.203 -31.359 1 94.62 343 SER B O 1
ATOM 6509 N N . ALA B 1 344 ? 13.68 -13.125 -30.156 1 95.62 344 ALA B N 1
ATOM 6510 C CA . ALA B 1 344 ? 13.617 -14.391 -30.875 1 95.62 344 ALA B CA 1
ATOM 6511 C C . ALA B 1 344 ? 12.227 -15.016 -30.766 1 95.62 344 ALA B C 1
ATOM 6513 O O . ALA B 1 344 ? 11.719 -15.578 -31.734 1 95.62 344 ALA B O 1
ATOM 6514 N N . ASN B 1 345 ? 11.68 -14.93 -29.641 1 94.19 345 ASN B N 1
ATOM 6515 C CA . ASN B 1 345 ? 10.344 -15.477 -29.422 1 94.19 345 ASN B CA 1
ATOM 6516 C C . ASN B 1 345 ? 9.289 -14.703 -30.203 1 94.19 345 ASN B C 1
ATOM 6518 O O . ASN B 1 345 ? 8.344 -15.297 -30.734 1 94.19 345 ASN B O 1
ATOM 6522 N N . THR B 1 346 ? 9.414 -13.453 -30.234 1 92.44 346 THR B N 1
ATOM 6523 C CA . THR B 1 346 ? 8.438 -12.586 -30.891 1 92.44 346 THR B CA 1
ATOM 6524 C C . THR B 1 346 ? 8.523 -12.719 -32.406 1 92.44 346 THR B C 1
ATOM 6526 O O . THR B 1 346 ? 7.496 -12.844 -33.094 1 92.44 346 THR B O 1
ATOM 6529 N N . TYR B 1 347 ? 9.688 -12.812 -32.906 1 92.31 347 TYR B N 1
ATOM 6530 C CA . TYR B 1 347 ? 9.867 -12.758 -34.344 1 92.31 347 TYR B CA 1
ATOM 6531 C C . TYR B 1 347 ? 10.266 -14.125 -34.906 1 92.31 347 TYR B C 1
ATOM 6533 O O . TYR B 1 347 ? 10.547 -14.258 -36.094 1 92.31 347 TYR B O 1
ATOM 6541 N N . LYS B 1 348 ? 10.391 -15.086 -34.156 1 91 348 LYS B N 1
ATOM 6542 C CA . LYS B 1 348 ? 10.516 -16.5 -34.5 1 91 348 LYS B CA 1
ATOM 6543 C C . LYS B 1 348 ? 11.805 -16.766 -35.25 1 91 348 LYS B C 1
ATOM 6545 O O . LYS B 1 348 ? 11.789 -17.406 -36.312 1 91 348 LYS B O 1
ATOM 6550 N N . TYR B 1 349 ? 12.883 -16.281 -34.75 1 92.19 349 TYR B N 1
ATOM 6551 C CA . TYR B 1 349 ? 14.164 -16.609 -35.375 1 92.19 349 TYR B CA 1
ATOM 6552 C C . TYR B 1 349 ? 15.047 -17.391 -34.406 1 92.19 349 TYR B C 1
ATOM 6554 O O . TYR B 1 349 ? 14.734 -17.5 -33.219 1 92.19 349 TYR B O 1
ATOM 6562 N N . ASP B 1 350 ? 16.094 -17.969 -34.906 1 94 350 ASP B N 1
ATOM 6563 C CA . ASP B 1 350 ? 16.984 -18.859 -34.188 1 94 350 ASP B CA 1
ATOM 6564 C C . ASP B 1 350 ? 18.047 -18.062 -33.406 1 94 350 ASP B C 1
ATOM 6566 O O . ASP B 1 350 ? 18.797 -17.297 -34.031 1 94 350 ASP B O 1
ATOM 6570 N N . ALA B 1 351 ? 18.047 -18.219 -32.125 1 95.88 351 ALA B N 1
ATOM 6571 C CA . ALA B 1 351 ? 19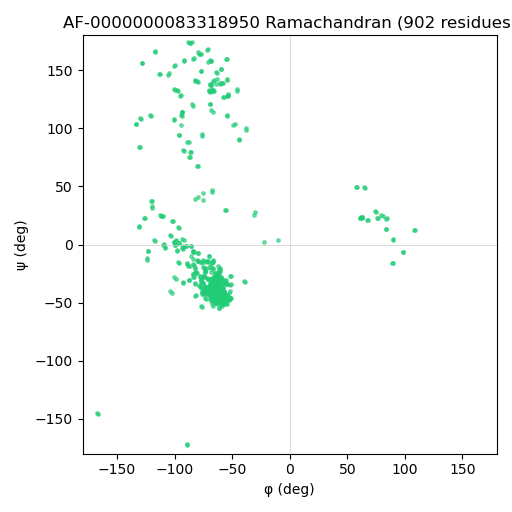.062 -17.578 -31.297 1 95.88 351 ALA B CA 1
ATOM 6572 C C . ALA B 1 351 ? 19.875 -18.609 -30.531 1 95.88 351 ALA B C 1
ATOM 6574 O O . ALA B 1 351 ? 20.312 -18.359 -29.406 1 95.88 351 ALA B O 1
ATOM 6575 N N . ASP B 1 352 ? 20.141 -19.781 -31.016 1 95.06 352 ASP B N 1
ATOM 6576 C CA . ASP B 1 352 ? 20.859 -20.875 -30.375 1 95.06 352 ASP B CA 1
ATOM 6577 C C . ASP B 1 352 ? 22.281 -20.453 -30.016 1 95.06 352 ASP B C 1
ATOM 6579 O O . ASP B 1 352 ? 22.859 -20.953 -29.031 1 95.06 352 ASP B O 1
ATOM 6583 N N . ILE B 1 353 ? 22.75 -19.625 -30.844 1 95.31 353 ILE B N 1
ATOM 6584 C CA . ILE B 1 353 ? 24.125 -19.156 -30.625 1 95.31 353 ILE B CA 1
ATOM 6585 C C . ILE B 1 353 ? 24.266 -18.594 -29.219 1 95.31 353 ILE B C 1
ATOM 6587 O O . ILE B 1 353 ? 25.328 -18.688 -28.609 1 95.31 353 ILE B O 1
ATOM 6591 N N . LEU B 1 354 ? 23.219 -17.969 -28.688 1 96.56 354 LEU B N 1
ATOM 6592 C CA . LEU B 1 354 ? 23.203 -17.422 -27.328 1 96.56 354 LEU B CA 1
ATOM 6593 C C . LEU B 1 354 ? 23.562 -18.5 -26.312 1 96.56 354 LEU B C 1
ATOM 6595 O O . LEU B 1 354 ? 24.375 -18.266 -25.422 1 96.56 354 LEU B O 1
ATOM 6599 N N . PHE B 1 355 ? 23.016 -19.672 -26.453 1 94.81 355 PHE B N 1
ATOM 6600 C CA . PHE B 1 355 ? 23.219 -20.75 -25.5 1 94.81 355 PHE B CA 1
ATOM 6601 C C . PHE B 1 355 ? 24.516 -21.5 -25.781 1 94.81 355 PHE B C 1
ATOM 6603 O O . PHE B 1 355 ? 25.109 -22.078 -24.859 1 94.81 355 PHE B O 1
ATOM 6610 N N . GLU B 1 356 ? 24.906 -21.484 -27.016 1 94.25 356 GLU B N 1
ATOM 6611 C CA . GLU B 1 356 ? 26.203 -22.078 -27.344 1 94.25 356 GLU B CA 1
ATOM 6612 C C . GLU B 1 356 ? 27.344 -21.312 -26.672 1 94.25 356 GLU B C 1
ATOM 6614 O O . GLU B 1 356 ? 28.312 -21.922 -26.203 1 94.25 356 GLU B O 1
ATOM 6619 N N . GLU B 1 357 ? 27.188 -20.078 -26.594 1 94.5 357 GLU B N 1
ATOM 6620 C CA . GLU B 1 357 ? 28.266 -19.234 -26.094 1 94.5 357 GLU B CA 1
ATOM 6621 C C . GLU B 1 357 ? 28.141 -19 -24.594 1 94.5 357 GLU B C 1
ATOM 6623 O O . GLU B 1 357 ? 29.141 -18.828 -23.891 1 94.5 357 GLU B O 1
ATOM 6628 N N . PHE B 1 358 ? 26.859 -18.953 -24.078 1 94.44 358 PHE B N 1
ATOM 6629 C CA . PHE B 1 358 ? 26.719 -18.422 -22.719 1 94.44 358 PHE B CA 1
ATOM 6630 C C . PHE B 1 358 ? 25.875 -19.359 -21.859 1 94.44 358 PHE B C 1
ATOM 6632 O O . PHE B 1 358 ? 25.375 -18.953 -20.812 1 94.44 358 PHE B O 1
ATOM 6639 N N . SER B 1 359 ? 25.594 -20.594 -22.188 1 89.94 359 SER B N 1
ATOM 6640 C CA . SER B 1 359 ? 24.672 -21.469 -21.469 1 89.94 359 SER B CA 1
ATOM 6641 C C . SER B 1 359 ? 25.031 -21.547 -20 1 89.94 359 SER B C 1
ATOM 6643 O O . SER B 1 359 ? 24.156 -21.375 -19.141 1 89.94 359 SER B O 1
ATOM 6645 N N . GLY B 1 360 ? 26.312 -21.719 -19.656 1 86.88 360 GLY B N 1
ATOM 6646 C CA . GLY B 1 360 ? 26.75 -21.812 -18.281 1 86.88 360 GLY B CA 1
ATOM 6647 C C . GLY B 1 360 ? 26.578 -20.516 -17.5 1 86.88 360 GLY B C 1
ATOM 6648 O O . GLY B 1 360 ? 26.109 -20.531 -16.359 1 86.88 360 GLY B O 1
ATOM 6649 N N . SER B 1 361 ? 26.891 -19.422 -18.141 1 88.12 361 SER B N 1
ATOM 6650 C CA . SER B 1 361 ? 26.812 -18.109 -17.5 1 88.12 361 SER B CA 1
ATOM 6651 C C . SER B 1 361 ? 25.375 -17.734 -17.219 1 88.12 361 SER B C 1
ATOM 6653 O O . SER B 1 361 ? 25.078 -17.094 -16.188 1 88.12 361 SER B O 1
ATOM 6655 N N . ILE B 1 362 ? 24.516 -18.141 -18.078 1 88.69 362 ILE B N 1
ATOM 6656 C CA . ILE B 1 362 ? 23.094 -17.812 -17.922 1 88.69 362 ILE B CA 1
ATOM 6657 C C . ILE B 1 362 ? 22.5 -18.656 -16.797 1 88.69 362 ILE B C 1
ATOM 6659 O O . ILE B 1 362 ? 21.828 -18.125 -15.906 1 88.69 362 ILE B O 1
ATOM 6663 N N . ALA B 1 363 ? 22.766 -19.922 -16.75 1 83.88 363 ALA B N 1
ATOM 6664 C CA . ALA B 1 363 ? 22.172 -20.844 -15.789 1 83.88 363 ALA B CA 1
ATOM 6665 C C . ALA B 1 363 ? 22.672 -20.562 -14.375 1 83.88 363 ALA B C 1
ATOM 6667 O O . ALA B 1 363 ? 21.922 -20.688 -13.406 1 83.88 363 ALA B O 1
ATOM 6668 N N . ASN B 1 364 ? 23.891 -20.047 -14.289 1 80.75 364 ASN B N 1
ATOM 6669 C CA . ASN B 1 364 ? 24.5 -19.844 -12.977 1 80.75 364 ASN B CA 1
ATOM 6670 C C . ASN B 1 364 ? 24.656 -18.359 -12.656 1 80.75 364 ASN B C 1
ATOM 6672 O O . ASN B 1 364 ? 25.547 -17.984 -11.883 1 80.75 364 ASN B O 1
ATOM 6676 N N . TYR B 1 365 ? 23.875 -17.641 -13.242 1 84.31 365 TYR B N 1
ATOM 6677 C CA . TYR B 1 365 ? 24.031 -16.188 -13.109 1 84.31 365 TYR B CA 1
ATOM 6678 C C . TYR B 1 365 ? 23.969 -15.773 -11.648 1 84.31 365 TYR B C 1
ATOM 6680 O O . TYR B 1 365 ? 24.797 -14.969 -11.195 1 84.31 365 TYR B O 1
ATOM 6688 N N . LEU B 1 366 ? 23.062 -16.312 -10.852 1 79.38 366 LEU B N 1
ATOM 6689 C CA . LEU B 1 366 ? 22.844 -15.844 -9.484 1 79.38 366 LEU B CA 1
ATOM 6690 C C . LEU B 1 366 ? 23.859 -16.469 -8.531 1 79.38 366 LEU B C 1
ATOM 6692 O O . LEU B 1 366 ? 24.062 -15.984 -7.418 1 79.38 366 LEU B O 1
ATOM 6696 N N . THR B 1 367 ? 24.438 -17.5 -8.859 1 74.38 367 THR B N 1
ATOM 6697 C CA . THR B 1 367 ? 25.375 -18.188 -7.977 1 74.38 367 THR B CA 1
ATOM 6698 C C . THR B 1 367 ? 26.812 -17.797 -8.305 1 74.38 367 THR B C 1
ATOM 6700 O O . THR B 1 367 ? 27.734 -18.125 -7.562 1 74.38 367 THR B O 1
ATOM 6703 N N . GLN B 1 368 ? 26.938 -17.25 -9.375 1 68.19 368 GLN B N 1
ATOM 6704 C CA . GLN B 1 368 ? 28.297 -16.891 -9.758 1 68.19 368 GLN B CA 1
ATOM 6705 C C . GLN B 1 368 ? 28.828 -15.781 -8.852 1 68.19 368 GLN B C 1
ATOM 6707 O O . GLN B 1 368 ? 28.078 -14.914 -8.406 1 68.19 368 GLN B O 1
ATOM 6712 N N . GLN B 1 369 ? 29.875 -16.188 -8.125 1 54.16 369 GLN B N 1
ATOM 6713 C CA . GLN B 1 369 ? 30.578 -15.344 -7.156 1 54.16 369 GLN B CA 1
ATOM 6714 C C . GLN B 1 369 ? 30.734 -13.922 -7.68 1 54.16 369 GLN B C 1
ATOM 6716 O O . GLN B 1 369 ? 30.875 -12.977 -6.895 1 54.16 369 GLN B O 1
ATOM 6721 N N . PHE B 1 370 ? 30.844 -13.906 -8.93 1 50.75 370 PHE B N 1
ATOM 6722 C CA . PHE B 1 370 ? 31.125 -12.523 -9.305 1 50.75 370 PHE B CA 1
ATOM 6723 C C . PHE B 1 370 ? 29.953 -11.617 -8.961 1 50.75 370 PHE B C 1
ATOM 6725 O O . PHE B 1 370 ? 28.797 -12.07 -8.938 1 50.75 370 PHE B O 1
ATOM 6732 N N . HIS B 1 371 ? 30.234 -10.422 -8.43 1 53.84 371 HIS B N 1
ATOM 6733 C CA . HIS B 1 371 ? 29.594 -9.211 -7.922 1 53.84 371 HIS B CA 1
ATOM 6734 C C . HIS B 1 371 ? 28.281 -8.945 -8.625 1 53.84 371 HIS B C 1
ATOM 6736 O O . HIS B 1 371 ? 27.812 -7.805 -8.695 1 53.84 371 HIS B O 1
ATOM 6742 N N . HIS B 1 372 ? 27.766 -10.172 -9.039 1 57.69 372 HIS B N 1
ATOM 6743 C CA . HIS B 1 372 ? 26.609 -9.68 -9.781 1 57.69 372 HIS B CA 1
ATOM 6744 C C . HIS B 1 372 ? 25.578 -9.062 -8.844 1 57.69 372 HIS B C 1
ATOM 6746 O O . HIS B 1 372 ? 25.547 -9.398 -7.656 1 57.69 372 HIS B O 1
ATOM 6752 N N . ASP B 1 373 ? 25.062 -7.922 -9.336 1 64.94 373 ASP B N 1
ATOM 6753 C CA . ASP B 1 373 ? 24.031 -7.133 -8.68 1 64.94 373 ASP B CA 1
ATOM 6754 C C . ASP B 1 373 ? 22.922 -8.031 -8.141 1 64.94 373 ASP B C 1
ATOM 6756 O O . ASP B 1 373 ? 22.203 -8.664 -8.906 1 64.94 373 ASP B O 1
ATOM 6760 N N . LYS B 1 374 ? 23.125 -8.43 -6.867 1 70.94 374 LYS B N 1
ATOM 6761 C CA . LYS B 1 374 ? 22.109 -9.25 -6.223 1 70.94 374 LYS B CA 1
ATOM 6762 C C . LYS B 1 374 ? 20.969 -8.383 -5.68 1 70.94 374 LYS B C 1
ATOM 6764 O O . LYS B 1 374 ? 20.469 -8.625 -4.582 1 70.94 374 LYS B O 1
ATOM 6769 N N . SER B 1 375 ? 20.766 -7.48 -6.551 1 80.31 375 SER B N 1
ATOM 6770 C CA . SER B 1 375 ? 19.641 -6.613 -6.195 1 80.31 375 SER B CA 1
ATOM 6771 C C . SER B 1 375 ? 18.312 -7.23 -6.609 1 80.31 375 SER B C 1
ATOM 6773 O O . SER B 1 375 ? 18.281 -8.18 -7.402 1 80.31 375 SER B O 1
ATOM 6775 N N . ILE B 1 376 ? 17.312 -6.816 -6.066 1 83.12 376 ILE B N 1
ATOM 6776 C CA . ILE B 1 376 ? 15.969 -7.273 -6.375 1 83.12 376 ILE B CA 1
ATOM 6777 C C . ILE B 1 376 ? 15.688 -7.086 -7.867 1 83.12 376 ILE B C 1
ATOM 6779 O O . ILE B 1 376 ? 14.969 -7.887 -8.477 1 83.12 376 ILE B O 1
ATOM 6783 N N . ILE B 1 377 ? 16.281 -6.105 -8.414 1 83 377 ILE B N 1
ATOM 6784 C CA . ILE B 1 377 ? 16.109 -5.82 -9.836 1 83 377 ILE B CA 1
ATOM 6785 C C . ILE B 1 377 ? 16.703 -6.945 -10.664 1 83 377 ILE B C 1
ATOM 6787 O O . ILE B 1 377 ? 16.078 -7.426 -11.617 1 83 377 ILE B O 1
ATOM 6791 N N . SER B 1 378 ? 17.859 -7.363 -10.242 1 85.88 378 SER B N 1
ATOM 6792 C CA . SER B 1 378 ? 18.531 -8.445 -10.953 1 85.88 378 SER B CA 1
ATOM 6793 C C . SER B 1 378 ? 17.766 -9.758 -10.797 1 85.88 378 SER B C 1
ATOM 6795 O O . SER B 1 378 ? 17.672 -10.547 -11.75 1 85.88 378 SER B O 1
ATOM 6797 N N . TYR B 1 379 ? 17.25 -9.953 -9.633 1 88.5 379 TYR B N 1
ATOM 6798 C CA . TYR B 1 379 ? 16.484 -11.164 -9.398 1 88.5 379 TYR B CA 1
ATOM 6799 C C . TYR B 1 379 ? 15.234 -11.195 -10.273 1 88.5 379 TYR B C 1
ATOM 6801 O O . TYR B 1 379 ? 14.93 -12.211 -10.898 1 88.5 379 TYR B O 1
ATOM 6809 N N . ASN B 1 380 ? 14.609 -10.125 -10.359 1 88.62 380 ASN B N 1
ATOM 6810 C CA . ASN B 1 380 ? 13.414 -10.047 -11.188 1 88.62 380 ASN B CA 1
ATOM 6811 C C . ASN B 1 380 ? 13.742 -10.242 -12.664 1 88.62 380 ASN B C 1
ATOM 6813 O O . ASN B 1 380 ? 13.031 -10.938 -13.383 1 88.62 380 ASN B O 1
ATOM 6817 N N . LEU B 1 381 ? 14.781 -9.602 -13.055 1 90.44 381 LEU B N 1
ATOM 6818 C CA . LEU B 1 381 ? 15.203 -9.727 -14.445 1 90.44 381 LEU B CA 1
ATOM 6819 C C . LEU B 1 381 ? 15.57 -11.172 -14.773 1 90.44 381 LEU B C 1
ATOM 6821 O O . LEU B 1 381 ? 15.273 -11.664 -15.867 1 90.44 381 LEU B O 1
ATOM 6825 N N . TYR B 1 382 ? 16.234 -11.773 -13.852 1 92.56 382 TYR B N 1
ATOM 6826 C CA . TYR B 1 382 ? 16.609 -13.172 -14.062 1 92.56 382 TYR B CA 1
ATOM 6827 C C . TYR B 1 382 ? 15.375 -14.055 -14.203 1 92.56 382 TYR B C 1
ATOM 6829 O O . TYR B 1 382 ? 15.328 -14.93 -15.07 1 92.56 382 TYR B O 1
ATOM 6837 N N . CYS B 1 383 ? 14.406 -13.812 -13.414 1 92.81 383 CYS B N 1
ATOM 6838 C CA . CYS B 1 383 ? 13.164 -14.562 -13.516 1 92.81 383 CYS B CA 1
ATOM 6839 C C . CYS B 1 383 ? 12.516 -14.375 -14.883 1 92.81 383 CYS B C 1
ATOM 6841 O O . CYS B 1 383 ? 12.078 -15.344 -15.508 1 92.81 383 CYS B O 1
ATOM 6843 N N . GLY B 1 384 ? 12.516 -13.148 -15.289 1 93.12 384 GLY B N 1
ATOM 6844 C CA . GLY B 1 384 ? 11.984 -12.859 -16.609 1 93.12 384 GLY B CA 1
ATOM 6845 C C . GLY B 1 384 ? 12.758 -13.531 -17.734 1 93.12 384 GLY B C 1
ATOM 6846 O O . GLY B 1 384 ? 12.164 -14.023 -18.703 1 93.12 384 GLY B O 1
ATOM 6847 N N . THR B 1 385 ? 14.023 -13.57 -17.531 1 95.19 385 THR B N 1
ATOM 6848 C CA . THR B 1 385 ? 14.898 -14.211 -18.516 1 95.19 385 THR B CA 1
ATOM 6849 C C . THR B 1 385 ? 14.625 -15.711 -18.578 1 95.19 385 THR B C 1
ATOM 6851 O O . THR B 1 385 ? 14.539 -16.281 -19.672 1 95.19 385 THR B O 1
ATOM 6854 N N . CYS B 1 386 ? 14.477 -16.297 -17.469 1 96.06 386 CYS B N 1
ATOM 6855 C CA . CYS B 1 386 ? 14.164 -17.719 -17.422 1 96.06 386 CYS B CA 1
ATOM 6856 C C . CYS B 1 386 ? 12.828 -18 -18.109 1 96.06 386 CYS B C 1
ATOM 6858 O O . CYS B 1 386 ? 12.695 -19 -18.828 1 96.06 386 CYS B O 1
ATOM 6860 N N . TYR B 1 387 ? 11.906 -17.156 -17.922 1 95.38 387 TYR B N 1
ATOM 6861 C CA . TYR B 1 387 ? 10.602 -17.312 -18.547 1 95.38 387 TYR B CA 1
ATOM 6862 C C . TYR B 1 387 ? 10.711 -17.234 -20.062 1 95.38 387 TYR B C 1
ATOM 6864 O O . TYR B 1 387 ? 10.141 -18.062 -20.781 1 95.38 387 TYR B O 1
ATOM 6872 N N . GLN B 1 388 ? 11.453 -16.25 -20.531 1 95.69 388 GLN B N 1
ATOM 6873 C CA . GLN B 1 388 ? 11.641 -16.109 -21.969 1 95.69 388 GLN B CA 1
ATOM 6874 C C . GLN B 1 388 ? 12.406 -17.312 -22.547 1 95.69 388 GLN B C 1
ATOM 6876 O O . GLN B 1 388 ? 12.133 -17.75 -23.656 1 95.69 388 GLN B O 1
ATOM 6881 N N . ALA B 1 389 ? 13.406 -17.75 -21.797 1 96.75 389 ALA B N 1
ATOM 6882 C CA . ALA B 1 389 ? 14.125 -18.938 -22.219 1 96.75 389 ALA B CA 1
ATOM 6883 C C . ALA B 1 389 ? 13.188 -20.141 -22.344 1 96.75 389 ALA B C 1
ATOM 6885 O O . ALA B 1 389 ? 13.266 -20.906 -23.297 1 96.75 389 ALA B O 1
ATOM 6886 N N . ALA B 1 390 ? 12.328 -20.281 -21.406 1 96.75 390 ALA B N 1
ATOM 6887 C CA . ALA B 1 390 ? 11.344 -21.359 -21.453 1 96.75 390 ALA B CA 1
ATOM 6888 C C . ALA B 1 390 ? 10.484 -21.266 -22.703 1 96.75 390 ALA B C 1
ATOM 6890 O O . ALA B 1 390 ? 10.266 -22.266 -23.391 1 96.75 390 ALA B O 1
ATOM 6891 N N . LEU B 1 391 ? 10.039 -20.125 -23.016 1 95.25 391 LEU B N 1
ATOM 6892 C CA . LEU B 1 391 ? 9.227 -19.922 -24.219 1 95.25 391 LEU B CA 1
ATOM 6893 C C . LEU B 1 391 ? 10.023 -20.25 -25.469 1 95.25 391 LEU B C 1
ATOM 6895 O O . LEU B 1 391 ? 9.484 -20.812 -26.422 1 95.25 391 LEU B O 1
ATOM 6899 N N . TYR B 1 392 ? 11.227 -19.844 -25.453 1 96.06 392 TYR B N 1
ATOM 6900 C CA . TYR B 1 392 ? 12.102 -20.094 -26.594 1 96.06 392 TYR B CA 1
ATOM 6901 C C . TYR B 1 392 ? 12.227 -21.594 -26.859 1 96.06 392 TYR B C 1
ATOM 6903 O O . TYR B 1 392 ? 12.102 -22.047 -28.016 1 96.06 392 TYR B O 1
ATOM 6911 N N . PHE B 1 393 ? 12.469 -22.375 -25.938 1 96.06 393 PHE B N 1
ATOM 6912 C CA . PHE B 1 393 ? 12.641 -23.812 -26.078 1 96.06 393 PHE B CA 1
ATOM 6913 C C . PHE B 1 393 ? 11.305 -24.5 -26.328 1 96.06 393 PHE B C 1
ATOM 6915 O O . PHE B 1 393 ? 11.25 -25.531 -27 1 96.06 393 PHE B O 1
ATOM 6922 N N . LEU B 1 394 ? 10.273 -23.891 -25.828 1 93.75 394 LEU B N 1
ATOM 6923 C CA . LEU B 1 394 ? 8.938 -24.375 -26.141 1 93.75 394 LEU B CA 1
ATOM 6924 C C . LEU B 1 394 ? 8.688 -24.344 -27.641 1 93.75 394 LEU B C 1
ATOM 6926 O O . LEU B 1 394 ? 8.195 -25.312 -28.219 1 93.75 394 LEU B O 1
ATOM 6930 N N . GLU B 1 395 ? 9.008 -23.266 -28.25 1 91.25 395 GLU B N 1
ATOM 6931 C CA . GLU B 1 395 ? 8.82 -23.109 -29.688 1 91.25 395 GLU B CA 1
ATOM 6932 C C . GLU B 1 395 ? 9.633 -24.125 -30.469 1 91.25 395 GLU B C 1
ATOM 6934 O O . GLU B 1 395 ? 9.25 -24.531 -31.578 1 91.25 395 GLU B O 1
ATOM 6939 N N . ARG B 1 396 ? 10.625 -24.625 -29.906 1 91.06 396 ARG B N 1
ATOM 6940 C CA . ARG B 1 396 ? 11.516 -25.578 -30.562 1 91.06 396 ARG B CA 1
ATOM 6941 C C . ARG B 1 396 ? 11.195 -27.016 -30.125 1 91.06 396 ARG B C 1
ATOM 6943 O O . ARG B 1 396 ? 11.914 -27.953 -30.469 1 91.06 396 ARG B O 1
ATOM 6950 N N . MET B 1 397 ? 10.219 -27.156 -29.328 1 90.56 397 MET B N 1
ATOM 6951 C CA . MET B 1 397 ? 9.703 -28.422 -28.828 1 90.56 397 MET B CA 1
ATOM 6952 C C . MET B 1 397 ? 10.758 -29.156 -28 1 90.56 397 MET B C 1
ATOM 6954 O O . MET B 1 397 ? 10.828 -30.375 -28.016 1 90.56 397 MET B O 1
ATOM 6958 N N . ASP B 1 398 ? 11.625 -28.391 -27.547 1 94.62 398 ASP B N 1
ATOM 6959 C CA . ASP B 1 398 ? 12.547 -28.906 -26.547 1 94.62 398 ASP B CA 1
ATOM 6960 C C . ASP B 1 398 ? 11.984 -28.75 -25.141 1 94.62 398 ASP B C 1
ATOM 6962 O O . ASP B 1 398 ? 12.398 -27.859 -24.391 1 94.62 398 ASP B O 1
ATOM 6966 N N . TYR B 1 399 ? 11.25 -29.672 -24.672 1 95.06 399 TYR B N 1
ATOM 6967 C CA . TYR B 1 399 ? 10.477 -29.562 -23.438 1 95.06 399 TYR B CA 1
ATOM 6968 C C . TYR B 1 399 ? 11.375 -29.719 -22.203 1 95.06 399 TYR B C 1
ATOM 6970 O O . TYR B 1 399 ? 11.125 -29.125 -21.156 1 95.06 399 TYR B O 1
ATOM 6978 N N . GLU B 1 400 ? 12.344 -30.469 -22.328 1 95.19 400 GLU B N 1
ATOM 6979 C CA . GLU B 1 400 ? 13.258 -30.656 -21.203 1 95.19 400 GLU B CA 1
ATOM 6980 C C . GLU B 1 400 ? 13.875 -29.328 -20.766 1 95.19 400 GLU B C 1
ATOM 6982 O O . GLU B 1 400 ? 13.805 -28.969 -19.594 1 95.19 400 GLU B O 1
ATOM 6987 N N . LYS B 1 401 ? 14.438 -28.625 -21.688 1 94.69 401 LYS B N 1
ATOM 6988 C CA . LYS B 1 401 ? 15.047 -27.344 -21.375 1 94.69 401 LYS B CA 1
ATOM 6989 C C . LYS B 1 401 ? 13.992 -26.312 -20.984 1 94.69 401 LYS B C 1
ATOM 6991 O O . LYS B 1 401 ? 14.242 -25.453 -20.141 1 94.69 401 LYS B O 1
ATOM 6996 N N . MET B 1 402 ? 12.875 -26.375 -21.641 1 96.5 402 MET B N 1
ATOM 6997 C CA . MET B 1 402 ? 11.773 -25.484 -21.297 1 96.5 402 MET B CA 1
ATOM 6998 C C . MET B 1 402 ? 11.445 -25.562 -19.797 1 96.5 402 MET B C 1
ATOM 7000 O O . MET B 1 402 ? 11.422 -24.547 -19.109 1 96.5 402 MET B O 1
ATOM 7004 N N . PHE B 1 403 ? 11.328 -26.797 -19.312 1 96.88 403 PHE B N 1
ATOM 7005 C CA . PHE B 1 403 ? 10.938 -26.984 -17.922 1 96.88 403 PHE B CA 1
ATOM 7006 C C . PHE B 1 403 ? 12.094 -26.672 -16.984 1 96.88 403 PHE B C 1
ATOM 7008 O O . PHE B 1 403 ? 11.883 -26.188 -15.883 1 96.88 403 PHE B O 1
ATOM 7015 N N . ASP B 1 404 ? 13.289 -26.953 -17.422 1 95.56 404 ASP B N 1
ATOM 7016 C CA . ASP B 1 404 ? 14.453 -26.594 -16.609 1 95.56 404 ASP B CA 1
ATOM 7017 C C . ASP B 1 404 ? 14.469 -25.094 -16.312 1 95.56 404 ASP B C 1
ATOM 7019 O O . ASP B 1 404 ? 14.68 -24.688 -15.172 1 95.56 404 ASP B O 1
ATOM 7023 N N . TYR B 1 405 ? 14.156 -24.312 -17.297 1 95.69 405 TYR B N 1
ATOM 7024 C CA . TYR B 1 405 ? 14.211 -22.875 -17.141 1 95.69 405 TYR B CA 1
ATOM 7025 C C . TYR B 1 405 ? 13 -22.359 -16.359 1 95.69 405 TYR B C 1
ATOM 7027 O O . TYR B 1 405 ? 13.109 -21.422 -15.562 1 95.69 405 TYR B O 1
ATOM 7035 N N . ILE B 1 406 ? 11.859 -22.953 -16.562 1 95.5 406 ILE B N 1
ATOM 7036 C CA . ILE B 1 406 ? 10.688 -22.562 -15.789 1 95.5 406 ILE B CA 1
ATOM 7037 C C . ILE B 1 406 ? 10.977 -22.766 -14.297 1 95.5 406 ILE B C 1
ATOM 7039 O O . ILE B 1 406 ? 10.727 -21.875 -13.492 1 95.5 406 ILE B O 1
ATOM 7043 N N . LEU B 1 407 ? 11.523 -23.922 -14.016 1 95.69 407 LEU B N 1
ATOM 7044 C CA . LEU B 1 407 ? 11.75 -24.281 -12.617 1 95.69 407 LEU B CA 1
ATOM 7045 C C . LEU B 1 407 ? 12.867 -23.422 -12.016 1 95.69 407 LEU B C 1
ATOM 7047 O O . LEU B 1 407 ? 12.789 -23.031 -10.852 1 95.69 407 LEU B O 1
ATOM 7051 N N . LYS B 1 408 ? 13.859 -23.156 -12.781 1 94.06 408 LYS B N 1
ATOM 7052 C CA . LYS B 1 408 ? 14.922 -22.25 -12.32 1 94.06 408 LYS B CA 1
ATOM 7053 C C . LYS B 1 408 ? 14.367 -20.875 -11.984 1 94.06 408 LYS B C 1
ATOM 7055 O O . LYS B 1 408 ? 14.719 -20.297 -10.953 1 94.06 408 LYS B O 1
ATOM 7060 N N . GLY B 1 409 ? 13.57 -20.328 -12.852 1 94.25 409 GLY B N 1
ATOM 7061 C CA . GLY B 1 409 ? 12.914 -19.047 -12.586 1 94.25 409 GLY B CA 1
ATOM 7062 C C . GLY B 1 409 ? 12.008 -19.094 -11.367 1 94.25 409 GLY B C 1
ATOM 7063 O O . GLY B 1 409 ? 12 -18.156 -10.57 1 94.25 409 GLY B O 1
ATOM 7064 N N . MET B 1 410 ? 11.258 -20.188 -11.219 1 93.5 410 MET B N 1
ATOM 7065 C CA . MET B 1 410 ? 10.312 -20.328 -10.109 1 93.5 410 MET B CA 1
ATOM 7066 C C . MET B 1 410 ? 11.039 -20.359 -8.773 1 93.5 410 MET B C 1
ATOM 7068 O O . MET B 1 410 ? 10.531 -19.844 -7.773 1 93.5 410 MET B O 1
ATOM 7072 N N . GLU B 1 411 ? 12.188 -20.953 -8.703 1 92.81 411 GLU B N 1
ATOM 7073 C CA . GLU B 1 411 ? 12.977 -20.969 -7.473 1 92.81 411 GLU B CA 1
ATOM 7074 C C . GLU B 1 411 ? 13.25 -19.547 -6.984 1 92.81 411 GLU B C 1
ATOM 7076 O O . GLU B 1 411 ? 13.133 -19.266 -5.793 1 92.81 411 GLU B O 1
ATOM 7081 N N . VAL B 1 412 ? 13.594 -18.75 -7.934 1 91.5 412 VAL B N 1
ATOM 7082 C CA . VAL B 1 412 ? 13.922 -17.375 -7.594 1 91.5 412 VAL B CA 1
ATOM 7083 C C . VAL B 1 412 ? 12.648 -16.594 -7.27 1 91.5 412 VAL B C 1
ATOM 7085 O O . VAL B 1 412 ? 12.617 -15.805 -6.324 1 91.5 412 VAL B O 1
ATOM 7088 N N . VAL B 1 413 ? 11.617 -16.859 -8.039 1 90.62 413 VAL B N 1
ATOM 7089 C CA . VAL B 1 413 ? 10.336 -16.172 -7.867 1 90.62 413 VAL B CA 1
ATOM 7090 C C . VAL B 1 413 ? 9.797 -16.422 -6.461 1 90.62 413 VAL B C 1
ATOM 7092 O O . VAL B 1 413 ? 9.258 -15.523 -5.824 1 90.62 413 VAL B O 1
ATOM 7095 N N . VAL B 1 414 ? 9.906 -17.594 -5.965 1 89.31 414 VAL B N 1
ATOM 7096 C CA . VAL B 1 414 ? 9.453 -17.969 -4.625 1 89.31 414 VAL B CA 1
ATOM 7097 C C . VAL B 1 414 ? 10.305 -17.25 -3.58 1 89.31 414 VAL B C 1
ATOM 7099 O O . VAL B 1 414 ? 9.773 -16.719 -2.602 1 89.31 414 VAL B O 1
ATOM 7102 N N . LYS B 1 415 ? 11.555 -17.172 -3.811 1 86.5 415 LYS B N 1
ATOM 7103 C CA . LYS B 1 415 ? 12.484 -16.531 -2.885 1 86.5 415 LYS B CA 1
ATOM 7104 C C . LYS B 1 415 ? 12.18 -15.047 -2.74 1 86.5 415 LYS B C 1
ATOM 7106 O O . LYS B 1 415 ? 12.18 -14.508 -1.629 1 86.5 415 LYS B O 1
ATOM 7111 N N . ILE B 1 416 ? 11.891 -14.422 -3.844 1 88.44 416 ILE B N 1
ATOM 7112 C CA . ILE B 1 416 ? 11.742 -12.969 -3.818 1 88.44 416 ILE B CA 1
ATOM 7113 C C . ILE B 1 416 ? 10.266 -12.602 -3.682 1 88.44 416 ILE B C 1
ATOM 7115 O O . ILE B 1 416 ? 9.914 -11.422 -3.693 1 88.44 416 ILE B O 1
ATOM 7119 N N . VAL B 1 417 ? 9.391 -13.594 -3.584 1 86.31 417 VAL B N 1
ATOM 7120 C CA . VAL B 1 417 ? 7.961 -13.438 -3.318 1 86.31 417 VAL B CA 1
ATOM 7121 C C . VAL B 1 417 ? 7.328 -12.555 -4.391 1 86.31 417 VAL B C 1
ATOM 7123 O O . VAL B 1 417 ? 6.684 -11.547 -4.074 1 86.31 417 VAL B O 1
ATOM 7126 N N . ASN B 1 418 ? 7.566 -12.844 -5.605 1 87 418 ASN B N 1
ATOM 7127 C CA . ASN B 1 418 ? 6.895 -12.195 -6.727 1 87 418 ASN B CA 1
ATOM 7128 C C . ASN B 1 418 ? 5.707 -13.023 -7.219 1 87 418 ASN B C 1
ATOM 7130 O O . ASN B 1 418 ? 5.863 -13.883 -8.086 1 87 418 ASN B O 1
ATOM 7134 N N . LYS B 1 419 ? 4.559 -12.727 -6.738 1 83.5 419 LYS B N 1
ATOM 7135 C CA . LYS B 1 419 ? 3.365 -13.539 -6.953 1 83.5 419 LYS B CA 1
ATOM 7136 C C . LYS B 1 419 ? 2.91 -13.469 -8.406 1 83.5 419 LYS B C 1
ATOM 7138 O O . LYS B 1 419 ? 2.393 -14.453 -8.945 1 83.5 419 LYS B O 1
ATOM 7143 N N . GLU B 1 420 ? 3.092 -12.312 -9.031 1 84 420 GLU B N 1
ATOM 7144 C CA . GLU B 1 420 ? 2.715 -12.164 -10.438 1 84 420 GLU B CA 1
ATOM 7145 C C . GLU B 1 420 ? 3.52 -13.109 -11.32 1 84 420 GLU B C 1
ATOM 7147 O O . GLU B 1 420 ? 2.951 -13.844 -12.141 1 84 420 GLU B O 1
ATOM 7152 N N . MET B 1 421 ? 4.797 -13.086 -11.172 1 87.5 421 MET B N 1
ATOM 7153 C CA . MET B 1 421 ? 5.664 -13.938 -11.977 1 87.5 421 MET B CA 1
ATOM 7154 C C . MET B 1 421 ? 5.449 -15.406 -11.625 1 87.5 421 MET B C 1
ATOM 7156 O O . MET B 1 421 ? 5.551 -16.281 -12.492 1 87.5 421 MET B O 1
ATOM 7160 N N . PHE B 1 422 ? 5.121 -15.641 -10.352 1 88.69 422 PHE B N 1
ATOM 7161 C CA . PHE B 1 422 ? 4.82 -17 -9.938 1 88.69 422 PHE B CA 1
ATOM 7162 C C . PHE B 1 422 ? 3.635 -17.562 -10.719 1 88.69 422 PHE B C 1
ATOM 7164 O O . PHE B 1 422 ? 3.699 -18.672 -11.242 1 88.69 422 PHE B O 1
ATOM 7171 N N . MET B 1 423 ? 2.619 -16.766 -10.867 1 86.12 423 MET B N 1
ATOM 7172 C CA . MET B 1 423 ? 1.404 -17.203 -11.547 1 86.12 423 MET B CA 1
ATOM 7173 C C . MET B 1 423 ? 1.662 -17.438 -13.031 1 86.12 423 MET B C 1
ATOM 7175 O O . MET B 1 423 ? 1.131 -18.391 -13.617 1 86.12 423 MET B O 1
ATOM 7179 N N . ASN B 1 424 ? 2.465 -16.609 -13.633 1 86.94 424 ASN B N 1
ATOM 7180 C CA . ASN B 1 424 ? 2.812 -16.781 -15.039 1 86.94 424 ASN B CA 1
ATOM 7181 C C . ASN B 1 424 ? 3.553 -18.094 -15.281 1 86.94 424 ASN B C 1
ATOM 7183 O O . ASN B 1 424 ? 3.273 -18.797 -16.25 1 86.94 424 ASN B O 1
ATOM 7187 N N . ASN B 1 425 ? 4.508 -18.375 -14.406 1 90.75 425 ASN B N 1
ATOM 7188 C CA . ASN B 1 425 ? 5.273 -19.609 -14.531 1 90.75 425 ASN B CA 1
ATOM 7189 C C . ASN B 1 425 ? 4.395 -20.828 -14.312 1 90.75 425 ASN B C 1
ATOM 7191 O O . ASN B 1 425 ? 4.531 -21.828 -15.023 1 90.75 425 ASN B O 1
ATOM 7195 N N . VAL B 1 426 ? 3.49 -20.703 -13.398 1 88.06 426 VAL B N 1
ATOM 7196 C CA . VAL B 1 426 ? 2.566 -21.812 -13.125 1 88.06 426 VAL B CA 1
ATOM 7197 C C . VAL B 1 426 ? 1.677 -22.047 -14.344 1 88.06 426 VAL B C 1
ATOM 7199 O O . VAL B 1 426 ? 1.467 -23.188 -14.75 1 88.06 426 VAL B O 1
ATOM 7202 N N . SER B 1 427 ? 1.193 -20.969 -14.898 1 85.12 427 SER B N 1
ATOM 7203 C CA . SER B 1 427 ? 0.329 -21.062 -16.078 1 85.12 427 SER B CA 1
ATOM 7204 C C . SER B 1 427 ? 1.042 -21.766 -17.219 1 85.12 427 SER B C 1
ATOM 7206 O O . SER B 1 427 ? 0.484 -22.672 -17.844 1 85.12 427 SER B O 1
ATOM 7208 N N . LEU B 1 428 ? 2.232 -21.375 -17.453 1 89.38 428 LEU B N 1
ATOM 7209 C CA . LEU B 1 428 ? 2.996 -21.969 -18.547 1 89.38 428 LEU B CA 1
ATOM 7210 C C . LEU B 1 428 ? 3.309 -23.438 -18.281 1 89.38 428 LEU B C 1
ATOM 7212 O O . LEU B 1 428 ? 3.211 -24.266 -19.172 1 89.38 428 LEU B O 1
ATOM 7216 N N . PHE B 1 429 ? 3.725 -23.75 -17.094 1 92.62 429 PHE B N 1
ATOM 7217 C CA . PHE B 1 429 ? 4.008 -25.141 -16.734 1 92.62 429 PHE B CA 1
ATOM 7218 C C . PHE B 1 429 ? 2.781 -26.016 -16.953 1 92.62 429 PHE B C 1
ATOM 7220 O O . PHE B 1 429 ? 2.875 -27.094 -17.562 1 92.62 429 PHE B O 1
ATOM 7227 N N . GLU B 1 430 ? 1.652 -25.453 -16.609 1 84.44 430 GLU B N 1
ATOM 7228 C CA . GLU B 1 430 ? 0.417 -26.234 -16.672 1 84.44 430 GLU B CA 1
ATOM 7229 C C . GLU B 1 430 ? -0.038 -26.438 -18.109 1 84.44 430 GLU B C 1
ATOM 7231 O O . GLU B 1 430 ? -0.584 -27.484 -18.453 1 84.44 430 GLU B O 1
ATOM 7236 N N . GLU B 1 431 ? 0.134 -25.453 -18.828 1 83.38 431 GLU B N 1
ATOM 7237 C CA . GLU B 1 431 ? -0.271 -25.547 -20.234 1 83.38 431 GLU B CA 1
ATOM 7238 C C . GLU B 1 431 ? 0.437 -26.703 -20.938 1 83.38 431 GLU B C 1
ATOM 7240 O O . GLU B 1 431 ? -0.157 -27.375 -21.781 1 83.38 431 GLU B O 1
ATOM 7245 N N . TYR B 1 432 ? 1.667 -27.094 -20.562 1 88.12 432 TYR B N 1
ATOM 7246 C CA . TYR B 1 432 ? 2.447 -28.109 -21.266 1 88.12 432 TYR B CA 1
ATOM 7247 C C . TYR B 1 432 ? 2.889 -29.219 -20.328 1 88.12 432 TYR B C 1
ATOM 7249 O O . TYR B 1 432 ? 3.873 -29.906 -20.594 1 88.12 432 TYR B O 1
ATOM 7257 N N . ARG B 1 433 ? 2.217 -29.359 -19.297 1 89.75 433 ARG B N 1
ATOM 7258 C CA . ARG B 1 433 ? 2.57 -30.297 -18.234 1 89.75 433 ARG B CA 1
ATOM 7259 C C . ARG B 1 433 ? 2.717 -31.719 -18.781 1 89.75 433 ARG B C 1
ATOM 7261 O O . ARG B 1 433 ? 3.559 -32.5 -18.312 1 89.75 433 ARG B O 1
ATOM 7268 N N . SER B 1 434 ? 1.909 -32 -19.781 1 87.5 434 SER B N 1
ATOM 7269 C CA . SER B 1 434 ? 1.916 -33.375 -20.328 1 87.5 434 SER B CA 1
ATOM 7270 C C . SER B 1 434 ? 3.285 -33.719 -20.906 1 87.5 434 SER B C 1
ATOM 7272 O O . SER B 1 434 ? 3.637 -34.906 -20.984 1 87.5 434 SER B O 1
ATOM 7274 N N . GLN B 1 435 ? 4.141 -32.781 -21.203 1 90.56 435 GLN B N 1
ATOM 7275 C CA . GLN B 1 435 ? 5.449 -33 -21.812 1 90.56 435 GLN B CA 1
ATOM 7276 C C . GLN B 1 435 ? 6.555 -32.969 -20.766 1 90.56 435 GLN B C 1
ATOM 7278 O O . GLN B 1 435 ? 7.723 -33.25 -21.078 1 90.56 435 GLN B O 1
ATOM 7283 N N . ALA B 1 436 ? 6.184 -32.75 -19.531 1 93.12 436 ALA B N 1
ATOM 7284 C CA . ALA B 1 436 ? 7.172 -32.625 -18.469 1 93.12 436 ALA B CA 1
ATOM 7285 C C . ALA B 1 436 ? 7.621 -34 -17.969 1 93.12 436 ALA B C 1
ATOM 7287 O O . ALA B 1 436 ? 6.824 -34.938 -17.906 1 93.12 436 ALA B O 1
ATOM 7288 N N . SER B 1 437 ? 8.914 -34.094 -17.672 1 94.75 437 SER B N 1
ATOM 7289 C CA . SER B 1 437 ? 9.43 -35.312 -17.062 1 94.75 437 SER B CA 1
ATOM 7290 C C . SER B 1 437 ? 8.969 -35.438 -15.617 1 94.75 437 SER B C 1
ATOM 7292 O O . SER B 1 437 ? 8.438 -34.5 -15.031 1 94.75 437 SER B O 1
ATOM 7294 N N . GLU B 1 438 ? 9.148 -36.594 -15.023 1 93.62 438 GLU B N 1
ATOM 7295 C CA . GLU B 1 438 ? 8.758 -36.812 -13.633 1 93.62 438 GLU B CA 1
ATOM 7296 C C . GLU B 1 438 ? 9.609 -35.969 -12.688 1 93.62 438 GLU B C 1
ATOM 7298 O O . GLU B 1 438 ? 9.117 -35.469 -11.672 1 93.62 438 GLU B O 1
ATOM 7303 N N . ALA B 1 439 ? 10.797 -35.875 -13.047 1 94.19 439 ALA B N 1
ATOM 7304 C CA . ALA B 1 439 ? 11.688 -35.062 -12.234 1 94.19 439 ALA B CA 1
ATOM 7305 C C . ALA B 1 439 ? 11.219 -33.594 -12.219 1 94.19 439 ALA B C 1
ATOM 7307 O O . ALA B 1 439 ? 11.25 -32.938 -11.18 1 94.19 439 ALA B O 1
ATOM 7308 N N . HIS B 1 440 ? 10.781 -33.156 -13.344 1 95.38 440 HIS B N 1
ATOM 7309 C CA . HIS B 1 440 ? 10.234 -31.812 -13.438 1 95.38 440 HIS B CA 1
ATOM 7310 C C . HIS B 1 440 ? 9 -31.641 -12.562 1 95.38 440 HIS B C 1
ATOM 7312 O O . HIS B 1 440 ? 8.867 -30.656 -11.844 1 95.38 440 HIS B O 1
ATOM 7318 N N . LYS B 1 441 ? 8.148 -32.594 -12.648 1 92.25 441 LYS B N 1
ATOM 7319 C CA . LYS B 1 441 ? 6.887 -32.531 -11.922 1 92.25 441 LYS B CA 1
ATOM 7320 C C . LYS B 1 441 ? 7.121 -32.562 -10.414 1 92.25 441 LYS B C 1
ATOM 7322 O O . LYS B 1 441 ? 6.449 -31.828 -9.672 1 92.25 441 LYS B O 1
ATOM 7327 N N . ILE B 1 442 ? 8.102 -33.281 -9.961 1 91.31 442 ILE B N 1
ATOM 7328 C CA . ILE B 1 442 ? 8.43 -33.344 -8.539 1 91.31 442 ILE B CA 1
ATOM 7329 C C . ILE B 1 442 ? 8.969 -32 -8.07 1 91.31 442 ILE B C 1
ATOM 7331 O O . ILE B 1 442 ? 8.555 -31.484 -7.027 1 91.31 442 ILE B O 1
ATOM 7335 N N . HIS B 1 443 ? 9.867 -31.516 -8.812 1 93.31 443 HIS B N 1
ATOM 7336 C CA . HIS B 1 443 ? 10.453 -30.219 -8.484 1 93.31 443 HIS B CA 1
ATOM 7337 C C . HIS B 1 443 ? 9.398 -29.125 -8.469 1 93.31 443 HIS B C 1
ATOM 7339 O O . HIS B 1 443 ? 9.391 -28.281 -7.574 1 93.31 443 HIS B O 1
ATOM 7345 N N . TYR B 1 444 ? 8.562 -29.156 -9.469 1 92.5 444 TYR B N 1
ATOM 7346 C CA . TYR B 1 444 ? 7.473 -28.203 -9.578 1 92.5 444 TYR B CA 1
ATOM 7347 C C . TYR B 1 444 ? 6.566 -28.266 -8.352 1 92.5 444 TYR B C 1
ATOM 7349 O O . TYR B 1 444 ? 6.195 -27.219 -7.797 1 92.5 444 TYR B O 1
ATOM 7357 N N . LYS B 1 445 ? 6.238 -29.375 -7.926 1 86.19 445 LYS B N 1
ATOM 7358 C CA . LYS B 1 445 ? 5.383 -29.578 -6.758 1 86.19 445 LYS B CA 1
ATOM 7359 C C . LYS B 1 445 ? 6.008 -28.969 -5.504 1 86.19 445 LYS B C 1
ATOM 7361 O O . LYS B 1 445 ? 5.32 -28.344 -4.703 1 86.19 445 LYS B O 1
ATOM 7366 N N . LYS B 1 446 ? 7.23 -29.078 -5.34 1 87 446 LYS B N 1
ATOM 7367 C CA . LYS B 1 446 ? 7.945 -28.516 -4.195 1 87 446 LYS B CA 1
ATOM 7368 C C . LYS B 1 446 ? 7.902 -27 -4.203 1 87 446 LYS B C 1
ATOM 7370 O O . LYS B 1 446 ? 7.723 -26.359 -3.16 1 87 446 LYS B O 1
ATOM 7375 N N . LEU B 1 447 ? 8.016 -26.453 -5.371 1 89.44 447 LEU B N 1
ATOM 7376 C CA . LEU B 1 447 ? 8.086 -25 -5.5 1 89.44 447 LEU B CA 1
ATOM 7377 C C . LEU B 1 447 ? 6.711 -24.375 -5.309 1 89.44 447 LEU B C 1
ATOM 7379 O O . LEU B 1 447 ? 6.594 -23.297 -4.723 1 89.44 447 LEU B O 1
ATOM 7383 N N . VAL B 1 448 ? 5.688 -24.984 -5.898 1 85 448 VAL B N 1
ATOM 7384 C CA . VAL B 1 448 ? 4.332 -24.453 -5.809 1 85 448 VAL B CA 1
ATOM 7385 C C . VAL B 1 448 ? 3.891 -24.406 -4.348 1 85 448 VAL B C 1
ATOM 7387 O O . VAL B 1 448 ? 3.17 -23.5 -3.939 1 85 448 VAL B O 1
ATOM 7390 N N . GLY B 1 449 ? 4.398 -25.25 -3.529 1 77.5 449 GLY B N 1
ATOM 7391 C CA . GLY B 1 449 ? 4.082 -25.281 -2.109 1 77.5 449 GLY B CA 1
ATOM 7392 C C . GLY B 1 449 ? 4.84 -24.219 -1.316 1 77.5 449 GLY B C 1
ATOM 7393 O O . GLY B 1 449 ? 4.457 -23.891 -0.19 1 77.5 449 GLY B O 1
ATOM 7394 N N . GLY B 1 450 ? 5.785 -23.672 -1.865 1 68.06 450 GLY B N 1
ATOM 7395 C CA . GLY B 1 450 ? 6.664 -22.766 -1.147 1 68.06 450 GLY B CA 1
ATOM 7396 C C . GLY B 1 450 ? 6.07 -21.391 -0.964 1 68.06 450 GLY B C 1
ATOM 7397 O O . GLY B 1 450 ? 6.41 -20.688 -0.012 1 68.06 450 GLY B O 1
ATOM 7398 N N . LEU B 1 451 ? 5.324 -20.875 -1.901 1 65.75 451 LEU B N 1
ATOM 7399 C CA . LEU B 1 451 ? 4.766 -19.547 -1.73 1 65.75 451 LEU B CA 1
ATOM 7400 C C . LEU B 1 451 ? 3.434 -19.594 -0.99 1 65.75 451 LEU B C 1
ATOM 7402 O O . LEU B 1 451 ? 2.92 -18.562 -0.552 1 65.75 451 LEU B O 1
ATOM 7406 N N . SER B 1 452 ? 2.705 -20.766 -0.897 1 59.12 452 SER B N 1
ATOM 7407 C CA . SER B 1 452 ? 1.406 -20.922 -0.25 1 59.12 452 SER B CA 1
ATOM 7408 C C . SER B 1 452 ? 1.544 -20.922 1.27 1 59.12 452 SER B C 1
ATOM 7410 O O . SER B 1 452 ? 0.561 -20.734 1.987 1 59.12 452 SER B O 1
ATOM 7412 N N . LYS B 1 453 ? 2.361 -20.172 1.862 1 49.94 453 LYS B N 1
ATOM 7413 C CA . LYS B 1 453 ? 2.312 -20.281 3.318 1 49.94 453 LYS B CA 1
ATOM 7414 C C . LYS B 1 453 ? 1.534 -19.125 3.934 1 49.94 453 LYS B C 1
ATOM 7416 O O . LYS B 1 453 ? 1.512 -18.016 3.381 1 49.94 453 LYS B O 1
#

Organism: Saccharibacillus brassicae (NCBI:txid2583377)

Foldseek 3Di:
DPDAPLVVLVVLCVVVVHDLVRLCVQLVHDSVLSCQQNPNVVRDQDAPSRSVSSCVSSVHDPCPCLQNSLCSQCVVPRGDLRRLLVSLVSCLVVVVVVSNVVSLVSQLVDVVCLVSLLVSLVVCVVVVVLVSSLVSLVSCCVRPDDPLDQSNLVSLLSNLVSQDDLALVSNVVSLVSNVVSLVSYDLQSSLVNLLSSLLSCVLLVVLVSNLVSLVVLQVSLVVVQVVVVVCVVPVDPDDARPHPAHSLLSNLSSLQSNLVSCVVVVNLVVSLVSLVVLLAPVVRPPQDPRNVVVSVVSVVVSVLVVLLSCLQVQPPVCLVVNLVVCVVPVLCLLVSLLSNLNSCLVNVDDNVVNCVRCVPCLLCVPVPPPPRPPHSSSLSSSLSSLQSQLSSVVSVVNNASNLVSLLSSLVSCLSSVSVVSNVVSVVVCVVPVVSDDPVSVVSVVVSVVRNVD/DPDAPLVVLVVLCVVVVHDLVRLCVQLVHDSVLSCQQNPNVVRDQDAPSRSVSSCVSSVHDPCPCLQNSLCSQCVVPRGDLRRLLVSLVSCLVVVVVVSNVVSLVSQLVDVVCLVSLLVSLVVCVVVVVLVSSLVSLVSCCVRPDDPLDQSNLVSLLSNLVSQDDLALVSNVVSLVSNVVSLVSYDLQSSLVNLLSSLLSCVLLVVLVSNLVSLVVLQVSLVVVQVVVVVCVVPVDPDDARPHPAHSLLSNLSSLQSNLVSCVVVVNLVVSLVSLVVLLAPVVRPPQDPRNVVVSVVSVVVSVLVVLLSCLQVQPPVCLVVNLVVCVVPVLCLLVSLLSNLNSCLVNVDDNVVNCVRCVPCLLCVQVPPPPRPPHSSSLSSSLSSLQSQLSSCVVVVNNASNLVSLLSSLVSCLSSVSVVSNVVSVVVCVVPVVSDDPVSVVSVVVSVVRNVD

Radius of gyration: 34.13 Å; Cα contacts (8 Å, |Δi|>4): 1031; chains: 2; bounding box: 80×89×89 Å

Solvent-accessible surface area (backbone atoms only — not comparable to full-atom values): 48348 Å² total; per-residue (Å²): 128,83,88,43,72,63,58,52,51,52,52,48,38,55,74,70,71,45,54,69,66,58,42,18,65,68,40,68,43,56,56,69,59,51,47,32,44,70,65,37,88,74,55,43,79,72,48,64,68,56,51,52,34,49,30,51,60,69,70,46,58,90,73,65,64,50,77,59,46,54,52,54,26,33,65,85,76,45,80,36,67,86,40,43,50,57,46,47,55,49,28,50,76,70,65,38,57,69,54,45,51,53,52,50,59,60,45,60,75,41,71,81,42,51,59,58,45,48,51,50,21,52,51,30,40,75,72,64,41,46,79,61,17,45,65,40,30,52,50,42,64,74,63,47,60,46,49,66,34,47,69,41,20,46,30,39,48,52,50,30,59,68,51,53,62,60,42,47,62,52,34,49,54,31,46,59,66,25,56,85,32,43,83,46,30,58,70,45,57,24,54,52,47,31,54,50,49,23,50,52,27,45,62,66,68,36,53,69,62,16,47,55,32,19,51,50,31,28,55,50,40,48,51,53,48,52,55,48,50,59,37,54,76,39,89,54,85,70,82,70,77,85,32,100,56,54,69,65,53,48,34,37,47,15,34,50,47,46,21,54,50,26,47,77,66,70,35,56,69,62,19,50,53,29,38,63,63,32,35,67,50,79,78,53,81,84,62,49,74,68,42,50,53,49,36,52,48,35,30,48,48,28,55,54,50,50,54,45,48,42,31,62,74,54,45,67,82,47,50,65,57,51,54,55,47,32,70,77,35,65,91,46,39,66,63,49,50,33,39,50,33,46,21,26,57,73,65,68,52,89,61,63,66,58,50,73,75,35,44,68,60,64,79,38,49,87,72,42,80,63,80,59,66,83,42,57,58,44,53,45,49,48,30,52,29,21,47,32,48,16,52,44,28,46,78,66,70,36,45,68,61,15,50,52,26,38,50,55,18,44,58,52,29,51,70,32,48,37,65,67,62,42,42,41,49,50,31,54,48,60,72,50,44,88,65,51,52,69,69,52,52,54,52,48,51,57,53,44,54,62,65,49,114,128,84,89,44,71,64,57,52,51,51,52,48,40,54,73,70,72,44,55,70,65,57,42,20,64,66,41,69,43,56,54,68,59,52,48,31,44,71,66,37,88,74,54,44,79,70,48,64,69,55,51,51,35,48,30,50,60,70,70,46,60,90,72,65,62,50,78,58,46,54,52,53,25,34,65,85,77,44,79,36,66,87,38,42,51,57,46,47,54,50,26,50,75,70,64,39,58,70,57,44,53,52,52,48,59,60,45,61,74,42,71,81,42,52,59,58,44,48,50,50,20,51,51,30,40,73,72,65,41,47,79,61,18,45,64,39,29,52,50,42,63,74,63,47,61,46,49,67,34,46,68,41,20,46,29,40,48,52,49,28,59,67,50,53,62,61,41,49,62,51,34,50,54,30,46,59,66,27,56,87,33,42,84,47,30,58,69,45,58,25,53,52,46,30,54,52,48,23,50,54,28,45,62,66,68,34,52,70,60,16,45,53,31,18,52,49,31,29,54,50,40,47,51,52,47,54,55,48,50,59,38,55,78,37,91,54,86,69,82,71,79,85,33,98,56,53,68,66,52,48,34,40,47,16,35,50,48,45,20,53,50,25,48,76,67,69,35,55,67,60,20,50,51,29,40,62,64,34,34,66,50,80,80,56,81,86,64,49,74,68,43,50,52,49,35,53,50,35,30,49,48,29,54,54,50,50,54,46,49,42,29,62,76,54,44,69,84,48,50,65,57,51,54,54,48,33,72,77,36,64,88,45,38,65,64,49,50,33,40,49,33,47,19,26,56,72,62,69,52,91,60,61,65,56,49,73,74,35,45,68,59,63,76,37,48,88,71,41,80,61,82,58,68,84,40,58,57,44,53,46,49,48,31,52,29,21,47,32,48,15,52,44,27,47,78,68,69,36,43,67,60,14,50,52,26,38,51,56,20,45,57,50,28,50,70,31,49,37,65,68,62,42,40,42,49,50,31,56,48,57,72,50,45,90,65,51,50,70,68,52,52,54,53,48,50,58,52,44,54,63,64,49,113

Nearest PDB structures (foldseek):
  7t7t-assembly1_A  TM=3.844E-01  e=8.489E-04  Citrus unshiu
  8rtc-assembly1_A  TM=4.279E-01  e=5.256E-03  Bacillus phage phi3T
  8rsv-assembly2_B  TM=4.457E-01  e=1.841E-02  Bacillus phage phi3T
  3nf1-assembly1_A  TM=3.813E-01  e=1.841E-02  Homo sapiens
  8qag-assembly1_A  TM=2.392E-01  e=6.388E+00  synthetic construct

Secondary structure (DSSP, 8-state):
----HHHHHHHHHHHHT--HHHHHHHHT--HHHHHHHHH-SSPPPPPHHHHHHHHHHTTPPTTTTHHHHHHHHTTTSS--HHHHHHHHHHHHHHT-HHHHHHHHHHHTTSGGGHHHHHHHHHHHHHHT-HHHHHHHHHHHHHH-SBTT-HHHHHHHHHHHHHH-SS-HHHHHHHHHHHGGGGGGS-HHHHHHHHHHHHHHHHHTT-HHHHHHHHHHHHHHHHHHHHHHHHHHTTT--PPP--SSS-HHHHHHHHHHHHHHHHHHTT-HHHHHHHHHHHS--TT-TT--HHHHHHHHHHHHHHHHHHHHHHHHHT-GGGHHHHHHHHHH-GGGHHHHHHHHHHHHHHHT---HHHHHHHHHHHHTTTT-SS----SHHHHHHHHHHHHHHHHHHHHTT-HHHHHHHHHHHHHHHHHHT-HHHHHHHHHHHHHTGGG--HHHHHHHHHHHHHH--/----HHHHHHHHHHHHT--HHHHHHHHT--HHHHHHHHH-SSPPPPPHHHHHHHHHHTTPPTTTTHHHHHHHHTTTSS--HHHHHHHHHHHHHHT-HHHHHHHHHHHTTSGGGHHHHHHHHHHHHHHT-HHHHHHHHHHHHHH-SBTT-HHHHHHHHHHHHHH-SS-HHHHHHHHHHHGGGGGGS-HHHHHHHHHHHHHHHHHTT-HHHHHHHHHHHHHHHHHHHHHHHHHHTTT-------SSS-HHHHHHHHHHHHHHHHHHTT-HHHHHHHHHHHH--TT-TT--HHHHHHHHHHHHHHHHHHHHHHHHHT-GGGHHHHHHHHHH-GGGHHHHHHHHHHHHHHHT---HHHHHHHHHHHHTTTT-SS----SHHHHHHHHHHHHHHHHHHHHTT-HHHHHHHHHHHHHHHHHHT-HHHHHHHHHHHHHTGGG--HHHHHHHHHHHHHH--

pLDDT: mean 89.89, std 9.37, range [37.75, 98.06]

Sequence (906 aa):
MEMTLRSEIEKGIAGMGMNFSEFGEWSGINRGIFSAILNSNPPKPISLNQLERIGRALGREDGWMFEVYINECFYDGRPNRRRVEPFLLRCAALGRNECIEEVLSRLLEDLRQLDTIFDIAEALYASGSIKESVVFYRCIVQNEKYHQSERLAISHYRLFRAALGEDNEQNLRAAIEFEPFCEKLPDHHRLDGLMKLVNVYFSLDKYAEAEKYSIALNKFSSIIYKNQAERLGADSREPTLAGRYPLVVYYGYGLMCMQNIRIQQNDFEEAERYIQGYEDLSWFIGLDEEGLKEVEKFKFYALANRLNLELLIGNENILATCISFMKDNPNELLQFTFSILKSANTYKYDADILFEEFSGSIANYLTQQFHHDKSIISYNLYCGTCYQAALYFLERMDYEKMFDYILKGMEVVVKIVNKEMFMNNVSLFEEYRSQASEAHKIHYKKLVGGLSKMEMTLRSEIEKGIAGMGMNFSEFGEWSGINRGIFSAILNSNPPKPISLNQLERIGRALGREDGWMFEVYINECFYDGRPNRRRVEPFLLRCAALGRNECIEEVLSRLLEDLRQLDTIFDIAEALYASGSIKESVVFYRCIVQNEKYHQSERLAISHYRLFRAALGEDNEQNLRAAIEFEPFCEKLPDHHRLDGLMKLVNVYFSLDKYAEAEKYSIALNKFSSIIYKNQAERLGADSREPTLAGRYPLVVYYGYGLMCMQNIRIQQNDFEEAERYIQGYEDLSWFIGLDEEGLKEVEKFKFYALANRLNLELLIGNENILATCISFMKDNPNELLQFTFSILKSANTYKYDADILFEEFSGSIANYLTQQFHHDKSIISYNLYCGTCYQAALYFLERMDYEKMFDYILKGMEVVVKIVNKEMFMNNVSLFEEYRSQASEAHKIHYKKLVGGLSK